Protein AF-0000000077934141 (afdb_homodimer)

Nearest PDB structures (foldseek):
  3q7j-assembly2_B  TM=8.857E-01  e=1.046E-64  Thermoplasma acidophilum DSM 1728
  5mj6-assembly2_B  TM=9.269E-01  e=1.596E-56  Homo sapiens
  8cgp-assembly1_A  TM=9.259E-01  e=3.213E-56  Homo sapiens
  6ydx-assembly2_B  TM=9.289E-01  e=1.484E-55  Homo sapiens
  8cgw-assembly1_A  TM=9.083E-01  e=8.912E-55  Homo sapiens

Radius of gyration: 39.75 Å; Cα contacts (8 Å, |Δi|>4): 3322; chains: 2; bounding box: 91×126×79 Å

Sequence (1570 aa):
MQVKRYDIDLDFDFKNLKYDGYEKISLEGKGNVELDAVDFNLHQVKVNGETTEFEYDGKTIKINATREENIIEIWFSKKVDDKQLTGIYKAKYDQDKYVISTQFEATHARDFIPCIDKPSYKSIFRIQVKVDQGLKVLSNMDAEISKSGEKVLYSFKETPKMSTYLLYLGIGDFEEVEDNSSSPKIIVATTPGKSAKGRFAIEVARKTISFYENYFGIKYQLPKEHLIAVPEFAFGAMENWGAITFRENALLADESSSTQQKIRVSEVVAHELAHQWFGDLVTMKWWDDLWLNESFATFMSHKAVNETFPEWRMWESFLIGETSPAMLKDALNTTHSIEAHVENEAEIEQMFDDISYGKGASVLRMIEAYLAPENFRKGISSYLKKFQFSNASGQDLWNSLSEASGEKLDQIMDSWIKKPGYPLLTVQIIKGTRGYRLAVRQDRFLLNGKDDLTYIVPLTFRLNGRKETSLLEERTYERELESYPNELLVNIDRTGFYRVVYEDLNLAIKSVRTPLEAWELLNDYFYLLISGKIGLETYEKVLKAFASYRSPLVSNEIAEEMKTLFAVNPSKYGDIVREVLQTSLKLWVRPKERLEKMAFSNVASTLAMADEGFALGLSRLMDNYDYLDGDLRQPVAISFAVSEEDNAFEVLLNKFRKANLDEEKLRLLNAMLSFRKGYLVTLTLGLFSTGEIKKQDIVRILPRASSNPFAREAVWSWLKLNIERIREIYSGTGIFGRVLSDTIPLLGIGMEEEISNYFKAKQIKEGERGIKIGLEILSSLSRLSMQVKRYDIDLDFDFKNLKYDGYEKISLEGKGNVELDAVDFNLHQVKVNGETTEFEYDGKTIKINATREENIIEIWFSKKVDDKQLTGIYKAKYDQDKYVISTQFEATHARDFIPCIDKPSYKSIFRIQVKVDQGLKVLSNMDAEISKSGEKVLYSFKETPKMSTYLLYLGIGDFEEVEDNSSSPKIIVATTPGKSAKGRFAIEVARKTISFYENYFGIKYQLPKEHLIAVPEFAFGAMENWGAITFRENALLADESSSTQQKIRVSEVVAHELAHQWFGDLVTMKWWDDLWLNESFATFMSHKAVNETFPEWRMWESFLIGETSPAMLKDALNTTHSIEAHVENEAEIEQMFDDISYGKGASVLRMIEAYLAPENFRKGISSYLKKFQFSNASGQDLWNSLSEASGEKLDQIMDSWIKKPGYPLLTVQIIKGTRGYRLAVRQDRFLLNGKDDLTYIVPLTFRLNGRKETSLLEERTYERELESYPNELLVNIDRTGFYRVVYEDLNLAIKSVRTPLEAWELLNDYFYLLISGKIGLETYEKVLKAFASYRSPLVSNEIAEEMKTLFAVNPSKYGDIVREVLQTSLKLWVRPKERLEKMAFSNVASTLAMADEGFALGLSRLMDNYDYLDGDLRQPVAISFAVSEEDNAFEVLLNKFRKANLDEEKLRLLNAMLSFRKGYLVTLTLGLFSTGEIKKQDIVRILPRASSNPFAREAVWSWLKLNIERIREIYSGTGIFGRVLSDTIPLLGIGMEEEISNYFKAKQIKEGERGIKIGLEILSSLSRLS

Organism: NCBI:txid1294262

Solvent-accessible surface area (backbone atoms only — not comparable to full-atom values): 77928 Å² total; per-residue (Å²): 121,46,48,57,32,39,40,38,40,38,42,48,40,79,91,76,36,32,35,39,38,40,38,39,36,37,32,38,42,63,41,80,42,71,28,29,28,46,67,62,48,76,75,47,49,25,52,69,88,33,80,54,82,67,48,72,80,52,43,41,39,39,36,76,37,90,33,59,70,37,40,39,38,40,34,36,36,39,72,47,34,78,69,38,62,48,17,35,16,55,22,54,75,51,101,90,42,58,31,38,37,53,38,18,75,80,73,20,35,25,49,68,45,77,34,60,67,41,58,58,51,39,23,27,42,32,48,33,43,34,34,54,71,85,56,42,77,50,40,45,42,66,65,49,76,45,82,48,86,82,27,32,32,39,42,33,46,68,48,68,61,32,34,49,42,34,60,45,49,34,38,27,64,67,30,72,39,72,47,76,89,47,89,45,31,38,32,27,34,20,48,78,93,46,32,79,26,28,54,56,41,50,52,48,46,55,53,38,52,52,47,48,24,63,63,46,70,49,72,80,88,56,74,39,36,36,42,31,37,36,71,49,40,73,57,61,60,43,55,18,54,33,33,25,39,22,20,43,56,33,39,49,36,55,91,67,46,28,53,66,45,50,51,43,21,42,39,46,48,31,22,41,55,39,20,53,52,32,45,49,30,32,17,37,52,47,75,34,38,46,34,64,26,41,7,46,15,50,39,47,10,42,51,45,43,30,69,77,40,52,90,65,44,30,66,57,53,40,44,65,70,24,39,48,53,13,52,55,52,30,19,41,89,82,42,62,26,47,51,42,89,57,90,47,72,74,49,51,36,60,51,75,40,45,44,24,27,17,41,40,16,36,48,50,49,29,46,30,68,70,59,34,62,68,27,39,41,51,6,50,26,48,36,52,64,73,32,57,68,35,60,48,54,66,66,55,47,53,51,29,34,22,65,51,53,72,47,82,47,64,67,46,46,48,39,59,35,63,32,57,52,39,39,30,33,42,38,40,79,43,83,51,96,86,34,25,29,42,37,37,35,56,39,37,42,40,45,68,75,86,57,89,60,81,51,52,40,74,41,31,30,32,51,65,86,42,77,48,74,49,76,31,72,54,59,57,42,76,45,84,29,76,55,84,74,85,25,43,41,73,41,59,76,54,40,47,77,58,39,66,47,57,73,56,51,68,50,39,64,70,40,52,83,46,61,53,42,48,37,47,55,52,55,35,38,51,51,33,38,49,34,61,77,43,52,70,68,64,37,47,52,53,49,62,72,45,31,74,47,92,36,47,62,37,41,44,51,51,30,53,54,38,46,50,46,34,30,58,26,45,88,83,33,38,64,63,40,51,52,45,41,55,49,36,41,64,76,32,78,80,52,83,49,61,59,36,35,42,26,33,24,49,28,45,35,44,40,21,76,73,29,60,70,60,6,45,63,47,20,65,51,50,85,49,45,93,76,46,55,43,37,52,40,50,25,23,46,31,6,28,19,48,55,46,38,82,75,26,50,61,58,47,49,52,51,36,73,68,45,86,48,62,60,54,32,51,44,38,49,54,12,45,34,48,27,56,53,29,30,55,29,44,54,54,58,46,32,47,61,69,57,76,42,51,84,50,46,54,62,65,46,43,36,55,36,21,46,27,66,61,20,24,69,37,50,50,56,51,42,71,73,40,46,68,61,54,45,54,39,33,58,95,46,35,55,53,10,50,36,38,29,59,20,39,28,52,34,26,58,95,37,56,67,61,51,53,50,48,54,64,69,66,58,53,75,83,27,43,69,20,42,52,49,4,52,54,50,20,56,36,51,48,75,73,83,120,46,48,59,32,42,41,39,40,37,42,47,40,79,91,76,37,31,34,39,37,40,38,40,37,36,32,38,41,63,42,80,43,70,28,30,28,47,68,63,46,76,76,48,49,26,51,69,87,32,80,52,81,66,48,72,82,51,43,39,37,39,37,75,36,88,32,59,69,36,41,39,36,41,33,36,36,40,70,46,34,78,68,38,62,50,16,36,15,54,21,52,73,50,100,90,42,58,30,38,36,54,38,17,73,80,72,19,35,24,50,67,44,76,33,58,67,40,56,58,50,40,24,27,42,33,47,32,42,34,34,54,70,85,55,42,78,48,40,43,43,64,63,49,78,46,82,49,86,81,27,32,33,39,42,34,47,68,48,68,62,32,34,51,42,35,60,46,48,33,39,29,64,67,30,72,39,72,47,74,89,48,89,45,31,38,32,26,34,20,47,76,92,48,31,80,27,29,54,55,42,51,52,46,45,54,54,39,51,52,48,48,24,64,62,44,69,48,72,81,88,54,74,39,36,36,41,32,38,36,71,48,41,72,58,61,58,44,54,20,55,34,32,26,38,22,19,45,58,35,38,48,35,57,91,70,46,26,56,67,46,48,50,44,21,44,40,46,48,31,22,40,55,38,20,55,51,33,44,48,30,34,17,36,50,47,75,35,37,46,33,62,24,42,6,46,14,50,39,47,10,41,51,45,43,29,70,78,41,53,90,65,45,31,68,55,53,39,43,64,69,23,38,47,53,14,51,56,51,30,19,39,88,82,42,63,28,46,53,41,89,58,89,47,73,74,50,49,32,60,51,76,40,45,44,23,28,16,40,40,16,35,49,51,51,29,46,30,66,71,60,33,61,69,27,40,41,51,5,51,26,50,36,50,65,74,33,58,69,35,61,46,54,68,66,54,45,53,51,29,34,21,65,51,53,70,47,82,48,62,66,45,47,47,39,62,34,63,32,56,53,38,40,31,33,41,37,40,80,42,83,51,94,85,32,25,27,43,38,38,36,56,39,36,41,40,45,69,75,85,56,88,59,83,50,53,39,75,40,31,30,32,51,64,87,41,76,48,76,48,75,32,72,53,58,56,41,77,45,85,30,78,55,84,73,85,23,45,42,74,40,58,74,55,40,48,78,58,40,67,48,57,72,58,50,65,48,39,64,72,39,51,85,48,62,52,44,48,38,48,53,51,54,34,39,50,52,33,37,50,33,63,78,42,52,69,68,63,38,47,52,54,48,62,70,44,32,73,48,90,35,47,63,38,39,43,50,50,30,53,53,38,46,50,46,34,32,57,24,46,88,82,34,37,65,63,40,51,53,44,39,54,49,35,40,65,76,30,78,78,53,84,50,62,61,36,37,41,26,34,23,49,27,46,36,45,40,21,76,72,30,59,68,60,5,47,62,46,21,63,53,50,86,48,44,92,75,47,56,45,38,52,39,49,25,22,46,32,4,27,19,48,56,46,36,82,74,26,49,63,58,47,48,53,51,35,73,67,44,86,48,64,60,56,32,50,44,40,49,53,12,46,34,47,26,54,55,29,32,56,29,43,55,53,59,47,32,46,61,71,57,76,42,52,83,50,45,54,63,64,45,44,36,54,35,21,46,27,66,61,20,24,70,38,49,50,55,52,42,70,74,41,46,66,61,52,45,55,40,34,58,92,55,33,54,52,9,52,36,37,29,60,20,38,27,53,34,26,57,94,37,55,66,59,52,53,51,48,54,66,70,67,58,54,75,81,26,42,68,21,44,51,48,4,53,54,49,21,57,36,50,49,74,72,83

Secondary structure (DSSP, 8-state):
-EEEEEEEEEEEETTTTEEEEEEEEEEES-EEEEEE-TT-EEEEEEETTEE---EE-SSEEEEEE-SSEEEEEEEEEEEPBSS-SSEEEEEEEETTEEEEEEE-TTT-GGGTSSB---TT--BEEEEEEEEETT-EEEESS-EEEEEETTEEEEEEPPPPSB-GGG--EEEE--EEEEE-SSSSEEEEEESTT-GGGGHHHHHHHHHHHHHHHHHHT----SSEEEEEEESS-SSSEE--TTEEEEEHHHH---TTS-HHHHHHHHHHHHHHHHTTTBTTTEEESSGGGTHHHHHHHHHHHHHHHHHH-GGG-HHHHHIIIIIHHHHHHHTSTT---SS----SHHHHHHTSSTIIIIIHHHHHHHHHHHH-HHHHHHHHHHHHHHTTTEEE-HHHHHHHHHHHH----HHHHHHHHSS-S-EEEEEEEEE-SSSEEEEEEEEE--SSS-------EEEEEEETTEEEEEEE-SSEEEEEESS--S-EEESGGG-SSSEEEESSHHHHHHT--SHHHHHHHHHHHHHHHHTTSS-HHHHHHHHHHHTT---HHHHHHHHHHHHHHHHH-HHHHHHHHHHHHHHHHGGGSS--SHHHHHHHHHHHHHHHHH-HHHHHHHHGGGGGGGGS-HHHHHHHHHHHHHHHTHHHHHHHHHHHHH--SHHHHHHHHHHHTT-SSHHHHHHHHTHHHHTSS-HHHHHHHHHHHHT-TTSHHHHHHHHHHHHHHHHHHTTTSTHHHHHHHHHHHHHTTT-HHHHHHHHHHH--GGGHHHHHHHHHHHHHHHTT-/-EEEEEEEEEEEETTTTEEEEEEEEEEES-EEEEEE-TT-EEEEEEETTEE---EE-SSEEEEEE-SSEEEEEEEEEEEPBSS-SSEEEEEEEETTEEEEEEE-TTT-GGGTSSB---TT--BEEEEEEEEETT-EEEESS-EEEEEETTEEEEEEPPPPSB-GGG--EEEE--EEEEE-SSSSEEEEEESTT-GGGGHHHHHHHHHHHHHHHHHHT----SSEEEEEEESS-SSSEE--TTEEEEEHHHH---TTS-HHHHHHHHHHHHHHHHTTTBTTTEEESSGGGTHHHHHHHHHHHHHHHHHH-GGG-HHHHHIIIIIHHHHHHHTSTT---SS----SHHHHHHTSSTIIIIIHHHHHHHHHHHH-HHHHHHHHHHHHHHTTTEEE-HHHHHHHHHHHH----HHHHHHHHSS-S-EEEEEEEEE-SSSEEEEEEEEE--SSS-------EEEEEEETTEEEEEEE-SSEEEEEESS--S-EEESGGG-SSSEEEESSHHHHHHT--SHHHHHHHHHHHHHHHHTTSS-HHHHHHHHHHHTT---HHHHHHHHHHHHHHHHH-HHHHHHHHHHHHHHHHGGGSS--SHHHHHHHHHHHHHHHHH-HHHHHHHHGGGGGGGGS-HHHHHHHHHHHHHHHTHHHHHHHHHHHHH--SHHHHHHHHHHHTT-SSHHHHHHHHTHHHHTSS-HHHHHHHHHHHHT-TTSHHHHHHHHHHHHHHHHHHTTTTSHHHHHHHHHHHHHTTT-HHHHHHHHHHH--GGGHHHHHHHHHHHHHHHTT-

Foldseek 3Di:
DAWAEKEKEKEDPPQQQKIKIKIKIKDAAFFKDKWFAAQKAWDFKDKPRHGADWDDPRTIIIDGHHDRIIIMMTIIMDGADDFAQAAWHWFDQDPNFTKIKHQQPPHRLNHHDTHDRFFQRWYKYWYKYKDAPPKDKDWQFAWDWDDDDRIIMTTGDIDAGGGSRLTIIMMHAWDWDWDPVDFQIEIEIEHPPQHVQQVLLRVLLVQLQVVCCVLLVHHQDGNAAYEYAGCFHQDAWALRNRHIYGHQQLRGHDPQAAPVSSLSVSLSSNLSVQVSQQCTFENARGLLQVLSRALRSLLSSLVSCCVSPVLNVSVLVLCVPQQLQLQLLLQAPLWFFLRDDDDDLLRSQLSPDSRSHRLSNLVLLLVCVVLPVVLLSQLSSVLSVVATSGYDHPVSSQVSSCVSRVDDCPQQCCQRRHDGAAWEWEWEWAADDQEIKIKIFIFGRHLEDGDRRDHFWFKWKDFQNDIDTDTDPDRMDMDDDNYDTQAIDICPLVSTSYAYDYPCVVRQLVNDDDPSSLLRQLSRVLSCCLSVVDDPVVNLVSLVSCLQPQDLSNLLSLLVSLLLLCLLPLVVCLVVSLVSLVNNLVSQPPPDRSSSLLSNLSSLLSNLLSDLVSLVVLLVCVVVLVVDRNSSNLSNLLSVCANVPVNSLVVLVVQLLVDSRPVSNLSSLLSQLSHLDQVSNLVSLCVVVVCSDPLSCNLVCLLSNLSRNNHLVSSVVSCVVCVVSNCSHQPSRLSSQQSLLSRLQSSCQVPLPVLVVVCVVVVDPSNVSSNVNNSRSNVSSNVSD/DAWAEKEKEKEDPPQQQKIKIKIKIKDAAFFKDKWFAAQKAWDFKDKPRHGADWDDPRTIIIDGHHDRIIIMMTIIMDGADDFAQAAWHWFDQDPRFTKIKHQQPPHRLNVHDTGDRFFQRWYKYWYKYKDAPPKDKDWQFAWDWDDDDRIIMTTGDIDAGGGSRLTIIMMHAWDWDWDPVDFQIEIEIEHPPQHVQQVLLRVLLVLLQVVCCVLLVHHQDGNAAYEYAGCFHQDAWALRNRHIYGHQQLRGHDPQAAPVSSLSVSLSSNLSVQQSQQCTFENARGLLAVLSRALRSLQSSLVSCCVSPVLNVSVLVLCVPQQLQLQLLLQAPLWFFLRDDDDDLLRSLQSPDSRSHRLSNLVLLLVCVVLPVVLLSQLSSVLSVVATSGYDHPVSSQVSSCVSRVDDCPQQCCQRRHDGAAWEWEWEWAADDQEIKIKIFIFGRHLEDGDRDDHFWFKWKDFQNDIDTDTDPDRMDMDDDNYDTQAIDICPLVSTSYAYDYPCVVRQLVNDDDPSSLLRQLSRVLSCCLSVVDDPVVNLVSLVSCLQPQDLSNLLSLLVSLLLLCLQPLVVCLVVSLVSLVNNLVSQPPPDRSSSLLSNLSSLLSNLLSDLVSLVVLLVCVVVLVVDRNSSNLSNLLSVCANPPVNSLVVLVVQLLVDSRPVSNLSSLLSQLSHLDQVSNLVSLCVVVVCSDPLSCNLVCLLSNLSRNNHLVSSVVSCVVCVVSNCSHHPSNLSSQQSLLSRLQSSCQVPLPVLVVVCVVVVDPSNVSSNVNNSRSNVSSNVSD

InterPro domains:
  IPR001930 Peptidase M1, alanine aminopeptidase/leukotriene A4 hydrolase [PR00756] (110-125)
  IPR001930 Peptidase M1, alanine aminopeptidase/leukotriene A4 hydrolase [PR00756] (156-171)
  IPR001930 Peptidase M1, alanine aminopeptidase/leukotriene A4 hydrolase [PR00756] (233-243)
  IPR001930 Peptidase M1, alanine aminopeptidase/leukotriene A4 hydrolase [PR00756] (268-283)
  IPR001930 Peptidase M1, alanine aminopeptidase/leukotriene A4 hydrolase [PR00756] (287-299)
  IPR014782 Peptidase M1, membrane alanine aminopeptidase [PF01433] (200-416)
  IPR024571 ERAP1-like C-terminal domain [PF11838] (489-777)
  IPR027268 Peptidase M4/M1, CTD superfamily [G3DSA:1.10.390.10] (176-421)
  IPR034016 Aminopeptidase N-type [cd09601] (5-418)
  IPR042097 Aminopeptidase N-like , N-terminal domain superfamliy [G3DSA:2.60.40.1730] (1-174)
  IPR042097 Aminopeptidase N-like , N-terminal domain superfamliy [SSF63737] (2-173)
  IPR045357 Aminopeptidase N-like , N-terminal domain [PF17900] (4-166)
  IPR050344 Peptidase M1 family aminopeptidases [PTHR11533] (5-738)

pLDDT: mean 94.46, std 4.08, range [72.25, 98.75]

Structure (mmCIF, N/CA/C/O backbone):
data_AF-0000000077934141-model_v1
#
loop_
_entity.id
_entity.type
_entity.pdbx_description
1 polymer Aminopeptidase
#
loop_
_atom_site.group_PDB
_atom_site.id
_atom_site.type_symbol
_atom_site.label_atom_id
_atom_site.label_alt_id
_atom_site.label_comp_id
_atom_site.label_asym_id
_atom_site.label_entity_id
_atom_site.label_seq_id
_atom_site.pdbx_PDB_ins_code
_atom_site.Cartn_x
_atom_site.Cartn_y
_atom_site.Cartn_z
_atom_site.occupancy
_atom_site.B_iso_or_equiv
_atom_site.auth_seq_id
_atom_site.auth_comp_id
_atom_site.auth_asym_id
_atom_site.auth_atom_id
_atom_site.pdbx_PDB_model_num
ATOM 1 N N . MET A 1 1 ? -33 39.344 4.629 1 88.75 1 MET A N 1
ATOM 2 C CA . MET A 1 1 ? -33.438 38 4.961 1 88.75 1 MET A CA 1
ATOM 3 C C . MET A 1 1 ? -32.656 37.438 6.156 1 88.75 1 MET A C 1
ATOM 5 O O . MET A 1 1 ? -31.453 37.656 6.258 1 88.75 1 MET A O 1
ATOM 9 N N . GLN A 1 2 ? -33.406 36.938 7.152 1 92.62 2 GLN A N 1
ATOM 10 C CA . GLN A 1 2 ? -32.812 36.406 8.367 1 92.62 2 GLN A CA 1
ATOM 11 C C . GLN A 1 2 ? -33.375 35 8.672 1 92.62 2 GLN A C 1
ATOM 13 O O . GLN A 1 2 ? -34.594 34.781 8.516 1 92.62 2 GLN A O 1
ATOM 18 N N . VAL A 1 3 ? -32.5 34.156 8.992 1 95.88 3 VAL A N 1
ATOM 19 C CA . VAL A 1 3 ? -32.938 32.844 9.492 1 95.88 3 VAL A CA 1
ATOM 20 C C . VAL A 1 3 ? -33.031 32.875 11.016 1 95.88 3 VAL A C 1
ATOM 22 O O . VAL A 1 3 ? -32.031 33.062 11.703 1 95.88 3 VAL A O 1
ATOM 25 N N . LYS A 1 4 ? -34.156 32.594 11.484 1 96.5 4 LYS A N 1
ATOM 26 C CA . LYS A 1 4 ? -34.375 32.719 12.922 1 96.5 4 LYS A CA 1
ATOM 27 C C . LYS A 1 4 ? -34 31.438 13.641 1 96.5 4 LYS A C 1
ATOM 29 O O . LYS A 1 4 ? -33.531 31.469 14.773 1 96.5 4 LYS A O 1
ATOM 34 N N . ARG A 1 5 ? -34.438 30.391 12.945 1 97 5 ARG A N 1
ATOM 35 C CA . ARG A 1 5 ? -34.312 29.141 13.68 1 97 5 ARG A CA 1
ATOM 36 C C . ARG A 1 5 ? -34.25 27.953 12.734 1 97 5 ARG A C 1
ATOM 38 O O . ARG A 1 5 ? -34.906 27.953 11.688 1 97 5 ARG A O 1
ATOM 45 N N . TYR A 1 6 ? -33.406 26.984 13.109 1 98.31 6 TYR A N 1
ATOM 46 C CA . TYR A 1 6 ? -33.406 25.656 12.508 1 98.31 6 TYR A CA 1
ATOM 47 C C . TYR A 1 6 ? -33.875 24.609 13.516 1 98.31 6 TYR A C 1
ATOM 49 O O . TYR A 1 6 ? -33.281 24.469 14.594 1 98.31 6 TYR A O 1
ATOM 57 N N . ASP A 1 7 ? -34.938 23.797 13.234 1 98.31 7 ASP A N 1
ATOM 58 C CA . ASP A 1 7 ? -35.312 22.594 13.969 1 98.31 7 ASP A CA 1
ATOM 59 C C . ASP A 1 7 ? -34.969 21.328 13.18 1 98.31 7 ASP A C 1
ATOM 61 O O . ASP A 1 7 ? -35.531 21.078 12.125 1 98.31 7 ASP A O 1
ATOM 65 N N . ILE A 1 8 ? -34.062 20.594 13.727 1 98.62 8 ILE A N 1
ATOM 66 C CA . ILE A 1 8 ? -33.469 19.484 12.984 1 98.62 8 ILE A CA 1
ATOM 67 C C . ILE A 1 8 ? -33.75 18.172 13.703 1 98.62 8 ILE A C 1
ATOM 69 O O . ILE A 1 8 ? -33.344 18 14.867 1 98.62 8 ILE A O 1
ATOM 73 N N . ASP A 1 9 ? -34.406 17.203 13.07 1 98.19 9 ASP A N 1
ATOM 74 C CA . ASP A 1 9 ? -34.625 15.859 13.57 1 98.19 9 ASP A CA 1
ATOM 75 C C . ASP A 1 9 ? -33.938 14.82 12.695 1 98.19 9 ASP A C 1
ATOM 77 O O . ASP A 1 9 ? -34.25 14.695 11.516 1 98.19 9 ASP A O 1
ATOM 81 N N . LEU A 1 10 ? -33.094 14.086 13.297 1 98.44 10 LEU A N 1
ATOM 82 C CA . LEU A 1 10 ? -32.281 13.125 12.531 1 98.44 10 LEU A CA 1
ATOM 83 C C . LEU A 1 10 ? -32.5 11.711 13.07 1 98.44 10 LEU A C 1
ATOM 85 O O . LEU A 1 10 ? -32.594 11.508 14.281 1 98.44 10 LEU A O 1
ATOM 89 N N . ASP A 1 11 ? -32.562 10.688 12.18 1 97.94 11 ASP A N 1
ATOM 90 C CA . ASP A 1 11 ? -32.594 9.266 12.484 1 97.94 11 ASP A CA 1
ATOM 91 C C . ASP A 1 11 ? -31.438 8.516 11.836 1 97.94 11 ASP A C 1
ATOM 93 O O . ASP A 1 11 ? -31.422 8.305 10.625 1 97.94 11 ASP A O 1
ATOM 97 N N . PHE A 1 12 ? -30.516 7.941 12.727 1 97.31 12 PHE A N 1
ATOM 98 C CA . PHE A 1 12 ? -29.266 7.422 12.203 1 97.31 12 PHE A CA 1
ATOM 99 C C . PHE A 1 12 ? -29.312 5.902 12.086 1 97.31 12 PHE A C 1
ATOM 101 O O . PHE A 1 12 ? -29.859 5.227 12.961 1 97.31 12 PHE A O 1
ATOM 108 N N . ASP A 1 13 ? -28.844 5.387 10.992 1 95 13 ASP A N 1
ATOM 109 C CA . ASP A 1 13 ? -28.391 4.012 10.828 1 95 13 ASP A CA 1
ATOM 110 C C . ASP A 1 13 ? -26.859 3.932 10.906 1 95 13 ASP A C 1
ATOM 112 O O . ASP A 1 13 ? -26.172 3.982 9.891 1 95 13 ASP A O 1
ATOM 116 N N . PHE A 1 14 ? -26.406 3.705 12.125 1 95 14 PHE A N 1
ATOM 117 C CA . PHE A 1 14 ? -24.984 3.824 12.445 1 95 14 PHE A CA 1
ATOM 118 C C . PHE A 1 14 ? -24.172 2.77 11.711 1 95 14 PHE A C 1
ATOM 120 O O . PHE A 1 14 ? -23.078 3.059 11.203 1 95 14 PHE A O 1
ATOM 127 N N . LYS A 1 15 ? -24.719 1.62 11.578 1 88.06 15 LYS A N 1
ATOM 128 C CA . LYS A 1 15 ? -24 0.494 10.977 1 88.06 15 LYS A CA 1
ATOM 129 C C . LYS A 1 15 ? -23.828 0.693 9.477 1 88.06 15 LYS A C 1
ATOM 131 O O . LYS A 1 15 ? -22.781 0.345 8.914 1 88.06 15 LYS A O 1
ATOM 136 N N . ASN A 1 16 ? -24.859 1.274 8.875 1 89.75 16 ASN A N 1
ATOM 137 C CA . ASN A 1 16 ? -24.828 1.403 7.426 1 89.75 16 ASN A CA 1
ATOM 138 C C . ASN A 1 16 ? -24.422 2.812 6.996 1 89.75 16 ASN A C 1
ATOM 140 O O . ASN A 1 16 ? -24.484 3.145 5.812 1 89.75 16 ASN A O 1
ATOM 144 N N . LEU A 1 17 ? -24.109 3.674 7.879 1 94.19 17 LEU A N 1
ATOM 145 C CA . LEU A 1 17 ? -23.594 5.016 7.633 1 94.19 17 LEU A CA 1
ATOM 146 C C . LEU A 1 17 ? -24.562 5.828 6.785 1 94.19 17 LEU A C 1
ATOM 148 O O . LEU A 1 17 ? -24.172 6.383 5.754 1 94.19 17 LEU A O 1
ATOM 152 N N . LYS A 1 18 ? -25.734 5.906 7.266 1 95.88 18 LYS A N 1
ATOM 153 C CA . LYS A 1 18 ? -26.781 6.723 6.637 1 95.88 18 LYS A CA 1
ATOM 154 C C . LYS A 1 18 ? -27.734 7.297 7.68 1 95.88 18 LYS A C 1
ATOM 156 O O . LYS A 1 18 ? -27.766 6.82 8.82 1 95.88 18 LYS A O 1
ATOM 161 N N . TYR A 1 19 ? -28.391 8.375 7.297 1 97.06 19 TYR A N 1
ATOM 162 C CA . TYR A 1 19 ? -29.406 8.922 8.188 1 97.06 19 TYR A CA 1
ATOM 163 C C . TYR A 1 19 ? -30.547 9.547 7.391 1 97.06 19 TYR A C 1
ATOM 165 O O . TYR A 1 19 ? -30.344 9.992 6.258 1 97.06 19 TYR A O 1
ATOM 173 N N . ASP A 1 20 ? -31.719 9.555 7.992 1 97.25 20 ASP A N 1
ATOM 174 C CA . ASP A 1 20 ? -32.906 10.289 7.527 1 97.25 20 ASP A CA 1
ATOM 175 C C . ASP A 1 20 ? -33.125 11.555 8.352 1 97.25 20 ASP A C 1
ATOM 177 O O . ASP A 1 20 ? -32.812 11.578 9.547 1 97.25 20 ASP A O 1
ATOM 181 N N . GLY A 1 21 ? -33.594 12.609 7.672 1 97.81 21 GLY A N 1
ATOM 182 C CA . GLY A 1 21 ? -33.75 13.859 8.391 1 97.81 21 GLY A CA 1
ATOM 183 C C . GLY A 1 21 ? -35.031 14.594 8.055 1 97.81 21 GLY A C 1
ATOM 184 O O . GLY A 1 21 ? -35.562 14.445 6.949 1 97.81 21 GLY A O 1
ATOM 185 N N . TYR A 1 22 ? -35.562 15.328 9.039 1 97.69 22 TYR A N 1
ATOM 186 C CA . TYR A 1 22 ? -36.594 16.328 8.93 1 97.69 22 TYR A CA 1
ATOM 187 C C . TYR A 1 22 ? -36.156 17.672 9.492 1 97.69 22 TYR A C 1
ATOM 189 O O . TYR A 1 22 ? -35.594 17.734 10.594 1 97.69 22 TYR A O 1
ATOM 197 N N . GLU A 1 23 ? -36.281 18.703 8.711 1 97.94 23 GLU A N 1
ATOM 198 C CA . GLU A 1 23 ? -35.812 20.031 9.109 1 97.94 23 GLU A CA 1
ATOM 199 C C . GLU A 1 23 ? -36.938 21.062 8.906 1 97.94 23 GLU A C 1
ATOM 201 O O . GLU A 1 23 ? -37.625 21.047 7.898 1 97.94 23 GLU A O 1
ATOM 206 N N . LYS A 1 24 ? -37.094 21.875 9.922 1 97.88 24 LYS A N 1
ATOM 207 C CA . LYS A 1 24 ? -37.969 23.047 9.859 1 97.88 24 LYS A CA 1
ATOM 208 C C . LYS A 1 24 ? -37.156 24.344 9.992 1 97.88 24 LYS A C 1
ATOM 210 O O . LYS A 1 24 ? -36.438 24.547 10.984 1 97.88 24 LYS A O 1
ATOM 215 N N . ILE A 1 25 ? -37.25 25.281 9.016 1 97.94 25 ILE A N 1
ATOM 216 C CA . ILE A 1 25 ? -36.5 26.531 8.984 1 97.94 25 ILE A CA 1
ATOM 217 C C . ILE A 1 25 ? -37.469 27.719 9.102 1 97.94 25 ILE A C 1
ATOM 219 O O . ILE A 1 25 ? -38.375 27.875 8.273 1 97.94 25 ILE A O 1
ATOM 223 N N . SER A 1 26 ? -37.25 28.484 10.141 1 97.38 26 SER A N 1
ATOM 224 C CA . SER A 1 26 ? -38 29.719 10.297 1 97.38 26 SER A CA 1
ATOM 225 C C . SER A 1 26 ? -37.25 30.906 9.68 1 97.38 26 SER A C 1
ATOM 227 O O . SER A 1 26 ? -36.188 31.281 10.148 1 97.38 26 SER A O 1
ATOM 229 N N . LEU A 1 27 ? -37.875 31.5 8.695 1 95.62 27 LEU A N 1
ATOM 230 C CA . LEU A 1 27 ? -37.219 32.531 7.895 1 95.62 27 LEU A CA 1
ATOM 231 C C . LEU A 1 27 ? -38 33.812 7.918 1 95.62 27 LEU A C 1
ATOM 233 O O . LEU A 1 27 ? -39.25 33.812 7.809 1 95.62 27 LEU A O 1
ATOM 237 N N . GLU A 1 28 ? -37.281 34.844 8.164 1 94.81 28 GLU A N 1
ATOM 238 C CA . GLU A 1 28 ? -37.844 36.188 8.039 1 94.81 28 GLU A CA 1
ATOM 239 C C . GLU A 1 28 ? -37.375 36.875 6.758 1 94.81 28 GLU A C 1
ATOM 241 O O . GLU A 1 28 ? -36.156 37.031 6.539 1 94.81 28 GLU A O 1
ATOM 246 N N . GLY A 1 29 ? -38.312 37.25 5.961 1 92.19 29 GLY A N 1
ATOM 247 C CA . GLY A 1 29 ? -38 37.875 4.684 1 92.19 29 GLY A CA 1
ATOM 248 C C . GLY A 1 29 ? -38.719 37.25 3.518 1 92.19 29 GLY A C 1
ATOM 249 O O . GLY A 1 29 ? -39 36.031 3.545 1 92.19 29 GLY A O 1
ATOM 250 N N . LYS A 1 30 ? -38.969 37.969 2.529 1 91.25 30 LYS A N 1
ATOM 251 C CA . LYS A 1 30 ? -39.656 37.5 1.347 1 91.25 30 LYS A CA 1
ATOM 252 C C . LYS A 1 30 ? -38.75 37.438 0.134 1 91.25 30 LYS A C 1
ATOM 254 O O . LYS A 1 30 ? -37.781 38.219 0.054 1 91.25 30 LYS A O 1
ATOM 259 N N . GLY A 1 31 ? -39.062 36.406 -0.692 1 90.69 31 GLY A N 1
ATOM 260 C CA . GLY A 1 31 ? -38.312 36.312 -1.938 1 90.69 31 GLY A CA 1
ATOM 261 C C . GLY A 1 31 ? -37.656 34.938 -2.152 1 90.69 31 GLY A C 1
ATOM 262 O O . GLY A 1 31 ? -38.094 33.938 -1.562 1 90.69 31 GLY A O 1
ATOM 263 N N . ASN A 1 32 ? -36.75 34.969 -3.053 1 92.12 32 ASN A N 1
ATOM 264 C CA . ASN A 1 32 ? -36.031 33.719 -3.381 1 92.12 32 ASN A CA 1
ATOM 265 C C . ASN A 1 32 ? -35.031 33.344 -2.297 1 92.12 32 ASN A C 1
ATOM 267 O O . ASN A 1 32 ? -34.219 34.156 -1.891 1 92.12 32 ASN A O 1
ATOM 271 N N . VAL A 1 33 ? -35.219 32.188 -1.78 1 93.81 33 VAL A N 1
ATOM 272 C CA . VAL A 1 33 ? -34.344 31.641 -0.769 1 93.81 33 VAL A CA 1
ATOM 273 C C . VAL A 1 33 ? -33.469 30.531 -1.387 1 93.81 33 VAL A C 1
ATOM 275 O O . VAL A 1 33 ? -33.969 29.672 -2.109 1 93.81 33 VAL A O 1
ATOM 278 N N . GLU A 1 34 ? -32.188 30.672 -1.207 1 95.44 34 GLU A N 1
ATOM 279 C CA . GLU A 1 34 ? -31.266 29.625 -1.632 1 95.44 34 GLU A CA 1
ATOM 280 C C . GLU A 1 34 ? -30.641 28.922 -0.43 1 95.44 34 GLU A C 1
ATOM 282 O O . GLU A 1 34 ? -29.938 29.547 0.365 1 95.44 34 GLU A O 1
ATOM 287 N N . LEU A 1 35 ? -30.922 27.625 -0.257 1 97.06 35 LEU A N 1
ATOM 288 C CA . LEU A 1 35 ? -30.328 26.797 0.789 1 97.06 35 LEU A CA 1
ATOM 289 C C . LEU A 1 35 ? -29.203 25.953 0.23 1 97.06 35 LEU A C 1
ATOM 291 O O . LEU A 1 35 ? -29.344 25.312 -0.813 1 97.06 35 LEU A O 1
ATOM 295 N N . ASP A 1 36 ? -28.047 25.984 0.868 1 96.94 36 ASP A N 1
ATOM 296 C CA . ASP A 1 36 ? -26.953 25.094 0.523 1 96.94 36 ASP A CA 1
ATOM 297 C C . ASP A 1 36 ? -27.25 23.656 0.974 1 96.94 36 ASP A C 1
ATOM 299 O O . ASP A 1 36 ? -27.641 23.438 2.121 1 96.94 36 ASP A O 1
ATOM 303 N N . ALA A 1 37 ? -27.141 22.625 0.072 1 97.56 37 ALA A N 1
ATOM 304 C CA . ALA A 1 37 ? -27.438 21.219 0.346 1 97.56 37 ALA A CA 1
ATOM 305 C C . ALA A 1 37 ? -26.672 20.312 -0.617 1 97.56 37 ALA A C 1
ATOM 307 O O . ALA A 1 37 ? -27.188 19.969 -1.687 1 97.56 37 ALA A O 1
ATOM 308 N N . VAL A 1 38 ? -25.578 19.781 -0.186 1 95.62 38 VAL A N 1
ATOM 309 C CA . VAL A 1 38 ? -24.719 19.047 -1.113 1 95.62 38 VAL A CA 1
ATOM 310 C C . VAL A 1 38 ? -25.016 17.562 -1.027 1 95.62 38 VAL A C 1
ATOM 312 O O . VAL A 1 38 ? -24.859 16.938 0.029 1 95.62 38 VAL A O 1
ATOM 315 N N . ASP A 1 39 ? -25.516 16.906 -2.107 1 94.25 39 ASP A N 1
ATOM 316 C CA . ASP A 1 39 ? -25.672 15.477 -2.328 1 94.25 39 ASP A CA 1
ATOM 317 C C . ASP A 1 39 ? -26.719 14.891 -1.382 1 94.25 39 ASP A C 1
ATOM 319 O O . ASP A 1 39 ? -26.453 13.898 -0.7 1 94.25 39 ASP A O 1
ATOM 323 N N . PHE A 1 40 ? -27.875 15.508 -1.324 1 96.12 40 PHE A N 1
ATOM 324 C CA . PHE A 1 40 ? -28.984 15.016 -0.532 1 96.12 40 PHE A CA 1
ATOM 325 C C . PHE A 1 40 ? -30 14.281 -1.413 1 96.12 40 PHE A C 1
ATOM 327 O O . PHE A 1 40 ? -30.094 14.555 -2.611 1 96.12 40 PHE A O 1
ATOM 334 N N . ASN A 1 41 ? -30.594 13.273 -0.831 1 94.62 41 ASN A N 1
ATOM 335 C CA . ASN A 1 41 ? -31.844 12.758 -1.392 1 94.62 41 ASN A CA 1
ATOM 336 C C . ASN A 1 41 ? -33.062 13.438 -0.771 1 94.62 41 ASN A C 1
ATOM 338 O O . ASN A 1 41 ? -33.469 13.109 0.349 1 94.62 41 ASN A O 1
ATOM 342 N N . LEU A 1 42 ? -33.719 14.336 -1.534 1 95.25 42 LEU A N 1
ATOM 343 C CA . LEU A 1 42 ? -34.875 15.102 -1.036 1 95.25 42 LEU A CA 1
ATOM 344 C C . LEU A 1 42 ? -36.188 14.352 -1.278 1 95.25 42 LEU A C 1
ATOM 346 O O . LEU A 1 42 ? -36.469 13.984 -2.414 1 95.25 42 LEU A O 1
ATOM 350 N N . HIS A 1 43 ? -36.875 14.18 -0.207 1 92.38 43 HIS A N 1
ATOM 351 C CA . HIS A 1 43 ? -38.125 13.438 -0.322 1 92.38 43 HIS A CA 1
ATOM 352 C C . HIS A 1 43 ? -39.312 14.383 -0.495 1 92.38 43 HIS A C 1
ATOM 354 O O . HIS A 1 43 ? -40.25 14.086 -1.251 1 92.38 43 HIS A O 1
ATOM 360 N N . GLN A 1 44 ? -39.281 15.484 0.302 1 93.19 44 GLN A N 1
ATOM 361 C CA . GLN A 1 44 ? -40.406 16.422 0.302 1 93.19 44 GLN A CA 1
ATOM 362 C C . GLN A 1 44 ? -39.938 17.797 0.797 1 93.19 44 GLN A C 1
ATOM 364 O O . GLN A 1 44 ? -39.125 17.906 1.709 1 93.19 44 GLN A O 1
ATOM 369 N N . VAL A 1 45 ? -40.531 18.906 0.192 1 95.19 45 VAL A N 1
ATOM 370 C CA . VAL A 1 45 ? -40.312 20.281 0.622 1 95.19 45 VAL A CA 1
ATOM 371 C C . VAL A 1 45 ? -41.625 21.016 0.71 1 95.19 45 VAL A C 1
ATOM 373 O O . VAL A 1 45 ? -42.438 20.953 -0.219 1 95.19 45 VAL A O 1
ATOM 376 N N . LYS A 1 46 ? -41.875 21.656 1.835 1 95.38 46 LYS A N 1
ATOM 377 C CA . LYS A 1 46 ? -43.094 22.453 2.039 1 95.38 46 LYS A CA 1
ATOM 378 C C . LYS A 1 46 ? -42.75 23.875 2.477 1 95.38 46 LYS A C 1
ATOM 380 O O . LYS A 1 46 ? -41.75 24.078 3.193 1 95.38 46 LYS A O 1
ATOM 385 N N . VAL A 1 47 ? -43.5 24.844 2.043 1 95.19 47 VAL A N 1
ATOM 386 C CA . VAL A 1 47 ? -43.438 26.219 2.516 1 95.19 47 VAL A CA 1
ATOM 387 C C . VAL A 1 47 ? -44.781 26.625 3.102 1 95.19 47 VAL A C 1
ATOM 389 O O . VAL A 1 47 ? -45.812 26.578 2.418 1 95.19 47 VAL A O 1
ATOM 392 N N . ASN A 1 48 ? -44.719 26.891 4.363 1 94.88 48 ASN A N 1
ATOM 393 C CA . ASN A 1 48 ? -45.938 27.266 5.082 1 94.88 48 ASN A CA 1
ATOM 394 C C . ASN A 1 48 ? -47.031 26.188 4.953 1 94.88 48 ASN A C 1
ATOM 396 O O . ASN A 1 48 ? -48.188 26.5 4.668 1 94.88 48 ASN A O 1
ATOM 400 N N . GLY A 1 49 ? -46.562 24.969 5.086 1 92.81 49 GLY A N 1
ATOM 401 C CA . GLY A 1 49 ? -47.5 23.844 5.168 1 92.81 49 GLY A CA 1
ATOM 402 C C . GLY A 1 49 ? -47.906 23.312 3.807 1 92.81 49 GLY A C 1
ATOM 403 O O . GLY A 1 49 ? -48.531 22.25 3.713 1 92.81 49 GLY A O 1
ATOM 404 N N . GLU A 1 50 ? -47.469 23.922 2.74 1 92.31 50 GLU A N 1
ATOM 405 C CA . GLU A 1 50 ? -47.844 23.516 1.397 1 92.31 50 GLU A CA 1
ATOM 406 C C . GLU A 1 50 ? -46.656 23 0.598 1 92.31 50 GLU A C 1
ATOM 408 O O . GLU A 1 50 ? -45.562 23.547 0.685 1 92.31 50 GLU A O 1
ATOM 413 N N . THR A 1 51 ? -47.062 21.953 -0.087 1 91.5 51 THR A N 1
ATOM 414 C CA . THR A 1 51 ? -46.031 21.438 -0.989 1 91.5 51 THR A CA 1
ATOM 415 C C . THR A 1 51 ? -45.656 22.484 -2.033 1 91.5 51 THR A C 1
ATOM 417 O O . THR A 1 51 ? -46.531 23.156 -2.596 1 91.5 51 THR A O 1
ATOM 420 N N . THR A 1 52 ? -44.469 22.656 -2.219 1 88.62 52 THR A N 1
ATOM 421 C CA . THR A 1 52 ? -44.031 23.719 -3.109 1 88.62 52 THR A CA 1
ATOM 422 C C . THR A 1 52 ? -43.062 23.156 -4.16 1 88.62 52 THR A C 1
ATOM 424 O O . THR A 1 52 ? -42.406 22.125 -3.939 1 88.62 52 THR A O 1
ATOM 427 N N . GLU A 1 53 ? -43.094 23.875 -5.293 1 87.69 53 GLU A N 1
ATOM 428 C CA . GLU A 1 53 ? -42.062 23.578 -6.301 1 87.69 53 GLU A CA 1
ATOM 429 C C . GLU A 1 53 ? -40.719 24.141 -5.898 1 87.69 53 GLU A C 1
ATOM 431 O O . GLU A 1 53 ? -40.625 25.234 -5.316 1 87.69 53 GLU A O 1
ATOM 436 N N . PHE A 1 54 ? -39.688 23.297 -6.035 1 91.75 54 PHE A N 1
ATOM 437 C CA . PHE A 1 54 ? -38.344 23.734 -5.738 1 91.75 54 PHE A CA 1
ATOM 438 C C . PHE A 1 54 ? -37.375 23.25 -6.812 1 91.75 54 PHE A C 1
ATOM 440 O O . PHE A 1 54 ? -37.688 22.328 -7.574 1 91.75 54 PHE A O 1
ATOM 447 N N . GLU A 1 55 ? -36.281 23.969 -7 1 94.06 55 GLU A N 1
ATOM 448 C CA . GLU A 1 55 ? -35.156 23.562 -7.852 1 94.06 55 GLU A CA 1
ATOM 449 C C . GLU A 1 55 ? -34 23.047 -7.02 1 94.06 55 GLU A C 1
ATOM 451 O O . GLU A 1 55 ? -33.656 23.609 -5.973 1 94.06 55 GLU A O 1
ATOM 456 N N . TYR A 1 56 ? -33.5 21.875 -7.391 1 94.56 56 TYR A N 1
ATOM 457 C CA . TYR A 1 56 ? -32.344 21.281 -6.719 1 94.56 56 TYR A CA 1
ATOM 458 C C . TYR A 1 56 ? -31.312 20.781 -7.727 1 94.56 56 TYR A C 1
ATOM 460 O O . TYR A 1 56 ? -31.625 19.906 -8.547 1 94.56 56 TYR A O 1
ATOM 468 N N . ASP A 1 57 ? -30.062 21.281 -7.691 1 94.88 57 ASP A N 1
ATOM 469 C CA . ASP A 1 57 ? -29.031 20.922 -8.656 1 94.88 57 ASP A CA 1
ATOM 470 C C . ASP A 1 57 ? -27.984 20.016 -8.016 1 94.88 57 ASP A C 1
ATOM 472 O O . ASP A 1 57 ? -26.891 19.844 -8.562 1 94.88 57 ASP A O 1
ATOM 476 N N . GLY A 1 58 ? -28.281 19.531 -6.832 1 93.19 58 GLY A N 1
ATOM 477 C CA . GLY A 1 58 ? -27.328 18.703 -6.125 1 93.19 58 GLY A CA 1
ATOM 478 C C . GLY A 1 58 ? -26.5 19.469 -5.109 1 93.19 58 GLY A C 1
ATOM 479 O O . GLY A 1 58 ? -25.859 18.875 -4.242 1 93.19 58 GLY A O 1
ATOM 480 N N . LYS A 1 59 ? -26.578 20.859 -5.18 1 94 59 LYS A N 1
ATOM 481 C CA . LYS A 1 59 ? -25.797 21.703 -4.285 1 94 59 LYS A CA 1
ATOM 482 C C . LYS A 1 59 ? -26.672 22.719 -3.566 1 94 59 LYS A C 1
ATOM 484 O O . LYS A 1 59 ? -26.375 23.109 -2.434 1 94 59 LYS A O 1
ATOM 489 N N . THR A 1 60 ? -27.688 23.203 -4.234 1 96.56 60 THR A N 1
ATOM 490 C CA . THR A 1 60 ? -28.516 24.266 -3.703 1 96.56 60 THR A CA 1
ATOM 491 C C . THR A 1 60 ? -30 23.969 -3.955 1 96.56 60 THR A C 1
ATOM 493 O O . THR A 1 60 ? -30.359 23.469 -5.02 1 96.56 60 THR A O 1
ATOM 496 N N . ILE A 1 61 ? -30.766 24.266 -2.938 1 96.75 61 ILE A N 1
ATOM 497 C CA . ILE A 1 61 ? -32.219 24.219 -3.057 1 96.75 61 ILE A CA 1
ATOM 498 C C . ILE A 1 61 ? -32.781 25.641 -3.211 1 96.75 61 ILE A C 1
ATOM 500 O O . ILE A 1 61 ? -32.531 26.5 -2.352 1 96.75 61 ILE A O 1
ATOM 504 N N . LYS A 1 62 ? -33.406 25.906 -4.277 1 96.19 62 LYS A N 1
ATOM 505 C CA . LYS A 1 62 ? -34.031 27.219 -4.508 1 96.19 62 LYS A CA 1
ATOM 506 C C . LYS A 1 62 ? -35.531 27.141 -4.289 1 96.19 62 LYS A C 1
ATOM 508 O O . LYS A 1 62 ? -36.219 26.312 -4.898 1 96.19 62 LYS A O 1
ATOM 513 N N . ILE A 1 63 ? -35.969 27.953 -3.381 1 94.75 63 ILE A N 1
ATOM 514 C CA . ILE A 1 63 ? -37.375 27.984 -3.006 1 94.75 63 ILE A CA 1
ATOM 515 C C . ILE A 1 63 ? -37.875 29.438 -2.967 1 94.75 63 ILE A C 1
ATOM 517 O O . ILE A 1 63 ? -37.094 30.359 -2.73 1 94.75 63 ILE A O 1
ATOM 521 N N . ASN A 1 64 ? -39.125 29.594 -3.268 1 92.06 64 ASN A N 1
ATOM 522 C CA . ASN A 1 64 ? -39.719 30.922 -3.189 1 92.06 64 ASN A CA 1
ATOM 523 C C . ASN A 1 64 ? -40.5 31.125 -1.886 1 92.06 64 ASN A C 1
ATOM 525 O O . ASN A 1 64 ? -41.469 30.406 -1.621 1 92.06 64 ASN A O 1
ATOM 529 N N . ALA A 1 65 ? -40 32.062 -1.018 1 89.75 65 ALA A N 1
ATOM 530 C CA . ALA A 1 65 ? -40.688 32.438 0.201 1 89.75 65 ALA A CA 1
ATOM 531 C C . ALA A 1 65 ? -41.688 33.562 -0.076 1 89.75 65 ALA A C 1
ATOM 533 O O . ALA A 1 65 ? -41.281 34.688 -0.418 1 89.75 65 ALA A O 1
ATOM 534 N N . THR A 1 66 ? -42.906 33.438 0.19 1 85.25 66 THR A N 1
ATOM 535 C CA . THR A 1 66 ? -43.938 34.344 -0.303 1 85.25 66 THR A CA 1
ATOM 536 C C . THR A 1 66 ? -44.406 35.281 0.799 1 85.25 66 THR A C 1
ATOM 538 O O . THR A 1 66 ? -45.094 36.281 0.53 1 85.25 66 THR A O 1
ATOM 541 N N . ARG A 1 67 ? -43.969 35.031 2.031 1 93.5 67 ARG A N 1
ATOM 542 C CA . ARG A 1 67 ? -44.406 35.844 3.166 1 93.5 67 ARG A CA 1
ATOM 543 C C . ARG A 1 67 ? -43.188 36.5 3.852 1 93.5 67 ARG A C 1
ATOM 545 O O . ARG A 1 67 ? -42.062 36.25 3.482 1 93.5 67 ARG A O 1
ATOM 552 N N . GLU A 1 68 ? -43.656 37.344 4.738 1 93.06 68 GLU A N 1
ATOM 553 C CA . GLU A 1 68 ? -42.594 37.969 5.531 1 93.06 68 GLU A CA 1
ATOM 554 C C . GLU A 1 68 ? -42.062 37 6.582 1 93.06 68 GLU A C 1
ATOM 556 O O . GLU A 1 68 ? -40.875 37.094 6.961 1 93.06 68 GLU A O 1
ATOM 561 N N . GLU A 1 69 ? -42.875 36.219 7.062 1 95.12 69 GLU A N 1
ATOM 562 C CA . GLU A 1 69 ? -42.531 35.094 7.93 1 95.12 69 GLU A CA 1
ATOM 563 C C . GLU A 1 69 ? -42.875 33.781 7.285 1 95.12 69 GLU A C 1
ATOM 565 O O . GLU A 1 69 ? -44.031 33.531 6.934 1 95.12 69 GLU A O 1
ATOM 570 N N . ASN A 1 70 ? -41.844 33 7.043 1 95.69 70 ASN A N 1
ATOM 571 C CA . ASN A 1 70 ? -42.031 31.734 6.352 1 95.69 70 ASN A CA 1
ATOM 572 C C . ASN A 1 70 ? -41.531 30.547 7.184 1 95.69 70 ASN A C 1
ATOM 574 O O . ASN A 1 70 ? -40.562 30.688 7.934 1 95.69 70 ASN A O 1
ATOM 578 N N . ILE A 1 71 ? -42.188 29.438 7.027 1 96.94 71 ILE A N 1
ATOM 579 C CA . ILE A 1 71 ? -41.719 28.156 7.555 1 96.94 71 ILE A CA 1
ATOM 580 C C . ILE A 1 71 ? -41.438 27.203 6.402 1 96.94 71 ILE A C 1
ATOM 582 O O . ILE A 1 71 ? -42.344 26.859 5.633 1 96.94 71 ILE A O 1
ATOM 586 N N . ILE A 1 72 ? -40.188 26.828 6.277 1 96.69 72 ILE A N 1
ATOM 587 C CA . ILE A 1 72 ? -39.781 25.844 5.27 1 96.69 72 ILE A CA 1
ATOM 588 C C . ILE A 1 72 ? -39.562 24.484 5.922 1 96.69 72 ILE A C 1
ATOM 590 O O . ILE A 1 72 ? -38.812 24.391 6.898 1 96.69 72 ILE A O 1
ATOM 594 N N . GLU A 1 73 ? -40.188 23.422 5.426 1 97.5 73 GLU A N 1
ATOM 595 C CA . GLU A 1 73 ? -40 22.062 5.906 1 97.5 73 GLU A CA 1
ATOM 596 C C . GLU A 1 73 ? -39.406 21.172 4.832 1 97.5 73 GLU A C 1
ATOM 598 O O . GLU A 1 73 ? -39.844 21.188 3.678 1 97.5 73 GLU A O 1
ATOM 603 N N . ILE A 1 74 ? -38.375 20.375 5.219 1 97.69 74 ILE A N 1
ATOM 604 C CA . ILE A 1 74 ? -37.688 19.531 4.266 1 97.69 74 ILE A CA 1
ATOM 605 C C . ILE A 1 74 ? -37.5 18.141 4.855 1 97.69 74 ILE A C 1
ATOM 607 O O . ILE A 1 74 ? -37.031 17.984 5.988 1 97.69 74 ILE A O 1
ATOM 611 N N . TRP A 1 75 ? -37.875 17.062 4.109 1 96.81 75 TRP A N 1
ATOM 612 C CA . TRP A 1 75 ? -37.594 15.664 4.406 1 96.81 75 TRP A CA 1
ATOM 613 C C . TRP A 1 75 ? -36.469 15.133 3.488 1 96.81 75 TRP A C 1
ATOM 615 O O . TRP A 1 75 ? -36.594 15.242 2.264 1 96.81 75 TRP A O 1
ATOM 625 N N . PHE A 1 76 ? -35.406 14.523 4.09 1 97.5 76 PHE A N 1
ATOM 626 C CA . PHE A 1 76 ? -34.281 14.125 3.258 1 97.5 76 PHE A CA 1
ATOM 627 C C . PHE A 1 76 ? -33.594 12.891 3.832 1 97.5 76 PHE A C 1
ATOM 629 O O . PHE A 1 76 ? -33.906 12.469 4.949 1 97.5 76 PHE A O 1
ATOM 636 N N . SER A 1 77 ? -32.781 12.195 3.059 1 96.81 77 SER A N 1
ATOM 637 C CA . SER A 1 77 ? -31.828 11.18 3.471 1 96.81 77 SER A CA 1
ATOM 638 C C . SER A 1 77 ? -30.422 11.484 2.947 1 96.81 77 SER A C 1
ATOM 640 O O . SER A 1 77 ? -30.281 12.141 1.913 1 96.81 77 SER A O 1
ATOM 642 N N . LYS A 1 78 ? -29.469 10.984 3.729 1 96.44 78 LYS A N 1
ATOM 643 C CA . LYS A 1 78 ? -28.078 11.266 3.354 1 96.44 78 LYS A CA 1
ATOM 644 C C . LYS A 1 78 ? -27.141 10.188 3.881 1 96.44 78 LYS A C 1
ATOM 646 O O . LYS A 1 78 ? -27.438 9.523 4.875 1 96.44 78 LYS A O 1
ATOM 651 N N . LYS A 1 79 ? -26.109 9.977 3.168 1 95.12 79 LYS A N 1
ATOM 652 C CA . LYS A 1 79 ? -25.062 9.062 3.605 1 95.12 79 LYS A CA 1
ATOM 653 C C . LYS A 1 79 ? -24 9.789 4.418 1 95.12 79 LYS A C 1
ATOM 655 O O . LYS A 1 79 ? -23.734 10.977 4.195 1 95.12 79 LYS A O 1
ATOM 660 N N . VAL A 1 80 ? -23.375 9.109 5.398 1 96.25 80 VAL A N 1
ATOM 661 C CA . VAL A 1 80 ? -22.203 9.57 6.113 1 96.25 80 VAL A CA 1
ATOM 662 C C . VAL A 1 80 ? -20.953 9.281 5.285 1 96.25 80 VAL A C 1
ATOM 664 O O . VAL A 1 80 ? -20.781 8.18 4.758 1 96.25 80 VAL A O 1
ATOM 667 N N . ASP A 1 81 ? -20.141 10.289 5.141 1 92.44 81 ASP A N 1
ATOM 668 C CA . ASP A 1 81 ? -18.953 10.141 4.297 1 92.44 81 ASP A CA 1
ATOM 669 C C . ASP A 1 81 ? -17.938 9.195 4.941 1 92.44 81 ASP A C 1
ATOM 671 O O . ASP A 1 81 ? -17.734 9.234 6.152 1 92.44 81 ASP A O 1
ATOM 675 N N . ASP A 1 82 ? -17.359 8.297 4.176 1 89.12 82 ASP A N 1
ATOM 676 C CA . ASP A 1 82 ? -16.359 7.383 4.707 1 89.12 82 ASP A CA 1
ATOM 677 C C . ASP A 1 82 ? -15 7.633 4.062 1 89.12 82 ASP A C 1
ATOM 679 O O . ASP A 1 82 ? -14.055 6.871 4.277 1 89.12 82 ASP A O 1
ATOM 683 N N . LYS A 1 83 ? -14.938 8.641 3.232 1 86.44 83 LYS A N 1
ATOM 684 C CA . LYS A 1 83 ? -13.695 8.938 2.533 1 86.44 83 LYS A CA 1
ATOM 685 C C . LYS A 1 83 ? -13.117 10.281 2.971 1 86.44 83 LYS A C 1
ATOM 687 O O . LYS A 1 83 ? -11.93 10.391 3.266 1 86.44 83 LYS A O 1
ATOM 692 N N . GLN A 1 84 ? -13.922 11.328 3.055 1 88.06 84 GLN A N 1
ATOM 693 C CA . GLN A 1 84 ? -13.477 12.68 3.379 1 88.06 84 GLN A CA 1
ATOM 694 C C . GLN A 1 84 ? -13.547 12.938 4.883 1 88.06 84 GLN A C 1
ATOM 696 O O . GLN A 1 84 ? -14.094 12.125 5.633 1 88.06 84 GLN A O 1
ATOM 701 N N . LEU A 1 85 ? -12.922 14.039 5.305 1 90.06 85 LEU A N 1
ATOM 702 C CA . LEU A 1 85 ? -12.891 14.398 6.715 1 90.06 85 LEU A CA 1
ATOM 703 C C . LEU A 1 85 ? -13.656 15.695 6.961 1 90.06 85 LEU A C 1
ATOM 705 O O . LEU A 1 85 ? -13.336 16.438 7.898 1 90.06 85 LEU A O 1
ATOM 709 N N . THR A 1 86 ? -14.555 16.031 6.055 1 92.69 86 THR A N 1
ATOM 710 C CA . THR A 1 86 ? -15.398 17.203 6.195 1 92.69 86 THR A CA 1
ATOM 711 C C . THR A 1 86 ? -16.875 16.828 6.184 1 92.69 86 THR A C 1
ATOM 713 O O . THR A 1 86 ? -17.219 15.688 5.871 1 92.69 86 THR A O 1
ATOM 716 N N . GLY A 1 87 ? -17.734 17.828 6.578 1 95.94 87 GLY A N 1
ATOM 717 C CA . GLY A 1 87 ? -19.141 17.484 6.715 1 95.94 87 GLY A CA 1
ATOM 718 C C . GLY A 1 87 ? -19.406 16.516 7.844 1 95.94 87 GLY A C 1
ATOM 719 O O . GLY A 1 87 ? -18.984 16.734 8.977 1 95.94 87 GLY A O 1
ATOM 720 N N . ILE A 1 88 ? -20.172 15.523 7.594 1 97.5 88 ILE A N 1
ATOM 721 C CA . ILE A 1 88 ? -20.391 14.422 8.523 1 97.5 88 ILE A CA 1
ATOM 722 C C . ILE A 1 88 ? -19.688 13.164 8.008 1 97.5 88 ILE A C 1
ATOM 724 O O . ILE A 1 88 ? -19.922 12.742 6.871 1 97.5 88 ILE A O 1
ATOM 728 N N . TYR A 1 89 ? -18.812 12.609 8.812 1 95.31 89 TYR A N 1
ATOM 729 C CA . TYR A 1 89 ? -17.938 11.57 8.266 1 95.31 89 TYR A CA 1
ATOM 730 C C . TYR A 1 89 ? -17.625 10.516 9.32 1 95.31 89 TYR A C 1
ATOM 732 O O . TYR A 1 89 ? -17.828 10.734 10.516 1 95.31 89 TYR A O 1
ATOM 740 N N . LYS A 1 90 ? -17.203 9.375 8.836 1 95.62 90 LYS A N 1
ATOM 741 C CA . LYS A 1 90 ? -16.75 8.25 9.648 1 95.62 90 LYS A CA 1
ATOM 742 C C . LYS A 1 90 ? -15.312 8.438 10.109 1 95.62 90 LYS A C 1
ATOM 744 O O . LYS A 1 90 ? -14.414 8.664 9.297 1 95.62 90 LYS A O 1
ATOM 749 N N . ALA A 1 91 ? -15.086 8.445 11.398 1 94.5 91 ALA A N 1
ATOM 750 C CA . ALA A 1 91 ? -13.75 8.562 11.984 1 94.5 91 ALA A CA 1
ATOM 751 C C . ALA A 1 91 ? -13.336 7.258 12.656 1 94.5 91 ALA A C 1
ATOM 753 O O . ALA A 1 91 ? -13.734 6.988 13.797 1 94.5 91 ALA A O 1
ATOM 754 N N . LYS A 1 92 ? -12.461 6.508 12.055 1 89.88 92 LYS A N 1
ATOM 755 C CA . LYS A 1 92 ? -12.055 5.191 12.531 1 89.88 92 LYS A CA 1
ATOM 756 C C . LYS A 1 92 ? -11.008 5.305 13.633 1 89.88 92 LYS A C 1
ATOM 758 O O . LYS A 1 92 ? -10.117 6.152 13.562 1 89.88 92 LYS A O 1
ATOM 763 N N . TYR A 1 93 ? -11.141 4.449 14.695 1 87.81 93 TYR A N 1
ATOM 764 C CA . TYR A 1 93 ? -10.102 4.445 15.711 1 87.81 93 TYR A CA 1
ATOM 765 C C . TYR A 1 93 ? -9.547 3.043 15.93 1 87.81 93 TYR A C 1
ATOM 767 O O . TYR A 1 93 ? -8.539 2.861 16.625 1 87.81 93 TYR A O 1
ATOM 775 N N . ASP A 1 94 ? -10.141 2.008 15.258 1 81 94 ASP A N 1
ATOM 776 C CA . ASP A 1 94 ? -9.656 0.631 15.227 1 81 94 ASP A CA 1
ATOM 777 C C . ASP A 1 94 ? -10.234 -0.132 14.039 1 81 94 ASP A C 1
ATOM 779 O O . ASP A 1 94 ? -11.094 0.39 13.32 1 81 94 ASP A O 1
ATOM 783 N N . GLN A 1 95 ? -9.766 -1.336 13.57 1 72.38 95 GLN A N 1
ATOM 784 C CA . GLN A 1 95 ? -10.141 -2.094 12.383 1 72.38 95 GLN A CA 1
ATOM 785 C C . GLN A 1 95 ? -11.656 -2.164 12.227 1 72.38 95 GLN A C 1
ATOM 787 O O . GLN A 1 95 ? -12.188 -1.964 11.133 1 72.38 95 GLN A O 1
ATOM 792 N N . ASP A 1 96 ? -12.469 -2.336 13.281 1 76.88 96 ASP A N 1
ATOM 793 C CA . ASP A 1 96 ? -13.914 -2.459 13.125 1 76.88 96 ASP A CA 1
ATOM 794 C C . ASP A 1 96 ? -14.648 -1.508 14.07 1 76.88 96 ASP A C 1
ATOM 796 O O . ASP A 1 96 ? -15.812 -1.735 14.398 1 76.88 96 ASP A O 1
ATOM 800 N N . LYS A 1 97 ? -13.992 -0.38 14.484 1 89.94 97 LYS A N 1
ATOM 801 C CA . LYS A 1 97 ? -14.602 0.569 15.414 1 89.94 97 LYS A CA 1
ATOM 802 C C . LYS A 1 97 ? -14.445 2.004 14.914 1 89.94 97 LYS A C 1
ATOM 804 O O . LYS A 1 97 ? -13.367 2.387 14.445 1 89.94 97 LYS A O 1
ATOM 809 N N . TYR A 1 98 ? -15.422 2.764 14.852 1 94.5 98 TYR A N 1
ATOM 810 C CA . TYR A 1 98 ? -15.414 4.148 14.391 1 94.5 98 TYR A CA 1
ATOM 811 C C . TYR A 1 98 ? -16.422 4.988 15.164 1 94.5 98 TYR A C 1
ATOM 813 O O . TYR A 1 98 ? -17.266 4.445 15.898 1 94.5 98 TYR A O 1
ATOM 821 N N . VAL A 1 99 ? -16.297 6.234 15.117 1 96.88 99 VAL A N 1
ATOM 822 C CA . VAL A 1 99 ? -17.312 7.195 15.5 1 96.88 99 VAL A CA 1
ATOM 823 C C . VAL A 1 99 ? -17.719 8.039 14.297 1 96.88 99 VAL A C 1
ATOM 825 O O . VAL A 1 99 ? -17.016 8.047 13.281 1 96.88 99 VAL A O 1
ATOM 828 N N . ILE A 1 100 ? -18.859 8.633 14.359 1 97.62 100 ILE A N 1
ATOM 829 C CA . ILE A 1 100 ? -19.281 9.648 13.398 1 97.62 100 ILE A CA 1
ATOM 830 C C . ILE A 1 100 ? -19.047 11.039 13.984 1 97.62 100 ILE A C 1
ATOM 832 O O . ILE A 1 100 ? -19.328 11.273 15.164 1 97.62 100 ILE A O 1
ATOM 836 N N . SER A 1 101 ? -18.422 11.898 13.266 1 97.62 101 SER A N 1
ATOM 837 C CA . SER A 1 101 ? -18.172 13.266 13.695 1 97.62 101 SER A CA 1
ATOM 838 C C . SER A 1 101 ? -18.406 14.258 12.562 1 97.62 101 SER A C 1
ATOM 840 O O . SER A 1 101 ? -18.625 13.852 11.414 1 97.62 101 SER A O 1
ATOM 842 N N . THR A 1 102 ? -18.438 15.531 12.906 1 97.44 102 THR A N 1
ATOM 843 C CA . THR A 1 102 ? -18.641 16.562 11.891 1 97.44 102 THR A CA 1
ATOM 844 C C . THR A 1 102 ? -17.5 17.562 11.898 1 97.44 102 THR A C 1
ATOM 846 O O . THR A 1 102 ? -16.812 17.719 12.906 1 97.44 102 THR A O 1
ATOM 849 N N . GLN A 1 103 ? -17.172 18.141 10.844 1 96.38 103 GLN A N 1
ATOM 850 C CA . GLN A 1 103 ? -16.297 19.281 10.609 1 96.38 103 GLN A CA 1
ATOM 851 C C . GLN A 1 103 ? -16.875 20.203 9.539 1 96.38 103 GLN A C 1
ATOM 853 O O . GLN A 1 103 ? -16.922 19.844 8.359 1 96.38 103 GLN A O 1
ATOM 858 N N . PHE A 1 104 ? -17.219 21.484 9.977 1 96 104 PHE A N 1
ATOM 859 C CA . PHE A 1 104 ? -18.031 22.297 9.078 1 96 104 PHE A CA 1
ATOM 860 C C . PHE A 1 104 ? -17.25 23.5 8.57 1 96 104 PHE A C 1
ATOM 862 O O . PHE A 1 104 ? -17.5 23.984 7.473 1 96 104 PHE A O 1
ATOM 869 N N . GLU A 1 105 ? -16.422 24.109 9.414 1 92.56 105 GLU A N 1
ATOM 870 C CA . GLU A 1 105 ? -15.68 25.281 8.961 1 92.56 105 GLU A CA 1
ATOM 871 C C . GLU A 1 105 ? -14.758 24.938 7.797 1 92.56 105 GLU A C 1
ATOM 873 O O . GLU A 1 105 ? -13.953 24 7.887 1 92.56 105 GLU A O 1
ATOM 878 N N . ALA A 1 106 ? -14.93 25.656 6.66 1 90.44 106 ALA A N 1
ATOM 879 C CA . ALA A 1 106 ? -15.617 26.938 6.586 1 90.44 106 ALA A CA 1
ATOM 880 C C . ALA A 1 106 ? -17 26.781 5.969 1 90.44 106 ALA A C 1
ATOM 882 O O . ALA A 1 106 ? -17.906 27.562 6.273 1 90.44 106 ALA A O 1
ATOM 883 N N . THR A 1 107 ? -17.141 25.812 5.055 1 93.06 107 THR A N 1
ATOM 884 C CA . THR A 1 107 ? -18.375 25.75 4.293 1 93.06 107 THR A CA 1
ATOM 885 C C . THR A 1 107 ? -18.844 24.312 4.141 1 93.06 107 THR A C 1
ATOM 887 O O . THR A 1 107 ? -19.172 23.859 3.033 1 93.06 107 THR A O 1
ATOM 890 N N . HIS A 1 108 ? -18.922 23.609 5.305 1 95.25 108 HIS A N 1
ATOM 891 C CA . HIS A 1 108 ? -19.266 22.203 5.145 1 95.25 108 HIS A CA 1
ATOM 892 C C . HIS A 1 108 ? -20.5 21.844 5.969 1 95.25 108 HIS A C 1
ATOM 894 O O . HIS A 1 108 ? -20.812 20.656 6.113 1 95.25 108 HIS A O 1
ATOM 900 N N . ALA A 1 109 ? -21.125 22.859 6.508 1 97.44 109 ALA A N 1
ATOM 901 C CA . ALA A 1 109 ? -22.438 22.578 7.09 1 97.44 109 ALA A CA 1
ATOM 902 C C . ALA A 1 109 ? -23.422 22.125 6.02 1 97.44 109 ALA A C 1
ATOM 904 O O . ALA A 1 109 ? -24.328 21.328 6.293 1 97.44 109 ALA A O 1
ATOM 905 N N . ARG A 1 110 ? -23.203 22.578 4.828 1 97.19 110 ARG A N 1
ATOM 906 C CA . ARG A 1 110 ? -24 22.25 3.654 1 97.19 110 ARG A CA 1
ATOM 907 C C . ARG A 1 110 ? -23.953 20.75 3.35 1 97.19 110 ARG A C 1
ATOM 909 O O . ARG A 1 110 ? -24.797 20.234 2.619 1 97.19 110 ARG A O 1
ATOM 916 N N . ASP A 1 111 ? -22.984 20.062 3.908 1 96.5 111 ASP A N 1
ATOM 917 C CA . ASP A 1 111 ? -22.828 18.609 3.736 1 96.5 111 ASP A CA 1
ATOM 918 C C . ASP A 1 111 ? -23.547 17.844 4.84 1 96.5 111 ASP A C 1
ATOM 920 O O . ASP A 1 111 ? -23.453 16.625 4.918 1 96.5 111 ASP A O 1
ATOM 924 N N . PHE A 1 112 ? -24.281 18.5 5.68 1 97.75 112 PHE A N 1
ATOM 925 C CA . PHE A 1 112 ? -24.906 17.875 6.84 1 97.75 112 PHE A CA 1
A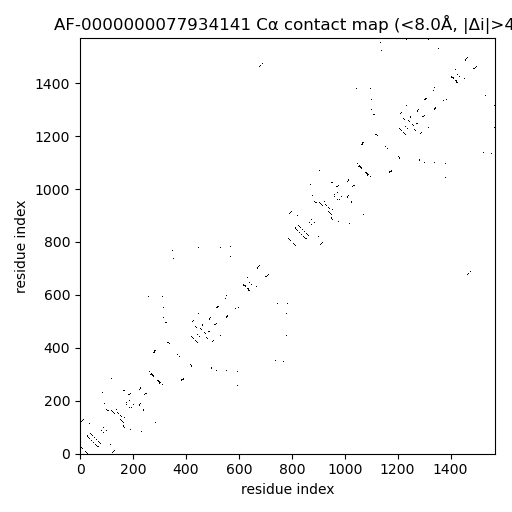TOM 926 C C . PHE A 1 112 ? -26.406 18.109 6.828 1 97.75 112 PHE A C 1
ATOM 928 O O . PHE A 1 112 ? -27.203 17.172 6.938 1 97.75 112 PHE A O 1
A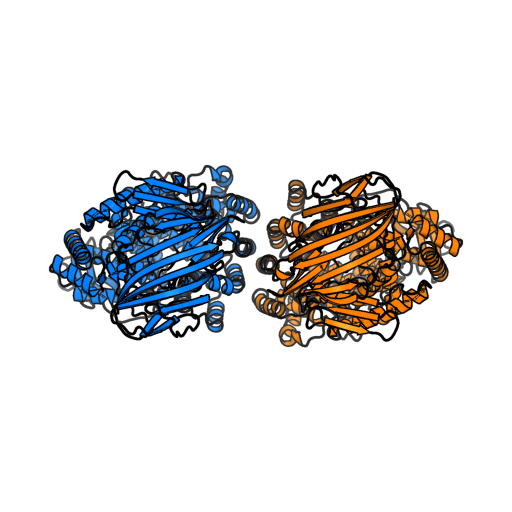TOM 935 N N . ILE A 1 113 ? -26.828 19.328 6.688 1 98.12 113 ILE A N 1
ATOM 936 C CA . ILE A 1 113 ? -28.234 19.719 6.586 1 98.12 113 ILE A CA 1
ATOM 937 C C . ILE A 1 113 ? -28.391 20.797 5.52 1 98.12 113 ILE A C 1
ATOM 939 O O . ILE A 1 113 ? -27.453 21.547 5.242 1 98.12 113 ILE A O 1
ATOM 943 N N . PRO A 1 114 ? -29.641 20.906 4.949 1 97.81 114 PRO A N 1
ATOM 944 C CA . PRO A 1 114 ? -29.906 22.094 4.145 1 97.81 114 PRO A CA 1
ATOM 945 C C . PRO A 1 114 ? -29.875 23.391 4.973 1 97.81 114 PRO A C 1
ATOM 947 O O . PRO A 1 114 ? -30.547 23.469 6 1 97.81 114 PRO A O 1
ATOM 950 N N . CYS A 1 115 ? -29.062 24.391 4.559 1 98.06 115 CYS A N 1
ATOM 951 C CA . CYS A 1 115 ? -28.922 25.609 5.352 1 98.06 115 CYS A CA 1
ATOM 952 C C . CYS A 1 115 ? -28.328 26.734 4.516 1 98.06 115 CYS A C 1
ATOM 954 O O . CYS A 1 115 ? -27.938 26.516 3.367 1 98.06 115 CYS A O 1
ATOM 956 N N . ILE A 1 116 ? -28.359 27.938 5.078 1 96.5 116 ILE A N 1
ATOM 957 C CA . ILE A 1 116 ? -27.578 29.047 4.539 1 96.5 116 ILE A CA 1
ATOM 958 C C . ILE A 1 116 ? -26.203 29.078 5.203 1 96.5 116 ILE A C 1
ATOM 960 O O . ILE A 1 116 ? -26.062 29.594 6.312 1 96.5 116 ILE A O 1
ATOM 964 N N . ASP A 1 117 ? -25.281 28.594 4.488 1 95.69 117 ASP A N 1
ATOM 965 C CA . ASP A 1 117 ? -23.969 28.359 5.051 1 95.69 117 ASP A CA 1
ATOM 966 C C . ASP A 1 117 ? -23.062 29.578 4.898 1 95.69 117 ASP A C 1
ATOM 968 O O . ASP A 1 117 ? -22.062 29.531 4.191 1 95.69 117 ASP A O 1
ATOM 972 N N . LYS A 1 118 ? -23.375 30.594 5.613 1 94.38 118 LYS A N 1
ATOM 973 C CA . LYS A 1 118 ? -22.656 31.875 5.664 1 94.38 118 LYS A CA 1
ATOM 974 C C . LYS A 1 118 ? -22.5 32.344 7.105 1 94.38 118 LYS A C 1
ATOM 976 O O . LYS A 1 118 ? -23.438 32.25 7.902 1 94.38 118 LYS A O 1
ATOM 981 N N . PRO A 1 119 ? -21.359 32.875 7.375 1 94.69 119 PRO A N 1
ATOM 982 C CA . PRO A 1 119 ? -21.094 33.25 8.773 1 94.69 119 PRO A CA 1
ATOM 983 C C . PRO A 1 119 ? -22.031 34.344 9.273 1 94.69 119 PRO A C 1
ATOM 985 O O . PRO A 1 119 ? -22.328 34.406 10.469 1 94.69 119 PRO A O 1
ATOM 988 N N . SER A 1 120 ? -22.531 35.188 8.406 1 94.44 120 SER A N 1
ATOM 989 C CA . SER A 1 120 ? -23.359 36.312 8.82 1 94.44 120 SER A CA 1
ATOM 990 C C . SER A 1 120 ? -24.781 35.844 9.109 1 94.44 120 SER A C 1
ATOM 992 O O . SER A 1 120 ? -25.562 36.594 9.703 1 94.44 120 SER A O 1
ATOM 994 N N . TYR A 1 121 ? -25.156 34.719 8.734 1 95.19 121 TYR A N 1
ATOM 995 C CA . TYR A 1 121 ? -26.5 34.219 8.969 1 95.19 121 TYR A CA 1
ATOM 996 C C . TYR A 1 121 ? -26.562 33.406 10.258 1 95.19 121 TYR A C 1
ATOM 998 O O . TYR A 1 121 ? -26.875 32.219 10.234 1 95.19 121 TYR A O 1
ATOM 1006 N N . LYS A 1 122 ? -26.328 34.094 11.297 1 96.69 122 LYS A N 1
ATOM 1007 C CA . LYS A 1 122 ? -26.438 33.438 12.594 1 96.69 122 LYS A CA 1
ATOM 1008 C C . LYS A 1 122 ? -27.875 33.031 12.906 1 96.69 122 LYS A C 1
ATOM 1010 O O . LYS A 1 122 ? -28.812 33.75 12.531 1 96.69 122 LYS A O 1
ATOM 1015 N N . SER A 1 123 ? -28.047 31.891 13.602 1 97.44 123 SER A N 1
ATOM 1016 C CA . SER A 1 123 ? -29.375 31.391 13.945 1 97.44 123 SER A CA 1
ATOM 1017 C C . SER A 1 123 ? -29.344 30.547 15.211 1 97.44 123 SER A C 1
ATOM 1019 O O . SER A 1 123 ? -28.266 30.25 15.727 1 97.44 123 SER A O 1
ATOM 1021 N N . ILE A 1 124 ? -30.578 30.25 15.688 1 97.69 124 ILE A N 1
ATOM 1022 C CA . ILE A 1 124 ? -30.734 29.328 16.797 1 97.69 124 ILE A CA 1
ATOM 1023 C C . ILE A 1 124 ? -30.953 27.906 16.266 1 97.69 124 ILE A C 1
ATOM 1025 O O . ILE A 1 124 ? -31.688 27.719 15.281 1 97.69 124 ILE A O 1
ATOM 1029 N N . PHE A 1 125 ? -30.328 26.953 16.891 1 98.25 125 PHE A N 1
ATOM 1030 C CA . PHE A 1 125 ? -30.453 25.562 16.453 1 98.25 125 PHE A CA 1
ATOM 1031 C C . PHE A 1 125 ? -31.062 24.703 17.562 1 98.25 125 PHE A C 1
ATOM 1033 O O . PHE A 1 125 ? -30.672 24.812 18.719 1 98.25 125 PHE A O 1
ATOM 1040 N N . ARG A 1 126 ? -32.031 23.891 17.203 1 97.88 126 ARG A N 1
ATOM 1041 C CA . ARG A 1 126 ? -32.531 22.781 18.016 1 97.88 126 ARG A CA 1
ATOM 1042 C C . ARG A 1 126 ? -32.344 21.453 17.297 1 97.88 126 ARG A C 1
ATOM 1044 O O . ARG A 1 126 ? -32.906 21.25 16.219 1 97.88 126 ARG A O 1
ATOM 1051 N N . ILE A 1 127 ? -31.672 20.531 17.906 1 98 127 ILE A N 1
ATOM 1052 C CA . ILE A 1 127 ? -31.344 19.281 17.234 1 98 127 ILE A CA 1
ATOM 1053 C C . ILE A 1 127 ? -31.844 18.109 18.078 1 98 127 ILE A C 1
ATOM 1055 O O . ILE A 1 127 ? -31.703 18.109 19.312 1 98 127 ILE A O 1
ATOM 1059 N N . GLN A 1 128 ? -32.5 17.141 17.406 1 98.12 128 GLN A N 1
ATOM 1060 C CA . GLN A 1 128 ? -32.844 15.852 17.984 1 98.12 128 GLN A CA 1
ATOM 1061 C C . GLN A 1 128 ? -32.281 14.711 17.156 1 98.12 128 GLN A C 1
ATOM 1063 O O . GLN A 1 128 ? -32.312 14.75 15.914 1 98.12 128 GLN A O 1
ATOM 1068 N N . VAL A 1 129 ? -31.75 13.742 17.828 1 98.5 129 VAL A N 1
ATOM 1069 C CA . VAL A 1 129 ? -31.062 12.664 17.125 1 98.5 129 VAL A CA 1
ATOM 1070 C C . VAL A 1 129 ? -31.516 11.312 17.688 1 98.5 129 VAL A C 1
ATOM 1072 O O . VAL A 1 129 ? -31.438 11.086 18.906 1 98.5 129 VAL A O 1
ATOM 1075 N N . LYS A 1 130 ? -31.984 10.406 16.828 1 97.94 130 LYS A N 1
ATOM 1076 C CA . LYS A 1 130 ? -32.281 9.016 17.188 1 97.94 130 LYS A CA 1
ATOM 1077 C C . LYS A 1 130 ? -31.125 8.094 16.766 1 97.94 130 LYS A C 1
ATOM 1079 O O . LYS A 1 130 ? -30.656 8.148 15.633 1 97.94 130 LYS A O 1
ATOM 1084 N N . VAL A 1 131 ? -30.703 7.301 17.703 1 97.44 131 VAL A N 1
ATOM 1085 C CA . VAL A 1 131 ? -29.625 6.359 17.406 1 97.44 131 VAL A CA 1
ATOM 1086 C C . VAL A 1 131 ? -29.922 5.012 18.062 1 97.44 131 VAL A C 1
ATOM 1088 O O . VAL A 1 131 ? -30.828 4.91 18.891 1 97.44 131 VAL A O 1
ATOM 1091 N N . ASP A 1 132 ? -29.188 3.98 17.672 1 93.5 132 ASP A N 1
ATOM 1092 C CA . ASP A 1 132 ? -29.312 2.66 18.266 1 93.5 132 ASP A CA 1
ATOM 1093 C C . ASP A 1 132 ? -28.891 2.684 19.734 1 93.5 132 ASP A C 1
ATOM 1095 O O . ASP A 1 132 ? -28.109 3.539 20.141 1 93.5 132 ASP A O 1
ATOM 1099 N N . GLN A 1 133 ? -29.375 1.709 20.5 1 91.94 133 GLN A N 1
ATOM 1100 C CA . GLN A 1 133 ? -29.031 1.601 21.906 1 91.94 133 GLN A CA 1
ATOM 1101 C C . GLN A 1 133 ? -27.531 1.387 22.078 1 91.94 133 GLN A C 1
ATOM 1103 O O . GLN A 1 133 ? -26.891 0.674 21.297 1 91.94 133 GLN A O 1
ATOM 1108 N N . GLY A 1 134 ? -27.016 2.08 23.125 1 91.62 134 GLY A N 1
ATOM 1109 C CA . GLY A 1 134 ? -25.594 1.909 23.422 1 91.62 134 GLY A CA 1
ATOM 1110 C C . GLY A 1 134 ? -24.734 3.014 22.859 1 91.62 134 GLY A C 1
ATOM 1111 O O . GLY A 1 134 ? -23.594 3.193 23.281 1 91.62 134 GLY A O 1
ATOM 1112 N N . LEU A 1 135 ? -25.281 3.76 21.891 1 95.69 135 LEU A N 1
ATOM 1113 C CA . LEU A 1 135 ? -24.516 4.852 21.281 1 95.69 135 LEU A CA 1
ATOM 1114 C C . LEU A 1 135 ? -24.75 6.156 22.047 1 95.69 135 LEU A C 1
ATOM 1116 O O . LEU A 1 135 ? -25.859 6.414 22.516 1 95.69 135 LEU A O 1
ATOM 1120 N N . LYS A 1 136 ? -23.672 6.906 22.156 1 96.81 136 LYS A N 1
ATOM 1121 C CA . LYS A 1 136 ? -23.75 8.25 22.719 1 96.81 136 LYS A CA 1
ATOM 1122 C C . LYS A 1 136 ? -23.781 9.305 21.609 1 96.81 136 LYS A C 1
ATOM 1124 O O . LYS A 1 136 ? -23.188 9.109 20.547 1 96.81 136 LYS A O 1
ATOM 1129 N N . VAL A 1 137 ? -24.531 10.391 21.922 1 98.25 137 VAL A N 1
ATOM 1130 C CA . VAL A 1 137 ? -24.594 11.508 21 1 98.25 137 VAL A CA 1
ATOM 1131 C C . VAL A 1 137 ? -24.125 12.789 21.688 1 98.25 137 VAL A C 1
ATOM 1133 O O . VAL A 1 137 ? -24.578 13.094 22.797 1 98.25 137 VAL A O 1
ATOM 1136 N N . LEU A 1 138 ? -23.125 13.477 21.109 1 98.38 138 LEU A N 1
ATOM 1137 C CA . LEU A 1 138 ? -22.594 14.75 21.609 1 98.38 138 LEU A CA 1
ATOM 1138 C C . LEU A 1 138 ? -22.969 15.891 20.672 1 98.38 138 LEU A C 1
ATOM 1140 O O . LEU A 1 138 ? -22.938 15.719 19.453 1 98.38 138 LEU A O 1
ATOM 1144 N N . SER A 1 139 ? -23.297 17.031 21.219 1 98.44 139 SER A N 1
ATOM 1145 C CA . SER A 1 139 ? -23.562 18.234 20.438 1 98.44 139 SER A CA 1
ATOM 1146 C C . SER A 1 139 ? -23.25 19.484 21.25 1 98.44 139 SER A C 1
ATOM 1148 O O . SER A 1 139 ? -22.594 19.422 22.281 1 98.44 139 SER A O 1
ATOM 1150 N N . ASN A 1 140 ? -23.719 20.672 20.766 1 98.38 140 ASN A N 1
ATOM 1151 C CA . ASN A 1 140 ? -23.375 21.969 21.328 1 98.38 140 ASN A CA 1
ATOM 1152 C C . ASN A 1 140 ? -23.938 22.156 22.734 1 98.38 140 ASN A C 1
ATOM 1154 O O . ASN A 1 140 ? -23.312 22.797 23.578 1 98.38 140 ASN A O 1
ATOM 1158 N N . MET A 1 141 ? -25.078 21.562 22.938 1 98.19 141 MET A N 1
ATOM 1159 C CA . MET A 1 141 ? -25.797 21.797 24.188 1 98.19 141 MET A CA 1
ATOM 1160 C C . MET A 1 141 ? -26.109 20.469 24.891 1 98.19 141 MET A C 1
ATOM 1162 O O . MET A 1 141 ? -25.922 19.391 24.328 1 98.19 141 MET A O 1
ATOM 1166 N N . ASP A 1 142 ? -26.516 20.562 26.156 1 96.25 142 ASP A N 1
ATOM 1167 C CA . ASP A 1 142 ? -26.922 19.391 26.922 1 96.25 142 ASP A CA 1
ATOM 1168 C C . ASP A 1 142 ? -28.188 18.766 26.328 1 96.25 142 ASP A C 1
ATOM 1170 O O . ASP A 1 142 ? -28.984 19.453 25.688 1 96.25 142 ASP A O 1
ATOM 1174 N N . ALA A 1 143 ? -28.297 17.5 26.562 1 96.5 143 ALA A N 1
ATOM 1175 C CA . ALA A 1 143 ? -29.438 16.781 25.984 1 96.5 143 ALA A CA 1
ATOM 1176 C C . ALA A 1 143 ? -30.281 16.125 27.078 1 96.5 143 ALA A C 1
ATOM 1178 O O . ALA A 1 143 ? -29.75 15.734 28.125 1 96.5 143 ALA A O 1
ATOM 1179 N N . GLU A 1 144 ? -31.547 15.938 26.781 1 96.19 144 GLU A N 1
ATOM 1180 C CA . GLU A 1 144 ? -32.438 14.984 27.469 1 96.19 144 GLU A CA 1
ATOM 1181 C C . GLU A 1 144 ? -32.5 13.672 26.688 1 96.19 144 GLU A C 1
ATOM 1183 O O . GLU A 1 144 ? -32.656 13.672 25.469 1 96.19 144 GLU A O 1
ATOM 1188 N N . ILE A 1 145 ? -32.312 12.625 27.359 1 96.06 145 ILE A N 1
ATOM 1189 C CA . ILE A 1 145 ? -32.281 11.312 26.734 1 96.06 145 ILE A CA 1
ATOM 1190 C C . ILE A 1 145 ? -33.562 10.539 27.047 1 96.06 145 ILE A C 1
ATOM 1192 O O . ILE A 1 145 ? -33.969 10.469 28.219 1 96.06 145 ILE A O 1
ATOM 1196 N N . SER A 1 146 ? -34.156 10 26 1 95.5 146 SER A N 1
ATOM 1197 C CA . SER A 1 146 ? -35.375 9.195 26.188 1 95.5 146 SER A CA 1
ATOM 1198 C C . SER A 1 146 ? -35.406 8.016 25.219 1 95.5 146 SER A C 1
ATOM 1200 O O . SER A 1 146 ? -34.688 7.996 24.219 1 95.5 146 SER A O 1
ATOM 1202 N N . LYS A 1 147 ? -36.219 6.945 25.531 1 88.62 147 LYS A N 1
ATOM 1203 C CA . LYS A 1 147 ? -36.406 5.777 24.688 1 88.62 147 LYS A CA 1
ATOM 1204 C C . LYS A 1 147 ? -37.312 6.09 23.516 1 88.62 147 LYS A C 1
ATOM 1206 O O . LYS A 1 147 ? -38.312 6.793 23.672 1 88.62 147 LYS A O 1
ATOM 1211 N N . SER A 1 148 ? -37 5.613 22.406 1 89.56 148 SER A N 1
ATOM 1212 C CA . SER A 1 148 ? -37.812 5.715 21.203 1 89.56 148 SER A CA 1
ATOM 1213 C C . SER A 1 148 ? -37.844 4.387 20.453 1 89.56 148 SER A C 1
ATOM 1215 O O . SER A 1 148 ? -37.094 4.184 19.5 1 89.56 148 SER A O 1
ATOM 1217 N N . GLY A 1 149 ? -38.719 3.564 20.828 1 87.62 149 GLY A N 1
ATOM 1218 C CA . GLY A 1 149 ? -38.75 2.211 20.297 1 87.62 149 GLY A CA 1
ATOM 1219 C C . GLY A 1 149 ? -37.5 1.412 20.656 1 87.62 149 GLY A C 1
ATOM 1220 O O . GLY A 1 149 ? -37.156 1.283 21.844 1 87.62 149 GLY A O 1
ATOM 1221 N N . GLU A 1 150 ? -36.906 0.954 19.625 1 86.94 150 GLU A N 1
ATOM 1222 C CA . GLU A 1 150 ? -35.688 0.176 19.828 1 86.94 150 GLU A CA 1
ATOM 1223 C C . GLU A 1 150 ? -34.438 1.075 19.828 1 86.94 150 GLU A C 1
ATOM 1225 O O . GLU A 1 150 ? -33.344 0.613 20.094 1 86.94 150 GLU A O 1
ATOM 1230 N N . LYS A 1 151 ? -34.781 2.371 19.656 1 95 151 LYS A N 1
ATOM 1231 C CA . LYS A 1 151 ? -33.688 3.34 19.594 1 95 151 LYS A CA 1
ATOM 1232 C C . LYS A 1 151 ? -33.719 4.289 20.781 1 95 151 LYS A C 1
ATOM 1234 O O . LYS A 1 151 ? -34.594 4.148 21.672 1 95 151 LYS A O 1
ATOM 1239 N N . VAL A 1 152 ? -32.75 5.082 20.891 1 96.12 152 VAL A N 1
ATOM 1240 C CA . VAL A 1 152 ? -32.656 6.121 21.906 1 96.12 152 VAL A CA 1
ATOM 1241 C C . VAL A 1 152 ? -32.719 7.5 21.25 1 96.12 152 VAL A C 1
ATOM 1243 O O . VAL A 1 152 ? -32.094 7.715 20.203 1 96.12 152 VAL A O 1
ATOM 1246 N N . LEU A 1 153 ? -33.531 8.406 21.891 1 97.25 153 LEU A N 1
ATOM 1247 C CA . LEU A 1 153 ? -33.656 9.766 21.375 1 97.25 153 LEU A CA 1
ATOM 1248 C C . LEU A 1 153 ? -32.906 10.758 22.234 1 97.25 153 LEU A C 1
ATOM 1250 O O . LEU A 1 153 ? -33.094 10.812 23.453 1 97.25 153 LEU A O 1
ATOM 1254 N N . TYR A 1 154 ? -32 11.492 21.703 1 98.31 154 TYR A N 1
ATOM 1255 C CA . TYR A 1 154 ? -31.328 12.625 22.312 1 98.31 154 TYR A CA 1
ATOM 1256 C C . TYR A 1 154 ? -31.969 13.938 21.906 1 98.31 154 TYR A C 1
ATOM 1258 O O . TYR A 1 154 ? -31.953 14.297 20.719 1 98.31 154 TYR A O 1
ATOM 1266 N N . SER A 1 155 ? -32.5 14.711 22.828 1 98.19 155 SER A N 1
ATOM 1267 C CA . SER A 1 155 ? -33.094 16.016 22.578 1 98.19 155 SER A CA 1
ATOM 1268 C C . SER A 1 155 ? -32.25 17.141 23.188 1 98.19 155 SER A C 1
ATOM 1270 O O . SER A 1 155 ? -32.344 17.391 24.391 1 98.19 155 SER A O 1
ATOM 1272 N N . PHE A 1 156 ? -31.594 17.844 22.391 1 98.5 156 PHE A N 1
ATOM 1273 C CA . PHE A 1 156 ? -30.672 18.859 22.875 1 98.5 156 PHE A CA 1
ATOM 1274 C C . PHE A 1 156 ? -31.391 20.188 23.094 1 98.5 156 PHE A C 1
ATOM 1276 O O . PHE A 1 156 ? -32.312 20.516 22.375 1 98.5 156 PHE A O 1
ATOM 1283 N N . LYS A 1 157 ? -30.859 20.938 24.047 1 97.81 157 LYS A N 1
ATOM 1284 C CA . LYS A 1 157 ? -31.344 22.297 24.281 1 97.81 157 LYS A CA 1
ATOM 1285 C C . LYS A 1 157 ? -30.969 23.219 23.109 1 97.81 157 LYS A C 1
ATOM 1287 O O . LYS A 1 157 ? -30.078 22.906 22.328 1 97.81 157 LYS A O 1
ATOM 1292 N N . GLU A 1 158 ? -31.688 24.312 23.016 1 97.31 158 GLU A N 1
ATOM 1293 C CA . GLU A 1 158 ? -31.422 25.281 21.953 1 97.31 158 GLU A CA 1
ATOM 1294 C C . GLU A 1 158 ? -30.047 25.922 22.125 1 97.31 158 GLU A C 1
ATOM 1296 O O . GLU A 1 158 ? -29.625 26.203 23.25 1 97.31 158 GLU A O 1
ATOM 1301 N N . THR A 1 159 ? -29.422 26.188 21.047 1 97.44 159 THR A N 1
ATOM 1302 C CA . THR A 1 159 ? -28.141 26.891 21.078 1 97.44 159 THR A CA 1
ATOM 1303 C C . THR A 1 159 ? -28.344 28.406 21.188 1 97.44 159 THR A C 1
ATOM 1305 O O . THR A 1 159 ? -29.453 28.891 20.984 1 97.44 159 THR A O 1
ATOM 1308 N N . PRO A 1 160 ? -27.25 29.125 21.578 1 95.94 160 PRO A N 1
ATOM 1309 C CA . PRO A 1 160 ? -27.312 30.562 21.297 1 95.94 160 PRO A CA 1
ATOM 1310 C C . PRO A 1 160 ? -27.328 30.875 19.797 1 95.94 160 PRO A C 1
ATOM 1312 O O . PRO A 1 160 ? -27.172 29.953 18.984 1 95.94 160 PRO A O 1
ATOM 1315 N N . LYS A 1 161 ? -27.641 32.156 19.547 1 96.56 161 LYS A N 1
ATOM 1316 C CA . LYS A 1 161 ? -27.531 32.562 18.156 1 96.56 161 LYS A CA 1
ATOM 1317 C C . LYS A 1 161 ? -26.094 32.406 17.641 1 96.56 161 LYS A C 1
ATOM 1319 O O . LYS A 1 161 ? -25.172 33 18.188 1 96.56 161 LYS A O 1
ATOM 1324 N N . MET A 1 162 ? -25.875 31.562 16.672 1 96.88 162 MET A N 1
ATOM 1325 C CA . MET A 1 162 ? -24.531 31.266 16.203 1 96.88 162 MET A CA 1
ATOM 1326 C C . MET A 1 162 ? -24.562 30.891 14.719 1 96.88 162 MET A C 1
ATOM 1328 O O . MET A 1 162 ? -25.625 30.703 14.133 1 96.88 162 MET A O 1
ATOM 1332 N N . SER A 1 163 ? -23.391 30.906 14.125 1 96.94 163 SER A N 1
ATOM 1333 C CA . SER A 1 163 ? -23.25 30.578 12.711 1 96.94 163 SER A CA 1
ATOM 1334 C C . SER A 1 163 ? -23.359 29.062 12.492 1 96.94 163 SER A C 1
ATOM 1336 O O . SER A 1 163 ? -23.062 28.281 13.391 1 96.94 163 SER A O 1
ATOM 1338 N N . THR A 1 164 ? -23.688 28.656 11.289 1 96.94 164 THR A N 1
ATOM 1339 C CA . THR A 1 164 ? -23.922 27.25 10.938 1 96.94 164 THR A CA 1
ATOM 1340 C C . THR A 1 164 ? -22.641 26.438 11.102 1 96.94 164 THR A C 1
ATOM 1342 O O . THR A 1 164 ? -22.688 25.266 11.469 1 96.94 164 THR A O 1
ATOM 1345 N N . TYR A 1 165 ? -21.453 27.078 10.82 1 96.31 165 TYR A N 1
ATOM 1346 C CA . TYR A 1 165 ? -20.219 26.312 10.836 1 96.31 165 TYR A CA 1
ATOM 1347 C C . TYR A 1 165 ? -19.844 25.906 12.258 1 96.31 165 TYR A C 1
ATOM 1349 O O . TYR A 1 165 ? -18.969 25.062 12.461 1 96.31 165 TYR A O 1
ATOM 1357 N N . LEU A 1 166 ? -20.547 26.406 13.273 1 97.81 166 LEU A N 1
ATOM 1358 C CA . LEU A 1 166 ? -20.234 26.141 14.68 1 97.81 166 LEU A CA 1
ATOM 1359 C C . LEU A 1 166 ? -21.062 24.969 15.211 1 97.81 166 LEU A C 1
ATOM 1361 O O . LEU A 1 166 ? -20.828 24.516 16.344 1 97.81 166 LEU A O 1
ATOM 1365 N N . LEU A 1 167 ? -21.953 24.453 14.43 1 97.81 167 LEU A N 1
ATOM 1366 C CA . LEU A 1 167 ? -22.734 23.281 14.812 1 97.81 167 LEU A CA 1
ATOM 1367 C C . LEU A 1 167 ? -21.844 22.047 14.914 1 97.81 167 LEU A C 1
ATOM 1369 O O . LEU A 1 167 ? -20.875 21.906 14.156 1 97.81 167 LEU A O 1
ATOM 1373 N N . TYR A 1 168 ? -22.188 21.188 15.898 1 98.25 168 TYR A N 1
ATOM 1374 C CA . TYR A 1 168 ? -21.406 19.953 16.031 1 98.25 168 TYR A CA 1
ATOM 1375 C C . TYR A 1 168 ? -22.328 18.766 16.328 1 98.25 168 TYR A C 1
ATOM 1377 O O . TYR A 1 168 ? -23.312 18.906 17.047 1 98.25 168 TYR A O 1
ATOM 1385 N N . LEU A 1 169 ? -22 17.641 15.75 1 98.56 169 LEU A N 1
ATOM 1386 C CA . LEU A 1 169 ? -22.625 16.375 16.078 1 98.56 169 LEU A CA 1
ATOM 1387 C C . LEU A 1 169 ? -21.609 15.242 16.094 1 98.5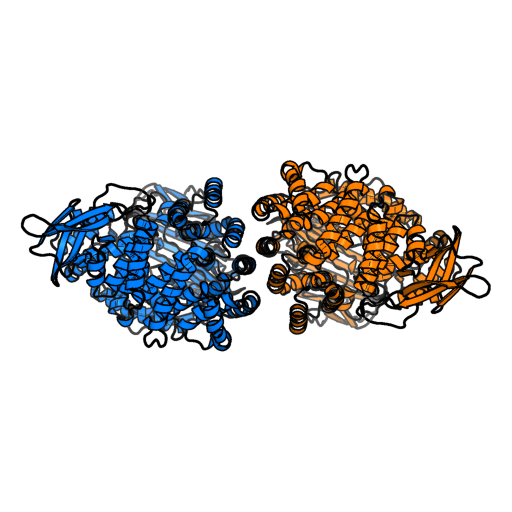6 169 LEU A C 1
ATOM 1389 O O . LEU A 1 169 ? -20.844 15.078 15.156 1 98.56 169 LEU A O 1
ATOM 1393 N N . GLY A 1 170 ? -21.547 14.492 17.156 1 98.31 170 GLY A N 1
ATOM 1394 C CA . GLY A 1 170 ? -20.766 13.281 17.297 1 98.31 170 GLY A CA 1
ATOM 1395 C C . GLY A 1 170 ? -21.562 12.086 17.766 1 98.31 170 GLY A C 1
ATOM 1396 O O . GLY A 1 170 ? -22.438 12.227 18.641 1 98.31 170 GLY A O 1
ATOM 1397 N N . ILE A 1 171 ? -21.391 10.93 17.156 1 98.44 171 ILE A N 1
ATOM 1398 C CA . ILE A 1 171 ? -22.094 9.719 17.531 1 98.44 171 ILE A CA 1
ATOM 1399 C C . ILE A 1 171 ? -21.109 8.562 17.672 1 98.44 171 ILE A C 1
ATOM 1401 O O . ILE A 1 171 ? -20.297 8.328 16.781 1 98.44 171 ILE A O 1
ATOM 1405 N N . GLY A 1 172 ? -21.141 7.883 18.766 1 97.31 172 GLY A N 1
ATOM 1406 C CA . GLY A 1 172 ? -20.312 6.703 18.906 1 97.31 172 GLY A CA 1
ATOM 1407 C C . GLY A 1 172 ? -20.109 6.301 20.359 1 97.31 172 GLY A C 1
ATOM 1408 O O . GLY A 1 172 ? -20.828 6.754 21.25 1 97.31 172 GLY A O 1
ATOM 1409 N N . ASP A 1 173 ? -19.219 5.367 20.578 1 95.44 173 ASP A N 1
ATOM 1410 C CA . ASP A 1 173 ? -18.812 4.945 21.922 1 95.44 173 ASP A CA 1
ATOM 1411 C C . ASP A 1 173 ? -17.812 5.922 22.531 1 95.44 173 ASP A C 1
ATOM 1413 O O . ASP A 1 173 ? -16.609 5.824 22.281 1 95.44 173 ASP A O 1
ATOM 1417 N N . PHE A 1 174 ? -18.312 6.887 23.359 1 96.62 174 PHE A N 1
ATOM 1418 C CA . PHE A 1 174 ? -17.469 7.906 23.969 1 96.62 174 PHE A CA 1
ATOM 1419 C C . PHE A 1 174 ? -17.328 7.664 25.469 1 96.62 174 PHE A C 1
ATOM 1421 O O . PHE A 1 174 ? -18.281 7.254 26.141 1 96.62 174 PHE A O 1
ATOM 1428 N N . GLU A 1 175 ? -16.125 7.836 25.922 1 96.56 175 GLU A N 1
ATOM 1429 C CA . GLU A 1 175 ? -15.82 7.953 27.344 1 96.56 175 GLU A CA 1
ATOM 1430 C C . GLU A 1 175 ? -15.609 9.414 27.75 1 96.56 175 GLU A C 1
ATOM 1432 O O . GLU A 1 175 ? -15.094 10.211 26.953 1 96.56 175 GLU A O 1
ATOM 1437 N N . GLU A 1 176 ? -16.016 9.719 28.969 1 96.69 176 GLU A N 1
ATOM 1438 C CA . GLU A 1 176 ? -15.922 11.125 29.359 1 96.69 176 GLU A CA 1
ATOM 1439 C C . GLU A 1 176 ? -15.281 11.266 30.734 1 96.69 176 GLU A C 1
ATOM 1441 O O . GLU A 1 176 ? -15.422 10.375 31.578 1 96.69 176 GLU A O 1
ATOM 1446 N N . VAL A 1 177 ? -14.484 12.273 30.891 1 97 177 VAL A N 1
ATOM 1447 C CA . VAL A 1 177 ? -14.039 12.789 32.188 1 97 177 VAL A CA 1
ATOM 1448 C C . VAL A 1 177 ? -14.43 14.266 32.312 1 97 177 VAL A C 1
ATOM 1450 O O . VAL A 1 177 ? -14.375 15.008 31.328 1 97 177 VAL A O 1
ATOM 1453 N N . GLU A 1 178 ? -14.914 14.664 33.438 1 96.19 178 GLU A N 1
ATOM 1454 C CA . GLU A 1 178 ? -15.461 16.016 33.5 1 96.19 178 GLU A CA 1
ATOM 1455 C C . GLU A 1 178 ? -14.992 16.734 34.781 1 96.19 178 GLU A C 1
ATOM 1457 O O . GLU A 1 178 ? -14.469 16.094 35.688 1 96.19 178 GLU A O 1
ATOM 1462 N N . ASP A 1 179 ? -14.93 18 34.812 1 96.75 179 ASP A N 1
ATOM 1463 C CA . ASP A 1 179 ? -14.75 18.922 35.906 1 96.75 179 ASP A CA 1
ATOM 1464 C C . ASP A 1 179 ? -15.961 19.844 36.062 1 96.75 179 ASP A C 1
ATOM 1466 O O . ASP A 1 179 ? -16.234 20.672 35.219 1 96.75 179 ASP A O 1
ATOM 1470 N N . ASN A 1 180 ? -16.672 19.656 37.188 1 93.69 180 ASN A N 1
ATOM 1471 C CA . ASN A 1 180 ? -17.859 20.453 37.469 1 93.69 180 ASN A CA 1
ATOM 1472 C C . ASN A 1 180 ? -17.625 21.375 38.656 1 93.69 180 ASN A C 1
ATOM 1474 O O . ASN A 1 180 ? -18.578 21.734 39.375 1 93.69 180 ASN A O 1
ATOM 1478 N N . SER A 1 181 ? -16.406 21.656 38.906 1 92.94 181 SER A N 1
ATOM 1479 C CA . SER A 1 181 ? -16.062 22.453 40.094 1 92.94 181 SER A CA 1
ATOM 1480 C C . SER A 1 181 ? -16.531 23.906 39.938 1 92.94 181 SER A C 1
ATOM 1482 O O . SER A 1 181 ? -16.781 24.578 40.906 1 92.94 181 SER A O 1
ATOM 1484 N N . SER A 1 182 ? -16.625 24.406 38.719 1 92 182 SER A N 1
ATOM 1485 C CA . SER A 1 182 ? -17.109 25.734 38.375 1 92 182 SER A CA 1
ATOM 1486 C C . SER A 1 182 ? -17.781 25.75 37.031 1 92 182 SER A C 1
ATOM 1488 O O . SER A 1 182 ? -17.672 24.812 36.25 1 92 182 SER A O 1
ATOM 1490 N N . SER A 1 183 ? -18.484 26.828 36.906 1 93.31 183 SER A N 1
ATOM 1491 C CA . SER A 1 183 ? -19.109 27 35.594 1 93.31 183 SER A CA 1
ATOM 1492 C C . SER A 1 183 ? -18.125 27.562 34.562 1 93.31 183 SER A C 1
ATOM 1494 O O . SER A 1 183 ? -17.328 28.453 34.906 1 93.31 183 SER A O 1
ATOM 1496 N N . PRO A 1 184 ? -18.203 27.125 33.375 1 96.56 184 PRO A N 1
ATOM 1497 C CA . PRO A 1 184 ? -19 26.031 32.812 1 96.56 184 PRO A CA 1
ATOM 1498 C C . PRO A 1 184 ? -18.453 24.656 33.188 1 96.56 184 PRO A C 1
ATOM 1500 O O . PRO A 1 184 ? -17.281 24.547 33.594 1 96.56 184 PRO A O 1
ATOM 1503 N N . LYS A 1 185 ? -19.344 23.672 33.094 1 96.25 185 LYS A N 1
ATOM 1504 C CA . LYS A 1 185 ? -18.875 22.297 33.156 1 96.25 185 LYS A CA 1
ATOM 1505 C C . LYS A 1 185 ? -17.938 21.969 32 1 96.25 185 LYS A C 1
ATOM 1507 O O . LYS A 1 185 ? -18.25 22.266 30.859 1 96.25 185 LYS A O 1
ATOM 1512 N N . ILE A 1 186 ? -16.781 21.484 32.375 1 98.5 186 ILE A N 1
ATOM 1513 C CA . ILE A 1 186 ? -15.836 21.094 31.328 1 98.5 186 ILE A CA 1
ATOM 1514 C C . ILE A 1 186 ? -15.797 19.578 31.203 1 98.5 186 ILE A C 1
ATOM 1516 O O . ILE A 1 186 ? -15.609 18.875 32.188 1 98.5 186 ILE A O 1
ATOM 1520 N N . ILE A 1 187 ? -15.984 19.031 30.047 1 98.31 187 ILE A N 1
ATOM 1521 C CA . ILE A 1 187 ? -16.031 17.594 29.797 1 98.31 187 ILE A CA 1
ATOM 1522 C C . ILE A 1 187 ? -15.047 17.234 28.688 1 98.31 187 ILE A C 1
ATOM 1524 O O . ILE A 1 187 ? -15.031 17.859 27.625 1 98.31 187 ILE A O 1
ATOM 1528 N N . VAL A 1 188 ? -14.188 16.312 28.938 1 98.44 188 VAL A N 1
ATOM 1529 C CA . VAL A 1 188 ? -13.367 15.75 27.875 1 98.44 188 VAL A CA 1
ATOM 1530 C C . VAL A 1 188 ? -13.961 14.414 27.422 1 98.44 188 VAL A C 1
ATOM 1532 O O . VAL A 1 188 ? -14.219 13.531 28.25 1 98.44 188 VAL A O 1
ATOM 1535 N N . ALA A 1 189 ? -14.211 14.289 26.141 1 98.31 189 ALA A N 1
ATOM 1536 C CA . ALA A 1 189 ? -14.734 13.055 25.562 1 98.31 189 ALA A CA 1
ATOM 1537 C C . ALA A 1 189 ? -13.711 12.406 24.641 1 98.31 189 ALA A C 1
ATOM 1539 O O . ALA A 1 189 ? -13.047 13.094 23.859 1 98.31 189 ALA A O 1
ATOM 1540 N N . THR A 1 190 ? -13.508 11.148 24.797 1 96.69 190 THR A N 1
ATOM 1541 C CA . THR A 1 190 ? -12.586 10.375 23.969 1 96.69 190 THR A CA 1
ATOM 1542 C C . THR A 1 190 ? -13.234 9.055 23.547 1 96.69 190 THR A C 1
ATOM 1544 O O . THR A 1 190 ? -14.289 8.68 24.047 1 96.69 190 THR A O 1
ATOM 1547 N N . THR A 1 191 ? -12.633 8.406 22.578 1 94.5 191 THR A N 1
ATOM 1548 C CA . THR A 1 191 ? -12.953 6.996 22.391 1 94.5 191 THR A CA 1
ATOM 1549 C C . THR A 1 191 ? -12.484 6.172 23.578 1 94.5 191 THR A C 1
ATOM 1551 O O . THR A 1 191 ? -11.75 6.668 24.438 1 94.5 191 THR A O 1
ATOM 1554 N N . PRO A 1 192 ? -12.93 4.898 23.703 1 92.88 192 PRO A N 1
ATOM 1555 C CA . PRO A 1 192 ? -12.703 4.121 24.922 1 92.88 192 PRO A CA 1
ATOM 1556 C C . PRO A 1 192 ? -11.219 3.926 25.234 1 92.88 192 PRO A C 1
ATOM 1558 O O . PRO A 1 192 ? -10.422 3.695 24.328 1 92.88 192 PRO A O 1
ATOM 1561 N N . GLY A 1 193 ? -10.906 4.148 26.484 1 91.44 193 GLY A N 1
ATOM 1562 C CA . GLY A 1 193 ? -9.594 3.787 26.969 1 91.44 193 GLY A CA 1
ATOM 1563 C C . GLY A 1 193 ? -8.641 4.965 27.047 1 91.44 193 GLY A C 1
ATOM 1564 O O . GLY A 1 193 ? -7.469 4.801 27.391 1 91.44 193 GLY A O 1
ATOM 1565 N N . LYS A 1 194 ? -9.07 6.211 26.797 1 93.56 194 LYS A N 1
ATOM 1566 C CA . LYS A 1 194 ? -8.141 7.332 26.688 1 93.56 194 LYS A CA 1
ATOM 1567 C C . LYS A 1 194 ? -8.57 8.492 27.594 1 93.56 194 LYS A C 1
ATOM 1569 O O . LYS A 1 194 ? -7.844 9.477 27.719 1 93.56 194 LYS A O 1
ATOM 1574 N N . SER A 1 195 ? -9.703 8.391 28.281 1 92.31 195 SER A N 1
ATOM 1575 C CA . SER A 1 195 ? -10.32 9.539 28.938 1 92.31 195 SER A CA 1
ATOM 1576 C C . SER A 1 195 ? -9.43 10.078 30.047 1 92.31 195 SER A C 1
ATOM 1578 O O . SER A 1 195 ? -9.398 11.289 30.297 1 92.31 195 SER A O 1
ATOM 1580 N N . ALA A 1 196 ? -8.617 9.242 30.672 1 91.81 196 ALA A N 1
ATOM 1581 C CA . ALA A 1 196 ? -7.738 9.68 31.75 1 91.81 196 ALA A CA 1
ATOM 1582 C C . ALA A 1 196 ? -6.719 10.695 31.25 1 91.81 196 ALA A C 1
ATOM 1584 O O . ALA A 1 196 ? -6.301 11.586 32 1 91.81 196 ALA A O 1
ATOM 1585 N N . LYS A 1 197 ? -6.438 10.695 30.062 1 93.38 197 LYS A N 1
ATOM 1586 C CA . LYS A 1 197 ? -5.445 11.578 29.453 1 93.38 197 LYS A CA 1
ATOM 1587 C C . LYS A 1 197 ? -6.043 12.953 29.156 1 93.38 197 LYS A C 1
ATOM 1589 O O . LYS A 1 197 ? -5.332 13.859 28.719 1 93.38 197 LYS A O 1
ATOM 1594 N N . GLY A 1 198 ? -7.316 13.078 29.422 1 96.06 198 GLY A N 1
ATOM 1595 C CA . GLY A 1 198 ? -8 14.344 29.203 1 96.06 198 GLY A CA 1
ATOM 1596 C C . GLY A 1 198 ? -7.934 15.273 30.391 1 96.06 198 GLY A C 1
ATOM 1597 O O . GLY A 1 198 ? -8.305 16.453 30.297 1 96.06 198 GLY A O 1
ATOM 1598 N N . ARG A 1 199 ? -7.363 14.82 31.5 1 96.19 199 ARG A N 1
ATOM 1599 C CA . ARG A 1 199 ? -7.355 15.602 32.75 1 96.19 199 ARG A CA 1
ATOM 1600 C C . ARG A 1 199 ? -6.484 16.844 32.594 1 96.19 199 ARG A C 1
ATOM 1602 O O . ARG A 1 199 ? -6.812 17.906 33.125 1 96.19 199 ARG A O 1
ATOM 1609 N N . PHE A 1 200 ? -5.355 16.703 31.953 1 96.12 200 PHE A N 1
ATOM 1610 C CA . PHE A 1 200 ? -4.484 17.844 31.703 1 96.12 200 PHE A CA 1
ATOM 1611 C C . PHE A 1 200 ? -5.207 18.922 30.906 1 96.12 200 PHE A C 1
ATOM 1613 O O . PHE A 1 200 ? -5.109 20.109 31.219 1 96.12 200 PHE A O 1
ATOM 1620 N N . ALA A 1 201 ? -5.941 18.516 29.922 1 97.81 201 ALA A N 1
ATOM 1621 C CA . ALA A 1 201 ? -6.699 19.453 29.094 1 97.81 201 ALA A CA 1
ATOM 1622 C C . ALA A 1 201 ? -7.766 20.172 29.922 1 97.81 201 ALA A C 1
ATOM 1624 O O . ALA A 1 201 ? -8.039 21.344 29.688 1 97.81 201 ALA A O 1
ATOM 1625 N N . ILE A 1 202 ? -8.367 19.453 30.859 1 98 202 ILE A N 1
ATOM 1626 C CA . ILE A 1 202 ? -9.375 20.062 31.719 1 98 202 ILE A CA 1
ATOM 1627 C C . ILE A 1 202 ? -8.742 21.156 32.562 1 98 202 ILE A C 1
ATOM 1629 O O . ILE A 1 202 ? -9.312 22.234 32.719 1 98 202 ILE A O 1
ATOM 1633 N N . GLU A 1 203 ? -7.602 20.844 33.031 1 97.06 203 GLU A N 1
ATOM 1634 C CA . GLU A 1 203 ? -6.887 21.844 33.844 1 97.06 203 GLU A CA 1
ATOM 1635 C C . GLU A 1 203 ? -6.574 23.078 33 1 97.06 203 GLU A C 1
ATOM 1637 O O . GLU A 1 203 ? -6.789 24.203 33.469 1 97.06 203 GLU A O 1
ATOM 1642 N N . VAL A 1 204 ? -6.039 22.891 31.844 1 97.81 204 VAL A N 1
ATOM 1643 C CA . VAL A 1 204 ? -5.711 23.984 30.938 1 97.81 204 VAL A CA 1
ATOM 1644 C C . VAL A 1 204 ? -6.969 24.797 30.625 1 97.81 204 VAL A C 1
ATOM 1646 O O . VAL A 1 204 ? -6.945 26.031 30.656 1 97.81 204 VAL A O 1
ATOM 1649 N N . ALA A 1 205 ? -8.055 24.094 30.375 1 98.44 205 ALA A N 1
ATOM 1650 C CA . ALA A 1 205 ? -9.305 24.75 29.984 1 98.44 205 ALA A CA 1
ATOM 1651 C C . ALA A 1 205 ? -9.844 25.594 31.141 1 98.44 205 ALA A C 1
ATOM 1653 O O . ALA A 1 205 ? -10.297 26.719 30.922 1 98.44 205 ALA A O 1
ATOM 1654 N N . ARG A 1 206 ? -9.836 25.062 32.312 1 98.06 206 ARG A N 1
ATOM 1655 C CA . ARG A 1 206 ? -10.352 25.766 33.469 1 98.06 206 ARG A CA 1
ATOM 1656 C C . ARG A 1 206 ? -9.586 27.062 33.719 1 98.06 206 ARG A C 1
ATOM 1658 O O . ARG A 1 206 ? -10.195 28.125 33.844 1 98.06 206 ARG A O 1
ATOM 1665 N N . LYS A 1 207 ? -8.266 26.984 33.688 1 97.88 207 LYS A N 1
ATOM 1666 C CA . LYS A 1 207 ? -7.426 28.172 33.875 1 97.88 207 LYS A CA 1
ATOM 1667 C C . LYS A 1 207 ? -7.594 29.172 32.75 1 97.88 207 LYS A C 1
ATOM 1669 O O . LYS A 1 207 ? -7.625 30.375 33 1 97.88 207 LYS A O 1
ATOM 1674 N N . THR A 1 208 ? -7.719 28.688 31.594 1 98.25 208 THR A N 1
ATOM 1675 C CA . THR A 1 208 ? -7.812 29.531 30.406 1 98.25 208 THR A CA 1
ATOM 1676 C C . THR A 1 208 ? -9.141 30.266 30.375 1 98.25 208 THR A C 1
ATOM 1678 O O . THR A 1 208 ? -9.188 31.469 30.078 1 98.25 208 THR A O 1
ATOM 1681 N N . ILE A 1 209 ? -10.242 29.547 30.672 1 98.12 209 ILE A N 1
ATOM 1682 C CA . ILE A 1 209 ? -11.555 30.188 30.688 1 98.12 209 ILE A CA 1
ATOM 1683 C C . ILE A 1 209 ? -11.562 31.297 31.734 1 98.12 209 ILE A C 1
ATOM 1685 O O . ILE A 1 209 ? -12.047 32.406 31.484 1 98.12 209 ILE A O 1
ATOM 1689 N N . SER A 1 210 ? -10.992 31 32.844 1 97.56 210 SER A N 1
ATOM 1690 C CA . SER A 1 210 ? -10.914 32 33.906 1 97.56 210 SER A CA 1
ATOM 1691 C C . SER A 1 210 ? -10.117 33.219 33.469 1 97.56 210 SER A C 1
ATOM 1693 O O . SER A 1 210 ? -10.5 34.375 33.719 1 97.56 210 SER A O 1
ATOM 1695 N N . PHE A 1 211 ? -9.047 33 32.844 1 98 211 PHE A N 1
ATOM 1696 C CA . PHE A 1 211 ? -8.219 34.094 32.344 1 98 211 PHE A CA 1
ATOM 1697 C C . PHE A 1 211 ? -8.992 34.938 31.328 1 98 211 PHE A C 1
ATOM 1699 O O . PHE A 1 211 ? -8.977 36.156 31.406 1 98 211 PHE A O 1
ATOM 1706 N N . TYR A 1 212 ? -9.641 34.312 30.391 1 98.25 212 TYR A N 1
ATOM 1707 C CA . TYR A 1 212 ? -10.359 35 29.328 1 98.25 212 TYR A CA 1
ATOM 1708 C C . TYR A 1 212 ? -11.531 35.812 29.906 1 98.25 212 TYR A C 1
ATOM 1710 O O . TYR A 1 212 ? -11.781 36.938 29.484 1 98.25 212 TYR A O 1
ATOM 1718 N N . GLU A 1 213 ? -12.25 35.188 30.891 1 97.81 213 GLU A N 1
ATOM 1719 C CA . GLU A 1 213 ? -13.352 35.906 31.531 1 97.81 213 GLU A CA 1
ATOM 1720 C C . GLU A 1 213 ? -12.859 37.188 32.188 1 97.81 213 GLU A C 1
ATOM 1722 O O . GLU A 1 213 ? -13.5 38.219 32.062 1 97.81 213 GLU A O 1
ATOM 1727 N N . ASN A 1 214 ? -11.789 37.062 32.781 1 97.12 214 ASN A N 1
ATOM 1728 C CA . ASN A 1 214 ? -11.227 38.25 33.469 1 97.12 214 ASN A CA 1
ATOM 1729 C C . ASN A 1 214 ? -10.648 39.25 32.5 1 97.12 214 ASN A C 1
ATOM 1731 O O . ASN A 1 214 ? -10.797 40.438 32.656 1 97.12 214 ASN A O 1
ATOM 1735 N N . TYR A 1 215 ? -9.938 38.781 31.547 1 97.31 215 TYR A N 1
ATOM 1736 C CA . TYR A 1 215 ? -9.266 39.656 30.578 1 97.31 215 TYR A CA 1
ATOM 1737 C C . TYR A 1 215 ? -10.273 40.406 29.734 1 97.31 215 TYR A C 1
ATOM 1739 O O . TYR A 1 215 ? -10.117 41.625 29.5 1 97.31 215 TYR A O 1
ATOM 1747 N N . PHE A 1 216 ? -11.352 39.719 29.266 1 97.19 216 PHE A N 1
ATOM 1748 C CA . PHE A 1 216 ? -12.328 40.344 28.375 1 97.19 216 PHE A CA 1
ATOM 1749 C C . PHE A 1 216 ? -13.438 41.031 29.156 1 97.19 216 PHE A C 1
ATOM 1751 O O . PHE A 1 216 ? -14.156 41.875 28.625 1 97.19 216 PHE A O 1
ATOM 1758 N N . GLY A 1 217 ? -13.625 40.562 30.375 1 96.69 217 GLY A N 1
ATOM 1759 C CA . GLY A 1 217 ? -14.734 41.062 31.172 1 96.69 217 GLY A CA 1
ATOM 1760 C C . GLY A 1 217 ? -16.078 40.5 30.734 1 96.69 217 GLY A C 1
ATOM 1761 O O . GLY A 1 217 ? -17.109 41.156 30.859 1 96.69 217 GLY A O 1
ATOM 1762 N N . ILE A 1 218 ? -16.078 39.406 30.094 1 97.25 218 ILE A N 1
ATOM 1763 C CA . ILE A 1 218 ? -17.266 38.719 29.609 1 97.25 218 ILE A CA 1
ATOM 1764 C C . ILE A 1 218 ? -17.219 37.25 30.016 1 97.25 218 ILE A C 1
ATOM 1766 O O . ILE A 1 218 ? -16.281 36.531 29.672 1 97.25 218 ILE A O 1
ATOM 1770 N N . LYS A 1 219 ? -18.219 36.75 30.688 1 96.56 219 LYS A N 1
ATOM 1771 C CA . LYS A 1 219 ? -18.266 35.375 31.125 1 96.56 219 LYS A CA 1
ATOM 1772 C C . LYS A 1 219 ? -18.516 34.438 29.938 1 96.56 219 LYS A C 1
ATOM 1774 O O . LYS A 1 219 ? -19.094 34.812 28.938 1 96.56 219 LYS A O 1
ATOM 1779 N N . TYR A 1 220 ? -18 33.188 30.109 1 96.56 220 TYR A N 1
ATOM 1780 C CA . TYR A 1 220 ? -18.312 32.156 29.125 1 96.56 220 TYR A CA 1
ATOM 1781 C C . TYR A 1 220 ? -19.812 31.984 28.984 1 96.56 220 TYR A C 1
ATOM 1783 O O . TYR A 1 220 ? -20.547 31.953 29.984 1 96.56 220 TYR A O 1
ATOM 1791 N N . GLN A 1 221 ? -20.375 31.797 27.812 1 94.62 221 GLN A N 1
ATOM 1792 C CA . GLN A 1 221 ? -21.797 32 27.547 1 94.62 221 GLN A CA 1
ATOM 1793 C C . GLN A 1 221 ? -22.578 30.703 27.703 1 94.62 221 GLN A C 1
ATOM 1795 O O . GLN A 1 221 ? -23.812 30.719 27.828 1 94.62 221 GLN A O 1
ATOM 1800 N N . LEU A 1 222 ? -22.031 29.562 27.609 1 96.5 222 LEU A N 1
ATOM 1801 C CA . LEU A 1 222 ? -22.75 28.297 27.609 1 96.5 222 LEU A CA 1
ATOM 1802 C C . LEU A 1 222 ? -22.562 27.562 28.922 1 96.5 222 LEU A C 1
ATOM 1804 O O . LEU A 1 222 ? -21.625 27.828 29.672 1 96.5 222 LEU A O 1
ATOM 1808 N N . PRO A 1 223 ? -23.453 26.562 29.234 1 95.81 223 PRO A N 1
ATOM 1809 C CA . PRO A 1 223 ? -23.391 25.875 30.516 1 95.81 223 PRO A CA 1
ATOM 1810 C C . PRO A 1 223 ? -22.297 24.812 30.578 1 95.81 223 PRO A C 1
ATOM 1812 O O . PRO A 1 223 ? -21.906 24.375 31.656 1 95.81 223 PRO A O 1
ATOM 1815 N N . LYS A 1 224 ? -21.859 24.422 29.484 1 96.88 224 LYS A N 1
ATOM 1816 C CA . LYS A 1 224 ? -20.828 23.391 29.422 1 96.88 224 LYS A CA 1
ATOM 1817 C C . LYS A 1 224 ? -19.906 23.609 28.234 1 96.88 224 LYS A C 1
ATOM 1819 O O . LYS A 1 224 ? -20.219 24.359 27.312 1 96.88 224 LYS A O 1
ATOM 1824 N N . GLU A 1 225 ? -18.781 23.047 28.328 1 97.94 225 GLU A N 1
ATOM 1825 C CA . GLU A 1 225 ? -17.828 22.969 27.234 1 97.94 225 GLU A CA 1
ATOM 1826 C C . GLU A 1 225 ? -17.281 21.547 27.078 1 97.94 225 GLU A C 1
ATOM 1828 O O . GLU A 1 225 ? -16.578 21.047 27.953 1 97.94 225 GLU A O 1
ATOM 1833 N N . HIS A 1 226 ? -17.688 20.875 26 1 98.31 226 HIS A N 1
ATOM 1834 C CA . HIS A 1 226 ? -17.078 19.594 25.625 1 98.31 226 HIS A CA 1
ATOM 1835 C C . HIS A 1 226 ? -15.766 19.812 24.875 1 98.31 226 HIS A C 1
ATOM 1837 O O . HIS A 1 226 ? -15.695 20.625 23.953 1 98.31 226 HIS A O 1
ATOM 1843 N N . LEU A 1 227 ? -14.734 19.219 25.312 1 98.69 227 LEU A N 1
ATOM 1844 C CA . LEU A 1 227 ? -13.5 19.016 24.547 1 98.69 227 LEU A CA 1
ATOM 1845 C C . LEU A 1 227 ? -13.406 17.594 24.031 1 98.69 227 LEU A C 1
ATOM 1847 O O . LEU A 1 227 ? -13.133 16.656 24.781 1 98.69 227 LEU A O 1
ATOM 1851 N N . ILE A 1 228 ? -13.547 17.391 22.688 1 98.56 228 ILE A N 1
ATOM 1852 C CA . ILE A 1 228 ? -13.781 16.062 22.141 1 98.56 228 ILE A CA 1
ATOM 1853 C C . ILE A 1 228 ? -12.562 15.625 21.328 1 98.56 228 ILE A C 1
ATOM 1855 O O . ILE A 1 228 ? -12.195 16.266 20.344 1 98.56 228 ILE A O 1
ATOM 1859 N N . ALA A 1 229 ? -11.953 14.547 21.734 1 97.62 229 ALA A N 1
ATOM 1860 C CA . ALA A 1 229 ? -10.883 13.938 20.969 1 97.62 229 ALA A CA 1
ATOM 1861 C C . ALA A 1 229 ? -11.438 13.086 19.828 1 97.62 229 ALA A C 1
ATOM 1863 O O . ALA A 1 229 ? -12 12.016 20.078 1 97.62 229 ALA A O 1
ATOM 1864 N N . VAL A 1 230 ? -11.273 13.547 18.625 1 96.31 230 VAL A N 1
ATOM 1865 C CA . VAL A 1 230 ? -11.734 12.812 17.453 1 96.31 230 VAL A CA 1
ATOM 1866 C C . VAL A 1 230 ? -10.594 11.969 16.891 1 96.31 230 VAL A C 1
ATOM 1868 O O . VAL A 1 230 ? -9.516 12.484 16.594 1 96.31 230 VAL A O 1
ATOM 1871 N N . PRO A 1 231 ? -10.828 10.688 16.703 1 92.94 231 PRO A N 1
ATOM 1872 C CA . PRO A 1 231 ? -9.727 9.789 16.344 1 92.94 231 PRO A CA 1
ATOM 1873 C C . PRO A 1 231 ? -9.172 10.062 14.945 1 92.94 231 PRO A C 1
ATOM 1875 O O . PRO A 1 231 ? -8.008 9.75 14.664 1 92.94 231 PRO A O 1
ATOM 1878 N N . GLU A 1 232 ? -9.914 10.586 14.055 1 91.31 232 GLU A N 1
ATOM 1879 C CA . GLU A 1 232 ? -9.484 11.023 12.734 1 91.31 232 GLU A CA 1
ATOM 1880 C C . GLU A 1 232 ? -10.039 12.406 12.398 1 91.31 232 GLU A C 1
ATOM 1882 O O . GLU A 1 232 ? -11.25 12.57 12.258 1 91.31 232 GLU A O 1
ATOM 1887 N N . PHE A 1 233 ? -9.164 13.312 12.305 1 91.5 233 PHE A N 1
ATOM 1888 C CA . PHE A 1 233 ? -9.547 14.703 12.125 1 91.5 233 PHE A CA 1
ATOM 1889 C C . PHE A 1 233 ? -8.562 15.43 11.219 1 91.5 233 PHE A C 1
ATOM 1891 O O . PHE A 1 233 ? -7.352 15.375 11.445 1 91.5 233 PHE A O 1
ATOM 1898 N N . ALA A 1 234 ? -8.992 16.047 10.141 1 84.94 234 ALA A N 1
ATOM 1899 C CA . ALA A 1 234 ? -8.141 16.656 9.125 1 84.94 234 ALA A CA 1
ATOM 1900 C C . ALA A 1 234 ? -7.391 17.859 9.695 1 84.94 234 ALA A C 1
ATOM 1902 O O . ALA A 1 234 ? -6.289 18.188 9.242 1 84.94 234 ALA A O 1
ATOM 1903 N N . PHE A 1 235 ? -7.941 18.562 10.727 1 88.5 235 PHE A N 1
ATOM 1904 C CA . PHE A 1 235 ? -7.398 19.797 11.273 1 88.5 235 PHE A CA 1
ATOM 1905 C C . PHE A 1 235 ? -6.797 19.562 12.648 1 88.5 235 PHE A C 1
ATOM 1907 O O . PHE A 1 235 ? -6.547 18.422 13.039 1 88.5 235 PHE A O 1
ATOM 1914 N N . GLY A 1 236 ? -6.395 20.625 13.273 1 90.56 236 GLY A N 1
ATOM 1915 C CA . GLY A 1 236 ? -5.941 20.531 14.656 1 90.56 236 GLY A CA 1
ATOM 1916 C C . GLY A 1 236 ? -7.082 20.453 15.648 1 90.56 236 GLY A C 1
ATOM 1917 O O . GLY A 1 236 ? -7.09 19.594 16.531 1 90.56 236 GLY A O 1
ATOM 1918 N N . ALA A 1 237 ? -7.91 21.328 15.414 1 96.06 237 ALA A N 1
ATOM 1919 C CA . ALA A 1 237 ? -9.109 21.453 16.234 1 96.06 237 ALA A CA 1
ATOM 1920 C C . ALA A 1 237 ? -10.148 22.328 15.562 1 96.06 237 ALA A C 1
ATOM 1922 O O . ALA A 1 237 ? -9.914 22.859 14.477 1 96.06 237 ALA A O 1
ATOM 1923 N N . MET A 1 238 ? -11.297 22.297 16.062 1 96.62 238 MET A N 1
ATOM 1924 C CA . MET A 1 238 ? -12.391 23.141 15.586 1 96.62 238 MET A CA 1
ATOM 1925 C C . MET A 1 238 ? -13.195 23.703 16.75 1 96.62 238 MET A C 1
ATOM 1927 O O . MET A 1 238 ? -13.531 22.969 17.688 1 96.62 238 MET A O 1
ATOM 1931 N N . GLU A 1 239 ? -13.562 24.953 16.719 1 97.06 239 GLU A N 1
ATOM 1932 C CA . GLU A 1 239 ? -14.062 25.75 17.844 1 97.06 239 GLU A CA 1
ATOM 1933 C C . GLU A 1 239 ? -15.578 25.625 17.969 1 97.06 239 GLU A C 1
ATOM 1935 O O . GLU A 1 239 ? -16.25 26.531 18.469 1 97.06 239 GLU A O 1
ATOM 1940 N N . ASN A 1 240 ? -16.188 24.547 17.562 1 97.81 240 ASN A N 1
ATOM 1941 C CA . ASN A 1 240 ? -17.625 24.391 17.719 1 97.81 240 ASN A CA 1
ATOM 1942 C C . ASN A 1 240 ? -18.094 24.875 19.094 1 97.81 240 ASN A C 1
ATOM 1944 O O . ASN A 1 240 ? -17.531 24.469 20.109 1 97.81 240 ASN A O 1
ATOM 1948 N N . TRP A 1 241 ? -19.109 25.766 19.031 1 97.38 241 TRP A N 1
ATOM 1949 C CA . TRP A 1 241 ? -19.516 26.422 20.281 1 97.38 241 TRP A CA 1
ATOM 1950 C C . TRP A 1 241 ? -20.047 25.406 21.281 1 97.38 241 TRP A C 1
ATOM 1952 O O . TRP A 1 241 ? -21.062 24.766 21.031 1 97.38 241 TRP A O 1
ATOM 1962 N N . GLY A 1 242 ? -19.375 25.25 22.391 1 97.62 242 GLY A N 1
ATOM 1963 C CA . GLY A 1 242 ? -19.781 24.328 23.453 1 97.62 242 GLY A CA 1
ATOM 1964 C C . GLY A 1 242 ? -19.344 22.906 23.188 1 97.62 242 GLY A C 1
ATOM 1965 O O . GLY A 1 242 ? -19.641 22 23.984 1 97.62 242 GLY A O 1
ATOM 1966 N N . ALA A 1 243 ? -18.703 22.609 22.125 1 98.38 243 ALA A N 1
ATOM 1967 C CA . ALA A 1 243 ? -18.281 21.266 21.734 1 98.38 243 ALA A CA 1
ATOM 1968 C C . ALA A 1 243 ? -17.062 21.328 20.828 1 98.38 243 ALA A C 1
ATOM 1970 O O . ALA A 1 243 ? -17.109 20.922 19.656 1 98.38 243 ALA A O 1
ATOM 1971 N N . ILE A 1 244 ? -15.945 21.656 21.375 1 98.56 244 ILE A N 1
ATOM 1972 C CA . ILE A 1 244 ? -14.719 21.844 20.594 1 98.56 244 ILE A CA 1
ATOM 1973 C C . ILE A 1 244 ? -14.133 20.484 20.25 1 98.56 244 ILE A C 1
ATOM 1975 O O . ILE A 1 244 ? -14.016 19.594 21.109 1 98.56 244 ILE A O 1
ATOM 1979 N N . THR A 1 245 ? -13.844 20.234 18.969 1 98.25 245 THR A N 1
ATOM 1980 C CA . THR A 1 245 ? -13.219 18.984 18.531 1 98.25 245 THR A CA 1
ATOM 1981 C C . THR A 1 245 ? -11.711 19.172 18.359 1 98.25 245 THR A C 1
ATOM 1983 O O . THR A 1 245 ? -11.25 20.234 17.969 1 98.25 245 THR A O 1
ATOM 1986 N N . PHE A 1 246 ? -10.984 18.125 18.719 1 97.62 246 PHE A N 1
ATOM 1987 C CA . PHE A 1 246 ? -9.531 18.094 18.641 1 97.62 246 PHE A CA 1
ATOM 1988 C C . PHE A 1 246 ? -9.039 16.812 18 1 97.62 246 PHE A C 1
ATOM 1990 O O . PHE A 1 246 ? -9.625 15.742 18.203 1 97.62 246 PHE A O 1
ATOM 1997 N N . ARG A 1 247 ? -7.949 16.984 17.25 1 94.94 247 ARG A N 1
ATOM 1998 C CA . ARG A 1 247 ? -7.141 15.773 17.094 1 94.94 247 ARG A CA 1
ATOM 1999 C C . ARG A 1 247 ? -6.699 15.227 18.453 1 94.94 247 ARG A C 1
ATOM 2001 O O . ARG A 1 247 ? -6.41 16 19.375 1 94.94 247 ARG A O 1
ATOM 2008 N N . GLU A 1 248 ? -6.516 13.938 18.5 1 93 248 GLU A N 1
ATOM 2009 C CA . GLU A 1 248 ? -6.18 13.32 19.781 1 93 248 GLU A CA 1
ATOM 2010 C C . GLU A 1 248 ? -4.879 13.891 20.328 1 93 248 GLU A C 1
ATOM 2012 O O . GLU A 1 248 ? -4.785 14.188 21.531 1 93 248 GLU A O 1
ATOM 2017 N N . ASN A 1 249 ? -3.941 14.195 19.5 1 91.94 249 ASN A N 1
ATOM 2018 C CA . ASN A 1 249 ? -2.645 14.656 19.969 1 91.94 249 ASN A CA 1
ATOM 2019 C C . ASN A 1 249 ? -2.656 16.156 20.266 1 91.94 249 ASN A C 1
ATOM 2021 O O . ASN A 1 249 ? -1.668 16.703 20.75 1 91.94 249 ASN A O 1
ATOM 2025 N N . ALA A 1 250 ? -3.754 16.781 20.047 1 95.5 250 ALA A N 1
ATOM 2026 C CA . ALA A 1 250 ? -3.912 18.203 20.375 1 95.5 250 ALA A CA 1
ATOM 2027 C C . ALA A 1 250 ? -4.727 18.375 21.656 1 95.5 250 ALA A C 1
ATOM 2029 O O . ALA A 1 250 ? -4.93 19.5 22.125 1 95.5 250 ALA A O 1
ATOM 2030 N N . LEU A 1 251 ? -5.148 17.297 22.219 1 97.19 251 LEU A N 1
ATOM 2031 C CA . LEU A 1 251 ? -6.02 17.375 23.391 1 97.19 251 LEU A CA 1
ATOM 2032 C C . LEU A 1 251 ? -5.508 16.484 24.516 1 97.19 251 LEU A C 1
ATOM 2034 O O . LEU A 1 251 ? -5.656 16.812 25.703 1 97.19 251 LEU A O 1
ATOM 2038 N N . LEU A 1 252 ? -4.949 15.352 24.156 1 95.44 252 LEU A N 1
ATOM 2039 C CA . LEU A 1 252 ? -4.641 14.328 25.141 1 95.44 252 LEU A CA 1
ATOM 2040 C C . LEU A 1 252 ? -3.158 14.359 25.516 1 95.44 252 LEU A C 1
ATOM 2042 O O . LEU A 1 252 ? -2.299 14.328 24.625 1 95.44 252 LEU A O 1
ATOM 2046 N N . ALA A 1 253 ? -2.895 14.492 26.75 1 93.69 253 ALA A N 1
ATOM 2047 C CA . ALA A 1 253 ? -1.543 14.445 27.312 1 93.69 253 ALA A CA 1
ATOM 2048 C C . ALA A 1 253 ? -1.559 13.984 28.766 1 93.69 253 ALA A C 1
ATOM 2050 O O . ALA A 1 253 ? -2.562 14.148 29.453 1 93.69 253 ALA A O 1
ATOM 2051 N N . ASP A 1 254 ? -0.551 13.359 29.156 1 89.62 254 ASP A N 1
ATOM 2052 C CA . ASP A 1 254 ? -0.373 12.992 30.562 1 89.62 254 ASP A CA 1
ATOM 2053 C C . ASP A 1 254 ? 1.076 13.188 31 1 89.62 254 ASP A C 1
ATOM 2055 O O . ASP A 1 254 ? 1.834 13.914 30.359 1 89.62 254 ASP A O 1
ATOM 2059 N N . GLU A 1 255 ? 1.417 12.664 32.125 1 85.38 255 GLU A N 1
ATOM 2060 C CA . GLU A 1 255 ? 2.729 12.906 32.719 1 85.38 255 GLU A CA 1
ATOM 2061 C C . GLU A 1 255 ? 3.84 12.289 31.859 1 85.38 255 GLU A C 1
ATOM 2063 O O . GLU A 1 255 ? 4.977 12.766 31.875 1 85.38 255 GLU A O 1
ATOM 2068 N N . SER A 1 256 ? 3.516 11.32 31.094 1 85 256 SER A N 1
ATOM 2069 C CA . SER A 1 256 ? 4.516 10.633 30.297 1 85 256 SER A CA 1
ATOM 2070 C C . SER A 1 256 ? 4.699 11.305 28.938 1 85 256 SER A C 1
ATOM 2072 O O . SER A 1 256 ? 5.625 10.977 28.188 1 85 256 SER A O 1
ATOM 2074 N N . SER A 1 257 ? 3.84 12.312 28.656 1 89.06 257 SER A N 1
ATOM 2075 C CA . SER A 1 257 ? 3.924 13.008 27.391 1 89.06 257 SER A CA 1
ATOM 2076 C C . SER A 1 257 ? 5.133 13.938 27.344 1 89.06 257 SER A C 1
ATOM 2078 O O . SER A 1 257 ? 5.617 14.383 28.375 1 89.06 257 SER A O 1
ATOM 2080 N N . SER A 1 258 ? 5.688 14.164 26.172 1 90.12 258 SER A N 1
ATOM 2081 C CA . SER A 1 258 ? 6.797 15.094 25.984 1 90.12 258 SER A CA 1
ATOM 2082 C C . SER A 1 258 ? 6.383 16.531 26.297 1 90.12 258 SER A C 1
ATOM 2084 O O . SER A 1 258 ? 5.188 16.844 26.344 1 90.12 258 SER A O 1
ATOM 2086 N N . THR A 1 259 ? 7.383 17.312 26.562 1 91.62 259 THR A N 1
ATOM 2087 C CA . THR A 1 259 ? 7.152 18.734 26.797 1 91.62 259 THR A CA 1
ATOM 2088 C C . THR A 1 259 ? 6.473 19.391 25.609 1 91.62 259 THR A C 1
ATOM 2090 O O . THR A 1 259 ? 5.527 20.172 25.766 1 91.62 259 THR A O 1
ATOM 2093 N N . GLN A 1 260 ? 6.91 19.031 24.484 1 91.31 260 GLN A N 1
ATOM 2094 C CA . GLN A 1 260 ? 6.324 19.578 23.266 1 91.31 260 GLN A CA 1
ATOM 2095 C C . GLN A 1 260 ? 4.836 19.266 23.172 1 91.31 260 GLN A C 1
ATOM 2097 O O . GLN A 1 260 ? 4.035 20.109 22.766 1 91.31 260 GLN A O 1
ATOM 2102 N N . GLN A 1 261 ? 4.496 18.125 23.594 1 91.56 261 GLN A N 1
ATOM 2103 C CA . GLN A 1 261 ? 3.1 17.688 23.547 1 91.56 261 GLN A CA 1
ATOM 2104 C C . GLN A 1 261 ? 2.252 18.484 24.547 1 91.56 261 GLN A C 1
ATOM 2106 O O . GLN A 1 261 ? 1.137 18.906 24.219 1 91.56 261 GLN A O 1
ATOM 2111 N N . LYS A 1 262 ? 2.723 18.656 25.688 1 93.44 262 LYS A N 1
ATOM 2112 C CA . LYS A 1 262 ? 1.987 19.406 26.703 1 93.44 262 LYS A CA 1
ATOM 2113 C C . LYS A 1 262 ? 1.801 20.859 26.297 1 93.44 262 LYS A C 1
ATOM 2115 O O . LYS A 1 262 ? 0.73 21.438 26.516 1 93.44 262 LYS A O 1
ATOM 2120 N N . ILE A 1 263 ? 2.877 21.375 25.734 1 94.56 263 ILE A N 1
ATOM 2121 C CA . ILE A 1 263 ? 2.789 22.75 25.25 1 94.56 263 ILE A CA 1
ATOM 2122 C C . ILE A 1 263 ? 1.75 22.844 24.141 1 94.56 263 ILE A C 1
ATOM 2124 O O . ILE A 1 263 ? 0.928 23.75 24.125 1 94.56 263 ILE A O 1
ATOM 2128 N N . ARG A 1 264 ? 1.782 21.922 23.297 1 94.25 264 ARG A N 1
ATOM 2129 C CA . ARG A 1 264 ? 0.851 21.906 22.172 1 94.25 264 ARG A CA 1
ATOM 2130 C C . ARG A 1 264 ? -0.591 21.797 22.656 1 94.25 264 ARG A C 1
ATOM 2132 O O . ARG A 1 264 ? -1.462 22.547 22.203 1 94.25 264 ARG A O 1
ATOM 2139 N N . VAL A 1 265 ? -0.833 20.891 23.562 1 96.31 265 VAL A N 1
ATOM 2140 C CA . VAL A 1 265 ? -2.17 20.719 24.125 1 96.31 265 VAL A CA 1
ATOM 2141 C C . VAL A 1 265 ? -2.631 22.031 24.766 1 96.31 265 VAL A C 1
ATOM 2143 O O . VAL A 1 265 ? -3.758 22.469 24.547 1 96.31 265 VAL A O 1
ATOM 2146 N N . SER A 1 266 ? -1.748 22.625 25.516 1 97.62 266 SER A N 1
ATOM 2147 C CA . SER A 1 266 ? -2.09 23.859 26.188 1 97.62 266 SER A CA 1
ATOM 2148 C C . SER A 1 266 ? -2.439 24.953 25.188 1 97.62 266 SER A C 1
ATOM 2150 O O . SER A 1 266 ? -3.445 25.656 25.359 1 97.62 266 SER A O 1
ATOM 2152 N N . GLU A 1 267 ? -1.62 25.031 24.219 1 97.75 267 GLU A N 1
ATOM 2153 C CA . GLU A 1 267 ? -1.799 26.078 23.219 1 97.75 267 GLU A CA 1
ATOM 2154 C C . GLU A 1 267 ? -3.078 25.859 22.422 1 97.75 267 GLU A C 1
ATOM 2156 O O . GLU A 1 267 ? -3.855 26.797 22.219 1 97.75 267 GLU A O 1
ATOM 2161 N N . VAL A 1 268 ? -3.355 24.656 21.984 1 97.94 268 VAL A N 1
ATOM 2162 C CA . VAL A 1 268 ? -4.5 24.391 21.125 1 97.94 268 VAL A CA 1
ATOM 2163 C C . VAL A 1 268 ? -5.793 24.547 21.922 1 97.94 268 VAL A C 1
ATOM 2165 O O . VAL A 1 268 ? -6.77 25.109 21.422 1 97.94 268 VAL A O 1
ATOM 2168 N N . VAL A 1 269 ? -5.801 24.031 23.125 1 98.44 269 VAL A N 1
ATOM 2169 C CA . VAL A 1 269 ? -6.98 24.188 23.969 1 98.44 269 VAL A CA 1
ATOM 2170 C C . VAL A 1 269 ? -7.27 25.656 24.188 1 98.44 269 VAL A C 1
ATOM 2172 O O . VAL A 1 269 ? -8.406 26.109 24.031 1 98.44 269 VAL A O 1
ATOM 2175 N N . ALA A 1 270 ? -6.223 26.391 24.5 1 98.62 270 ALA A N 1
ATOM 2176 C CA . ALA A 1 270 ? -6.391 27.828 24.734 1 98.62 270 ALA A CA 1
ATOM 2177 C C . ALA A 1 270 ? -6.848 28.531 23.469 1 98.62 270 ALA A C 1
ATOM 2179 O O . ALA A 1 270 ? -7.68 29.438 23.516 1 98.62 270 ALA A O 1
ATOM 2180 N N . HIS A 1 271 ? -6.262 28.188 22.359 1 98.19 271 HIS A N 1
ATOM 2181 C CA . HIS A 1 271 ? -6.609 28.766 21.062 1 98.19 271 HIS A CA 1
ATOM 2182 C C . HIS A 1 271 ? -8.086 28.562 20.75 1 98.19 271 HIS A C 1
ATOM 2184 O O . HIS A 1 271 ? -8.789 29.516 20.406 1 98.19 271 HIS A O 1
ATOM 2190 N N . GLU A 1 272 ? -8.523 27.328 20.906 1 98.19 272 GLU A N 1
ATOM 2191 C CA . GLU A 1 272 ? -9.914 27 20.594 1 98.19 272 GLU A CA 1
ATOM 2192 C C . GLU A 1 272 ? -10.875 27.688 21.562 1 98.19 272 GLU A C 1
ATOM 2194 O O . GLU A 1 272 ? -11.984 28.078 21.172 1 98.19 272 GLU A O 1
ATOM 2199 N N . LEU A 1 273 ? -10.484 27.766 22.766 1 98.44 273 LEU A N 1
ATOM 2200 C CA . LEU A 1 273 ? -11.328 28.453 23.734 1 98.44 273 LEU A CA 1
ATOM 2201 C C . LEU A 1 273 ? -11.406 29.938 23.438 1 98.44 273 LEU A C 1
ATOM 2203 O O . LEU A 1 273 ? -12.43 30.578 23.703 1 98.44 273 LEU A O 1
ATOM 2207 N N . ALA A 1 274 ? -10.336 30.547 22.922 1 98.25 274 ALA A N 1
ATOM 2208 C CA . ALA A 1 274 ? -10.367 31.969 22.547 1 98.25 274 ALA A CA 1
ATOM 2209 C C . ALA A 1 274 ? -11.477 32.25 21.531 1 98.25 274 ALA A C 1
ATOM 2211 O O . ALA A 1 274 ? -12.094 33.312 21.562 1 98.25 274 ALA A O 1
ATOM 2212 N N . HIS A 1 275 ? -11.703 31.281 20.703 1 97.88 275 HIS A N 1
ATOM 2213 C CA . HIS A 1 275 ? -12.711 31.438 19.656 1 97.88 275 HIS A CA 1
ATOM 2214 C C . HIS A 1 275 ? -14.102 31.594 20.25 1 97.88 275 HIS A C 1
ATOM 2216 O O . HIS A 1 275 ? -15.008 32.125 19.594 1 97.88 275 HIS A O 1
ATOM 2222 N N . GLN A 1 276 ? -14.328 31.109 21.469 1 97.44 276 GLN A N 1
ATOM 2223 C CA . GLN A 1 276 ? -15.641 31.266 22.078 1 97.44 276 GLN A CA 1
ATOM 2224 C C . GLN A 1 276 ? -16.031 32.75 22.156 1 97.44 276 GLN A C 1
ATOM 2226 O O . GLN A 1 276 ? -17.219 33.094 22.156 1 97.44 276 GLN A O 1
ATOM 2231 N N . TRP A 1 277 ? -15.062 33.625 22.219 1 97.12 277 TRP A N 1
ATOM 2232 C CA . TRP A 1 277 ? -15.289 35.062 22.172 1 97.12 277 TRP A CA 1
ATOM 2233 C C . TRP A 1 277 ? -15.031 35.594 20.766 1 97.12 277 TRP A C 1
ATOM 2235 O O . TRP A 1 277 ? -15.867 36.312 20.219 1 97.12 277 TRP A O 1
ATOM 2245 N N . PHE A 1 278 ? -13.883 35.281 20.25 1 95.25 278 PHE A N 1
ATOM 2246 C CA . PHE A 1 278 ? -13.508 35.688 18.906 1 95.25 278 PHE A CA 1
ATOM 2247 C C . PHE A 1 278 ? -13.945 34.656 17.875 1 95.25 278 PHE A C 1
ATOM 2249 O O . PHE A 1 278 ? -13.344 33.594 17.766 1 95.25 278 PHE A O 1
ATOM 2256 N N . GLY A 1 279 ? -14.906 34.906 17.047 1 93.5 279 GLY A N 1
ATOM 2257 C CA . GLY A 1 279 ? -15.422 33.969 16.062 1 93.5 279 GLY A CA 1
ATOM 2258 C C . GLY A 1 279 ? -16.812 33.469 16.406 1 93.5 279 GLY A C 1
ATOM 2259 O O . GLY A 1 279 ? -17.656 33.312 15.516 1 93.5 279 GLY A O 1
ATOM 2260 N N . ASP A 1 280 ? -16.938 33.094 17.75 1 97 280 ASP A N 1
ATOM 2261 C CA . ASP A 1 280 ? -18.234 32.562 18.141 1 97 280 ASP A CA 1
ATOM 2262 C C . ASP A 1 280 ? -19.172 33.656 18.625 1 97 280 ASP A C 1
ATOM 2264 O O . ASP A 1 280 ? -20.203 33.938 18.016 1 97 280 ASP A O 1
ATOM 2268 N N . LEU A 1 281 ? -18.812 34.281 19.719 1 96.81 281 LEU A N 1
ATOM 2269 C CA . LEU A 1 281 ? -19.594 35.406 20.25 1 96.81 281 LEU A CA 1
ATOM 2270 C C . LEU A 1 281 ? -19.688 36.531 19.25 1 96.81 281 LEU A C 1
ATOM 2272 O O . LEU A 1 281 ? -20.781 37.031 18.953 1 96.81 281 LEU A O 1
ATOM 2276 N N . VAL A 1 282 ? -18.578 37 18.812 1 96.56 282 VAL A N 1
ATOM 2277 C CA . VAL A 1 282 ? -18.484 37.969 17.734 1 96.56 282 VAL A CA 1
ATOM 2278 C C . VAL A 1 282 ? -17.922 37.281 16.469 1 96.56 282 VAL A C 1
ATOM 2280 O O . VAL A 1 282 ? -16.812 36.781 16.484 1 96.56 282 VAL A O 1
ATOM 2283 N N . THR A 1 283 ? -18.703 37.219 15.43 1 95.38 283 THR A N 1
ATOM 2284 C CA . THR A 1 283 ? -18.344 36.531 14.211 1 95.38 283 THR A CA 1
ATOM 2285 C C . THR A 1 283 ? -18.094 37.5 13.07 1 95.38 283 THR A C 1
ATOM 2287 O O . THR A 1 283 ? -18.719 38.562 13.016 1 95.38 283 THR A O 1
ATOM 2290 N N . MET A 1 284 ? -17.156 37.188 12.172 1 93.69 284 MET A N 1
ATOM 2291 C CA . MET A 1 284 ? -16.938 38.062 11 1 93.69 284 MET A CA 1
ATOM 2292 C C . MET A 1 284 ? -18.156 38.031 10.086 1 93.69 284 MET A C 1
ATOM 2294 O O . MET A 1 284 ? -18.922 37.094 10.078 1 93.69 284 MET A O 1
ATOM 2298 N N . LYS A 1 285 ? -18.25 39.031 9.305 1 91.81 285 LYS A N 1
ATOM 2299 C CA . LYS A 1 285 ? -19.359 39.156 8.367 1 91.81 285 LYS A CA 1
ATOM 2300 C C . LYS A 1 285 ? -19.172 38.188 7.195 1 91.81 285 LYS A C 1
ATOM 2302 O O . LYS A 1 285 ? -20.156 37.625 6.688 1 91.81 285 LYS A O 1
ATOM 2307 N N . TRP A 1 286 ? -17.984 38.156 6.785 1 91.25 286 TRP A N 1
ATOM 2308 C CA . TRP A 1 286 ? -17.547 37.25 5.727 1 91.25 286 TRP A CA 1
ATOM 2309 C C . TRP A 1 286 ? -16.125 36.781 5.957 1 91.25 286 TRP A C 1
ATOM 2311 O O . TRP A 1 286 ? -15.445 37.25 6.871 1 91.25 286 TRP A O 1
ATOM 2321 N N . TRP A 1 287 ? -15.75 35.812 5.23 1 90.94 287 TRP A N 1
ATOM 2322 C CA . TRP A 1 287 ? -14.477 35.156 5.457 1 90.94 287 TRP A CA 1
ATOM 2323 C C . TRP A 1 287 ? -13.312 36.062 5.09 1 90.94 287 TRP A C 1
ATOM 2325 O O . TRP A 1 287 ? -12.156 35.781 5.41 1 90.94 287 TRP A O 1
ATOM 2335 N N . ASP A 1 288 ? -13.57 37.281 4.559 1 88.62 288 ASP A N 1
ATOM 2336 C CA . ASP A 1 288 ? -12.547 38.281 4.312 1 88.62 288 ASP A CA 1
ATOM 2337 C C . ASP A 1 288 ? -11.82 38.656 5.605 1 88.62 288 ASP A C 1
ATOM 2339 O O . ASP A 1 288 ? -10.648 39.031 5.582 1 88.62 288 ASP A O 1
ATOM 2343 N N . ASP A 1 289 ? -12.562 38.562 6.66 1 90.31 289 ASP A N 1
ATOM 2344 C CA . ASP A 1 289 ? -12.039 39 7.949 1 90.31 289 ASP A CA 1
ATOM 2345 C C . ASP A 1 289 ? -11.727 37.812 8.852 1 90.31 289 ASP A C 1
ATOM 2347 O O . ASP A 1 289 ? -11.875 37.875 10.07 1 90.31 289 ASP A O 1
ATOM 2351 N N . LEU A 1 290 ? -11.297 36.719 8.188 1 91 290 LEU A N 1
ATOM 2352 C CA . LEU A 1 290 ? -10.969 35.531 8.938 1 91 290 LEU A CA 1
ATOM 2353 C C . LEU A 1 290 ? -9.961 35.812 10.039 1 91 290 LEU A C 1
ATOM 2355 O O . LEU A 1 290 ? -9.984 35.188 11.102 1 91 290 LEU A O 1
ATOM 2359 N N . TRP A 1 291 ? -9.094 36.781 9.852 1 91.31 291 TRP A N 1
ATOM 2360 C CA . TRP A 1 291 ? -8.031 37.094 10.789 1 91.31 291 TRP A CA 1
ATOM 2361 C C . TRP A 1 291 ? -8.609 37.562 12.125 1 91.31 291 TRP A C 1
ATOM 2363 O O . TRP A 1 291 ? -7.961 37.438 13.164 1 91.31 291 TRP A O 1
ATOM 2373 N N . LEU A 1 292 ? -9.852 38.062 12.172 1 92.19 292 LEU A N 1
ATOM 2374 C CA . LEU A 1 292 ? -10.508 38.469 13.406 1 92.19 292 LEU A CA 1
ATOM 2375 C C . LEU A 1 292 ? -10.734 37.281 14.328 1 92.19 292 LEU A C 1
ATOM 2377 O O . LEU A 1 292 ? -10.859 37.438 15.547 1 92.19 292 LEU A O 1
ATOM 2381 N N . ASN A 1 293 ? -10.758 36.156 13.672 1 93.56 293 ASN A N 1
ATOM 2382 C CA . ASN A 1 293 ? -10.875 34.906 14.406 1 93.56 293 ASN A CA 1
ATOM 2383 C C . ASN A 1 293 ? -9.5 34.312 14.719 1 93.56 293 ASN A C 1
ATOM 2385 O O . ASN A 1 293 ? -9.141 34.156 15.891 1 93.56 293 ASN A O 1
ATOM 2389 N N . GLU A 1 294 ? -8.758 34.094 13.711 1 94.12 294 GLU A N 1
ATOM 2390 C CA . GLU A 1 294 ? -7.586 33.25 13.797 1 94.12 294 GLU A CA 1
ATOM 2391 C C . GLU A 1 294 ? -6.395 34 14.391 1 94.12 294 GLU A C 1
ATOM 2393 O O . GLU A 1 294 ? -5.625 33.438 15.172 1 94.12 294 GLU A O 1
ATOM 2398 N N . SER A 1 295 ? -6.219 35.219 13.969 1 95.25 295 SER A N 1
ATOM 2399 C CA . SER A 1 295 ? -5.109 36 14.516 1 95.25 295 SER A CA 1
ATOM 2400 C C . SER A 1 295 ? -5.281 36.25 16.016 1 95.25 295 SER A C 1
ATOM 2402 O O . SER A 1 295 ? -4.328 36.125 16.781 1 95.25 295 SER A O 1
ATOM 2404 N N . PHE A 1 296 ? -6.469 36.531 16.375 1 94.69 296 PHE A N 1
ATOM 2405 C CA . PHE A 1 296 ? -6.73 36.844 17.781 1 94.69 296 PHE A CA 1
ATOM 2406 C C . PHE A 1 296 ? -6.637 35.562 18.625 1 94.69 296 PHE A C 1
ATOM 2408 O O . PHE A 1 296 ? -6.086 35.594 19.719 1 94.69 296 PHE A O 1
ATOM 2415 N N . ALA A 1 297 ? -7.254 34.5 18.094 1 96.94 297 ALA A N 1
ATOM 2416 C CA . ALA A 1 297 ? -7.148 33.25 18.828 1 96.94 297 ALA A CA 1
ATOM 2417 C C . ALA A 1 297 ? -5.691 32.812 19 1 96.94 297 ALA A C 1
ATOM 2419 O O . ALA A 1 297 ? -5.301 32.312 20.062 1 96.94 297 ALA A O 1
ATOM 2420 N N . THR A 1 298 ? -4.883 33.062 17.969 1 97.44 298 THR A N 1
ATOM 2421 C CA . THR A 1 298 ? -3.469 32.719 18.016 1 97.44 298 THR A CA 1
ATOM 2422 C C . THR A 1 298 ? -2.736 33.594 19.031 1 97.44 298 THR A C 1
ATOM 2424 O O . THR A 1 298 ? -1.995 33.094 19.875 1 97.44 298 THR A O 1
ATOM 2427 N N . PHE A 1 299 ? -2.982 34.875 19.047 1 97.12 299 PHE A N 1
ATOM 2428 C CA . PHE A 1 299 ? -2.35 35.812 19.953 1 97.12 299 PHE A CA 1
ATOM 2429 C C . PHE A 1 299 ? -2.791 35.531 21.391 1 97.12 299 PHE A C 1
ATOM 2431 O O . PHE A 1 299 ? -1.955 35.438 22.297 1 97.12 299 PHE A O 1
ATOM 2438 N N . MET A 1 300 ? -4.059 35.344 21.594 1 97.38 300 MET A N 1
ATOM 2439 C CA . MET A 1 300 ? -4.617 35.219 22.922 1 97.38 300 MET A CA 1
ATOM 2440 C C . MET A 1 300 ? -4.227 33.875 23.547 1 97.38 300 MET A C 1
ATOM 2442 O O . MET A 1 300 ? -4.02 33.781 24.766 1 97.38 300 MET A O 1
ATOM 2446 N N . SER A 1 301 ? -4.207 32.875 22.734 1 98.12 301 SER A N 1
ATOM 2447 C CA . SER A 1 301 ? -3.824 31.562 23.281 1 98.12 301 SER A CA 1
ATOM 2448 C C . SER A 1 301 ? -2.416 31.609 23.859 1 98.12 301 SER A C 1
ATOM 2450 O O . SER A 1 301 ? -2.178 31.078 24.953 1 98.12 301 SER A O 1
ATOM 2452 N N . HIS A 1 302 ? -1.468 32.25 23.125 1 97.56 302 HIS A N 1
ATOM 2453 C CA . HIS A 1 302 ? -0.112 32.375 23.641 1 97.56 302 HIS A CA 1
ATOM 2454 C C . HIS A 1 302 ? -0.077 33.25 24.875 1 97.56 302 HIS A C 1
ATOM 2456 O O . HIS A 1 302 ? 0.64 32.969 25.844 1 97.56 302 HIS A O 1
ATOM 2462 N N . LYS A 1 303 ? -0.822 34.281 24.906 1 97.19 303 LYS A N 1
ATOM 2463 C CA . LYS A 1 303 ? -0.901 35.156 26.062 1 97.19 303 LYS A CA 1
ATOM 2464 C C . LYS A 1 303 ? -1.479 34.438 27.266 1 97.19 303 LYS A C 1
ATOM 2466 O O . LYS A 1 303 ? -0.925 34.5 28.375 1 97.19 303 LYS A O 1
ATOM 2471 N N . ALA A 1 304 ? -2.553 33.719 27.031 1 98.12 304 ALA A N 1
ATOM 2472 C CA . ALA A 1 304 ? -3.232 33 28.109 1 98.12 304 ALA A CA 1
ATOM 2473 C C . ALA A 1 304 ? -2.324 31.938 28.734 1 98.12 304 ALA A C 1
ATOM 2475 O O . ALA A 1 304 ? -2.189 31.859 29.953 1 98.12 304 ALA A O 1
ATOM 2476 N N . VAL A 1 305 ? -1.746 31.141 27.891 1 98 305 VAL A N 1
ATOM 2477 C CA . VAL A 1 305 ? -0.911 30.062 28.406 1 98 305 VAL A CA 1
ATOM 2478 C C . VAL A 1 305 ? 0.33 30.656 29.078 1 98 305 VAL A C 1
ATOM 2480 O O . VAL A 1 305 ? 0.815 30.109 30.078 1 98 305 VAL A O 1
ATOM 2483 N N . ASN A 1 306 ? 0.888 31.75 28.484 1 97.06 306 ASN A N 1
ATOM 2484 C CA . ASN A 1 306 ? 2.029 32.406 29.125 1 97.06 306 ASN A CA 1
ATOM 2485 C C . ASN A 1 306 ? 1.69 32.875 30.531 1 97.06 306 ASN A C 1
ATOM 2487 O O . ASN A 1 306 ? 2.539 32.844 31.422 1 97.06 306 ASN A O 1
ATOM 2491 N N . GLU A 1 307 ? 0.518 33.281 30.766 1 96.88 307 GLU A N 1
ATOM 2492 C CA . GLU A 1 307 ? 0.085 33.812 32.062 1 96.88 307 GLU A CA 1
ATOM 2493 C C . GLU A 1 307 ? -0.272 32.688 33 1 96.88 307 GLU A C 1
ATOM 2495 O O . GLU A 1 307 ? 0.027 32.75 34.219 1 96.88 307 GLU A O 1
ATOM 2500 N N . THR A 1 308 ? -0.915 31.641 32.5 1 96.44 308 THR A N 1
ATOM 2501 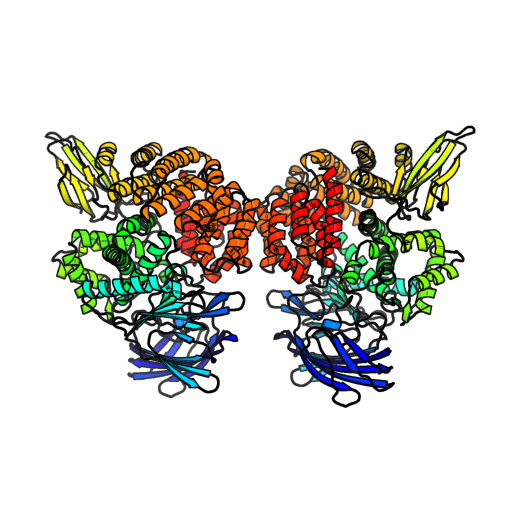C CA . THR A 1 308 ? -1.444 30.594 33.375 1 96.44 308 THR A CA 1
ATOM 2502 C C . THR A 1 308 ? -0.391 29.516 33.594 1 96.44 308 THR A C 1
ATOM 2504 O O . THR A 1 308 ? -0.446 28.797 34.625 1 96.44 308 THR A O 1
ATOM 2507 N N . PHE A 1 309 ? 0.517 29.391 32.688 1 95.38 309 PHE A N 1
ATOM 2508 C CA . PHE A 1 309 ? 1.646 28.469 32.781 1 95.38 309 PHE A CA 1
ATOM 2509 C C . PHE A 1 309 ? 2.943 29.172 32.406 1 95.38 309 PHE A C 1
ATOM 2511 O O . PHE A 1 309 ? 3.568 28.812 31.406 1 95.38 309 PHE A O 1
ATOM 2518 N N . PRO A 1 310 ? 3.426 30 33.25 1 94.75 310 PRO A N 1
ATOM 2519 C CA . PRO A 1 310 ? 4.57 30.844 32.875 1 94.75 310 PRO A CA 1
ATOM 2520 C C . PRO A 1 310 ? 5.84 30.047 32.625 1 94.75 310 PRO A C 1
ATOM 2522 O O . PRO A 1 310 ? 6.73 30.516 31.906 1 94.75 310 PRO A O 1
ATOM 2525 N N . GLU A 1 311 ? 5.906 28.844 33.188 1 92.12 311 GLU A N 1
ATOM 2526 C CA . GLU A 1 311 ? 7.082 28 33 1 92.12 311 GLU A CA 1
ATOM 2527 C C . GLU A 1 311 ? 7.258 27.609 31.531 1 92.12 311 GLU A C 1
ATOM 2529 O O . GLU A 1 311 ? 8.352 27.234 31.109 1 92.12 311 GLU A O 1
ATOM 2534 N N . TRP A 1 312 ? 6.25 27.766 30.703 1 93.94 312 TRP A N 1
ATOM 2535 C CA . TRP A 1 312 ? 6.309 27.359 29.312 1 93.94 312 TRP A CA 1
ATOM 2536 C C . TRP A 1 312 ? 6.906 28.453 28.438 1 93.94 312 TRP A C 1
ATOM 2538 O O . TRP A 1 312 ? 7.312 28.203 27.297 1 93.94 312 TRP A O 1
ATOM 2548 N N . ARG A 1 313 ? 7.039 29.625 28.891 1 94.75 313 ARG A N 1
ATOM 2549 C CA . ARG A 1 313 ? 7.629 30.75 28.156 1 94.75 313 ARG A CA 1
ATOM 2550 C C . ARG A 1 313 ? 7.07 30.828 26.75 1 94.75 313 ARG A C 1
ATOM 2552 O O . ARG A 1 313 ? 7.832 30.844 25.766 1 94.75 313 ARG A O 1
ATOM 2559 N N . MET A 1 314 ? 5.766 31.016 26.609 1 95.81 314 MET A N 1
ATOM 2560 C CA . MET A 1 314 ? 5.016 30.797 25.375 1 95.81 314 MET A CA 1
ATOM 2561 C C . MET A 1 314 ? 5.422 31.812 24.312 1 95.81 314 MET A C 1
ATOM 2563 O O . MET A 1 314 ? 5.254 31.562 23.125 1 95.81 314 MET A O 1
ATOM 2567 N N . TRP A 1 315 ? 5.969 32.906 24.625 1 94.62 315 TRP A N 1
ATOM 2568 C CA . TRP A 1 315 ? 6.367 33.875 23.641 1 94.62 315 TRP A CA 1
ATOM 2569 C C . TRP A 1 315 ? 7.598 33.438 22.875 1 94.62 315 TRP A C 1
ATOM 2571 O O . TRP A 1 315 ? 7.812 33.812 21.719 1 94.62 315 TRP A O 1
ATOM 2581 N N . GLU A 1 316 ? 8.445 32.562 23.531 1 94.94 316 GLU A N 1
ATOM 2582 C CA . GLU A 1 316 ? 9.547 31.938 22.797 1 94.94 316 GLU A CA 1
ATOM 2583 C C . GLU A 1 316 ? 9.031 30.984 21.719 1 94.94 316 GLU A C 1
ATOM 2585 O O . GLU A 1 316 ? 9.484 31.047 20.578 1 94.94 316 GLU A O 1
ATOM 2590 N N . SER A 1 317 ? 8.039 30.203 22.109 1 93.75 317 SER A N 1
ATOM 2591 C CA . SER A 1 317 ? 7.41 29.297 21.156 1 93.75 317 SER A CA 1
ATOM 2592 C C . SER A 1 317 ? 6.672 30.078 20.062 1 93.75 317 SER A C 1
ATOM 2594 O O . SER A 1 317 ? 6.609 29.625 18.922 1 93.75 317 SER A O 1
ATOM 2596 N N . PHE A 1 318 ? 6.113 31.188 20.406 1 95.94 318 PHE A N 1
ATOM 2597 C CA . PHE A 1 318 ? 5.398 32.062 19.469 1 95.94 318 PHE A CA 1
ATOM 2598 C C . PHE A 1 318 ? 6.312 32.5 18.328 1 95.94 318 PHE A C 1
ATOM 2600 O O . PHE A 1 318 ? 5.902 32.5 17.172 1 95.94 318 PHE A O 1
ATOM 2607 N N . LEU A 1 319 ? 7.547 32.812 18.656 1 96.19 319 LEU A N 1
ATOM 2608 C CA . LEU A 1 319 ? 8.492 33.281 17.656 1 96.19 319 LEU A CA 1
ATOM 2609 C C . LEU A 1 319 ? 8.82 32.188 16.656 1 96.19 319 LEU A C 1
ATOM 2611 O O . LEU A 1 319 ? 8.836 32.406 15.453 1 96.19 319 LEU A O 1
ATOM 2615 N N . ILE A 1 320 ? 9 30.984 17.141 1 94.81 320 ILE A N 1
ATOM 2616 C CA . ILE A 1 320 ? 9.406 29.859 16.312 1 94.81 320 ILE A CA 1
ATOM 2617 C C . ILE A 1 320 ? 8.203 29.344 15.523 1 94.81 320 ILE A C 1
ATOM 2619 O O . ILE A 1 320 ? 8.32 29.016 14.344 1 94.81 320 ILE A O 1
ATOM 2623 N N . GLY A 1 321 ? 7.137 29.312 16.219 1 94.25 321 GLY A N 1
ATOM 2624 C CA . GLY A 1 321 ? 5.992 28.609 15.656 1 94.25 321 GLY A CA 1
ATOM 2625 C C . GLY A 1 321 ? 5.082 29.5 14.836 1 94.25 321 GLY A C 1
ATOM 2626 O O . GLY A 1 321 ? 4.348 29.016 13.969 1 94.25 321 GLY A O 1
ATOM 2627 N N . GLU A 1 322 ? 5.023 30.75 15.117 1 96.06 322 GLU A N 1
ATOM 2628 C CA . GLU A 1 322 ? 4.074 31.656 14.469 1 96.06 322 GLU A CA 1
ATOM 2629 C C . GLU A 1 322 ? 4.801 32.719 13.672 1 96.06 322 GLU A C 1
ATOM 2631 O O . GLU A 1 322 ? 4.621 32.844 12.453 1 96.06 322 GLU A O 1
ATOM 2636 N N . THR A 1 323 ? 5.715 33.375 14.289 1 96.81 323 THR A N 1
ATOM 2637 C CA . THR A 1 323 ? 6.34 34.562 13.672 1 96.81 323 THR A CA 1
ATOM 2638 C C . THR A 1 323 ? 7.234 34.125 12.508 1 96.81 323 THR A C 1
ATOM 2640 O O . THR A 1 323 ? 7.105 34.656 11.398 1 96.81 323 THR A O 1
ATOM 2643 N N . SER A 1 324 ? 8.102 33.219 12.766 1 96.81 324 SER A N 1
ATOM 2644 C CA . SER A 1 324 ? 9.086 32.844 11.758 1 96.81 324 SER A CA 1
ATOM 2645 C C . SER A 1 324 ? 8.422 32.281 10.516 1 96.81 324 SER A C 1
ATOM 2647 O O . SER A 1 324 ? 8.695 32.719 9.391 1 96.81 324 SER A O 1
ATOM 2649 N N . PRO A 1 325 ? 7.527 31.359 10.672 1 95.5 325 PRO A N 1
ATOM 2650 C CA . PRO A 1 325 ? 6.867 30.828 9.477 1 95.5 325 PRO A CA 1
ATOM 2651 C C . PRO A 1 325 ? 6.07 31.891 8.727 1 95.5 325 PRO A C 1
ATOM 2653 O O . PRO A 1 325 ? 6.039 31.891 7.488 1 95.5 325 PRO A O 1
ATOM 2656 N N . ALA A 1 326 ? 5.418 32.719 9.453 1 96.56 326 ALA A N 1
ATOM 2657 C CA . ALA A 1 326 ? 4.672 33.812 8.82 1 96.56 326 ALA A CA 1
ATOM 2658 C C . ALA A 1 326 ? 5.605 34.719 8.023 1 96.56 326 ALA A C 1
ATOM 2660 O O . ALA A 1 326 ? 5.262 35.156 6.926 1 96.56 326 ALA A O 1
ATOM 2661 N N . MET A 1 327 ? 6.738 35 8.609 1 97.38 327 MET A N 1
ATOM 2662 C CA . MET A 1 327 ? 7.699 35.844 7.93 1 97.38 327 MET A CA 1
ATOM 2663 C C . MET A 1 327 ? 8.219 35.188 6.656 1 97.38 327 MET A C 1
ATOM 2665 O O . MET A 1 327 ? 8.422 35.875 5.645 1 97.38 327 MET A O 1
ATOM 2669 N N . LEU A 1 328 ? 8.422 33.938 6.695 1 96.44 328 LEU A N 1
ATOM 2670 C CA . LEU A 1 328 ? 8.844 33.219 5.492 1 96.44 328 LEU A CA 1
ATOM 2671 C C . LEU A 1 328 ? 7.777 33.344 4.402 1 96.44 328 LEU A C 1
ATOM 2673 O O . LEU A 1 328 ? 8.078 33.719 3.27 1 96.44 328 LEU A O 1
ATOM 2677 N N . LYS A 1 329 ? 6.594 33.031 4.734 1 95.62 329 LYS A N 1
ATOM 2678 C CA . LYS A 1 329 ? 5.516 33.031 3.748 1 95.62 329 LYS A CA 1
ATOM 2679 C C . LYS A 1 329 ? 5.242 34.438 3.227 1 95.62 329 LYS A C 1
ATOM 2681 O O . LYS A 1 329 ? 4.918 34.594 2.051 1 95.62 329 LYS A O 1
ATOM 2686 N N . ASP A 1 330 ? 5.418 35.406 4.102 1 96.44 330 ASP A N 1
ATOM 2687 C CA . ASP A 1 330 ? 5.117 36.781 3.734 1 96.44 330 ASP A CA 1
ATOM 2688 C C . ASP A 1 330 ? 6.258 37.375 2.926 1 96.44 330 ASP A C 1
ATOM 2690 O O . ASP A 1 330 ? 6.129 38.5 2.406 1 96.44 330 ASP A O 1
ATOM 2694 N N . ALA A 1 331 ? 7.332 36.688 2.857 1 97.12 331 ALA A N 1
ATOM 2695 C CA . ALA A 1 331 ? 8.469 37.156 2.072 1 97.12 331 ALA A CA 1
ATOM 2696 C C . ALA A 1 331 ? 8.352 36.719 0.617 1 97.12 331 ALA A C 1
ATOM 2698 O O . ALA A 1 331 ? 9.203 37.062 -0.212 1 97.12 331 ALA A O 1
ATOM 2699 N N . LEU A 1 332 ? 7.324 36.031 0.299 1 96.56 332 LEU A N 1
ATOM 2700 C CA . LEU A 1 332 ? 7.152 35.469 -1.038 1 96.56 332 LEU A CA 1
ATOM 2701 C C . LEU A 1 332 ? 6.367 36.438 -1.928 1 96.56 332 LEU A C 1
ATOM 2703 O O . LEU A 1 332 ? 5.586 37.25 -1.433 1 96.56 332 LEU A O 1
ATOM 2707 N N . ASN A 1 333 ? 6.547 36.25 -3.248 1 94.25 333 ASN A N 1
ATOM 2708 C CA . ASN A 1 333 ? 5.766 37 -4.219 1 94.25 333 ASN A CA 1
ATOM 2709 C C . ASN A 1 333 ? 4.305 36.562 -4.227 1 94.25 333 ASN A C 1
ATOM 2711 O O . ASN A 1 333 ? 3.41 37.375 -4.508 1 94.25 333 ASN A O 1
ATOM 2715 N N . THR A 1 334 ? 4.105 35.375 -3.807 1 90.44 334 THR A N 1
ATOM 2716 C CA . THR A 1 334 ? 2.779 34.781 -3.848 1 90.44 334 THR A CA 1
ATOM 2717 C C . THR A 1 334 ? 1.995 35.094 -2.58 1 90.44 334 THR A C 1
ATOM 2719 O O . THR A 1 334 ? 0.864 34.625 -2.408 1 90.44 334 THR A O 1
ATOM 2722 N N . THR A 1 335 ? 2.59 35.875 -1.674 1 93.12 335 THR A N 1
ATOM 2723 C CA . THR A 1 335 ? 1.921 36.188 -0.418 1 93.12 335 THR A CA 1
ATOM 2724 C C . THR A 1 335 ? 0.721 37.094 -0.661 1 93.12 335 THR A C 1
ATOM 2726 O O . THR A 1 335 ? 0.392 37.406 -1.809 1 93.12 335 THR A O 1
ATOM 2729 N N . HIS A 1 336 ? -0.043 37.375 0.329 1 89.88 336 HIS A N 1
ATOM 2730 C CA . HIS A 1 336 ? -1.2 38.281 0.315 1 89.88 336 HIS A CA 1
ATOM 2731 C C . HIS A 1 336 ? -1.319 39.031 1.625 1 89.88 336 HIS A C 1
ATOM 2733 O O . HIS A 1 336 ? -0.653 38.719 2.607 1 89.88 336 HIS A O 1
ATOM 2739 N N . SER A 1 337 ? -2.119 40.031 1.616 1 92.31 337 SER A N 1
ATOM 2740 C CA . SER A 1 337 ? -2.385 40.812 2.83 1 92.31 337 SER A CA 1
ATOM 2741 C C . SER A 1 337 ? -3.234 40 3.812 1 92.31 337 SER A C 1
ATOM 2743 O O . SER A 1 337 ? -3.838 39 3.441 1 92.31 337 SER A O 1
ATOM 2745 N N . ILE A 1 338 ? -3.215 40.375 5.051 1 90.88 338 ILE A N 1
ATOM 2746 C CA . ILE A 1 338 ? -4.023 39.75 6.074 1 90.88 338 ILE A CA 1
ATOM 2747 C C . ILE A 1 338 ? -5.5 39.812 5.691 1 90.88 338 ILE A C 1
ATOM 2749 O O . ILE A 1 338 ? -6.211 38.812 5.738 1 90.88 338 ILE A O 1
ATOM 2753 N N . GLU A 1 339 ? -5.938 41.031 5.387 1 86.12 339 GLU A N 1
ATOM 2754 C CA . GLU A 1 339 ? -7.281 41.188 4.84 1 86.12 339 GLU A CA 1
ATOM 2755 C C . GLU A 1 339 ? -7.301 40.938 3.336 1 86.12 339 GLU A C 1
ATOM 2757 O O . GLU A 1 339 ? -6.602 41.594 2.574 1 86.12 339 GLU A O 1
ATOM 2762 N N . ALA A 1 340 ? -7.93 39.844 2.947 1 83.94 340 ALA A N 1
ATOM 2763 C CA . ALA A 1 340 ? -8 39.5 1.529 1 83.94 340 ALA A CA 1
ATOM 2764 C C . ALA A 1 340 ? -9.43 39.156 1.118 1 83.94 340 ALA A C 1
ATOM 2766 O O . ALA A 1 340 ? -10.148 38.469 1.855 1 83.94 340 ALA A O 1
ATOM 2767 N N . HIS A 1 341 ? -9.742 39.656 0.037 1 84.5 341 HIS A N 1
ATOM 2768 C CA . HIS A 1 341 ? -11.086 39.406 -0.456 1 84.5 341 HIS A CA 1
ATOM 2769 C C . HIS A 1 341 ? -11.211 37.969 -0.977 1 84.5 341 HIS A C 1
ATOM 2771 O O . HIS A 1 341 ? -10.344 37.5 -1.718 1 84.5 341 HIS A O 1
ATOM 2777 N N . VAL A 1 342 ? -12.219 37.312 -0.491 1 85.44 342 VAL A N 1
ATOM 2778 C CA . VAL A 1 342 ? -12.453 35.938 -0.924 1 85.44 342 VAL A CA 1
ATOM 2779 C C . VAL A 1 342 ? -13.812 35.844 -1.617 1 85.44 342 VAL A C 1
ATOM 2781 O O . VAL A 1 342 ? -14.812 36.375 -1.125 1 85.44 342 VAL A O 1
ATOM 2784 N N . GLU A 1 343 ? -13.781 35.188 -2.789 1 81.75 343 GLU A N 1
ATOM 2785 C CA . GLU A 1 343 ? -14.992 35.125 -3.602 1 81.75 343 GLU A CA 1
ATOM 2786 C C . GLU A 1 343 ? -15.656 33.75 -3.514 1 81.75 343 GLU A C 1
ATOM 2788 O O . GLU A 1 343 ? -16.891 33.656 -3.559 1 81.75 343 GLU A O 1
ATOM 2793 N N . ASN A 1 344 ? -14.891 32.75 -3.465 1 81.88 344 ASN A N 1
ATOM 2794 C CA . ASN A 1 344 ? -15.445 31.406 -3.525 1 81.88 344 ASN A CA 1
ATOM 2795 C C . ASN A 1 344 ? -14.883 30.516 -2.426 1 81.88 344 ASN A C 1
ATOM 2797 O O . ASN A 1 344 ? -13.961 30.906 -1.714 1 81.88 344 ASN A O 1
ATOM 2801 N N . GLU A 1 345 ? -15.508 29.375 -2.324 1 80.75 345 GLU A N 1
ATOM 2802 C CA . GLU A 1 345 ? -15.203 28.438 -1.246 1 80.75 345 GLU A CA 1
ATOM 2803 C C . GLU A 1 345 ? -13.742 28.016 -1.277 1 80.75 345 GLU A C 1
ATOM 2805 O O . GLU A 1 345 ? -13.102 27.906 -0.231 1 80.75 345 GLU A O 1
ATOM 2810 N N . ALA A 1 346 ? -13.258 27.75 -2.43 1 75.81 346 ALA A N 1
ATOM 2811 C CA . ALA A 1 346 ? -11.867 27.312 -2.576 1 75.81 346 ALA A CA 1
ATOM 2812 C C . ALA A 1 346 ? -10.898 28.375 -2.076 1 75.81 346 ALA A C 1
ATOM 2814 O O . ALA A 1 346 ? -9.875 28.062 -1.465 1 75.81 346 ALA A O 1
ATOM 2815 N N . GLU A 1 347 ? -11.234 29.609 -2.266 1 81.62 347 GLU A N 1
ATOM 2816 C CA . GLU A 1 347 ? -10.414 30.719 -1.817 1 81.62 347 GLU A CA 1
ATOM 2817 C C . GLU A 1 347 ? -10.477 30.875 -0.301 1 81.62 347 GLU A C 1
ATOM 2819 O O . GLU A 1 347 ? -9.484 31.234 0.332 1 81.62 347 GLU A O 1
ATOM 2824 N N . ILE A 1 348 ? -11.594 30.594 0.182 1 85.12 348 ILE A N 1
ATOM 2825 C CA . ILE A 1 348 ? -11.75 30.656 1.631 1 85.12 348 ILE A CA 1
ATOM 2826 C C . ILE A 1 348 ? -10.758 29.719 2.305 1 85.12 348 ILE A C 1
ATOM 2828 O O . ILE A 1 348 ? -10.055 30.094 3.238 1 85.12 348 ILE A O 1
ATOM 2832 N N . GLU A 1 349 ? -10.672 28.547 1.804 1 83.75 349 GLU A N 1
ATOM 2833 C CA . GLU A 1 349 ? -9.828 27.516 2.408 1 83.75 349 GLU A CA 1
ATOM 2834 C C . GLU A 1 349 ? -8.352 27.891 2.301 1 83.75 349 GLU A C 1
ATOM 2836 O O . GLU A 1 349 ? -7.555 27.547 3.182 1 83.75 349 GLU A O 1
ATOM 2841 N N . GLN A 1 350 ? -8.047 28.641 1.318 1 79.25 350 GLN A N 1
ATOM 2842 C CA . GLN A 1 350 ? -6.66 29.016 1.079 1 79.25 350 GLN A CA 1
ATOM 2843 C C . GLN A 1 350 ? -6.219 30.141 2.031 1 79.25 350 GLN A C 1
ATOM 2845 O O . GLN A 1 350 ? -5.023 30.359 2.215 1 79.25 350 GLN A O 1
ATOM 2850 N N . MET A 1 351 ? -7.188 30.688 2.684 1 80.19 351 MET A N 1
ATOM 2851 C CA . MET A 1 351 ? -6.887 31.797 3.578 1 80.19 351 MET A CA 1
ATOM 2852 C C . MET A 1 351 ? -6.434 31.281 4.945 1 80.19 351 MET A C 1
ATOM 2854 O O . MET A 1 351 ? -5.875 32.031 5.738 1 80.19 351 MET A O 1
ATOM 2858 N N . PHE A 1 352 ? -6.641 30.031 5.156 1 79.5 352 PHE A N 1
ATOM 2859 C CA . PHE A 1 352 ? -6.188 29.453 6.414 1 79.5 352 PHE A CA 1
ATOM 2860 C C . PHE A 1 352 ? -4.699 29.125 6.355 1 79.5 352 PHE A C 1
ATOM 2862 O O . PHE A 1 352 ? -4.316 27.969 6.141 1 79.5 352 PHE A O 1
ATOM 2869 N N . ASP A 1 353 ? -3.877 30.188 6.484 1 83.31 353 ASP A N 1
ATOM 2870 C CA . ASP A 1 353 ? -2.441 30.016 6.289 1 83.31 353 ASP A CA 1
ATOM 2871 C C . ASP A 1 353 ? -1.646 30.812 7.324 1 83.31 353 ASP A C 1
ATOM 2873 O O . ASP A 1 353 ? -2.205 31.281 8.32 1 83.31 353 ASP A O 1
ATOM 2877 N N . ASP A 1 354 ? -0.454 30.891 7.148 1 83.12 354 ASP A N 1
ATOM 2878 C CA . ASP A 1 354 ? 0.464 31.5 8.102 1 83.12 354 ASP A CA 1
ATOM 2879 C C . ASP A 1 354 ? 0.231 33 8.203 1 83.12 354 ASP A C 1
ATOM 2881 O O . ASP A 1 354 ? 0.596 33.625 9.195 1 83.12 354 ASP A O 1
ATOM 2885 N N . ILE A 1 355 ? -0.366 33.594 7.223 1 89.06 355 ILE A N 1
ATOM 2886 C CA . ILE A 1 355 ? -0.632 35.031 7.227 1 89.06 355 ILE A CA 1
ATOM 2887 C C . ILE A 1 355 ? -1.814 35.312 8.141 1 89.06 355 ILE A C 1
ATOM 2889 O O . ILE A 1 355 ? -1.732 36.219 9 1 89.06 355 ILE A O 1
ATOM 2893 N N . SER A 1 356 ? -2.811 34.531 7.988 1 88.56 356 SER A N 1
ATOM 2894 C CA . SER A 1 356 ? -4.016 34.75 8.789 1 88.56 356 SER A CA 1
ATOM 2895 C C . SER A 1 356 ? -3.799 34.344 10.242 1 88.56 356 SER A C 1
ATOM 2897 O O . SER A 1 356 ? -4.547 34.75 11.125 1 88.56 356 SER A O 1
ATOM 2899 N N . TYR A 1 357 ? -2.799 33.531 10.492 1 91.75 357 TYR A N 1
ATOM 2900 C CA . TYR A 1 357 ? -2.482 33.094 11.852 1 91.75 357 TYR A CA 1
ATOM 2901 C C . TYR A 1 357 ? -1.289 33.875 12.406 1 91.75 357 TYR A C 1
ATOM 2903 O O . TYR A 1 357 ? -1.458 34.875 13.117 1 91.75 357 TYR A O 1
ATOM 2911 N N . GLY A 1 358 ? -0.142 33.5 11.898 1 94.62 358 GLY A N 1
ATOM 2912 C CA . GLY A 1 358 ? 1.11 34 12.461 1 94.62 358 GLY A CA 1
ATOM 2913 C C . GLY A 1 358 ? 1.336 35.469 12.242 1 94.62 358 GLY A C 1
ATOM 2914 O O . GLY A 1 358 ? 1.705 36.188 13.172 1 94.62 358 GLY A O 1
ATOM 2915 N N . LYS A 1 359 ? 1.199 35.969 11.047 1 96.06 359 LYS A N 1
ATOM 2916 C CA . LYS A 1 359 ? 1.415 37.375 10.789 1 96.06 359 LYS A CA 1
ATOM 2917 C C . LYS A 1 359 ? 0.415 38.219 11.562 1 96.06 359 LYS A C 1
ATOM 2919 O O . LYS A 1 359 ? 0.794 39.219 12.211 1 96.06 359 LYS A O 1
ATOM 2924 N N . GLY A 1 360 ? -0.866 37.812 11.406 1 95.38 360 GLY A N 1
ATOM 2925 C CA . GLY A 1 360 ? -1.88 38.562 12.141 1 95.38 360 GLY A CA 1
ATOM 2926 C C . GLY A 1 360 ? -1.61 38.625 13.633 1 95.38 360 GLY A C 1
ATOM 2927 O O . GLY A 1 360 ? -1.719 39.688 14.25 1 95.38 360 GLY A O 1
ATOM 2928 N N . ALA A 1 361 ? -1.292 37.5 14.195 1 96.69 361 ALA A N 1
ATOM 2929 C CA . ALA A 1 361 ? -0.999 37.469 15.625 1 96.69 361 ALA A CA 1
ATOM 2930 C C . ALA A 1 361 ? 0.23 38.281 15.969 1 96.69 361 ALA A C 1
ATOM 2932 O O . ALA A 1 361 ? 0.276 38.938 17.016 1 96.69 361 ALA A O 1
ATOM 2933 N N . SER A 1 362 ? 1.213 38.25 15.148 1 96.62 362 SER A N 1
ATOM 2934 C CA . SER A 1 362 ? 2.43 39.031 15.359 1 96.62 362 SER A CA 1
ATOM 2935 C C . SER A 1 362 ? 2.148 40.531 15.297 1 96.62 362 SER A C 1
ATOM 2937 O O . SER A 1 362 ? 2.729 41.312 16.047 1 96.62 362 SER A O 1
ATOM 2939 N N . VAL A 1 363 ? 1.3 40.906 14.406 1 94.56 363 VAL A N 1
ATOM 2940 C CA . VAL A 1 363 ? 0.917 42.312 14.281 1 94.56 363 VAL A CA 1
ATOM 2941 C C . VAL A 1 363 ? 0.148 42.75 15.523 1 94.56 363 VAL A C 1
ATOM 2943 O O . VAL A 1 363 ? 0.351 43.844 16.031 1 94.56 363 VAL A O 1
ATOM 2946 N N . LEU A 1 364 ? -0.75 41.906 16 1 94.31 364 LEU A N 1
ATOM 2947 C CA . LEU A 1 364 ? -1.47 42.188 17.234 1 94.31 364 LEU A CA 1
ATOM 2948 C C . LEU A 1 364 ? -0.502 42.375 18.391 1 94.31 364 LEU A C 1
ATOM 2950 O O . LEU A 1 364 ? -0.678 43.281 19.219 1 94.31 364 LEU A O 1
ATOM 2954 N N . ARG A 1 365 ? 0.484 41.531 18.484 1 94.25 365 ARG A N 1
ATOM 2955 C CA . ARG A 1 365 ? 1.506 41.656 19.516 1 94.25 365 ARG A CA 1
ATOM 2956 C C . ARG A 1 365 ? 2.25 42.969 19.391 1 94.25 365 ARG A C 1
ATOM 2958 O O . ARG A 1 365 ? 2.516 43.625 20.406 1 94.25 365 ARG A O 1
ATOM 2965 N N . MET A 1 366 ? 2.619 43.344 18.172 1 92.88 366 MET A N 1
ATOM 2966 C CA . MET A 1 366 ? 3.309 44.625 17.906 1 92.88 366 MET A CA 1
ATOM 2967 C C . MET A 1 366 ? 2.451 45.812 18.328 1 92.88 366 MET A C 1
ATOM 2969 O O . MET A 1 366 ? 2.943 46.75 18.953 1 92.88 366 MET A O 1
ATOM 2973 N N . ILE A 1 367 ? 1.183 45.719 18.062 1 90.88 367 ILE A N 1
ATOM 2974 C CA . ILE A 1 367 ? 0.272 46.812 18.344 1 90.88 367 ILE A CA 1
ATOM 2975 C C . ILE A 1 367 ? 0.039 46.906 19.859 1 90.88 367 ILE A C 1
ATOM 2977 O O . ILE A 1 367 ? -0.051 48 20.406 1 90.88 367 ILE A O 1
ATOM 2981 N N . GLU A 1 368 ? -0.19 45.781 20.484 1 91.94 368 GLU A N 1
ATOM 2982 C CA . GLU A 1 368 ? -0.328 45.781 21.938 1 91.94 368 GLU A CA 1
ATOM 2983 C C . GLU A 1 368 ? 0.868 46.469 22.594 1 91.94 368 GLU A C 1
ATOM 2985 O O . GLU A 1 368 ? 0.704 47.25 23.531 1 91.94 368 GLU A O 1
ATOM 2990 N N . ALA A 1 369 ? 2.074 46.094 22.125 1 87.25 369 ALA A N 1
ATOM 2991 C CA . ALA A 1 369 ? 3.285 46.688 22.672 1 87.25 369 ALA A CA 1
ATOM 2992 C C . ALA A 1 369 ? 3.307 48.219 22.422 1 87.25 369 ALA A C 1
ATOM 2994 O O . ALA A 1 369 ? 3.775 48.969 23.281 1 87.25 369 ALA A O 1
ATOM 2995 N N . TYR A 1 370 ? 2.838 48.562 21.297 1 84.5 370 TYR A N 1
ATOM 2996 C CA . TYR A 1 370 ? 2.82 49.969 20.922 1 84.5 370 TYR A CA 1
ATOM 2997 C C . TYR A 1 370 ? 1.797 50.719 21.734 1 84.5 370 TYR A C 1
ATOM 2999 O O . TYR A 1 370 ? 2.066 51.844 22.188 1 84.5 370 TYR A O 1
ATOM 3007 N N . LEU A 1 371 ? 0.562 50.219 21.984 1 87.06 371 LEU A N 1
ATOM 3008 C CA . LEU A 1 371 ? -0.544 50.875 22.656 1 87.06 371 LEU A CA 1
ATOM 3009 C C . LEU A 1 371 ? -0.418 50.75 24.172 1 87.06 371 LEU A C 1
ATOM 3011 O O . LEU A 1 371 ? -1.076 51.5 24.922 1 87.06 371 LEU A O 1
ATOM 3015 N N . ALA A 1 372 ? 0.299 49.906 24.625 1 86.81 372 ALA A N 1
ATOM 3016 C CA . ALA A 1 372 ? 0.353 49.469 26.016 1 86.81 372 ALA A CA 1
ATOM 3017 C C . ALA A 1 372 ? -0.72 48.406 26.312 1 86.81 372 ALA A C 1
ATOM 3019 O O . ALA A 1 372 ? -1.856 48.531 25.844 1 86.81 372 ALA A O 1
ATOM 3020 N N . PRO A 1 373 ? -0.452 47.469 27.062 1 91.44 373 PRO A N 1
ATOM 3021 C CA . PRO A 1 373 ? -1.33 46.312 27.297 1 91.44 373 PRO A CA 1
ATOM 3022 C C . PRO A 1 373 ? -2.688 46.719 27.859 1 91.44 373 PRO A C 1
ATOM 3024 O O . PRO A 1 373 ? -3.715 46.156 27.484 1 91.44 373 PRO A O 1
ATOM 3027 N N . GLU A 1 374 ? -2.699 47.688 28.734 1 93.44 374 GLU A N 1
ATOM 3028 C CA . GLU A 1 374 ? -3.951 48.062 29.375 1 93.44 374 GLU A CA 1
ATOM 3029 C C . GLU A 1 374 ? -4.914 48.719 28.375 1 93.44 374 GLU A C 1
ATOM 3031 O O . GLU A 1 374 ? -6.117 48.469 28.422 1 93.44 374 GLU A O 1
ATOM 3036 N N . ASN A 1 375 ? -4.414 49.562 27.531 1 92.5 375 ASN A N 1
ATOM 3037 C CA . ASN A 1 375 ? -5.242 50.188 26.5 1 92.5 375 ASN A CA 1
ATOM 3038 C C . ASN A 1 375 ? -5.75 49.156 25.5 1 92.5 375 ASN A C 1
ATOM 3040 O O . ASN A 1 375 ? -6.898 49.219 25.062 1 92.5 375 ASN A O 1
ATOM 3044 N N . PHE A 1 376 ? -4.879 48.344 25.172 1 94.31 376 PHE A N 1
ATOM 3045 C CA . PHE A 1 376 ? -5.242 47.281 24.234 1 94.31 376 PHE A CA 1
ATOM 3046 C C . PHE A 1 376 ? -6.367 46.438 24.812 1 94.31 376 PHE A C 1
ATOM 3048 O O . PHE A 1 376 ? -7.367 46.188 24.141 1 94.31 376 PHE A O 1
ATOM 3055 N N . ARG A 1 377 ? -6.254 46 26.047 1 96.31 377 ARG A N 1
ATOM 3056 C CA . ARG A 1 377 ? -7.254 45.156 26.719 1 96.31 377 ARG A CA 1
ATOM 3057 C C . ARG A 1 377 ? -8.602 45.875 26.766 1 96.31 377 ARG A C 1
ATOM 3059 O O . ARG A 1 377 ? -9.641 45.25 26.5 1 96.31 377 ARG A O 1
ATOM 3066 N N . LYS A 1 378 ? -8.586 47.125 27.078 1 95.75 378 LYS A N 1
ATOM 3067 C CA . LYS A 1 378 ? -9.812 47.906 27.156 1 95.75 378 LYS A CA 1
ATOM 3068 C C . LYS A 1 378 ? -10.508 47.969 25.797 1 95.75 378 LYS A C 1
ATOM 3070 O O . LYS A 1 378 ? -11.734 47.875 25.719 1 95.75 378 LYS A O 1
ATOM 3075 N N . GLY A 1 379 ? -9.727 48.219 24.828 1 95.12 379 GLY A N 1
ATOM 3076 C CA . GLY A 1 379 ? -10.273 48.25 23.484 1 95.12 379 GLY A CA 1
ATOM 3077 C C . GLY A 1 379 ? -10.906 46.969 23.047 1 95.12 379 GLY A C 1
ATOM 3078 O O . GLY A 1 379 ? -11.984 46.938 22.453 1 95.12 379 GLY A O 1
ATOM 3079 N N . ILE A 1 380 ? -10.266 45.875 23.359 1 95.69 380 ILE A N 1
ATOM 3080 C CA . ILE A 1 380 ? -10.766 44.531 23 1 95.69 380 ILE A CA 1
ATOM 3081 C C . ILE A 1 380 ? -12.062 44.25 23.75 1 95.69 380 ILE A C 1
ATOM 3083 O O . ILE A 1 380 ? -13.023 43.75 23.156 1 95.69 380 ILE A O 1
ATOM 3087 N N . SER A 1 381 ? -12.039 44.531 25.016 1 96.38 381 SER A N 1
ATOM 3088 C CA . SER A 1 381 ? -13.242 44.344 25.828 1 96.38 381 SER A CA 1
ATOM 3089 C C . SER A 1 381 ? -14.414 45.125 25.266 1 96.38 381 SER A C 1
ATOM 3091 O O . SER A 1 381 ? -15.539 44.625 25.188 1 96.38 381 SER A O 1
ATOM 3093 N N . SER A 1 382 ? -14.141 46.281 24.891 1 96.31 382 SER A N 1
ATOM 3094 C CA . SER A 1 382 ? -15.18 47.156 24.328 1 96.31 382 SER A CA 1
ATOM 3095 C C . SER A 1 382 ? -15.711 46.594 23.016 1 96.31 382 SER A C 1
ATOM 3097 O O . SER A 1 382 ? -16.906 46.625 22.75 1 96.31 382 SER A O 1
ATOM 3099 N N . TYR A 1 383 ? -14.836 46.188 22.188 1 95.75 383 TYR A N 1
ATOM 3100 C CA . TYR A 1 383 ? -15.18 45.594 20.906 1 95.75 383 TYR A CA 1
ATOM 3101 C C . TYR A 1 383 ? -16.078 44.375 21.078 1 95.75 383 TYR A C 1
ATOM 3103 O O . TYR A 1 383 ? -17.125 44.281 20.438 1 95.75 383 TYR A O 1
ATOM 3111 N N . LEU A 1 384 ? -15.766 43.469 21.969 1 97.12 384 LEU A N 1
ATOM 3112 C CA . LEU A 1 384 ? -16.516 42.25 22.188 1 97.12 384 LEU A CA 1
ATOM 3113 C C . LEU A 1 384 ? -17.891 42.562 22.781 1 97.12 384 LEU A C 1
ATOM 3115 O O . LEU A 1 384 ? -18.891 41.938 22.406 1 97.12 384 LEU A O 1
ATOM 3119 N N . LYS A 1 385 ? -17.938 43.5 23.672 1 96.5 385 LYS A N 1
ATOM 3120 C CA . LYS A 1 385 ? -19.203 43.844 24.297 1 96.5 385 LYS A CA 1
ATOM 3121 C C . LYS A 1 385 ? -20.141 44.531 23.297 1 96.5 385 LYS A C 1
ATOM 3123 O O . LYS A 1 385 ? -21.328 44.219 23.266 1 96.5 385 LYS A O 1
ATOM 3128 N N . LYS A 1 386 ? -19.594 45.312 22.484 1 96.44 386 LYS A N 1
ATOM 3129 C CA . LYS A 1 386 ? -20.375 46.062 21.516 1 9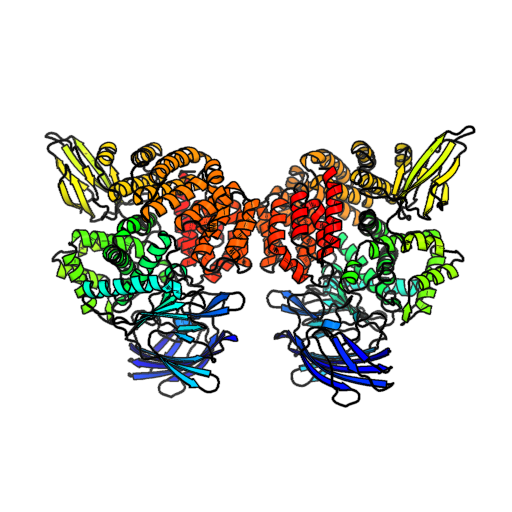6.44 386 LYS A CA 1
ATOM 3130 C C . LYS A 1 386 ? -20.984 45.156 20.469 1 96.44 386 LYS A C 1
ATOM 3132 O O . LYS A 1 386 ? -22.109 45.375 20 1 96.44 386 LYS A O 1
ATOM 3137 N N . PHE A 1 387 ? -20.359 44.125 20.109 1 96.62 387 PHE A N 1
ATOM 3138 C CA . PHE A 1 387 ? -20.797 43.312 18.984 1 96.62 387 PHE A CA 1
ATOM 3139 C C . PHE A 1 387 ? -21.188 41.906 19.438 1 96.62 387 PHE A C 1
ATOM 3141 O O . PHE A 1 387 ? -21.188 40.969 18.625 1 96.62 387 PHE A O 1
ATOM 3148 N N . GLN A 1 388 ? -21.5 41.719 20.641 1 96 388 GLN A N 1
ATOM 3149 C CA . GLN A 1 388 ? -21.906 40.406 21.172 1 96 388 GLN A CA 1
ATOM 3150 C C . GLN A 1 388 ? -23.078 39.844 20.391 1 96 388 GLN A C 1
ATOM 3152 O O . GLN A 1 388 ? -24.078 40.531 20.172 1 96 388 GLN A O 1
ATOM 3157 N N . PHE A 1 389 ? -22.922 38.531 19.922 1 95 389 PHE A N 1
ATOM 3158 C CA . PHE A 1 389 ? -23.906 37.719 19.203 1 95 389 PHE A CA 1
ATOM 3159 C C . PHE A 1 389 ? -24.203 38.344 17.828 1 95 389 PHE A C 1
ATOM 3161 O O . PHE A 1 389 ? -25.25 38.062 17.25 1 95 389 PHE A O 1
ATOM 3168 N N . SER A 1 390 ? -23.281 39.156 17.422 1 95.06 390 SER A N 1
ATOM 3169 C CA . SER A 1 390 ? -23.438 39.781 16.109 1 95.06 390 SER A CA 1
ATOM 3170 C C . SER A 1 390 ? -22.188 39.594 15.242 1 95.06 390 SER A C 1
ATOM 3172 O O . SER A 1 390 ? -21.359 38.719 15.531 1 95.06 390 SER A O 1
ATOM 3174 N N . ASN A 1 391 ? -22.219 40.281 14.086 1 95.75 391 ASN A N 1
ATOM 3175 C CA . ASN A 1 391 ? -21.094 40.219 13.156 1 95.75 391 ASN A CA 1
ATOM 3176 C C . ASN A 1 391 ? -20.328 41.531 13.125 1 95.75 391 ASN A C 1
ATOM 3178 O O . ASN A 1 391 ? -20.906 42.594 13.336 1 95.75 391 ASN A O 1
ATOM 3182 N N . ALA A 1 392 ? -19.062 41.406 12.977 1 94.62 392 ALA A N 1
ATOM 3183 C CA . ALA A 1 392 ? -18.203 42.594 12.953 1 94.62 392 ALA A CA 1
ATOM 3184 C C . ALA A 1 392 ? -17.172 42.5 11.836 1 94.62 392 ALA A C 1
ATOM 3186 O O . ALA A 1 392 ? -17 41.438 11.227 1 94.62 392 ALA A O 1
ATOM 3187 N N . SER A 1 393 ? -16.562 43.656 11.508 1 91.19 393 SER A N 1
ATOM 3188 C CA . SER A 1 393 ? -15.484 43.75 10.531 1 91.19 393 SER A CA 1
ATOM 3189 C C . SER A 1 393 ? -14.18 44.188 11.188 1 91.19 393 SER A C 1
ATOM 3191 O O . SER A 1 393 ? -14.164 44.531 12.367 1 91.19 393 SER A O 1
ATOM 3193 N N . GLY A 1 394 ? -13.133 44.188 10.445 1 88.12 394 GLY A N 1
ATOM 3194 C CA . GLY A 1 394 ? -11.852 44.656 10.938 1 88.12 394 GLY A CA 1
ATOM 3195 C C . GLY A 1 394 ? -11.875 46.094 11.383 1 88.12 394 GLY A C 1
ATOM 3196 O O . GLY A 1 394 ? -11.281 46.469 12.406 1 88.12 394 GLY A O 1
ATOM 3197 N N . GLN A 1 395 ? -12.562 46.844 10.688 1 88.44 395 GLN A N 1
ATOM 3198 C CA . GLN A 1 395 ? -12.664 48.281 11 1 88.44 395 GLN A CA 1
ATOM 3199 C C . GLN A 1 395 ? -13.312 48.5 12.359 1 88.44 395 GLN A C 1
ATOM 3201 O O . GLN A 1 395 ? -12.938 49.438 13.086 1 88.44 395 GLN A O 1
ATOM 3206 N N . ASP A 1 396 ? -14.227 47.656 12.641 1 92.25 396 ASP A N 1
ATOM 3207 C CA . ASP A 1 396 ? -14.891 47.75 13.938 1 92.25 396 ASP A CA 1
ATOM 3208 C C . ASP A 1 396 ? -13.898 47.562 15.078 1 92.25 396 ASP A C 1
ATOM 3210 O O . ASP A 1 396 ? -13.977 48.25 16.109 1 92.25 396 ASP A O 1
ATOM 3214 N N . LEU A 1 397 ? -13.055 46.719 14.914 1 91 397 LEU A N 1
ATOM 3215 C CA . LEU A 1 397 ? -12.047 46.438 15.93 1 91 397 LEU A CA 1
ATOM 3216 C C . LEU A 1 397 ? -11.094 47.625 16.078 1 91 397 LEU A C 1
ATOM 3218 O O . LEU A 1 397 ? -10.805 48.062 17.203 1 91 397 LEU A O 1
ATOM 3222 N N . TRP A 1 398 ? -10.578 48.188 14.977 1 89.38 398 TRP A N 1
ATOM 3223 C CA . TRP A 1 398 ? -9.625 49.281 15.039 1 89.38 398 TRP A CA 1
ATOM 3224 C C . TRP A 1 398 ? -10.258 50.531 15.664 1 89.38 398 TRP A C 1
ATOM 3226 O O . TRP A 1 398 ? -9.586 51.281 16.375 1 89.38 398 TRP A O 1
ATOM 3236 N N . ASN A 1 399 ? -11.469 50.656 15.375 1 91.56 399 ASN A N 1
ATOM 3237 C CA . ASN A 1 399 ? -12.188 51.75 15.984 1 91.56 399 ASN A CA 1
ATOM 3238 C C . ASN A 1 399 ? -12.25 51.625 17.5 1 91.56 399 ASN A C 1
ATOM 3240 O O . ASN A 1 399 ? -12.031 52.594 18.219 1 91.56 399 ASN A O 1
ATOM 3244 N N . SER A 1 400 ? -12.523 50.438 17.875 1 93.06 400 SER A N 1
ATOM 3245 C CA . SER A 1 400 ? -12.617 50.188 19.312 1 93.06 400 SER A CA 1
ATOM 3246 C C . SER A 1 400 ? -11.266 50.406 19.984 1 93.06 400 SER A C 1
ATOM 3248 O O . SER A 1 400 ? -11.188 50.938 21.094 1 93.06 400 SER A O 1
ATOM 3250 N N . LEU A 1 401 ? -10.211 50 19.438 1 92.56 401 LEU A N 1
ATOM 3251 C CA . LEU A 1 401 ? -8.867 50.156 19.969 1 92.56 401 LEU A CA 1
ATOM 3252 C C . LEU A 1 401 ? -8.445 51.594 19.984 1 92.56 401 LEU A C 1
ATOM 3254 O O . LEU A 1 401 ? -7.816 52.062 20.953 1 92.56 401 LEU A O 1
ATOM 3258 N N . SER A 1 402 ? -8.836 52.25 18.938 1 91.62 402 SER A N 1
ATOM 3259 C CA . SER A 1 402 ? -8.523 53.688 18.859 1 91.62 402 SER A CA 1
ATOM 3260 C C . SER A 1 402 ? -9.234 54.469 19.953 1 91.62 402 SER A C 1
ATOM 3262 O O . SER A 1 402 ? -8.641 55.344 20.578 1 91.62 402 SER A O 1
ATOM 3264 N N . GLU A 1 403 ? -10.344 54.156 20.109 1 91.94 403 GLU A N 1
ATOM 3265 C CA . GLU A 1 403 ? -11.141 54.812 21.125 1 91.94 403 GLU A CA 1
ATOM 3266 C C . GLU A 1 403 ? -10.57 54.594 22.516 1 91.94 403 GLU A C 1
ATOM 3268 O O . GLU A 1 403 ? -10.492 55.531 23.328 1 91.94 403 GLU A O 1
ATOM 3273 N N . ALA A 1 404 ? -10.195 53.438 22.75 1 90.81 404 ALA A N 1
ATOM 3274 C CA . ALA A 1 404 ? -9.703 53.094 24.078 1 90.81 404 ALA A CA 1
ATOM 3275 C C . ALA A 1 404 ? -8.32 53.688 24.328 1 90.81 404 ALA A C 1
ATOM 3277 O O . ALA A 1 404 ? -7.984 54.031 25.469 1 90.81 404 ALA A O 1
ATOM 3278 N N . SER A 1 405 ? -7.523 53.812 23.344 1 88.31 405 SER A N 1
ATOM 3279 C CA . SER A 1 405 ? -6.133 54.219 23.5 1 88.31 405 SER A CA 1
ATOM 3280 C C . SER A 1 405 ? -5.965 55.719 23.234 1 88.31 405 SER A C 1
ATOM 3282 O O . SER A 1 405 ? -4.98 56.312 23.672 1 88.31 405 SER A O 1
ATOM 3284 N N . GLY A 1 406 ? -6.777 56.281 22.531 1 88.06 406 GLY A N 1
ATOM 3285 C CA . GLY A 1 406 ? -6.637 57.656 22.109 1 88.06 406 GLY A CA 1
ATOM 3286 C C . GLY A 1 406 ? -5.691 57.844 20.938 1 88.06 406 GLY A C 1
ATOM 3287 O O . GLY A 1 406 ? -5.473 58.969 20.453 1 88.06 406 GLY A O 1
ATOM 3288 N N . GLU A 1 407 ? -5.109 56.781 20.469 1 85.69 407 GLU A N 1
ATOM 3289 C CA . GLU A 1 407 ? -4.188 56.781 19.344 1 85.69 407 GLU A CA 1
ATOM 3290 C C . GLU A 1 407 ? -4.926 56.594 18.016 1 85.69 407 GLU A C 1
ATOM 3292 O O . GLU A 1 407 ? -5.949 55.906 17.984 1 85.69 407 GLU A O 1
ATOM 3297 N N . LYS A 1 408 ? -4.398 57.281 17.047 1 84.19 408 LYS A N 1
ATOM 3298 C CA . LYS A 1 408 ? -4.941 57.031 15.719 1 84.19 408 LYS A CA 1
ATOM 3299 C C . LYS A 1 408 ? -4.242 55.844 15.055 1 84.19 408 LYS A C 1
ATOM 3301 O O . LYS A 1 408 ? -3.221 56.031 14.383 1 84.19 408 LYS A O 1
ATOM 3306 N N . LEU A 1 409 ? -4.906 54.75 15.102 1 88.19 409 LEU A N 1
ATOM 3307 C CA . LEU A 1 409 ? -4.273 53.531 14.68 1 88.19 409 LEU A CA 1
ATOM 3308 C C . LEU A 1 409 ? -4.559 53.25 13.211 1 88.19 409 LEU A C 1
ATOM 3310 O O . LEU A 1 409 ? -3.945 52.344 12.609 1 88.19 409 LEU A O 1
ATOM 3314 N N . ASP A 1 410 ? -5.363 54 12.641 1 85.5 410 ASP A N 1
ATOM 3315 C CA . ASP A 1 410 ? -5.875 53.719 11.305 1 85.5 410 ASP A CA 1
ATOM 3316 C C . ASP A 1 410 ? -4.734 53.594 10.297 1 85.5 410 ASP A C 1
ATOM 3318 O O . ASP A 1 410 ? -4.66 52.625 9.539 1 85.5 410 ASP A O 1
ATOM 3322 N N . GLN A 1 411 ? -3.861 54.5 10.344 1 85 411 GLN A N 1
ATOM 3323 C CA . GLN A 1 411 ? -2.795 54.5 9.352 1 85 411 GLN A CA 1
ATOM 3324 C C . GLN A 1 411 ? -1.799 53.375 9.602 1 85 411 GLN A C 1
ATOM 3326 O O . GLN A 1 411 ? -1.271 52.781 8.656 1 85 411 GLN A O 1
ATOM 3331 N N . ILE A 1 412 ? -1.495 53.125 10.766 1 88.38 412 ILE A N 1
ATOM 3332 C CA . ILE A 1 412 ? -0.579 52.031 11.109 1 88.38 412 ILE A CA 1
ATOM 3333 C C . ILE A 1 412 ? -1.18 50.688 10.688 1 88.38 412 ILE A C 1
ATOM 3335 O O . ILE A 1 412 ? -0.515 49.875 10.031 1 88.38 412 ILE A O 1
ATOM 3339 N N . MET A 1 413 ? -2.439 50.562 11.039 1 89 413 MET A N 1
ATOM 3340 C CA . MET A 1 413 ? -3.084 49.281 10.773 1 89 413 MET A CA 1
ATOM 3341 C C . MET A 1 413 ? -3.299 49.062 9.273 1 89 413 MET A C 1
ATOM 3343 O O . MET A 1 413 ? -3.219 47.969 8.773 1 89 413 MET A O 1
ATOM 3347 N N . ASP A 1 414 ? -3.551 50.125 8.594 1 87.94 414 ASP A N 1
ATOM 3348 C CA . ASP A 1 414 ? -3.686 50.031 7.141 1 87.94 414 ASP A CA 1
ATOM 3349 C C . ASP A 1 414 ? -2.406 49.5 6.504 1 87.94 414 ASP A C 1
ATOM 3351 O O . ASP A 1 414 ? -2.461 48.719 5.559 1 87.94 414 ASP A O 1
ATOM 3355 N N . SER A 1 415 ? -1.293 49.844 7.012 1 90.25 415 SER A N 1
ATOM 3356 C CA . SER A 1 415 ? 0.002 49.438 6.492 1 90.25 415 SER A CA 1
ATOM 3357 C C . SER A 1 415 ? 0.222 47.938 6.723 1 90.25 415 SER A C 1
ATOM 3359 O O . SER A 1 415 ? 0.897 47.281 5.93 1 90.25 415 SER A O 1
ATOM 3361 N N . TRP A 1 416 ? -0.36 47.438 7.73 1 92.69 416 TRP A N 1
ATOM 3362 C CA . TRP A 1 416 ? -0.008 46.062 8.133 1 92.69 416 TRP A CA 1
ATOM 3363 C C . TRP A 1 416 ? -1.12 45.094 7.766 1 92.69 416 TRP A C 1
ATOM 3365 O O . TRP A 1 416 ? -0.876 43.906 7.625 1 92.69 416 TRP A O 1
ATOM 3375 N N . ILE A 1 417 ? -2.346 45.562 7.652 1 90.75 417 ILE A N 1
ATOM 3376 C CA . ILE A 1 417 ? -3.479 44.656 7.41 1 90.75 417 ILE A CA 1
ATOM 3377 C C . ILE A 1 417 ? -3.789 44.625 5.914 1 90.75 417 ILE A C 1
ATOM 3379 O O . ILE A 1 417 ? -4.207 43.594 5.391 1 90.75 417 ILE A O 1
ATOM 3383 N N . LYS A 1 418 ? -3.572 45.688 5.203 1 91.19 418 LYS A N 1
ATOM 3384 C CA . LYS A 1 418 ? -4.02 45.781 3.816 1 91.19 418 LYS A CA 1
ATOM 3385 C C . LYS A 1 418 ? -2.861 45.594 2.846 1 91.19 418 LYS A C 1
ATOM 3387 O O . LYS A 1 418 ? -3.074 45.344 1.656 1 91.19 418 LYS A O 1
ATOM 3392 N N . LYS A 1 419 ? -1.637 45.625 3.328 1 93.12 419 LYS A N 1
ATOM 3393 C CA . LYS A 1 419 ? -0.479 45.406 2.463 1 93.12 419 LYS A CA 1
ATOM 3394 C C . LYS A 1 419 ? 0.152 44.062 2.705 1 93.12 419 LYS A C 1
ATOM 3396 O O . LYS A 1 419 ? 0.195 43.562 3.842 1 93.12 419 LYS A O 1
ATOM 3401 N N . PRO A 1 420 ? 0.635 43.469 1.585 1 94.31 420 PRO A N 1
ATOM 3402 C CA . PRO A 1 420 ? 1.405 42.219 1.764 1 94.31 420 PRO A CA 1
ATOM 3403 C C . PRO A 1 420 ? 2.848 42.5 2.188 1 94.31 420 PRO A C 1
ATOM 3405 O O . PRO A 1 420 ? 3.377 43.594 1.951 1 94.31 420 PRO A O 1
ATOM 3408 N N . GLY A 1 421 ? 3.445 41.531 2.801 1 95.81 421 GLY A N 1
ATOM 3409 C CA . GLY A 1 421 ? 4.875 41.562 3.07 1 95.81 421 GLY A CA 1
ATOM 3410 C C . GLY A 1 421 ? 5.223 42.344 4.34 1 95.81 421 GLY A C 1
ATOM 3411 O O . GLY A 1 421 ? 4.344 42.625 5.156 1 95.81 421 GLY A O 1
ATOM 3412 N N . TYR A 1 422 ? 6.535 42.594 4.555 1 96.75 422 TYR A N 1
ATOM 3413 C CA . TYR A 1 422 ? 7.117 43.312 5.684 1 96.75 422 TYR A CA 1
ATOM 3414 C C . TYR A 1 422 ? 8.492 43.875 5.328 1 96.75 422 TYR A C 1
ATOM 3416 O O . TYR A 1 422 ? 9.109 43.438 4.352 1 96.75 422 TYR A O 1
ATOM 3424 N N . PRO A 1 423 ? 8.93 44.812 6.039 1 96.81 423 PRO A N 1
ATOM 3425 C CA . PRO A 1 423 ? 10.172 45.469 5.637 1 96.81 423 PRO A CA 1
ATOM 3426 C C . PRO A 1 423 ? 11.414 44.781 6.199 1 96.81 423 PRO A C 1
ATOM 3428 O O . PRO A 1 423 ? 11.336 44.094 7.223 1 96.81 423 PRO A O 1
ATOM 3431 N N . LEU A 1 424 ? 12.523 44.906 5.508 1 97.62 424 LEU A N 1
ATOM 3432 C CA . LEU A 1 424 ? 13.891 44.75 6 1 97.62 424 LEU A CA 1
ATOM 3433 C C . LEU A 1 424 ? 14.477 46.125 6.355 1 97.62 424 LEU A C 1
ATOM 3435 O O . LEU A 1 424 ? 14.5 47.031 5.527 1 97.62 424 LEU A O 1
ATOM 3439 N N . LEU A 1 425 ? 14.883 46.281 7.586 1 97.69 425 LEU A N 1
ATOM 3440 C CA . LEU A 1 425 ? 15.508 47.531 8.031 1 97.69 425 LEU A CA 1
ATOM 3441 C C . LEU A 1 425 ? 17.031 47.406 7.969 1 97.69 425 LEU A C 1
ATOM 3443 O O . LEU A 1 425 ? 17.625 46.562 8.641 1 97.69 425 LEU A O 1
ATOM 3447 N N . THR A 1 426 ? 17.609 48.219 7.195 1 97.81 426 THR A N 1
ATOM 3448 C CA . THR A 1 426 ? 19.062 48.312 7.164 1 97.81 426 THR A CA 1
ATOM 3449 C C . THR A 1 426 ? 19.547 49.406 8.141 1 97.81 426 THR A C 1
ATOM 3451 O O . THR A 1 426 ? 19.188 50.562 8.008 1 97.81 426 THR A O 1
ATOM 3454 N N . VAL A 1 427 ? 20.375 49 9.102 1 97.88 427 VAL A N 1
ATOM 3455 C CA . VAL A 1 427 ? 20.812 49.906 10.164 1 97.88 427 VAL A CA 1
ATOM 3456 C C . VAL A 1 427 ? 22.281 50.25 9.961 1 97.88 427 VAL A C 1
ATOM 3458 O O . VAL A 1 427 ? 23.141 49.375 9.891 1 97.88 427 VAL A O 1
ATOM 3461 N N . GLN A 1 428 ? 22.531 51.594 9.961 1 96.88 428 GLN A N 1
ATOM 3462 C CA . GLN A 1 428 ? 23.891 52.062 9.742 1 96.88 428 GLN A CA 1
ATOM 3463 C C . GLN A 1 428 ? 24.234 53.188 10.719 1 96.88 428 GLN A C 1
ATOM 3465 O O . GLN A 1 428 ? 23.344 53.938 11.133 1 96.88 428 GLN A O 1
ATOM 3470 N N . ILE A 1 429 ? 25.484 53.156 11.117 1 96.19 429 ILE A N 1
ATOM 3471 C CA . ILE A 1 429 ? 26.062 54.281 11.82 1 96.19 429 ILE A CA 1
ATOM 3472 C C . ILE A 1 429 ? 27.016 55.031 10.891 1 96.19 429 ILE A C 1
ATOM 3474 O O . ILE A 1 429 ? 28.062 54.531 10.516 1 96.19 429 ILE A O 1
ATOM 3478 N N . ILE A 1 430 ? 26.562 56.188 10.57 1 94.38 430 ILE A N 1
ATOM 3479 C CA . ILE A 1 430 ? 27.297 57 9.594 1 94.38 430 ILE A CA 1
ATOM 3480 C C . ILE A 1 430 ? 28.062 58.094 10.297 1 94.38 430 ILE A C 1
ATOM 3482 O O . ILE A 1 430 ? 27.5 58.812 11.133 1 94.38 430 ILE A O 1
ATOM 3486 N N . LYS A 1 431 ? 29.422 58.281 9.945 1 92.62 431 LYS A N 1
ATOM 3487 C CA . LYS A 1 431 ? 30.203 59.375 10.492 1 92.62 431 LYS A CA 1
ATOM 3488 C C . LYS A 1 431 ? 29.828 60.688 9.836 1 92.62 431 LYS A C 1
ATOM 3490 O O . LYS A 1 431 ? 29.781 60.812 8.609 1 92.62 431 LYS A O 1
ATOM 3495 N N . GLY A 1 432 ? 29.297 61.594 10.695 1 83 432 GLY A N 1
ATOM 3496 C CA . GLY A 1 432 ? 29 62.906 10.195 1 83 432 GLY A CA 1
ATOM 3497 C C . GLY A 1 432 ? 30.031 63.969 10.602 1 83 432 GLY A C 1
ATOM 3498 O O . GLY A 1 432 ? 31.078 63.594 11.156 1 83 432 GLY A O 1
ATOM 3499 N N . THR A 1 433 ? 29.844 65.312 10.273 1 80.44 433 THR A N 1
ATOM 3500 C CA . THR A 1 433 ? 30.75 66.438 10.547 1 80.44 433 THR A CA 1
ATOM 3501 C C . THR A 1 433 ? 30.875 66.625 12.047 1 80.44 433 THR A C 1
ATOM 3503 O O . THR A 1 433 ? 31.938 67 12.539 1 80.44 433 THR A O 1
ATOM 3506 N N . ARG A 1 434 ? 29.922 66.625 12.766 1 81 434 ARG A N 1
ATOM 3507 C CA . ARG A 1 434 ? 29.906 67 14.18 1 81 434 ARG A CA 1
ATOM 3508 C C . ARG A 1 434 ? 29.672 65.75 15.047 1 81 434 ARG A C 1
ATOM 3510 O O . ARG A 1 434 ? 29.406 65.875 16.25 1 81 434 ARG A O 1
ATOM 3517 N N . GLY A 1 435 ? 29.812 64.562 14.469 1 91.75 435 GLY A N 1
ATOM 3518 C CA . GLY A 1 435 ? 29.578 63.344 15.219 1 91.75 435 GLY A CA 1
ATOM 3519 C C . GLY A 1 435 ? 29.172 62.156 14.344 1 91.75 435 GLY A C 1
ATOM 3520 O O . GLY A 1 435 ? 29.828 61.875 13.344 1 91.75 435 GLY A O 1
ATOM 3521 N N . TYR A 1 436 ? 28.234 61.344 14.906 1 94.94 436 TYR A N 1
ATOM 3522 C CA . TYR A 1 436 ? 27.734 60.219 14.156 1 94.94 436 TYR A CA 1
ATOM 3523 C C . TYR A 1 436 ? 26.234 60.312 13.93 1 94.94 436 TYR A C 1
ATOM 3525 O O . TYR A 1 436 ? 25.578 61.219 14.477 1 94.94 436 TYR A O 1
ATOM 3533 N N . ARG A 1 437 ? 25.703 59.562 13.047 1 94 437 ARG A N 1
ATOM 3534 C CA . ARG A 1 437 ? 24.266 59.5 12.789 1 94 437 ARG A CA 1
ATOM 3535 C C . ARG A 1 437 ? 23.797 58.031 12.633 1 94 437 ARG A C 1
ATOM 3537 O O . ARG A 1 437 ? 24.438 57.25 11.938 1 94 437 ARG A O 1
ATOM 3544 N N . LEU A 1 438 ? 22.719 57.719 13.383 1 94.31 438 LEU A N 1
ATOM 3545 C CA . LEU A 1 438 ? 22.031 56.469 13.156 1 94.31 438 LEU A CA 1
ATOM 3546 C C . LEU A 1 438 ? 21.078 56.562 11.969 1 94.31 438 LEU A C 1
ATOM 3548 O O . LEU A 1 438 ? 20.203 57.438 11.953 1 94.31 438 LEU A O 1
ATOM 3552 N N . ALA A 1 439 ? 21.281 55.812 10.992 1 95.81 439 ALA A N 1
ATOM 3553 C CA . ALA A 1 439 ? 20.406 55.781 9.812 1 95.81 439 ALA A CA 1
ATOM 3554 C C . ALA A 1 439 ? 19.734 54.406 9.672 1 95.81 439 ALA A C 1
ATOM 3556 O O . ALA A 1 439 ? 20.406 53.375 9.711 1 95.81 439 ALA A O 1
ATOM 3557 N N . VAL A 1 440 ? 18.375 54.375 9.609 1 96.75 440 VAL A N 1
ATOM 3558 C CA . VAL A 1 440 ? 17.594 53.188 9.367 1 96.75 440 VAL A CA 1
ATOM 3559 C C . VAL A 1 440 ? 16.812 53.344 8.07 1 96.75 440 VAL A C 1
ATOM 3561 O O . VAL A 1 440 ? 16.078 54.312 7.879 1 96.75 440 VAL A O 1
ATOM 3564 N N . ARG A 1 441 ? 17.016 52.438 7.172 1 96.75 441 ARG A N 1
ATOM 3565 C CA . ARG A 1 441 ? 16.297 52.406 5.895 1 96.75 441 ARG A CA 1
ATOM 3566 C C . ARG A 1 441 ? 15.461 51.156 5.746 1 96.75 441 ARG A C 1
ATOM 3568 O O . ARG A 1 441 ? 15.914 50.062 6.09 1 96.75 441 ARG A O 1
ATOM 3575 N N . GLN A 1 442 ? 14.195 51.312 5.23 1 96.81 442 GLN A N 1
ATOM 3576 C CA . GLN A 1 442 ? 13.352 50.156 5.031 1 96.81 442 GLN A CA 1
ATOM 3577 C C . GLN A 1 442 ? 13.203 49.812 3.547 1 96.81 442 GLN A C 1
ATOM 3579 O O . GLN A 1 442 ? 13.117 50.719 2.711 1 96.81 442 GLN A O 1
ATOM 3584 N N . ASP A 1 443 ? 13.312 48.562 3.211 1 95.75 443 ASP A N 1
ATOM 3585 C CA . ASP A 1 443 ? 12.891 47.938 1.949 1 95.75 443 ASP A CA 1
ATOM 3586 C C . ASP A 1 443 ? 12.016 46.719 2.189 1 95.75 443 ASP A C 1
ATOM 3588 O O . ASP A 1 443 ? 12.188 46 3.182 1 95.75 443 ASP A O 1
ATOM 3592 N N . ARG A 1 444 ? 11.055 46.5 1.299 1 96.62 444 ARG A N 1
ATOM 3593 C CA . ARG A 1 444 ? 10.297 45.25 1.46 1 96.62 444 ARG A CA 1
ATOM 3594 C C . ARG A 1 444 ? 11.211 44.031 1.376 1 96.62 444 ARG A C 1
ATOM 3596 O O . ARG A 1 444 ? 12.023 43.906 0.451 1 96.62 444 ARG A O 1
ATOM 3603 N N . PHE A 1 445 ? 11.164 43.156 2.297 1 97.44 445 PHE A N 1
ATOM 3604 C CA . PHE A 1 445 ? 11.953 41.938 2.258 1 97.44 445 PHE A CA 1
ATOM 3605 C C . PHE A 1 445 ? 11.289 40.875 1.367 1 97.44 445 PHE A C 1
ATOM 3607 O O . PHE A 1 445 ? 10.125 40.531 1.572 1 97.44 445 PHE A O 1
ATOM 3614 N N . LEU A 1 446 ? 11.977 40.375 0.375 1 96.69 446 LEU A N 1
ATOM 3615 C CA . LEU A 1 446 ? 11.562 39.281 -0.504 1 96.69 446 LEU A CA 1
ATOM 3616 C C . LEU A 1 446 ? 12.633 38.219 -0.579 1 96.69 446 LEU A C 1
ATOM 3618 O O . LEU A 1 446 ? 13.828 38.531 -0.594 1 96.69 446 LEU A O 1
ATOM 3622 N N . LEU A 1 447 ? 12.203 37 -0.567 1 95.12 447 LEU A N 1
ATOM 3623 C CA . LEU A 1 447 ? 13.172 35.938 -0.785 1 95.12 447 LEU A CA 1
ATOM 3624 C C . LEU A 1 447 ? 13.82 36.062 -2.16 1 95.12 447 LEU A C 1
ATOM 3626 O O . LEU A 1 447 ? 15 35.75 -2.324 1 95.12 447 LEU A O 1
ATOM 3630 N N . ASN A 1 448 ? 12.922 36.375 -3.121 1 91.69 448 ASN A N 1
ATOM 3631 C CA . ASN A 1 448 ? 13.383 36.594 -4.484 1 91.69 448 ASN A CA 1
ATOM 3632 C C . ASN A 1 448 ? 12.75 37.875 -5.082 1 91.69 448 ASN A C 1
ATOM 3634 O O . ASN A 1 448 ? 11.531 38.062 -5 1 91.69 448 ASN A O 1
ATOM 3638 N N . GLY A 1 449 ? 13.625 38.625 -5.582 1 89.44 449 GLY A N 1
ATOM 3639 C CA . GLY A 1 449 ? 13.117 39.812 -6.277 1 89.44 449 GLY A CA 1
ATOM 3640 C C . GLY A 1 449 ? 13.211 41.062 -5.453 1 89.44 449 GLY A C 1
ATOM 3641 O O . GLY A 1 449 ? 13.93 41.125 -4.449 1 89.44 449 GLY A O 1
ATOM 3642 N N . LYS A 1 450 ? 12.625 42.188 -5.98 1 89.44 450 LYS A N 1
ATOM 3643 C CA . LYS A 1 450 ? 12.609 43.5 -5.34 1 89.44 450 LYS A CA 1
ATOM 3644 C C . LYS A 1 450 ? 11.242 44.156 -5.484 1 89.44 450 LYS A C 1
ATOM 3646 O O . LYS A 1 450 ? 10.539 43.938 -6.473 1 89.44 450 LYS A O 1
ATOM 3651 N N . ASP A 1 451 ? 10.875 44.812 -4.398 1 88.5 451 ASP A N 1
ATOM 3652 C CA . ASP A 1 451 ? 9.609 45.531 -4.371 1 88.5 451 ASP A CA 1
ATOM 3653 C C . ASP A 1 451 ? 9.758 46.875 -3.629 1 88.5 451 ASP A C 1
ATOM 3655 O O . ASP A 1 451 ? 10.562 46.969 -2.705 1 88.5 451 ASP A O 1
ATOM 3659 N N . ASP A 1 452 ? 8.984 47.938 -3.947 1 88.81 452 ASP A N 1
ATOM 3660 C CA . ASP A 1 452 ? 9.172 49.281 -3.439 1 88.81 452 ASP A CA 1
ATOM 3661 C C . ASP A 1 452 ? 8.117 49.625 -2.389 1 88.81 452 ASP A C 1
ATOM 3663 O O . ASP A 1 452 ? 7.926 50.812 -2.049 1 88.81 452 ASP A O 1
ATOM 3667 N N . LEU A 1 453 ? 7.5 48.719 -1.826 1 92.69 453 LEU A N 1
ATOM 3668 C CA . LEU A 1 453 ? 6.492 48.969 -0.807 1 92.69 453 LEU A CA 1
ATOM 3669 C C . LEU A 1 453 ? 7.137 49.438 0.496 1 92.69 453 LEU A C 1
ATOM 3671 O O . LEU A 1 453 ? 8.195 48.938 0.879 1 92.69 453 LEU A O 1
ATOM 3675 N N . THR A 1 454 ? 6.512 50.438 1.169 1 94.31 454 THR A N 1
ATOM 3676 C CA . THR A 1 454 ? 6.941 50.938 2.473 1 94.31 454 THR A CA 1
ATOM 3677 C C . THR A 1 454 ? 5.848 50.75 3.516 1 94.31 454 THR A C 1
ATOM 3679 O O . THR A 1 454 ? 4.672 50.625 3.17 1 94.31 454 THR A O 1
ATOM 3682 N N . TYR A 1 455 ? 6.242 50.688 4.742 1 95.44 455 TYR A N 1
ATOM 3683 C CA . TYR A 1 455 ? 5.34 50.438 5.863 1 95.44 455 TYR A CA 1
ATOM 3684 C C . TYR A 1 455 ? 5.539 51.5 6.953 1 95.44 455 TYR A C 1
ATOM 3686 O O . TYR A 1 455 ? 6.598 52.125 7.023 1 95.44 455 TYR A O 1
ATOM 3694 N N . ILE A 1 456 ? 4.496 51.75 7.676 1 95.06 456 ILE A N 1
ATOM 3695 C CA . ILE A 1 456 ? 4.656 52.5 8.922 1 95.06 456 ILE A CA 1
ATOM 3696 C C . ILE A 1 456 ? 5.07 51.562 10.039 1 95.06 456 ILE A C 1
ATOM 3698 O O . ILE A 1 456 ? 4.285 50.688 10.453 1 95.06 456 ILE A O 1
ATOM 3702 N N . VAL A 1 457 ? 6.328 51.719 10.508 1 94.25 457 VAL A N 1
ATOM 3703 C CA . VAL A 1 457 ? 6.91 50.719 11.375 1 94.25 457 VAL A CA 1
ATOM 3704 C C . VAL A 1 457 ? 7.109 51.281 12.773 1 94.25 457 VAL A C 1
ATOM 3706 O O . VAL A 1 457 ? 7.859 52.25 12.961 1 94.25 457 VAL A O 1
ATOM 3709 N N . PRO A 1 458 ? 6.375 50.719 13.781 1 90.88 458 PRO A N 1
ATOM 3710 C CA . PRO A 1 458 ? 6.777 51 15.156 1 90.88 458 PRO A CA 1
ATOM 3711 C C . PRO A 1 458 ? 8.18 50.5 15.484 1 90.88 458 PRO A C 1
ATOM 3713 O O . PRO A 1 458 ? 8.367 49.312 15.719 1 90.88 458 PRO A O 1
ATOM 3716 N N . LEU A 1 459 ? 9.117 51.406 15.547 1 91.12 459 LEU A N 1
ATOM 3717 C CA . LEU A 1 459 ? 10.516 51.062 15.781 1 91.12 459 LEU A CA 1
ATOM 3718 C C . LEU A 1 459 ? 10.828 51.062 17.281 1 91.12 459 LEU A C 1
ATOM 3720 O O . LEU A 1 459 ? 10.422 51.969 18.016 1 91.12 459 LEU A O 1
ATOM 3724 N N . THR A 1 460 ? 11.391 50 17.703 1 89.31 460 THR A N 1
ATOM 3725 C CA . THR A 1 460 ? 11.953 49.938 19.047 1 89.31 460 THR A CA 1
ATOM 3726 C C . THR A 1 460 ? 13.461 49.688 18.984 1 89.31 460 THR A C 1
ATOM 3728 O O . THR A 1 460 ? 13.945 48.938 18.125 1 89.31 460 THR A O 1
ATOM 3731 N N . PHE A 1 461 ? 14.242 50.375 19.672 1 91.31 461 PHE A N 1
ATOM 3732 C CA . PHE A 1 461 ? 15.68 50.156 19.672 1 91.31 461 PHE A CA 1
ATOM 3733 C C . PHE A 1 461 ? 16.281 50.5 21.016 1 91.31 461 PHE A C 1
ATOM 3735 O O . PHE A 1 461 ? 15.664 51.188 21.828 1 91.31 461 PHE A O 1
ATOM 3742 N N . ARG A 1 462 ? 17.344 49.906 21.312 1 94.12 462 ARG A N 1
ATOM 3743 C CA . ARG A 1 462 ? 18.203 50.188 22.469 1 94.12 462 ARG A CA 1
ATOM 3744 C C . ARG A 1 462 ? 19.531 50.812 22.031 1 94.12 462 ARG A C 1
ATOM 3746 O O . ARG A 1 462 ? 20.234 50.219 21.203 1 94.12 462 ARG A O 1
ATOM 3753 N N . LEU A 1 463 ? 19.703 52.031 22.484 1 93.88 463 LEU A N 1
ATOM 3754 C CA . LEU A 1 463 ? 20.922 52.75 22.219 1 93.88 463 LEU A CA 1
ATOM 3755 C C . LEU A 1 463 ? 21.656 53.125 23.5 1 93.88 463 LEU A C 1
ATOM 3757 O O . LEU A 1 463 ? 21.156 53.906 24.297 1 93.88 463 LEU A O 1
ATOM 3761 N N . ASN A 1 464 ? 22.719 52.531 23.719 1 94.31 464 ASN A N 1
ATOM 3762 C CA . ASN A 1 464 ? 23.547 52.781 24.891 1 94.31 464 ASN A CA 1
ATOM 3763 C C . ASN A 1 464 ? 22.75 52.625 26.188 1 94.31 464 ASN A C 1
ATOM 3765 O O . ASN A 1 464 ? 22.781 53.5 27.062 1 94.31 464 ASN A O 1
ATOM 3769 N N . GLY A 1 465 ? 22.031 51.562 26.188 1 91.5 465 GLY A N 1
ATOM 3770 C CA . GLY A 1 465 ? 21.344 51.156 27.406 1 91.5 465 GLY A CA 1
ATOM 3771 C C . GLY A 1 465 ? 19.953 51.75 27.516 1 91.5 465 GLY A C 1
ATOM 3772 O O . GLY A 1 465 ? 19.172 51.344 28.375 1 91.5 465 GLY A O 1
ATOM 3773 N N . ARG A 1 466 ? 19.703 52.656 26.641 1 91.62 466 ARG A N 1
ATOM 3774 C CA . ARG A 1 466 ? 18.391 53.312 26.703 1 91.62 466 ARG A CA 1
ATOM 3775 C C . ARG A 1 466 ? 17.453 52.781 25.625 1 91.62 466 ARG A C 1
ATOM 3777 O O . ARG A 1 466 ? 17.797 52.75 24.453 1 91.62 466 ARG A O 1
ATOM 3784 N N . LYS A 1 467 ? 16.266 52.312 26.109 1 90.12 467 LYS A N 1
ATOM 3785 C CA . LYS A 1 467 ? 15.234 51.844 25.188 1 90.12 467 LYS A CA 1
ATOM 3786 C C . LYS A 1 467 ? 14.398 53 24.672 1 90.12 467 LYS A C 1
ATOM 3788 O O . LYS A 1 467 ? 13.984 53.875 25.438 1 90.12 467 LYS A O 1
ATOM 3793 N N . GLU A 1 468 ? 14.203 53.094 23.469 1 87.31 468 GLU A N 1
ATOM 3794 C CA . GLU A 1 468 ? 13.422 54.156 22.828 1 87.31 468 GLU A CA 1
ATOM 3795 C C . GLU A 1 468 ? 12.492 53.562 21.766 1 87.31 468 GLU A C 1
ATOM 3797 O O . GLU A 1 468 ? 12.734 52.469 21.234 1 87.31 468 GLU A O 1
ATOM 3802 N N . THR A 1 469 ? 11.352 54.219 21.594 1 87.81 469 THR A N 1
ATOM 3803 C CA . THR A 1 469 ? 10.414 53.875 20.531 1 87.81 469 THR A CA 1
ATOM 3804 C C . THR A 1 469 ? 10.227 55.062 19.578 1 87.81 469 THR A C 1
ATOM 3806 O O . THR A 1 469 ? 10.219 56.219 20 1 87.81 469 THR A O 1
ATOM 3809 N N . SER A 1 470 ? 10.219 54.812 18.344 1 87.94 470 SER A N 1
ATOM 3810 C CA . SER A 1 470 ? 9.93 55.812 17.312 1 87.94 470 SER A CA 1
ATOM 3811 C C . SER A 1 470 ? 9.055 55.219 16.203 1 87.94 470 SER A C 1
ATOM 3813 O O . SER A 1 470 ? 8.836 54 16.172 1 87.94 470 SER A O 1
ATOM 3815 N N . LEU A 1 471 ? 8.438 56.062 15.445 1 90.56 471 LEU A N 1
ATOM 3816 C CA . LEU A 1 471 ? 7.668 55.625 14.289 1 90.56 471 LEU A CA 1
ATOM 3817 C C . LEU A 1 471 ? 8.414 55.906 12.992 1 90.56 471 LEU A C 1
ATOM 3819 O O . LEU A 1 471 ? 8.781 57.062 12.719 1 90.56 471 LEU A O 1
ATOM 3823 N N . LEU A 1 472 ? 8.797 54.844 12.312 1 93.62 472 LEU A N 1
ATOM 3824 C CA . LEU A 1 472 ? 9.312 55 10.961 1 93.62 472 LEU A CA 1
ATOM 3825 C C . LEU A 1 472 ? 8.18 55.188 9.961 1 93.62 472 LEU A C 1
ATOM 3827 O O . LEU A 1 472 ? 7.508 54.219 9.594 1 93.62 472 LEU A O 1
ATOM 3831 N N . GLU A 1 473 ? 7.883 56.344 9.477 1 91 473 GLU A N 1
ATOM 3832 C CA . GLU A 1 473 ? 6.746 56.625 8.617 1 91 473 GLU A CA 1
ATOM 3833 C C . GLU A 1 473 ? 7.164 56.688 7.148 1 91 473 GLU A C 1
ATOM 3835 O O . GLU A 1 473 ? 6.34 56.5 6.254 1 91 473 GLU A O 1
ATOM 3840 N N . GLU A 1 474 ? 8.492 57.031 6.996 1 91.81 474 GLU A N 1
ATOM 3841 C CA . GLU A 1 474 ? 9.031 57.125 5.645 1 91.81 474 GLU A CA 1
ATOM 3842 C C . GLU A 1 474 ? 10.047 56.031 5.359 1 91.81 474 GLU A C 1
ATOM 3844 O O . GLU A 1 474 ? 10.172 55.062 6.129 1 91.81 474 GLU A O 1
ATOM 3849 N N . ARG A 1 475 ? 10.695 56.219 4.227 1 95.06 475 ARG A N 1
ATOM 3850 C CA . ARG A 1 475 ? 11.664 55.188 3.816 1 95.06 475 ARG A CA 1
ATOM 3851 C C . ARG A 1 475 ? 12.891 55.219 4.73 1 95.06 475 ARG A C 1
ATOM 3853 O O . ARG A 1 475 ? 13.625 54.219 4.809 1 95.06 475 ARG A O 1
ATOM 3860 N N . THR A 1 476 ? 13.078 56.312 5.297 1 94.94 476 THR A N 1
ATOM 3861 C CA . THR A 1 476 ? 14.273 56.438 6.121 1 94.94 476 THR A CA 1
ATOM 3862 C C . THR A 1 476 ? 13.938 57.094 7.465 1 94.94 476 THR A C 1
ATOM 3864 O O . THR A 1 476 ? 12.961 57.812 7.574 1 94.94 476 THR A O 1
ATOM 3867 N N . TYR A 1 477 ? 14.633 56.719 8.484 1 94.12 477 TYR A N 1
ATOM 3868 C CA . TYR A 1 477 ? 14.672 57.281 9.812 1 94.12 477 TYR A CA 1
ATOM 3869 C C . TYR A 1 477 ? 16.094 57.656 10.227 1 94.12 477 TYR A C 1
ATOM 3871 O O . TYR A 1 477 ? 17.016 56.844 10.016 1 94.12 477 TYR A O 1
ATOM 3879 N N . GLU A 1 478 ? 16.312 58.875 10.688 1 92.75 478 GLU A N 1
ATOM 3880 C CA . GLU A 1 478 ? 17.656 59.312 11.086 1 92.75 478 GLU A CA 1
ATOM 3881 C C . GLU A 1 478 ? 17.625 59.938 12.477 1 92.75 478 GLU A C 1
ATOM 3883 O O . GLU A 1 478 ? 16.656 60.594 12.852 1 92.75 478 GLU A O 1
ATOM 3888 N N . ARG A 1 479 ? 18.672 59.656 13.156 1 91 479 ARG A N 1
ATOM 3889 C CA . ARG A 1 479 ? 18.875 60.219 14.484 1 91 479 ARG A CA 1
ATOM 3890 C C . ARG A 1 479 ? 20.328 60.625 14.711 1 91 479 ARG A C 1
ATOM 3892 O O . ARG A 1 479 ? 21.234 59.812 14.484 1 91 479 ARG A O 1
ATOM 3899 N N . GLU A 1 480 ? 20.594 61.844 15.242 1 91.56 480 GLU A N 1
ATOM 3900 C CA . GLU A 1 480 ? 21.953 62.312 15.516 1 91.56 480 GLU A CA 1
ATOM 3901 C C . GLU A 1 480 ? 22.484 61.688 16.797 1 91.56 480 GLU A C 1
ATOM 3903 O O . GLU A 1 480 ? 21.766 61.531 17.781 1 91.56 480 GLU A O 1
ATOM 3908 N N . LEU A 1 481 ? 23.781 61.25 16.672 1 93.62 481 LEU A N 1
ATOM 3909 C CA . LEU A 1 481 ? 24.5 60.719 17.812 1 93.62 481 LEU A CA 1
ATOM 3910 C C . LEU A 1 481 ? 25.766 61.5 18.094 1 93.62 481 LEU A C 1
ATOM 3912 O O . LEU A 1 481 ? 26.469 61.906 17.172 1 93.62 481 LEU A O 1
ATOM 3916 N N . GLU A 1 482 ? 25.953 61.781 19.344 1 90.56 482 GLU A N 1
ATOM 3917 C CA . GLU A 1 482 ? 27.156 62.5 19.719 1 90.56 482 GLU A CA 1
ATOM 3918 C C . GLU A 1 482 ? 28.422 61.688 19.516 1 90.56 482 GLU A C 1
ATOM 3920 O O . GLU A 1 482 ? 29.453 62.188 19.125 1 90.56 482 GLU A O 1
ATOM 3925 N N . SER A 1 483 ? 28.375 60.438 19.844 1 92.75 483 SER A N 1
ATOM 3926 C CA . SER A 1 483 ? 29.484 59.5 19.703 1 92.75 483 SER A CA 1
ATOM 3927 C C . SER A 1 483 ? 29.031 58.156 19.109 1 92.75 483 SER A C 1
ATOM 3929 O O . SER A 1 483 ? 27.828 57.906 19.016 1 92.75 483 SER A O 1
ATOM 3931 N N . TYR A 1 484 ? 30.094 57.438 18.672 1 94.56 484 TYR A N 1
ATOM 3932 C CA . TYR A 1 484 ? 29.766 56.094 18.219 1 94.56 484 TYR A CA 1
ATOM 3933 C C . TYR A 1 484 ? 29.172 55.25 19.344 1 94.56 484 TYR A C 1
ATOM 3935 O O . TYR A 1 484 ? 29.703 55.25 20.469 1 94.56 484 TYR A O 1
ATOM 3943 N N . PRO A 1 485 ? 28.062 54.594 19.078 1 95.56 485 PRO A N 1
ATOM 3944 C CA . PRO A 1 485 ? 27.391 53.906 20.172 1 95.56 485 PRO A CA 1
ATOM 3945 C C . PRO A 1 485 ? 28.141 52.625 20.625 1 95.56 485 PRO A C 1
ATOM 3947 O O . PRO A 1 485 ? 28.75 51.938 19.812 1 95.56 485 PRO A O 1
ATOM 3950 N N . ASN A 1 486 ? 28.078 52.312 21.906 1 94.94 486 ASN A N 1
ATOM 3951 C CA . ASN A 1 486 ? 28.641 51.094 22.453 1 94.94 486 ASN A CA 1
ATOM 3952 C C . ASN A 1 486 ? 27.625 49.938 22.406 1 94.94 486 ASN A C 1
ATOM 3954 O O . ASN A 1 486 ? 28 48.781 22.5 1 94.94 486 ASN A O 1
ATOM 3958 N N . GLU A 1 487 ? 26.359 50.344 22.312 1 96.38 487 GLU A N 1
ATOM 3959 C CA . GLU A 1 487 ? 25.266 49.375 22.25 1 96.38 487 GLU A CA 1
ATOM 3960 C C . GLU A 1 487 ? 24.188 49.844 21.281 1 96.38 487 GLU A C 1
ATOM 3962 O O . GLU A 1 487 ? 23.719 51 21.359 1 96.38 487 GLU A O 1
ATOM 3967 N N . LEU A 1 488 ? 23.859 48.969 20.359 1 95.94 488 LEU A N 1
ATOM 3968 C CA . LEU A 1 488 ? 22.781 49.281 19.406 1 95.94 488 LEU A CA 1
ATOM 3969 C C . LEU A 1 488 ? 22.031 48.031 19.016 1 95.94 488 LEU A C 1
ATOM 3971 O O . LEU A 1 488 ? 22.625 47.094 18.484 1 95.94 488 LEU A O 1
ATOM 3975 N N . LEU A 1 489 ? 20.812 47.969 19.359 1 96.06 489 LEU A N 1
ATOM 3976 C CA . LEU A 1 489 ? 19.922 46.875 18.922 1 96.06 489 LEU A CA 1
ATOM 3977 C C . LEU A 1 489 ? 18.562 47.438 18.5 1 96.06 489 LEU A C 1
ATOM 3979 O O . LEU A 1 489 ? 17.984 48.25 19.219 1 96.06 489 LEU A O 1
ATOM 3983 N N . VAL A 1 490 ? 18.125 47.062 17.344 1 95.25 490 VAL A N 1
ATOM 3984 C CA . VAL A 1 490 ? 16.812 47.438 16.828 1 95.25 490 VAL A CA 1
ATOM 3985 C C . VAL A 1 490 ? 15.852 46.281 16.969 1 95.25 490 VAL A C 1
ATOM 3987 O O . VAL A 1 490 ? 16.25 45.125 16.859 1 95.25 490 VAL A O 1
ATOM 3990 N N . ASN A 1 491 ? 14.531 46.594 17.266 1 94.62 491 ASN A N 1
ATOM 3991 C CA . ASN A 1 491 ? 13.453 45.625 17.438 1 94.62 491 ASN A CA 1
ATOM 3992 C C . ASN A 1 491 ? 13.578 44.875 18.766 1 94.62 491 ASN A C 1
ATOM 3994 O O . ASN A 1 491 ? 13.594 43.625 18.781 1 94.62 491 ASN A O 1
ATOM 3998 N N . ILE A 1 492 ? 13.625 45.625 19.781 1 89.69 492 ILE A N 1
ATOM 3999 C CA . ILE A 1 492 ? 13.828 45.125 21.141 1 89.69 492 ILE A CA 1
ATOM 4000 C C . ILE A 1 492 ? 12.727 44.094 21.469 1 89.69 492 ILE A C 1
ATOM 4002 O O . ILE A 1 492 ? 11.562 44.312 21.141 1 89.69 492 ILE A O 1
ATOM 4006 N N . ASP A 1 493 ? 13.086 42.969 22.016 1 84.19 493 ASP A N 1
ATOM 4007 C CA . ASP A 1 493 ? 12.219 41.875 22.453 1 84.19 493 ASP A CA 1
ATOM 4008 C C . ASP A 1 493 ? 11.477 41.25 21.266 1 84.19 493 ASP A C 1
ATOM 4010 O O . ASP A 1 493 ? 10.562 40.438 21.453 1 84.19 493 ASP A O 1
ATOM 4014 N N . ARG A 1 494 ? 11.812 41.688 20.062 1 91.38 494 ARG A N 1
ATOM 4015 C CA . ARG A 1 494 ? 11.273 41.125 18.812 1 91.38 494 ARG A CA 1
ATOM 4016 C C . ARG A 1 494 ? 9.758 41.281 18.766 1 91.38 494 ARG A C 1
ATOM 4018 O O . ARG A 1 494 ? 9.055 40.312 18.422 1 91.38 494 ARG A O 1
ATOM 4025 N N . THR A 1 495 ? 9.227 42.375 19.156 1 89.69 495 THR A N 1
ATOM 4026 C CA . THR A 1 495 ? 7.789 42.625 19.094 1 89.69 495 THR A CA 1
ATOM 4027 C C . THR A 1 495 ? 7.391 43.094 17.688 1 89.69 495 THR A C 1
ATOM 4029 O O . THR A 1 495 ? 6.223 43 17.312 1 89.69 495 THR A O 1
ATOM 4032 N N . GLY A 1 496 ? 8.344 43.594 16.969 1 94.12 496 GLY A N 1
ATOM 4033 C CA . GLY A 1 496 ? 8.078 44.094 15.625 1 94.12 496 GLY A CA 1
ATOM 4034 C C . GLY A 1 496 ? 8.07 42.969 14.586 1 94.12 496 GLY A C 1
ATOM 4035 O O . GLY A 1 496 ? 8.797 42 14.719 1 94.12 496 GLY A O 1
ATOM 4036 N N . PHE A 1 497 ? 7.254 43.125 13.562 1 96.31 497 PHE A N 1
ATOM 4037 C CA . PHE A 1 497 ? 7.172 42.156 12.453 1 96.31 497 PHE A CA 1
ATOM 4038 C C . PHE A 1 497 ? 7.988 42.656 11.266 1 96.31 497 PHE A C 1
ATOM 4040 O O . PHE A 1 497 ? 7.434 42.969 10.211 1 96.31 497 PHE A O 1
ATOM 4047 N N . TYR A 1 498 ? 9.273 42.781 11.375 1 96.75 498 TYR A N 1
ATOM 4048 C CA . TYR A 1 498 ? 10.234 43.188 10.352 1 96.75 498 TYR A CA 1
ATOM 4049 C C . TYR A 1 498 ? 11.602 42.562 10.617 1 96.75 498 TYR A C 1
ATOM 4051 O O . TYR A 1 498 ? 11.852 42.031 11.703 1 96.75 498 TYR A O 1
ATOM 4059 N N . ARG A 1 499 ? 12.453 42.5 9.641 1 97.69 499 ARG A N 1
ATOM 4060 C CA . ARG A 1 499 ? 13.812 42 9.781 1 97.69 499 ARG A CA 1
ATOM 4061 C C . ARG A 1 499 ? 14.82 43.125 9.836 1 97.69 499 ARG A C 1
ATOM 4063 O O . ARG A 1 499 ? 14.547 44.219 9.328 1 97.69 499 ARG A O 1
ATOM 4070 N N . VAL A 1 500 ? 15.938 42.844 10.438 1 98 500 VAL A N 1
ATOM 4071 C CA . VAL A 1 500 ? 16.969 43.875 10.586 1 98 500 VAL A CA 1
ATOM 4072 C C . VAL A 1 500 ? 18.312 43.344 10.086 1 98 500 VAL A C 1
ATOM 4074 O O . VAL A 1 500 ? 18.656 42.188 10.344 1 98 500 VAL A O 1
ATOM 4077 N N . VAL A 1 501 ? 18.984 44.062 9.328 1 98.19 501 VAL A N 1
ATOM 4078 C CA . VAL A 1 501 ? 20.359 43.812 8.93 1 98.19 501 VAL A CA 1
ATOM 4079 C C . VAL A 1 501 ? 21.25 44.969 9.32 1 98.19 501 VAL A C 1
ATOM 4081 O O . VAL A 1 501 ? 20.844 46.125 9.211 1 98.19 501 VAL A O 1
ATOM 4084 N N . TYR A 1 502 ? 22.438 44.656 9.883 1 98 502 TYR A N 1
ATOM 4085 C CA . TYR A 1 502 ? 23.328 45.688 10.414 1 98 502 TYR A CA 1
ATOM 4086 C C . TYR A 1 502 ? 24.578 45.812 9.555 1 98 502 TYR A C 1
ATOM 4088 O O . TYR A 1 502 ? 25.172 44.781 9.148 1 98 502 TYR A O 1
ATOM 4096 N N . GLU A 1 503 ? 24.922 47.062 9.328 1 96.75 503 GLU A N 1
ATOM 4097 C CA . GLU A 1 503 ? 26.25 47.281 8.734 1 96.75 503 GLU A CA 1
ATOM 4098 C C . GLU A 1 503 ? 27.344 46.875 9.711 1 96.75 503 GLU A C 1
ATOM 4100 O O . GLU A 1 503 ? 28.328 46.25 9.312 1 96.75 503 GLU A O 1
ATOM 4105 N N . ASP A 1 504 ? 27.25 47.25 10.938 1 96.75 504 ASP A N 1
ATOM 4106 C CA . ASP A 1 504 ? 28.172 46.781 11.977 1 96.75 504 ASP A CA 1
ATOM 4107 C C . ASP A 1 504 ? 27.594 45.594 12.734 1 96.75 504 ASP A C 1
ATOM 4109 O O . ASP A 1 504 ? 27.078 45.75 13.844 1 96.75 504 ASP A O 1
ATOM 4113 N N . LEU A 1 505 ? 27.812 44.406 12.219 1 97.25 505 LEU A N 1
ATOM 4114 C CA . LEU A 1 505 ? 27.266 43.188 12.766 1 97.25 505 LEU A CA 1
ATOM 4115 C C . LEU A 1 505 ? 27.891 42.875 14.125 1 97.25 505 LEU A C 1
ATOM 4117 O O . LEU A 1 505 ? 27.219 42.344 15.008 1 97.25 505 LEU A O 1
ATOM 4121 N N . ASN A 1 506 ? 29.141 43.188 14.305 1 97.06 506 ASN A N 1
ATOM 4122 C CA . ASN A 1 506 ? 29.812 42.938 15.57 1 97.06 506 ASN A CA 1
ATOM 4123 C C . ASN A 1 506 ? 29.172 43.719 16.719 1 97.06 506 ASN A C 1
ATOM 4125 O O . ASN A 1 506 ? 29.016 43.219 17.812 1 97.06 506 ASN A O 1
ATOM 4129 N N . LEU A 1 507 ? 28.828 44.969 16.406 1 97 507 LEU A N 1
ATOM 4130 C CA . LEU A 1 507 ? 28.156 45.812 17.406 1 97 507 LEU A CA 1
ATOM 4131 C C . LEU A 1 507 ? 26.812 45.188 17.797 1 97 507 LEU A C 1
ATOM 4133 O O . LEU A 1 507 ? 26.453 45.156 18.969 1 97 507 LEU A O 1
ATOM 4137 N N . ALA A 1 508 ? 26.078 44.75 16.828 1 96.88 508 ALA A N 1
ATOM 4138 C CA . ALA A 1 508 ? 24.781 44.156 17.078 1 96.88 508 ALA A CA 1
ATOM 4139 C C . ALA A 1 508 ? 24.922 42.875 17.922 1 96.88 508 ALA A C 1
ATOM 4141 O O . ALA A 1 508 ? 24.188 42.688 18.906 1 96.88 508 ALA A O 1
ATOM 4142 N N . ILE A 1 509 ? 25.875 41.969 17.562 1 97.69 509 ILE A N 1
ATOM 4143 C CA . ILE A 1 509 ? 26.094 40.719 18.281 1 97.69 509 ILE A CA 1
ATOM 4144 C C . ILE A 1 509 ? 26.453 41 19.734 1 97.69 509 ILE A C 1
ATOM 4146 O O . ILE A 1 509 ? 25.922 40.375 20.641 1 97.69 509 ILE A O 1
ATOM 4150 N N . LYS A 1 510 ? 27.266 41.969 19.938 1 96.62 510 LYS A N 1
ATOM 4151 C CA . LYS A 1 510 ? 27.719 42.344 21.281 1 96.62 510 LYS A CA 1
ATOM 4152 C C . LYS A 1 510 ? 26.594 42.969 22.094 1 96.62 510 LYS A C 1
ATOM 4154 O O . LYS A 1 510 ? 26.641 42.969 23.312 1 96.62 510 LYS A O 1
ATOM 4159 N N . SER A 1 511 ? 25.625 43.469 21.422 1 96.69 511 SER A N 1
ATOM 4160 C CA . SER A 1 511 ? 24.562 44.25 22.078 1 96.69 511 SER A CA 1
ATOM 4161 C C . SER A 1 511 ? 23.422 43.344 22.516 1 96.69 511 SER A C 1
ATOM 4163 O O . SER A 1 511 ? 22.484 43.781 23.188 1 96.69 511 SER A O 1
ATOM 4165 N N . VAL A 1 512 ? 23.484 42.031 22.125 1 95.56 512 VAL A N 1
ATOM 4166 C CA . VAL A 1 512 ? 22.422 41.094 22.469 1 95.56 512 VAL A CA 1
ATOM 4167 C C . VAL A 1 512 ? 22.438 40.844 23.984 1 95.56 512 VAL A C 1
ATOM 4169 O O . VAL A 1 512 ? 23.484 40.594 24.578 1 95.56 512 VAL A O 1
ATOM 4172 N N . ARG A 1 513 ? 21.156 40.938 24.609 1 93.81 513 ARG A N 1
ATOM 4173 C CA . ARG A 1 513 ? 21.078 40.781 26.062 1 93.81 513 ARG A CA 1
ATOM 4174 C C . ARG A 1 513 ? 20.094 39.688 26.438 1 93.81 513 ARG A C 1
ATOM 4176 O O . ARG A 1 513 ? 20.141 39.156 27.547 1 93.81 513 ARG A O 1
ATOM 4183 N N . THR A 1 514 ? 19.203 39.344 25.578 1 94.56 514 THR A N 1
ATOM 4184 C CA . THR A 1 514 ? 18.156 38.375 25.891 1 94.56 514 THR A CA 1
ATOM 4185 C C . THR A 1 514 ? 18.094 37.281 24.828 1 94.56 514 THR A C 1
ATOM 4187 O O . THR A 1 514 ? 18.547 37.469 23.703 1 94.56 514 THR A O 1
ATOM 4190 N N . PRO A 1 515 ? 17.484 36.094 25.172 1 95.81 515 PRO A N 1
ATOM 4191 C CA . PRO A 1 515 ? 17.297 35.031 24.172 1 95.81 515 PRO A CA 1
ATOM 4192 C C . PRO A 1 515 ? 16.469 35.469 22.969 1 95.81 515 PRO A C 1
ATOM 4194 O O . PRO A 1 515 ? 16.719 35.031 21.844 1 95.81 515 PRO A O 1
ATOM 4197 N N . LEU A 1 516 ? 15.461 36.344 23.156 1 96.38 516 LEU A N 1
ATOM 4198 C CA . LEU A 1 516 ? 14.617 36.844 22.062 1 96.38 516 LEU A CA 1
ATOM 4199 C C . LEU A 1 516 ? 15.438 37.625 21.047 1 96.38 516 LEU A C 1
ATOM 4201 O O . LEU A 1 516 ? 15.234 37.469 19.844 1 96.38 516 LEU A O 1
ATOM 4205 N N . GLU A 1 517 ? 16.375 38.344 21.562 1 95.81 517 GLU A N 1
ATOM 4206 C CA . GLU A 1 517 ? 17.234 39.156 20.703 1 95.81 517 GLU A CA 1
ATOM 4207 C C . GLU A 1 517 ? 18.234 38.281 19.953 1 95.81 517 GLU A C 1
ATOM 4209 O O . GLU A 1 517 ? 18.531 38.531 18.781 1 95.81 517 GLU A O 1
ATOM 4214 N N . ALA A 1 518 ? 18.766 37.25 20.641 1 97.12 518 ALA A N 1
ATOM 4215 C CA . ALA A 1 518 ? 19.656 36.312 19.984 1 97.12 518 ALA A CA 1
ATOM 4216 C C . ALA A 1 518 ? 18.922 35.594 18.844 1 97.12 518 ALA A C 1
ATOM 4218 O O . ALA A 1 518 ? 19.453 35.406 17.75 1 97.12 518 ALA A O 1
ATOM 4219 N N . TRP A 1 519 ? 17.688 35.125 19.156 1 97.69 519 TRP A N 1
ATOM 4220 C CA . TRP A 1 519 ? 16.859 34.469 18.156 1 97.69 519 TRP A CA 1
ATOM 4221 C C . TRP A 1 519 ? 16.641 35.375 16.953 1 97.69 519 TRP A C 1
ATOM 4223 O O . TRP A 1 519 ? 16.688 34.906 15.805 1 97.69 519 TRP A O 1
ATOM 4233 N N . GLU A 1 520 ? 16.375 36.625 17.156 1 96.62 520 GLU A N 1
ATOM 4234 C CA . GLU A 1 520 ? 16.125 37.562 16.078 1 96.62 520 GLU A CA 1
ATOM 4235 C C . GLU A 1 520 ? 17.297 37.625 15.109 1 96.62 520 GLU A C 1
ATOM 4237 O O . GLU A 1 520 ? 17.109 37.531 13.898 1 96.62 520 GLU A O 1
ATOM 4242 N N . LEU A 1 521 ? 18.5 37.781 15.672 1 97.38 521 LEU A N 1
ATOM 4243 C CA . LEU A 1 521 ? 19.688 37.844 14.812 1 97.38 521 LEU A CA 1
ATOM 4244 C C . LEU A 1 521 ? 19.859 36.562 14.023 1 97.38 521 LEU A C 1
ATOM 4246 O O . LEU A 1 521 ? 20.109 36.594 12.82 1 97.38 521 LEU A O 1
ATOM 4250 N N . LEU A 1 522 ? 19.75 35.406 14.695 1 98.12 522 LEU A N 1
ATOM 4251 C CA . LEU A 1 522 ? 19.891 34.125 14.039 1 98.12 522 LEU A CA 1
ATOM 4252 C C . LEU A 1 522 ? 18.875 33.969 12.906 1 98.12 522 LEU A C 1
ATOM 4254 O O . LEU A 1 522 ? 19.25 33.625 11.781 1 98.12 522 LEU A O 1
ATOM 4258 N N . ASN A 1 523 ? 17.609 34.219 13.211 1 98.31 523 ASN A N 1
ATOM 4259 C CA . ASN A 1 523 ? 16.531 34.031 12.242 1 98.31 523 ASN A CA 1
ATOM 4260 C C . ASN A 1 523 ? 16.656 35 11.07 1 98.31 523 ASN A C 1
ATOM 4262 O O . ASN A 1 523 ? 16.484 34.625 9.914 1 98.31 523 ASN A O 1
ATOM 4266 N N . ASP A 1 524 ? 16.922 36.281 11.375 1 98.38 524 ASP A N 1
ATOM 4267 C CA . ASP A 1 524 ? 17.047 37.281 10.32 1 98.38 524 ASP A CA 1
ATOM 4268 C C . ASP A 1 524 ? 18.188 36.938 9.367 1 98.38 524 ASP A C 1
ATOM 4270 O O . ASP A 1 524 ? 18.016 36.969 8.148 1 98.38 524 ASP A O 1
ATOM 4274 N N . TYR A 1 525 ? 19.328 36.562 9.883 1 98.5 525 TYR A N 1
ATOM 4275 C CA . TYR A 1 525 ? 20.484 36.312 9.031 1 98.5 525 TYR A CA 1
ATOM 4276 C C . TYR A 1 525 ? 20.359 35 8.281 1 98.5 525 TYR A C 1
ATOM 4278 O O . TYR A 1 525 ? 20.906 34.844 7.188 1 98.5 525 TYR A O 1
ATOM 4286 N N . PHE A 1 526 ? 19.703 34 8.828 1 98.19 526 PHE A N 1
ATOM 4287 C CA . PHE A 1 526 ? 19.406 32.781 8.078 1 98.19 526 PHE A CA 1
ATOM 4288 C C . PHE A 1 526 ? 18.594 33.094 6.832 1 98.19 526 PHE A C 1
ATOM 4290 O O . PHE A 1 526 ? 18.906 32.594 5.742 1 98.19 526 PHE A O 1
ATOM 4297 N N . TYR A 1 527 ? 17.531 33.938 6.965 1 98.25 527 TYR A N 1
ATOM 4298 C CA . TYR A 1 527 ? 16.672 34.219 5.82 1 98.25 527 TYR A CA 1
ATOM 4299 C C . TYR A 1 527 ? 17.328 35.219 4.883 1 98.25 527 TYR A C 1
ATOM 4301 O O . TYR A 1 527 ? 17.016 35.25 3.688 1 98.25 527 TYR A O 1
ATOM 4309 N N . LEU A 1 528 ? 18.25 36.031 5.418 1 98 528 LEU A N 1
ATOM 4310 C CA . LEU A 1 528 ? 19.078 36.844 4.531 1 98 528 LEU A CA 1
ATOM 4311 C C . LEU A 1 528 ? 19.969 35.969 3.668 1 98 528 LEU A C 1
ATOM 4313 O O . LEU A 1 528 ? 20.188 36.25 2.492 1 98 528 LEU A O 1
ATOM 4317 N N . LEU A 1 529 ? 20.469 34.875 4.25 1 98 529 LEU A N 1
ATOM 4318 C CA . LEU A 1 529 ? 21.25 33.875 3.492 1 98 529 LEU A CA 1
ATOM 4319 C C . LEU A 1 529 ? 20.391 33.25 2.412 1 98 529 LEU A C 1
ATOM 4321 O O . LEU A 1 529 ? 20.797 33.156 1.249 1 98 529 LEU A O 1
ATOM 4325 N N . ILE A 1 530 ? 19.188 32.781 2.748 1 97.12 530 ILE A N 1
ATOM 4326 C CA . ILE A 1 530 ? 18.297 32.094 1.834 1 97.12 530 ILE A CA 1
ATOM 4327 C C . ILE A 1 530 ? 17.906 33.031 0.686 1 97.12 530 ILE A C 1
ATOM 4329 O O . ILE A 1 530 ? 17.75 32.562 -0.454 1 97.12 530 ILE A O 1
ATOM 4333 N N . SER A 1 531 ? 17.766 34.312 1.01 1 96.69 531 SER A N 1
ATOM 4334 C CA . SER A 1 531 ? 17.359 35.281 -0.001 1 96.69 531 SER A CA 1
ATOM 4335 C C . SER A 1 531 ? 18.531 35.719 -0.871 1 96.69 531 SER A C 1
ATOM 4337 O O . SER A 1 531 ? 18.359 36.438 -1.867 1 96.69 531 SER A O 1
ATOM 4339 N N . GLY A 1 532 ? 19.75 35.344 -0.482 1 95.44 532 GLY A N 1
ATOM 4340 C CA . GLY A 1 532 ? 20.938 35.656 -1.265 1 95.44 532 GLY A CA 1
ATOM 4341 C C . GLY A 1 532 ? 21.484 37.031 -0.983 1 95.44 532 GLY A C 1
ATOM 4342 O O . GLY A 1 532 ? 22.375 37.531 -1.697 1 95.44 532 GLY A O 1
ATOM 4343 N N . LYS A 1 533 ? 21 37.656 0.066 1 95.81 533 LYS A N 1
ATOM 4344 C CA . LYS A 1 533 ? 21.406 39.031 0.379 1 95.81 533 LYS A CA 1
ATOM 4345 C C . LYS A 1 533 ? 22.719 39.031 1.14 1 95.81 533 LYS A C 1
ATOM 4347 O O . LYS A 1 533 ? 23.406 40.062 1.172 1 95.81 533 LYS A O 1
ATOM 4352 N N . ILE A 1 534 ? 23.031 37.906 1.807 1 97.06 534 ILE A N 1
ATOM 4353 C CA . ILE A 1 534 ? 24.328 37.75 2.441 1 97.06 534 ILE A CA 1
ATOM 4354 C C . ILE A 1 534 ? 24.953 36.406 2.037 1 97.06 534 ILE A C 1
ATOM 4356 O O . ILE A 1 534 ? 24.266 35.531 1.493 1 97.06 534 ILE A O 1
ATOM 4360 N N . GLY A 1 535 ? 26.25 36.312 2.25 1 95.81 535 GLY A N 1
ATOM 4361 C CA . GLY A 1 535 ? 26.938 35.062 1.99 1 95.81 535 GLY A CA 1
ATOM 4362 C C . GLY A 1 535 ? 27 34.125 3.201 1 95.81 535 GLY A C 1
ATOM 4363 O O . GLY A 1 535 ? 26.625 34.531 4.305 1 95.81 535 GLY A O 1
ATOM 4364 N N . LEU A 1 536 ? 27.422 32.938 2.949 1 96.56 536 LEU A N 1
ATOM 4365 C CA . LEU A 1 536 ? 27.484 31.906 3.98 1 96.56 536 LEU A CA 1
ATOM 4366 C C . LEU A 1 536 ? 28.422 32.312 5.109 1 96.56 536 LEU A C 1
ATOM 4368 O O . LEU A 1 536 ? 28.156 32.031 6.281 1 96.56 536 LEU A O 1
ATOM 4372 N N . GLU A 1 537 ? 29.484 33.031 4.824 1 96.69 537 GLU A N 1
ATOM 4373 C CA . GLU A 1 537 ? 30.469 33.406 5.82 1 96.69 537 GLU A CA 1
ATOM 4374 C C . GLU A 1 537 ? 29.859 34.344 6.859 1 96.69 537 GLU A C 1
ATOM 4376 O O . GLU A 1 537 ? 30.125 34.219 8.055 1 96.69 537 GLU A O 1
ATOM 4381 N N . THR A 1 538 ? 29.094 35.312 6.387 1 97.94 538 THR A N 1
ATOM 4382 C CA . THR A 1 538 ? 28.422 36.25 7.277 1 97.94 538 THR A CA 1
ATOM 4383 C C . THR A 1 538 ? 27.438 35.531 8.195 1 97.94 538 THR A C 1
ATOM 4385 O O . THR A 1 538 ? 27.391 35.812 9.398 1 97.94 538 THR A O 1
ATOM 4388 N N . TYR A 1 539 ? 26.688 34.656 7.629 1 98.06 539 TYR A N 1
ATOM 4389 C CA . TYR A 1 539 ? 25.734 33.875 8.414 1 98.06 539 TYR A CA 1
ATOM 4390 C C . TYR A 1 539 ? 26.453 33 9.438 1 98.06 539 TYR A C 1
ATOM 4392 O O . TYR A 1 539 ? 26.016 32.906 10.586 1 98.06 539 TYR A O 1
ATOM 4400 N N . GLU A 1 540 ? 27.562 32.375 9.031 1 97.56 540 GLU A N 1
ATOM 4401 C CA . GLU A 1 540 ? 28.328 31.516 9.922 1 97.56 540 GLU A CA 1
ATOM 4402 C C . GLU A 1 540 ? 28.844 32.281 11.133 1 97.56 540 GLU A C 1
ATOM 4404 O O . GLU A 1 540 ? 28.922 31.75 12.234 1 97.56 540 GLU A O 1
ATOM 4409 N N . LYS A 1 541 ? 29.156 33.531 10.906 1 97.12 541 LYS A N 1
ATOM 4410 C CA . LYS A 1 541 ? 29.609 34.375 12 1 97.12 541 LYS A CA 1
ATOM 4411 C C . LYS A 1 541 ? 28.547 34.5 13.078 1 97.12 541 LYS A C 1
ATOM 4413 O O . LYS A 1 541 ? 28.828 34.406 14.273 1 97.12 541 LYS A O 1
ATOM 4418 N N . VAL A 1 542 ? 27.328 34.75 12.648 1 98.12 542 VAL A N 1
ATOM 4419 C CA . VAL A 1 542 ? 26.219 34.875 13.578 1 98.12 542 VAL A CA 1
ATOM 4420 C C . VAL A 1 542 ? 25.953 33.531 14.258 1 98.12 542 VAL A C 1
ATOM 4422 O O . VAL A 1 542 ? 25.781 33.469 15.477 1 98.12 542 VAL A O 1
ATOM 4425 N N . LEU A 1 543 ? 25.969 32.531 13.422 1 97.88 543 LEU A N 1
ATOM 4426 C CA . LEU A 1 543 ? 25.703 31.172 13.891 1 97.88 543 LEU A CA 1
ATOM 4427 C C . LEU A 1 543 ? 26.688 30.781 14.984 1 97.88 543 LEU A C 1
ATOM 4429 O O . LEU A 1 543 ? 26.297 30.281 16.031 1 97.88 543 LEU A O 1
ATOM 4433 N N . LYS A 1 544 ? 27.938 30.969 14.789 1 96.31 544 LYS A N 1
ATOM 4434 C CA . LYS A 1 544 ? 28.984 30.594 15.734 1 96.31 544 LYS A CA 1
ATOM 4435 C C . LYS A 1 544 ? 28.953 31.469 16.984 1 96.31 544 LYS A C 1
ATOM 4437 O O . LYS A 1 544 ? 29.266 31 18.078 1 96.31 544 LYS A O 1
ATOM 4442 N N . ALA A 1 545 ? 28.516 32.719 16.797 1 97.12 545 ALA A N 1
ATOM 4443 C CA . ALA A 1 545 ? 28.422 33.625 17.938 1 97.12 545 ALA A CA 1
ATOM 4444 C C . ALA A 1 545 ? 27.422 33.125 18.969 1 97.12 545 ALA A C 1
ATOM 4446 O O . ALA A 1 545 ? 27.547 33.406 20.156 1 97.12 545 ALA A O 1
ATOM 4447 N N . PHE A 1 546 ? 26.453 32.375 18.5 1 97.75 546 PHE A N 1
ATOM 4448 C CA . PHE A 1 546 ? 25.359 32.031 19.406 1 97.75 546 PHE A CA 1
ATOM 4449 C C . PHE A 1 546 ? 25.25 30.531 19.594 1 97.75 546 PHE A C 1
ATOM 4451 O O . PHE A 1 546 ? 24.359 30.062 20.297 1 97.75 546 PHE A O 1
ATOM 4458 N N . ALA A 1 547 ? 26.141 29.75 19.031 1 96.5 547 ALA A N 1
ATOM 4459 C CA . ALA A 1 547 ? 26.109 28.297 19.125 1 96.5 547 ALA A CA 1
ATOM 4460 C C . ALA A 1 547 ? 26.172 27.844 20.578 1 96.5 547 ALA A C 1
ATOM 4462 O O . ALA A 1 547 ? 25.578 26.812 20.953 1 96.5 547 ALA A O 1
ATOM 4463 N N . SER A 1 548 ? 26.797 28.578 21.422 1 96.06 548 SER A N 1
ATOM 4464 C CA . SER A 1 548 ? 26.953 28.234 22.828 1 96.06 548 SER A CA 1
ATOM 4465 C C . SER A 1 548 ? 26.078 29.094 23.719 1 96.06 548 SER A C 1
ATOM 4467 O O . SER A 1 548 ? 26.297 29.172 24.922 1 96.06 548 SER A O 1
ATOM 4469 N N . TYR A 1 549 ? 25.125 29.812 23.109 1 96.69 549 TYR A N 1
ATOM 4470 C CA . TYR A 1 549 ? 24.203 30.641 23.875 1 96.69 549 TYR A CA 1
ATOM 4471 C C . TYR A 1 549 ? 23.188 29.766 24.625 1 96.69 549 TYR A C 1
ATOM 4473 O O . TYR A 1 549 ? 22.406 29.047 24.016 1 96.69 549 TYR A O 1
ATOM 4481 N N . ARG A 1 550 ? 23.25 29.781 25.938 1 95.5 550 ARG A N 1
ATOM 4482 C CA . ARG A 1 550 ? 22.438 28.859 26.719 1 95.5 550 ARG A CA 1
ATOM 4483 C C . ARG A 1 550 ? 21 29.328 26.797 1 95.5 550 ARG A C 1
ATOM 4485 O O . ARG A 1 550 ? 20.578 29.938 27.797 1 95.5 550 ARG A O 1
ATOM 4492 N N . SER A 1 551 ? 20.234 29 25.859 1 96.69 551 SER A N 1
ATOM 4493 C CA . SER A 1 551 ? 18.812 29.25 25.75 1 96.69 551 SER A CA 1
ATOM 4494 C C . SER A 1 551 ? 18.125 28.188 24.906 1 96.69 551 SER A C 1
ATOM 4496 O O . SER A 1 551 ? 18.531 27.922 23.781 1 96.69 551 SER A O 1
ATOM 4498 N N . PRO A 1 552 ? 17.031 27.547 25.516 1 96.56 552 PRO A N 1
ATOM 4499 C CA . PRO A 1 552 ? 16.281 26.594 24.688 1 96.56 552 PRO A CA 1
ATOM 4500 C C . PRO A 1 552 ? 15.781 27.188 23.391 1 96.56 552 PRO A C 1
ATOM 4502 O O . PRO A 1 552 ? 15.812 26.531 22.344 1 96.56 552 PRO A O 1
ATOM 4505 N N . LEU A 1 553 ? 15.352 28.422 23.406 1 96.94 553 LEU A N 1
ATOM 4506 C CA . LEU A 1 553 ? 14.867 29.109 22.219 1 96.94 553 LEU A CA 1
ATOM 4507 C C . LEU A 1 553 ? 15.945 29.156 21.141 1 96.94 553 LEU A C 1
ATOM 4509 O O . LEU A 1 553 ? 15.688 28.828 19.984 1 96.94 553 LEU A O 1
ATOM 4513 N N . VAL A 1 554 ? 17.125 29.547 21.531 1 98 554 VAL A N 1
ATOM 4514 C CA . VAL A 1 554 ? 18.25 29.719 20.609 1 98 554 VAL A CA 1
ATOM 4515 C C . VAL A 1 554 ? 18.672 28.359 20.062 1 98 554 VAL A C 1
ATOM 4517 O O . VAL A 1 554 ? 18.875 28.219 18.859 1 98 554 VAL A O 1
ATOM 4520 N N . SER A 1 555 ? 18.75 27.375 20.938 1 98 555 SER A N 1
ATOM 4521 C CA . SER A 1 555 ? 19.141 26.031 20.516 1 98 555 SER A CA 1
ATOM 4522 C C . SER A 1 555 ? 18.125 25.438 19.531 1 98 555 SER A C 1
ATOM 4524 O O . SER A 1 555 ? 18.5 24.766 18.578 1 98 555 SER A O 1
ATOM 4526 N N . ASN A 1 556 ? 16.859 25.625 19.781 1 97.5 556 ASN A N 1
ATOM 4527 C CA . ASN A 1 556 ? 15.82 25.141 18.891 1 97.5 556 ASN A CA 1
ATOM 4528 C C . ASN A 1 556 ? 15.898 25.797 17.516 1 97.5 556 ASN A C 1
ATOM 4530 O O . ASN A 1 556 ? 15.695 25.156 16.484 1 97.5 556 ASN A O 1
ATOM 4534 N N . GLU A 1 557 ? 16.125 27.078 17.5 1 97.75 557 GLU A N 1
ATOM 4535 C CA . GLU A 1 557 ? 16.297 27.812 16.25 1 97.75 557 GLU A CA 1
ATOM 4536 C C . GLU A 1 557 ? 17.484 27.266 15.461 1 97.75 557 GLU A C 1
ATOM 4538 O O . GLU A 1 557 ? 17.375 27.047 14.25 1 97.75 557 GLU A O 1
ATOM 4543 N N . ILE A 1 558 ? 18.594 27.078 16.141 1 98.19 558 ILE A N 1
ATOM 4544 C CA . ILE A 1 558 ? 19.797 26.547 15.508 1 98.19 558 ILE A CA 1
ATOM 4545 C C . ILE A 1 558 ? 19.516 25.172 14.93 1 98.19 558 ILE A C 1
ATOM 4547 O O . ILE A 1 558 ? 19.891 24.875 13.789 1 98.19 558 ILE A O 1
ATOM 4551 N N . ALA A 1 559 ? 18.875 24.344 15.703 1 98 559 ALA A N 1
ATOM 4552 C CA . ALA A 1 559 ? 18.531 23 15.227 1 98 559 ALA A CA 1
ATOM 4553 C C . ALA A 1 559 ? 17.703 23.062 13.953 1 98 559 ALA A C 1
ATOM 4555 O O . ALA A 1 559 ? 17.922 22.297 13.016 1 98 559 ALA A O 1
ATOM 4556 N N . GLU A 1 560 ? 16.719 23.938 13.898 1 97.25 560 GLU A N 1
ATOM 4557 C CA . GLU A 1 560 ? 15.844 24.062 12.734 1 97.25 560 GLU A CA 1
ATOM 4558 C C . GLU A 1 560 ? 16.625 24.547 11.516 1 97.25 560 GLU A C 1
ATOM 4560 O O . GLU A 1 560 ? 16.438 24.016 10.414 1 97.25 560 GLU A O 1
ATOM 4565 N N . GLU A 1 561 ? 17.469 25.516 11.688 1 98.12 561 GLU A N 1
ATOM 4566 C CA . GLU A 1 561 ? 18.266 26.047 10.586 1 98.12 561 GLU A CA 1
ATOM 4567 C C . GLU A 1 561 ? 19.25 25 10.062 1 98.12 561 GLU A C 1
ATOM 4569 O O . GLU A 1 561 ? 19.438 24.859 8.852 1 98.12 561 GLU A O 1
ATOM 4574 N N . MET A 1 562 ? 19.875 24.25 10.977 1 98.44 562 MET A N 1
ATOM 4575 C CA . MET A 1 562 ? 20.812 23.203 10.594 1 98.44 562 MET A CA 1
ATOM 4576 C C . MET A 1 562 ? 20.109 22.062 9.867 1 98.44 562 MET A C 1
ATOM 4578 O O . MET A 1 562 ? 20.641 21.5 8.906 1 98.44 562 MET A O 1
ATOM 4582 N N . LYS A 1 563 ? 18.922 21.781 10.359 1 97.69 563 LYS A N 1
ATOM 4583 C CA . LYS A 1 563 ? 18.125 20.766 9.68 1 97.69 563 LYS A CA 1
ATOM 4584 C C . LYS A 1 563 ? 17.875 21.141 8.219 1 97.69 563 LYS A C 1
ATOM 4586 O O . LYS A 1 563 ? 18.031 20.312 7.324 1 97.69 563 LYS A O 1
ATOM 4591 N N . THR A 1 564 ? 17.562 22.359 7.973 1 97.88 564 THR A N 1
ATOM 4592 C CA . THR A 1 564 ? 17.281 22.844 6.629 1 97.88 564 THR A CA 1
ATOM 4593 C C . THR A 1 564 ? 18.547 22.797 5.762 1 97.88 564 THR A C 1
ATOM 4595 O O . THR A 1 564 ? 18.5 22.281 4.637 1 97.88 564 THR A O 1
ATOM 4598 N N . LEU A 1 565 ? 19.656 23.281 6.262 1 98.25 565 LEU A N 1
ATOM 4599 C CA . LEU A 1 565 ? 20.906 23.297 5.492 1 98.25 565 LEU A CA 1
ATOM 4600 C C . LEU A 1 565 ? 21.359 21.875 5.164 1 98.25 565 LEU A C 1
ATOM 4602 O O . LEU A 1 565 ? 21.812 21.609 4.051 1 98.25 565 LEU A O 1
ATOM 4606 N N . PHE A 1 566 ? 21.219 21.016 6.141 1 98.12 566 PHE A N 1
ATOM 4607 C CA . PHE A 1 566 ? 21.594 19.625 5.902 1 98.12 566 PHE A CA 1
ATOM 4608 C C . PHE A 1 566 ? 20.703 19 4.836 1 98.12 566 PHE A C 1
ATOM 4610 O O . PHE A 1 566 ? 21.172 18.281 3.965 1 98.12 566 PHE A O 1
ATOM 4617 N N . ALA A 1 567 ? 19.438 19.234 4.953 1 97.88 567 ALA A N 1
ATOM 4618 C CA . ALA A 1 567 ? 18.484 18.703 3.969 1 97.88 567 ALA A CA 1
ATOM 4619 C C . ALA A 1 567 ? 18.797 19.234 2.572 1 97.88 567 ALA A C 1
ATOM 4621 O O . ALA A 1 567 ? 18.641 18.516 1.58 1 97.88 567 ALA A O 1
ATOM 4622 N N . VAL A 1 568 ? 19.25 20.453 2.492 1 98.12 568 VAL A N 1
ATOM 4623 C CA . VAL A 1 568 ? 19.531 21.078 1.2 1 98.12 568 VAL A CA 1
ATOM 4624 C C . VAL A 1 568 ? 20.75 20.391 0.561 1 98.12 568 VAL A C 1
ATOM 4626 O O . VAL A 1 568 ? 20.703 20.016 -0.611 1 98.12 568 VAL A O 1
ATOM 4629 N N . ASN A 1 569 ? 21.844 20.234 1.291 1 98 569 ASN A N 1
ATOM 4630 C CA . ASN A 1 569 ? 23.062 19.656 0.742 1 98 569 ASN A CA 1
ATOM 4631 C C . ASN A 1 569 ? 23.969 19.109 1.843 1 98 569 ASN A C 1
ATOM 4633 O O . ASN A 1 569 ? 24.859 19.797 2.334 1 98 569 ASN A O 1
ATOM 4637 N N . PRO A 1 570 ? 23.781 17.859 2.145 1 97.44 570 PRO A N 1
ATOM 4638 C CA . PRO A 1 570 ? 24.578 17.266 3.225 1 97.44 570 PRO A CA 1
ATOM 4639 C C . PRO A 1 570 ? 26.078 17.328 2.965 1 97.44 570 PRO A C 1
ATOM 4641 O O . PRO A 1 570 ? 26.859 17.469 3.904 1 97.44 570 PRO A O 1
ATOM 4644 N N . SER A 1 571 ? 26.516 17.172 1.728 1 97.12 571 SER A N 1
ATOM 4645 C CA . SER A 1 571 ? 27.938 17.172 1.4 1 97.12 571 SER A CA 1
ATOM 4646 C C . SER A 1 571 ? 28.547 18.547 1.647 1 97.12 571 SER A C 1
ATOM 4648 O O . SER A 1 571 ? 29.672 18.656 2.137 1 97.12 571 SER A O 1
ATOM 4650 N N . LYS A 1 572 ? 27.812 19.609 1.368 1 96.94 572 LYS A N 1
ATOM 4651 C CA . LYS A 1 572 ? 28.297 20.969 1.48 1 96.94 572 LYS A CA 1
ATOM 4652 C C . LYS A 1 572 ? 28.25 21.453 2.928 1 96.94 572 LYS A C 1
ATOM 4654 O O . LYS A 1 572 ? 29.156 22.156 3.383 1 96.94 572 LYS A O 1
ATOM 4659 N N . TYR A 1 573 ? 27.203 21.109 3.678 1 98 573 TYR A N 1
ATOM 4660 C CA . TYR A 1 573 ? 26.938 21.75 4.965 1 98 573 TYR A CA 1
ATOM 4661 C C . TYR A 1 573 ? 27.172 20.766 6.113 1 98 573 TYR A C 1
ATOM 4663 O O . TYR A 1 573 ? 27.094 21.156 7.285 1 98 573 TYR A O 1
ATOM 4671 N N . GLY A 1 574 ? 27.469 19.5 5.871 1 97.62 574 GLY A N 1
ATOM 4672 C CA . GLY A 1 574 ? 27.578 18.469 6.895 1 97.62 574 GLY A CA 1
ATOM 4673 C C . GLY A 1 574 ? 28.531 18.828 8.008 1 97.62 574 GLY A C 1
ATOM 4674 O O . GLY A 1 574 ? 28.219 18.656 9.188 1 97.62 574 GLY A O 1
ATOM 4675 N N . ASP A 1 575 ? 29.656 19.391 7.695 1 97.31 575 ASP A N 1
ATOM 4676 C CA . ASP A 1 575 ? 30.688 19.703 8.688 1 97.31 575 ASP A CA 1
ATOM 4677 C C . ASP A 1 575 ? 30.219 20.797 9.641 1 97.31 575 ASP A C 1
ATOM 4679 O O . ASP A 1 575 ? 30.312 20.641 10.859 1 97.31 575 ASP A O 1
ATOM 4683 N N . ILE A 1 576 ? 29.734 21.906 9.109 1 97.44 576 ILE A N 1
ATOM 4684 C CA . ILE A 1 576 ? 29.312 23.016 9.953 1 97.44 576 ILE A CA 1
ATOM 4685 C C . ILE A 1 576 ? 28.094 22.625 10.781 1 97.44 576 ILE A C 1
ATOM 4687 O O . ILE A 1 576 ? 27.938 23.047 11.922 1 97.44 576 ILE A O 1
ATOM 4691 N N . VAL A 1 577 ? 27.172 21.797 10.203 1 98.25 577 VAL A N 1
ATOM 4692 C CA . VAL A 1 577 ? 25.984 21.328 10.906 1 98.25 577 VAL A CA 1
ATOM 4693 C C . VAL A 1 577 ? 26.406 20.5 12.117 1 98.25 577 VAL A C 1
ATOM 4695 O O . VAL A 1 577 ? 25.938 20.734 13.234 1 98.25 577 VAL A O 1
ATOM 4698 N N . ARG A 1 578 ? 27.328 19.562 11.938 1 98.31 578 ARG A N 1
ATOM 4699 C CA . ARG A 1 578 ? 27.797 18.703 13.023 1 98.31 578 ARG A CA 1
ATOM 4700 C C . ARG A 1 578 ? 28.5 19.531 14.094 1 98.31 578 ARG A C 1
ATOM 4702 O O . ARG A 1 578 ? 28.25 19.359 15.289 1 98.31 578 ARG A O 1
ATOM 4709 N N . GLU A 1 579 ? 29.312 20.453 13.688 1 97.94 579 GLU A N 1
ATOM 4710 C CA . GLU A 1 579 ? 30.078 21.281 14.617 1 97.94 579 GLU A CA 1
ATOM 4711 C C . GLU A 1 579 ? 29.156 22.125 15.5 1 97.94 579 GLU A C 1
ATOM 4713 O O . GLU A 1 579 ? 29.297 22.109 16.734 1 97.94 579 GLU A O 1
ATOM 4718 N N . VAL A 1 580 ? 28.25 22.828 14.906 1 98.25 580 VAL A N 1
ATOM 4719 C CA . VAL A 1 580 ? 27.375 23.766 15.609 1 98.25 580 VAL A CA 1
ATOM 4720 C C . VAL A 1 580 ? 26.422 23 16.516 1 98.25 580 VAL A C 1
ATOM 4722 O O . VAL A 1 580 ? 26.203 23.391 17.672 1 98.25 580 VAL A O 1
ATOM 4725 N N . LEU A 1 581 ? 25.875 21.875 16.047 1 98.38 581 LEU A N 1
ATOM 4726 C CA . LEU A 1 581 ? 24.922 21.109 16.828 1 98.38 581 LEU A CA 1
ATOM 4727 C C . LEU A 1 581 ? 25.609 20.422 18 1 98.38 581 LEU A C 1
ATOM 4729 O O . LEU A 1 581 ? 25.047 20.312 19.094 1 98.38 581 LEU A O 1
ATOM 4733 N N . GLN A 1 582 ? 26.844 19.953 17.766 1 98.06 582 GLN A N 1
ATOM 4734 C CA . GLN A 1 582 ? 27.594 19.359 18.875 1 98.06 582 GLN A CA 1
ATOM 4735 C C . GLN A 1 582 ? 27.859 20.406 19.953 1 98.06 582 GLN A C 1
ATOM 4737 O O . GLN A 1 582 ? 27.75 20.094 21.141 1 98.06 582 GLN A O 1
ATOM 4742 N N . THR A 1 583 ? 28.188 21.594 19.562 1 97.88 583 THR A N 1
ATOM 4743 C CA . THR A 1 583 ? 28.422 22.672 20.5 1 97.88 583 THR A CA 1
ATOM 4744 C C . THR A 1 583 ? 27.156 23 21.297 1 97.88 583 THR A C 1
ATOM 4746 O O . THR A 1 583 ? 27.219 23.156 22.516 1 97.88 583 THR A O 1
ATOM 4749 N N . SER A 1 584 ? 26.062 23.109 20.594 1 97.44 584 SER A N 1
ATOM 4750 C CA . SER A 1 584 ? 24.797 23.422 21.234 1 97.44 584 SER A CA 1
ATOM 4751 C C . SER A 1 584 ? 24.344 22.297 22.172 1 97.44 584 SER A C 1
ATOM 4753 O O . SER A 1 584 ? 23.812 22.562 23.25 1 97.44 584 SER A O 1
ATOM 4755 N N . LEU A 1 585 ? 24.547 21.047 21.719 1 97.12 585 LEU A N 1
ATOM 4756 C CA . LEU A 1 585 ? 24.078 19.891 22.484 1 97.12 585 LEU A CA 1
ATOM 4757 C C . LEU A 1 585 ? 24.781 19.828 23.844 1 97.12 585 LEU A C 1
ATOM 4759 O O . LEU A 1 585 ? 24.188 19.391 24.828 1 97.12 585 LEU A O 1
ATOM 4763 N N . LYS A 1 586 ? 26 20.266 23.969 1 96.5 586 LYS A N 1
ATOM 4764 C CA . LYS A 1 586 ? 26.781 20.25 25.203 1 96.5 586 LYS A CA 1
ATOM 4765 C C . LYS A 1 586 ? 26.125 21.078 26.297 1 96.5 586 LYS A C 1
ATOM 4767 O O . LYS A 1 586 ? 26.312 20.812 27.484 1 96.5 586 LYS A O 1
ATOM 4772 N N . LEU A 1 587 ? 25.281 22.016 25.906 1 96.25 587 LEU A N 1
ATOM 4773 C CA . LEU A 1 587 ? 24.594 22.891 26.844 1 96.25 587 LEU A CA 1
ATOM 4774 C C . LEU A 1 587 ? 23.531 22.141 27.625 1 96.25 587 LEU A C 1
ATOM 4776 O O . LEU A 1 587 ? 23.109 22.578 28.688 1 96.25 587 LEU A O 1
ATOM 4780 N N . TRP A 1 588 ? 23.141 20.906 27.031 1 95.56 588 TRP A N 1
ATOM 4781 C CA . TRP A 1 588 ? 21.953 20.266 27.562 1 95.56 588 TRP A CA 1
ATOM 4782 C C . TRP A 1 588 ? 22.234 18.812 27.953 1 95.56 588 TRP A C 1
ATOM 4784 O O . TRP A 1 588 ? 21.328 17.984 27.953 1 95.56 588 TRP A O 1
ATOM 4794 N N . VAL A 1 589 ? 23.328 18.406 28.281 1 86.31 589 VAL A N 1
ATOM 4795 C CA . VAL A 1 589 ? 23.734 17.047 28.609 1 86.31 589 VAL A CA 1
ATOM 4796 C C . VAL A 1 589 ? 23.016 16.594 29.891 1 86.31 589 VAL A C 1
ATOM 4798 O O . VAL A 1 589 ? 22.75 15.406 30.078 1 86.31 589 VAL A O 1
ATOM 4801 N N . ARG A 1 590 ? 22.734 17.453 30.859 1 83.88 590 ARG A N 1
ATOM 4802 C CA . ARG A 1 590 ? 22.016 17.141 32.094 1 83.88 590 ARG A CA 1
ATOM 4803 C C . ARG A 1 590 ? 20.891 18.156 32.312 1 83.88 590 ARG A C 1
ATOM 4805 O O . ARG A 1 590 ? 20.891 18.859 33.344 1 83.88 590 ARG A O 1
ATOM 4812 N N . PRO A 1 591 ? 19.781 17.969 31.438 1 86.88 591 PRO A N 1
ATOM 4813 C CA . PRO A 1 591 ? 18.719 18.969 31.516 1 86.88 591 PRO A CA 1
ATOM 4814 C C . PRO A 1 591 ? 17.859 18.812 32.781 1 86.88 591 PRO A C 1
ATOM 4816 O O . PRO A 1 591 ? 17.578 17.703 33.188 1 86.88 591 PRO A O 1
ATOM 4819 N N . LYS A 1 592 ? 17.516 19.828 33.438 1 86 592 LYS A N 1
ATOM 4820 C CA . LYS A 1 592 ? 16.734 19.828 34.656 1 86 592 LYS A CA 1
ATOM 4821 C C . LYS A 1 592 ? 15.297 20.25 34.406 1 86 592 LYS A C 1
ATOM 4823 O O . LYS A 1 592 ? 14.359 19.672 34.938 1 86 592 LYS A O 1
ATOM 4828 N N . GLU A 1 593 ? 15.156 21.25 33.562 1 90.94 593 GLU A N 1
ATOM 4829 C CA . GLU A 1 593 ? 13.836 21.812 33.281 1 90.94 593 GLU A CA 1
ATOM 4830 C C . GLU A 1 593 ? 13.266 21.25 31.984 1 90.94 593 GLU A C 1
ATOM 4832 O O . GLU A 1 593 ? 14.008 20.734 31.141 1 90.94 593 GLU A O 1
ATOM 4837 N N . ARG A 1 594 ? 11.938 21.25 31.875 1 91.12 594 ARG A N 1
ATOM 4838 C CA . ARG A 1 594 ? 11.227 20.672 30.734 1 91.12 594 ARG A CA 1
ATOM 4839 C C . ARG A 1 594 ? 11.664 21.312 29.422 1 91.12 594 ARG A C 1
ATOM 4841 O O . ARG A 1 594 ? 11.883 20.625 28.438 1 91.12 594 ARG A O 1
ATOM 4848 N N . LEU A 1 595 ? 11.836 22.547 29.438 1 94.81 595 LEU A N 1
ATOM 4849 C CA . LEU A 1 595 ? 12.219 23.234 28.203 1 94.81 595 LEU A CA 1
ATOM 4850 C C . LEU A 1 595 ? 13.633 22.859 27.781 1 94.81 595 LEU A C 1
ATOM 4852 O O . LEU A 1 595 ? 13.945 22.812 26.594 1 94.81 595 LEU A O 1
ATOM 4856 N N . GLU A 1 596 ? 14.5 22.609 28.766 1 95.38 596 GLU A N 1
ATOM 4857 C CA . GLU A 1 596 ? 15.852 22.141 28.484 1 95.38 596 GLU A CA 1
ATOM 4858 C C . GLU A 1 596 ? 15.844 20.75 27.875 1 95.38 596 GLU A C 1
ATOM 4860 O O . GLU A 1 596 ? 16.609 20.469 26.953 1 95.38 596 GLU A O 1
ATOM 4865 N N . LYS A 1 597 ? 14.969 19.906 28.375 1 94.56 597 LYS A N 1
ATOM 4866 C CA . LYS A 1 597 ? 14.812 18.562 27.828 1 94.56 597 LYS A CA 1
ATOM 4867 C C . LYS A 1 597 ? 14.344 18.625 26.375 1 94.56 597 LYS A C 1
ATOM 4869 O O . LYS A 1 597 ? 14.805 17.859 25.531 1 94.56 597 LYS A O 1
ATOM 4874 N N . MET A 1 598 ? 13.414 19.469 26.141 1 95.25 598 MET A N 1
ATOM 4875 C CA . MET A 1 598 ? 12.922 19.672 24.781 1 95.25 598 MET A CA 1
ATOM 4876 C C . MET A 1 598 ? 14.039 20.141 23.844 1 95.25 598 MET A C 1
ATOM 4878 O O . MET A 1 598 ? 14.133 19.688 22.703 1 95.25 598 MET A O 1
ATOM 4882 N N . ALA A 1 599 ? 14.859 21.094 24.312 1 96.31 599 ALA A N 1
ATOM 4883 C CA . ALA A 1 599 ? 15.992 21.578 23.516 1 96.31 599 ALA A CA 1
ATOM 4884 C C . ALA A 1 599 ? 16.953 20.438 23.203 1 96.31 599 ALA A C 1
ATOM 4886 O O . ALA A 1 599 ? 17.422 20.312 22.062 1 96.31 599 ALA A O 1
ATOM 4887 N N . PHE A 1 600 ? 17.266 19.656 24.219 1 96.75 600 PHE A N 1
ATOM 4888 C CA . PHE A 1 600 ? 18.109 18.484 23.984 1 96.75 600 PHE A CA 1
ATOM 4889 C C . PHE A 1 600 ? 17.5 17.594 22.906 1 96.75 600 PHE A C 1
ATOM 4891 O O . PHE A 1 600 ? 18.203 17.156 21.984 1 96.75 600 PHE A O 1
ATOM 4898 N N . SER A 1 601 ? 16.266 17.25 23.047 1 96.5 601 SER A N 1
ATOM 4899 C CA . SER A 1 601 ? 15.562 16.375 22.125 1 96.5 601 SER A CA 1
ATOM 4900 C C . SER A 1 601 ? 15.695 16.875 20.688 1 96.5 601 SER A C 1
ATOM 4902 O O . SER A 1 601 ? 16.031 16.109 19.781 1 96.5 601 SER A O 1
ATOM 4904 N N . ASN A 1 602 ? 15.422 18.141 20.484 1 96.88 602 ASN A N 1
ATOM 4905 C CA . ASN A 1 602 ? 15.438 18.719 19.141 1 96.88 602 ASN A CA 1
ATOM 4906 C C . ASN A 1 602 ? 16.844 18.734 18.547 1 96.88 602 ASN A C 1
ATOM 4908 O O . ASN A 1 602 ? 17.031 18.344 17.391 1 96.88 602 ASN A O 1
ATOM 4912 N N . VAL A 1 603 ? 17.844 19.172 19.328 1 98.12 603 VAL A N 1
ATOM 4913 C CA . VAL A 1 603 ? 19.219 19.234 18.859 1 98.12 603 VAL A CA 1
ATOM 4914 C C . VAL A 1 603 ? 19.75 17.828 18.578 1 98.12 603 VAL A C 1
ATOM 4916 O O . VAL A 1 603 ? 20.359 17.578 17.547 1 98.12 603 VAL A O 1
ATOM 4919 N N . ALA A 1 604 ? 19.453 16.891 19.484 1 98.12 604 ALA A N 1
ATOM 4920 C CA . ALA A 1 604 ? 19.922 15.516 19.344 1 98.12 604 ALA A CA 1
ATOM 4921 C C . ALA A 1 604 ? 19.281 14.836 18.141 1 98.12 604 ALA A C 1
ATOM 4923 O O . ALA A 1 604 ? 19.953 14.078 17.422 1 98.12 604 ALA A O 1
ATOM 4924 N N . SER A 1 605 ? 18.016 15.023 17.922 1 97.94 605 SER A N 1
ATOM 4925 C CA . SER A 1 605 ? 17.328 14.438 16.766 1 97.94 605 SER A CA 1
ATOM 4926 C C . SER A 1 605 ? 17.953 14.906 15.461 1 97.94 605 SER A C 1
ATOM 4928 O O . SER A 1 605 ? 18.188 14.102 14.555 1 97.94 605 SER A O 1
ATOM 4930 N N . THR A 1 606 ? 18.219 16.234 15.375 1 98.06 606 THR A N 1
ATOM 4931 C CA . THR A 1 606 ? 18.812 16.797 14.172 1 98.06 606 THR A CA 1
ATOM 4932 C C . THR A 1 606 ? 20.25 16.297 13.984 1 98.06 606 THR A C 1
ATOM 4934 O O . THR A 1 606 ? 20.656 15.969 12.867 1 98.06 606 THR A O 1
ATOM 4937 N N . LEU A 1 607 ? 20.969 16.281 15.078 1 98.44 607 LEU A N 1
ATOM 4938 C CA . LEU A 1 607 ? 22.344 15.805 15.016 1 98.44 607 LEU A CA 1
ATOM 4939 C C . LEU A 1 607 ? 22.391 14.344 14.586 1 98.44 607 LEU A C 1
ATOM 4941 O O . LEU A 1 607 ? 23.281 13.938 13.828 1 98.44 607 LEU A O 1
ATOM 4945 N N . ALA A 1 608 ? 21.453 13.531 15.039 1 98.38 608 ALA A N 1
ATOM 4946 C CA . ALA A 1 608 ? 21.406 12.109 14.695 1 98.38 608 ALA A CA 1
ATOM 4947 C C . ALA A 1 608 ? 21.25 11.922 13.188 1 98.38 608 ALA A C 1
ATOM 4949 O O . ALA A 1 608 ? 21.781 10.969 12.617 1 98.38 608 ALA A O 1
ATOM 4950 N N . MET A 1 609 ? 20.562 12.781 12.547 1 97.12 609 MET A N 1
ATOM 4951 C CA . MET A 1 609 ? 20.344 12.695 11.109 1 97.12 609 MET A CA 1
ATOM 4952 C C . MET A 1 609 ? 21.625 13.023 10.344 1 97.12 609 MET A C 1
ATOM 4954 O O . MET A 1 609 ? 21.859 12.508 9.25 1 97.12 609 MET A O 1
ATOM 4958 N N . ALA A 1 610 ? 22.484 13.852 10.961 1 97.56 610 ALA A N 1
ATOM 4959 C CA . ALA A 1 610 ? 23.656 14.359 10.25 1 97.56 610 ALA A CA 1
ATOM 4960 C C . ALA A 1 610 ? 24.922 13.594 10.633 1 97.56 610 ALA A C 1
ATOM 4962 O O . ALA A 1 610 ? 25.938 13.664 9.938 1 97.56 610 ALA A O 1
ATOM 4963 N N . ASP A 1 611 ? 24.859 12.914 11.773 1 97.31 611 ASP A N 1
ATOM 4964 C CA . ASP A 1 611 ? 26.062 12.273 12.32 1 97.31 611 ASP A CA 1
ATOM 4965 C C . ASP A 1 611 ? 25.797 10.82 12.68 1 97.31 611 ASP A C 1
ATOM 4967 O O . ASP A 1 611 ? 25.328 10.523 13.781 1 97.31 611 ASP A O 1
ATOM 4971 N N . GLU A 1 612 ? 26.297 9.914 11.891 1 95.25 612 GLU A N 1
ATOM 4972 C CA . GLU A 1 612 ? 26.031 8.484 12.055 1 95.25 612 GLU A CA 1
ATOM 4973 C C . GLU A 1 612 ? 26.688 7.949 13.336 1 95.25 612 GLU A C 1
ATOM 4975 O O . GLU A 1 612 ? 26.141 7.043 13.977 1 95.25 612 GLU A O 1
ATOM 4980 N N . GLY A 1 613 ? 27.875 8.414 13.641 1 96.75 613 GLY A N 1
ATOM 4981 C CA . GLY A 1 613 ? 28.531 8.008 14.875 1 96.75 613 GLY A CA 1
ATOM 4982 C C . GLY A 1 613 ? 27.719 8.375 16.109 1 96.75 613 GLY A C 1
ATOM 4983 O O . GLY A 1 613 ? 27.578 7.555 17.016 1 96.75 613 GLY A O 1
ATOM 4984 N N . PHE A 1 614 ? 27.234 9.633 16.125 1 97.88 614 PHE A N 1
ATOM 4985 C CA . PHE A 1 614 ? 26.375 10.07 17.219 1 97.88 614 PHE A CA 1
ATOM 4986 C C . PHE A 1 614 ? 25.125 9.211 17.297 1 97.88 614 PHE A C 1
ATOM 4988 O O . PHE A 1 614 ? 24.719 8.766 18.375 1 97.88 614 PHE A O 1
ATOM 4995 N N . ALA A 1 615 ? 24.5 8.953 16.156 1 98.25 615 ALA A N 1
ATOM 4996 C CA . ALA A 1 615 ? 23.281 8.148 16.078 1 98.25 615 ALA A CA 1
ATOM 4997 C C . ALA A 1 615 ? 23.516 6.742 16.625 1 98.25 615 ALA A C 1
ATOM 4999 O O . ALA A 1 615 ? 22.688 6.211 17.375 1 98.25 615 ALA A O 1
ATOM 5000 N N . LEU A 1 616 ? 24.609 6.16 16.219 1 97.81 616 LEU A N 1
ATOM 5001 C CA . LEU A 1 616 ? 24.938 4.816 16.672 1 97.81 616 LEU A CA 1
ATOM 5002 C C . LEU A 1 616 ? 25.031 4.777 18.203 1 97.81 616 LEU A C 1
ATOM 5004 O O . LEU A 1 616 ? 24.531 3.846 18.828 1 97.81 616 LEU A O 1
ATOM 5008 N N . GLY A 1 617 ? 25.703 5.773 18.766 1 97.69 617 GLY A N 1
ATOM 5009 C CA . GLY A 1 617 ? 25.812 5.848 20.203 1 97.69 617 GLY A CA 1
ATOM 5010 C C . GLY A 1 617 ? 24.484 5.953 20.922 1 97.69 617 GLY A C 1
ATOM 5011 O O . GLY A 1 617 ? 24.219 5.219 21.859 1 97.69 617 GLY A O 1
ATOM 5012 N N . LEU A 1 618 ? 23.625 6.84 20.469 1 97.5 618 LEU A N 1
ATOM 5013 C CA . LEU A 1 618 ? 22.344 7.105 21.109 1 97.5 618 LEU A CA 1
ATOM 5014 C C . LEU A 1 618 ? 21.359 5.961 20.859 1 97.5 618 LEU A C 1
ATOM 5016 O O . LEU A 1 618 ? 20.469 5.719 21.672 1 97.5 618 LEU A O 1
ATOM 5020 N N . SER A 1 619 ? 21.516 5.234 19.734 1 97.94 619 SER A N 1
ATOM 5021 C CA . SER A 1 619 ? 20.625 4.152 19.344 1 97.94 619 SER A CA 1
ATOM 5022 C C . SER A 1 619 ? 20.641 3.021 20.359 1 97.94 619 SER A C 1
ATOM 5024 O O . SER A 1 619 ? 19.688 2.236 20.453 1 97.94 619 SER A O 1
ATOM 5026 N N . ARG A 1 620 ? 21.641 2.871 21.172 1 97.19 620 ARG A N 1
ATOM 5027 C CA . ARG A 1 620 ? 21.781 1.813 22.172 1 97.19 620 ARG A CA 1
ATOM 5028 C C . ARG A 1 620 ? 20.672 1.9 23.219 1 97.19 620 ARG A C 1
ATOM 5030 O O . ARG A 1 620 ? 20.297 0.891 23.812 1 97.19 620 ARG A O 1
ATOM 5037 N N . LEU A 1 621 ? 20.141 3.061 23.344 1 97.44 621 LEU A N 1
ATOM 5038 C CA . LEU A 1 621 ? 19.094 3.279 24.344 1 97.44 621 LEU A CA 1
ATOM 5039 C C . LEU A 1 621 ? 17.766 2.691 23.875 1 97.44 621 LEU A C 1
ATOM 5041 O O . LEU A 1 621 ? 16.812 2.59 24.656 1 97.44 621 LEU A O 1
ATOM 5045 N N . MET A 1 622 ? 17.688 2.232 22.641 1 97.69 622 MET A N 1
ATOM 5046 C CA . MET A 1 622 ? 16.453 1.679 22.094 1 97.69 622 MET A CA 1
ATOM 5047 C C . MET A 1 622 ? 16 0.458 22.875 1 97.69 622 MET A C 1
ATOM 5049 O O . MET A 1 622 ? 14.805 0.207 23.016 1 97.69 622 MET A O 1
ATOM 5053 N N . ASP A 1 623 ? 16.891 -0.234 23.453 1 95.75 623 ASP A N 1
ATOM 5054 C CA . ASP A 1 623 ? 16.578 -1.422 24.234 1 95.75 623 ASP A CA 1
ATOM 5055 C C . ASP A 1 623 ? 15.664 -1.076 25.406 1 95.75 623 ASP A C 1
ATOM 5057 O O . ASP A 1 623 ? 14.867 -1.91 25.859 1 95.75 623 ASP A O 1
ATOM 5061 N N . ASN A 1 624 ? 15.742 0.186 25.906 1 95.88 624 ASN A N 1
ATOM 5062 C CA . ASN A 1 624 ? 14.945 0.652 27.031 1 95.88 624 ASN A CA 1
ATOM 5063 C C . ASN A 1 624 ? 13.961 1.74 26.609 1 95.88 624 ASN A C 1
ATOM 5065 O O . ASN A 1 624 ? 13.594 2.598 27.422 1 95.88 624 ASN A O 1
ATOM 5069 N N . TYR A 1 625 ? 13.625 1.733 25.406 1 96.31 625 TYR A N 1
ATOM 5070 C CA . TYR A 1 625 ? 12.852 2.793 24.766 1 96.31 625 TYR A CA 1
ATOM 5071 C C . TYR A 1 625 ? 11.594 3.107 25.562 1 96.31 625 TYR A C 1
ATOM 5073 O O . TYR A 1 625 ? 11.273 4.277 25.797 1 96.31 625 TYR A O 1
ATOM 5081 N N . ASP A 1 626 ? 10.867 2.104 26.078 1 92.19 626 ASP A N 1
ATOM 5082 C CA . ASP A 1 626 ? 9.555 2.268 26.688 1 92.19 626 ASP A CA 1
ATOM 5083 C C . ASP A 1 626 ? 9.656 2.932 28.047 1 92.19 626 ASP A C 1
ATOM 5085 O O . ASP A 1 626 ? 8.664 3.439 28.578 1 92.19 626 ASP A O 1
ATOM 5089 N N . TYR A 1 627 ? 10.883 2.977 28.594 1 93.5 627 TYR A N 1
ATOM 5090 C CA . TYR A 1 627 ? 11.094 3.531 29.922 1 93.5 627 TYR A CA 1
ATOM 5091 C C . TYR A 1 627 ? 11.773 4.891 29.844 1 93.5 627 TYR A C 1
ATOM 5093 O O . TYR A 1 627 ? 11.969 5.555 30.875 1 93.5 627 TYR A O 1
ATOM 5101 N N . LEU A 1 628 ? 12.031 5.332 28.672 1 94.5 628 LEU A N 1
ATOM 5102 C CA . LEU A 1 628 ? 12.711 6.609 28.516 1 94.5 628 LEU A CA 1
ATOM 5103 C C . LEU A 1 628 ? 11.758 7.773 28.75 1 94.5 628 LEU A C 1
ATOM 5105 O O . LEU A 1 628 ? 10.539 7.633 28.578 1 94.5 628 LEU A O 1
ATOM 5109 N N . ASP A 1 629 ? 12.375 8.859 29.172 1 91.56 629 ASP A N 1
ATOM 5110 C CA . ASP A 1 629 ? 11.641 10.125 29.219 1 91.56 629 ASP A CA 1
ATOM 5111 C C . ASP A 1 629 ? 11.055 10.469 27.859 1 91.56 629 ASP A C 1
ATOM 5113 O O . ASP A 1 629 ? 11.664 10.203 26.812 1 91.56 629 ASP A O 1
ATOM 5117 N N . GLY A 1 630 ? 9.859 11.023 27.859 1 89.75 630 GLY A N 1
ATOM 5118 C CA . GLY A 1 630 ? 9.156 11.352 26.641 1 89.75 630 GLY A CA 1
ATOM 5119 C C . GLY A 1 630 ? 9.984 12.188 25.688 1 89.75 630 GLY A C 1
ATOM 5120 O O . GLY A 1 630 ? 9.859 12.055 24.469 1 89.75 630 GLY A O 1
ATOM 5121 N N . ASP A 1 631 ? 10.859 13.039 26.188 1 93.75 631 ASP A N 1
ATOM 5122 C CA . ASP A 1 631 ? 11.656 13.93 25.344 1 93.75 631 ASP A CA 1
ATOM 5123 C C . ASP A 1 631 ? 12.844 13.188 24.734 1 93.75 631 ASP A C 1
ATOM 5125 O O . ASP A 1 631 ? 13.398 13.617 23.719 1 93.75 631 ASP A O 1
ATOM 5129 N N . LEU A 1 632 ? 13.234 12.102 25.312 1 95.06 632 LEU A N 1
ATOM 5130 C CA . LEU A 1 632 ? 14.391 11.352 24.828 1 95.06 632 LEU A CA 1
ATOM 5131 C C . LEU A 1 632 ? 13.977 10.32 23.781 1 95.06 632 LEU A C 1
ATOM 5133 O O . LEU A 1 632 ? 14.812 9.859 23 1 95.06 632 LEU A O 1
ATOM 5137 N N . ARG A 1 633 ? 12.75 9.969 23.719 1 96.44 633 ARG A N 1
ATOM 5138 C CA . ARG A 1 633 ? 12.281 8.891 22.859 1 96.44 633 ARG A CA 1
ATOM 5139 C C . ARG A 1 633 ? 12.469 9.234 21.391 1 96.44 633 ARG A C 1
ATOM 5141 O O . ARG A 1 633 ? 12.891 8.398 20.594 1 96.44 633 ARG A O 1
ATOM 5148 N N . GLN A 1 634 ? 12.211 10.461 21.062 1 96.5 634 GLN A N 1
ATOM 5149 C CA . GLN A 1 634 ? 12.273 10.844 19.641 1 96.5 634 GLN A CA 1
ATOM 5150 C C . GLN A 1 634 ? 13.703 10.742 19.109 1 96.5 634 GLN A C 1
ATOM 5152 O O . GLN A 1 634 ? 13.945 10.078 18.109 1 96.5 634 GLN A O 1
ATOM 5157 N N . PRO A 1 635 ? 14.75 11.383 19.75 1 97.94 635 PRO A N 1
ATOM 5158 C CA . PRO A 1 635 ? 16.109 11.266 19.203 1 97.94 635 PRO A CA 1
ATOM 5159 C C . PRO A 1 635 ? 16.625 9.828 19.234 1 97.94 635 PRO A C 1
ATOM 5161 O O . PRO A 1 635 ? 17.391 9.422 18.359 1 97.94 635 PRO A O 1
ATOM 5164 N N . VAL A 1 636 ? 16.188 9.039 20.188 1 98.56 636 VAL A N 1
ATOM 5165 C CA . VAL A 1 636 ? 16.609 7.648 20.25 1 98.56 636 VAL A CA 1
ATOM 5166 C C . VAL A 1 636 ? 16.031 6.867 19.078 1 98.56 636 VAL A C 1
ATOM 5168 O O . VAL A 1 636 ? 16.734 6.113 18.406 1 98.56 636 VAL A O 1
ATOM 5171 N N . ALA A 1 637 ? 14.727 7.031 18.828 1 98.62 637 ALA A N 1
ATOM 5172 C CA . ALA A 1 637 ? 14.078 6.332 17.734 1 98.62 637 ALA A CA 1
ATOM 5173 C C . ALA A 1 637 ? 14.695 6.727 16.391 1 98.62 637 ALA A C 1
ATOM 5175 O O . ALA A 1 637 ? 14.961 5.867 15.547 1 98.62 637 ALA A O 1
ATOM 5176 N N . ILE A 1 638 ? 14.93 8.008 16.188 1 98.5 638 ILE A N 1
ATOM 5177 C CA . ILE A 1 638 ? 15.531 8.5 14.961 1 98.5 638 ILE A CA 1
ATOM 5178 C C . ILE A 1 638 ? 16.953 7.945 14.82 1 98.5 638 ILE A C 1
ATOM 5180 O O . ILE A 1 638 ? 17.344 7.48 13.75 1 98.5 638 ILE A O 1
ATOM 5184 N N . SER A 1 639 ? 17.719 7.957 15.898 1 98.75 639 SER A N 1
ATOM 5185 C CA . SER A 1 639 ? 19.078 7.422 15.898 1 98.75 639 SER A CA 1
ATOM 5186 C C . SER A 1 639 ? 19.094 5.941 15.531 1 98.75 639 SER A C 1
ATOM 5188 O O . SER A 1 639 ? 19.938 5.496 14.766 1 98.75 639 SER A O 1
ATOM 5190 N N . PHE A 1 640 ? 18.125 5.23 16.062 1 98.69 640 PHE A N 1
ATOM 5191 C CA . PHE A 1 640 ? 18.016 3.803 15.789 1 98.69 640 PHE A CA 1
ATOM 5192 C C . PHE A 1 640 ? 17.703 3.549 14.32 1 98.69 640 PHE A C 1
ATOM 5194 O O . PHE A 1 640 ? 18.297 2.676 13.695 1 98.69 640 PHE A O 1
ATOM 5201 N N . ALA A 1 641 ? 16.812 4.281 13.727 1 98.5 641 ALA A N 1
ATOM 5202 C CA . ALA A 1 641 ? 16.469 4.164 12.312 1 98.5 641 ALA A CA 1
ATOM 5203 C C . ALA A 1 641 ? 17.672 4.453 11.43 1 98.5 641 ALA A C 1
ATOM 5205 O O . ALA A 1 641 ? 17.984 3.676 10.523 1 98.5 641 ALA A O 1
ATOM 5206 N N . VAL A 1 642 ? 18.391 5.555 11.766 1 97.94 642 VAL A N 1
ATOM 5207 C CA . VAL A 1 642 ? 19.484 6.047 10.945 1 97.94 642 VAL A CA 1
ATOM 5208 C C . VAL A 1 642 ? 20.656 5.078 11.023 1 97.94 642 VAL A C 1
ATOM 5210 O O . VAL A 1 642 ? 21.297 4.773 10 1 97.94 642 VAL A O 1
ATOM 5213 N N . SER A 1 643 ? 20.953 4.531 12.18 1 97.5 643 SER A N 1
ATOM 5214 C CA . SER A 1 643 ? 22.172 3.732 12.375 1 97.5 643 SER A CA 1
ATOM 5215 C C . SER A 1 643 ? 21.938 2.285 11.953 1 97.5 643 SER A C 1
ATOM 5217 O O . SER A 1 643 ? 22.844 1.644 11.406 1 97.5 643 SER A O 1
ATOM 5219 N N . GLU A 1 644 ? 20.672 1.723 12.141 1 96.31 644 GLU A N 1
ATOM 5220 C CA . GLU A 1 644 ? 20.469 0.287 11.977 1 96.31 644 GLU A CA 1
ATOM 5221 C C . GLU A 1 644 ? 19.75 -0.024 10.664 1 96.31 644 GLU A C 1
ATOM 5223 O O . GLU A 1 644 ? 19.781 -1.159 10.188 1 96.31 644 GLU A O 1
ATOM 5228 N N . GLU A 1 645 ? 19.078 0.88 10.125 1 95.75 645 GLU A N 1
ATOM 5229 C CA . GLU A 1 645 ? 18.406 0.763 8.836 1 95.75 645 GLU A CA 1
ATOM 5230 C C . GLU A 1 645 ? 17.547 -0.494 8.773 1 95.75 645 GLU A C 1
ATOM 5232 O O . GLU A 1 645 ? 16.625 -0.665 9.578 1 95.75 645 GLU A O 1
ATOM 5237 N N . ASP A 1 646 ? 17.875 -1.522 7.965 1 94.19 646 ASP A N 1
ATOM 5238 C CA . ASP A 1 646 ? 17.078 -2.723 7.754 1 94.19 646 ASP A CA 1
ATOM 5239 C C . ASP A 1 646 ? 16.781 -3.42 9.078 1 94.19 646 ASP A C 1
ATOM 5241 O O . ASP A 1 646 ? 15.672 -3.93 9.281 1 94.19 646 ASP A O 1
ATOM 5245 N N . ASN A 1 647 ? 17.703 -3.369 10 1 93.94 647 ASN A N 1
ATOM 5246 C CA . ASN A 1 647 ? 17.547 -4.039 11.281 1 93.94 647 ASN A CA 1
ATOM 5247 C C . ASN A 1 647 ? 16.578 -3.283 12.188 1 93.94 647 ASN A C 1
ATOM 5249 O O . ASN A 1 647 ? 16.031 -3.854 13.133 1 93.94 647 ASN A O 1
ATOM 5253 N N . ALA A 1 648 ? 16.359 -2.039 11.883 1 97.38 648 ALA A N 1
ATOM 5254 C CA . ALA A 1 648 ? 15.523 -1.197 12.727 1 97.38 648 ALA A CA 1
ATOM 5255 C C . ALA A 1 648 ? 14.07 -1.246 12.273 1 97.38 648 ALA A C 1
ATOM 5257 O O . ALA A 1 648 ? 13.156 -1.001 13.062 1 97.38 648 ALA A O 1
ATOM 5258 N N . PHE A 1 649 ? 13.812 -1.537 11.039 1 96.88 649 PHE A N 1
ATOM 5259 C CA . PHE A 1 649 ? 12.508 -1.354 10.43 1 96.88 649 PHE A CA 1
ATOM 5260 C C . PHE A 1 649 ? 11.445 -2.168 11.164 1 96.88 649 PHE A C 1
ATOM 5262 O O . PHE A 1 649 ? 10.438 -1.622 11.609 1 96.88 649 PHE A O 1
ATOM 5269 N N . GLU A 1 650 ? 11.664 -3.404 11.359 1 94.62 650 GLU A N 1
ATOM 5270 C CA . GLU A 1 650 ? 10.68 -4.273 11.984 1 94.62 650 GLU A CA 1
ATOM 5271 C C . GLU A 1 650 ? 10.438 -3.885 13.438 1 94.62 650 GLU A C 1
ATOM 5273 O O . GLU A 1 650 ? 9.305 -3.938 13.93 1 94.62 650 GLU A O 1
ATOM 5278 N N . VAL A 1 651 ? 11.523 -3.521 14.078 1 96.5 651 VAL A N 1
ATOM 5279 C CA . VAL A 1 651 ? 11.422 -3.146 15.484 1 96.5 651 VAL A CA 1
ATOM 5280 C C . VAL A 1 651 ? 10.555 -1.901 15.625 1 96.5 651 VAL A C 1
ATOM 5282 O O . VAL A 1 651 ? 9.617 -1.883 16.422 1 96.5 651 VAL A O 1
ATOM 5285 N N . LEU A 1 652 ? 10.797 -0.905 14.844 1 98.25 652 LEU A N 1
ATOM 5286 C CA . LEU A 1 652 ? 10.055 0.349 14.906 1 98.25 652 LEU A CA 1
ATOM 5287 C C . LEU A 1 652 ? 8.609 0.147 14.453 1 98.25 652 LEU A C 1
ATOM 5289 O O . LEU A 1 652 ? 7.684 0.711 15.039 1 98.25 652 LEU A O 1
ATOM 5293 N N . LEU A 1 653 ? 8.445 -0.658 13.422 1 97.12 653 LEU A N 1
ATOM 5294 C CA . LEU A 1 653 ? 7.109 -0.954 12.93 1 97.12 653 LEU A CA 1
ATOM 5295 C C . LEU A 1 653 ? 6.27 -1.65 13.992 1 97.12 653 LEU A C 1
ATOM 5297 O O . LEU A 1 653 ? 5.094 -1.328 14.18 1 97.12 653 LEU A O 1
ATOM 5301 N N . ASN A 1 654 ? 6.855 -2.641 14.641 1 96.12 654 ASN A N 1
ATOM 5302 C CA . ASN A 1 654 ? 6.148 -3.344 15.711 1 96.12 654 ASN A CA 1
ATOM 5303 C C . ASN A 1 654 ? 5.754 -2.396 16.844 1 96.12 654 ASN A C 1
ATOM 5305 O O . ASN A 1 654 ? 4.648 -2.49 17.375 1 96.12 654 ASN A O 1
ATOM 5309 N N . LYS A 1 655 ? 6.621 -1.502 17.203 1 96.81 655 LYS A N 1
ATOM 5310 C CA . LYS A 1 655 ? 6.305 -0.505 18.219 1 96.81 655 LYS A CA 1
ATOM 5311 C C . LYS A 1 655 ? 5.191 0.427 17.75 1 96.81 655 LYS A C 1
ATOM 5313 O O . LYS A 1 655 ? 4.336 0.827 18.547 1 96.81 655 LYS A O 1
ATOM 5318 N N . PHE A 1 656 ? 5.234 0.788 16.562 1 96.19 656 PHE A N 1
ATOM 5319 C CA . PHE A 1 656 ? 4.203 1.626 15.961 1 96.19 656 PHE A CA 1
ATOM 5320 C C . PHE A 1 656 ? 2.84 0.949 16.047 1 96.19 656 PHE A C 1
ATOM 5322 O O . PHE A 1 656 ? 1.857 1.567 16.453 1 96.19 656 PHE A O 1
ATOM 5329 N N . ARG A 1 657 ? 2.801 -0.296 15.656 1 94.06 657 ARG A N 1
ATOM 5330 C CA . ARG A 1 657 ? 1.551 -1.051 15.625 1 94.06 657 ARG A CA 1
ATOM 5331 C C . ARG A 1 657 ? 0.999 -1.246 17.031 1 94.06 657 ARG A C 1
ATOM 5333 O O . ARG A 1 657 ? -0.217 -1.303 17.234 1 94.06 657 ARG A O 1
ATOM 5340 N N . LYS A 1 658 ? 1.845 -1.247 18.031 1 93.25 658 LYS A N 1
ATOM 5341 C CA . LYS A 1 658 ? 1.44 -1.493 19.406 1 93.25 658 LYS A CA 1
ATOM 5342 C C . LYS A 1 658 ? 1.091 -0.189 20.109 1 93.25 658 LYS A C 1
ATOM 5344 O O . LYS A 1 658 ? 0.454 -0.203 21.172 1 93.25 658 LYS A O 1
ATOM 5349 N N . ALA A 1 659 ? 1.512 0.938 19.531 1 90.31 659 ALA A N 1
ATOM 5350 C CA . ALA A 1 659 ? 1.29 2.23 20.172 1 90.31 659 ALA A CA 1
ATOM 5351 C C . ALA A 1 659 ? -0.197 2.566 20.234 1 90.31 659 ALA A C 1
ATOM 5353 O O . ALA A 1 659 ? -0.929 2.344 19.266 1 90.31 659 ALA A O 1
ATOM 5354 N N . ASN A 1 660 ? -0.629 3.092 21.422 1 83.06 660 ASN A N 1
ATOM 5355 C CA . ASN A 1 660 ? -2.033 3.434 21.625 1 83.06 660 ASN A CA 1
ATOM 5356 C C . ASN A 1 660 ? -2.264 4.938 21.531 1 83.06 660 ASN A C 1
ATOM 5358 O O . ASN A 1 660 ? -3.393 5.387 21.312 1 83.06 660 ASN A O 1
ATOM 5362 N N . LEU A 1 661 ? -1.195 5.688 21.75 1 85.25 661 LEU A N 1
ATOM 5363 C CA . LEU A 1 661 ? -1.312 7.141 21.688 1 85.25 661 LEU A CA 1
ATOM 5364 C C . LEU A 1 661 ? -0.812 7.68 20.359 1 85.25 661 LEU A C 1
ATOM 5366 O O . LEU A 1 661 ? 0.219 7.23 19.844 1 85.25 661 LEU A O 1
ATOM 5370 N N . ASP A 1 662 ? -1.521 8.648 19.828 1 88.12 662 ASP A N 1
ATOM 5371 C CA . ASP A 1 662 ? -1.177 9.234 18.531 1 88.12 662 ASP A CA 1
ATOM 5372 C C . ASP A 1 662 ? 0.209 9.875 18.578 1 88.12 662 ASP A C 1
ATOM 5374 O O . ASP A 1 662 ? 0.935 9.852 17.578 1 88.12 662 ASP A O 1
ATOM 5378 N N . GLU A 1 663 ? 0.551 10.477 19.688 1 89.38 663 GLU A N 1
ATOM 5379 C CA . GLU A 1 663 ? 1.874 11.078 19.812 1 89.38 663 GLU A CA 1
ATOM 5380 C C . GLU A 1 663 ? 2.977 10.055 19.547 1 89.38 663 GLU A C 1
ATOM 5382 O O . GLU A 1 663 ? 3.939 10.344 18.844 1 89.38 663 GLU A O 1
ATOM 5387 N N . GLU A 1 664 ? 2.834 8.922 20.156 1 92.25 664 GLU A N 1
ATOM 5388 C CA . GLU A 1 664 ? 3.824 7.855 20 1 92.25 664 GLU A CA 1
ATOM 5389 C C . GLU A 1 664 ? 3.854 7.32 18.578 1 92.25 664 GLU A C 1
ATOM 5391 O O . GLU A 1 664 ? 4.926 7.051 18.031 1 92.25 664 GLU A O 1
ATOM 5396 N N . LYS A 1 665 ? 2.709 7.184 18.016 1 93.25 665 LYS A N 1
ATOM 5397 C CA . LYS A 1 665 ? 2.633 6.734 16.625 1 93.25 665 LYS A CA 1
ATOM 5398 C C . LYS A 1 665 ? 3.375 7.691 15.695 1 93.25 665 LYS A C 1
ATOM 5400 O O . LYS A 1 665 ? 4.148 7.258 14.836 1 93.25 665 LYS A O 1
ATOM 5405 N N . LEU A 1 666 ? 3.176 8.93 15.906 1 93.38 666 LEU A N 1
ATOM 5406 C CA . LEU A 1 666 ? 3.812 9.922 15.055 1 93.38 666 LEU A CA 1
ATOM 5407 C C . LEU A 1 666 ? 5.32 9.938 15.273 1 93.38 666 LEU A C 1
ATOM 5409 O O . LEU A 1 666 ? 6.09 10.125 14.32 1 93.38 666 LEU A O 1
ATOM 5413 N N . ARG A 1 667 ? 5.738 9.789 16.531 1 94.94 667 ARG A N 1
ATOM 5414 C CA . ARG A 1 667 ? 7.16 9.727 16.859 1 94.94 667 ARG A CA 1
ATOM 5415 C C . ARG A 1 667 ? 7.848 8.594 16.094 1 94.94 667 ARG A C 1
ATOM 5417 O O . ARG A 1 667 ? 8.906 8.789 15.5 1 94.94 667 ARG A O 1
ATOM 5424 N N . LEU A 1 668 ? 7.238 7.465 16.125 1 97.62 668 LEU A N 1
ATOM 5425 C CA . LEU A 1 668 ? 7.805 6.277 15.484 1 97.62 668 LEU A CA 1
ATOM 5426 C C . LEU A 1 668 ? 7.754 6.398 13.961 1 97.62 668 LEU A C 1
ATOM 5428 O O . LEU A 1 668 ? 8.68 5.973 13.273 1 97.62 668 LEU A O 1
ATOM 5432 N N . LEU A 1 669 ? 6.727 6.984 13.414 1 97.06 669 LEU A N 1
ATOM 5433 C CA . LEU A 1 669 ? 6.652 7.25 11.977 1 97.06 669 LEU A CA 1
ATOM 5434 C C . LEU A 1 669 ? 7.77 8.195 11.547 1 97.06 669 LEU A C 1
ATOM 5436 O O . LEU A 1 669 ? 8.406 7.977 10.508 1 97.06 669 LEU A O 1
ATOM 5440 N N . ASN A 1 670 ? 7.961 9.227 12.328 1 96.56 670 ASN A N 1
ATOM 5441 C CA . ASN A 1 670 ? 9.031 10.172 12.016 1 96.56 670 ASN A CA 1
ATOM 5442 C C . ASN A 1 670 ? 10.391 9.484 11.977 1 96.56 670 ASN A C 1
ATOM 5444 O O . ASN A 1 670 ? 11.227 9.797 11.125 1 96.56 670 ASN A O 1
ATOM 5448 N N . ALA A 1 671 ? 10.578 8.594 12.93 1 98.31 671 ALA A N 1
ATOM 5449 C CA . ALA A 1 671 ? 11.812 7.824 12.938 1 98.31 671 ALA A CA 1
ATOM 5450 C C . ALA A 1 671 ? 11.945 6.977 11.68 1 98.31 671 ALA A C 1
ATOM 5452 O O . ALA A 1 671 ? 12.992 6.988 11.023 1 98.31 671 ALA A O 1
ATOM 5453 N N . MET A 1 672 ? 10.906 6.309 11.258 1 98.31 672 MET A N 1
ATOM 5454 C CA . MET A 1 672 ? 10.938 5.41 10.109 1 98.31 672 MET A CA 1
ATOM 5455 C C . MET A 1 672 ? 11.078 6.195 8.812 1 98.31 672 MET A C 1
ATOM 5457 O O . MET A 1 672 ? 11.539 5.652 7.805 1 98.31 672 MET A O 1
ATOM 5461 N N . LEU A 1 673 ? 10.734 7.434 8.812 1 98.25 673 LEU A N 1
ATOM 5462 C CA . LEU A 1 673 ? 10.875 8.273 7.633 1 98.25 673 LEU A CA 1
ATOM 5463 C C . LEU A 1 673 ? 12.266 8.898 7.57 1 98.25 673 LEU A C 1
ATOM 5465 O O . LEU A 1 673 ? 12.594 9.617 6.625 1 98.25 673 LEU A O 1
ATOM 5469 N N . SER A 1 674 ? 13.094 8.57 8.594 1 97.94 674 SER A N 1
ATOM 5470 C CA . SER A 1 674 ? 14.445 9.109 8.656 1 97.94 674 SER A CA 1
ATOM 5471 C C . SER A 1 674 ? 15.469 8.094 8.164 1 97.94 674 SER A C 1
ATOM 5473 O O . SER A 1 674 ? 16.672 8.352 8.203 1 97.94 674 SER A O 1
ATOM 5475 N N . PHE A 1 675 ? 15.055 6.891 7.664 1 98.19 675 PHE A N 1
ATOM 5476 C CA . PHE A 1 675 ? 15.969 5.93 7.051 1 98.19 675 PHE A CA 1
ATOM 5477 C C . PHE A 1 675 ? 16.719 6.562 5.883 1 98.19 675 PHE A C 1
ATOM 5479 O O . PHE A 1 675 ? 16.188 7.449 5.211 1 98.19 675 PHE A O 1
ATOM 5486 N N . ARG A 1 676 ? 17.906 6.074 5.66 1 97.19 676 ARG A N 1
ATOM 5487 C CA . ARG A 1 676 ? 18.688 6.566 4.531 1 97.19 676 ARG A CA 1
ATOM 5488 C C . ARG A 1 676 ? 18.391 5.762 3.27 1 97.19 676 ARG A C 1
ATOM 5490 O O . ARG A 1 676 ? 18.469 6.289 2.158 1 97.19 676 ARG A O 1
ATOM 5497 N N . LYS A 1 677 ? 18.016 4.457 3.404 1 96.94 677 LYS A N 1
ATOM 5498 C CA . LYS A 1 677 ? 17.625 3.631 2.268 1 96.94 677 LYS A CA 1
ATOM 5499 C C . LYS A 1 677 ? 16.203 3.973 1.801 1 96.94 677 LYS A C 1
ATOM 5501 O O . LYS A 1 677 ? 15.242 3.752 2.529 1 96.94 677 LYS A O 1
ATOM 5506 N N . GLY A 1 678 ? 16.062 4.422 0.536 1 97.31 678 GLY A N 1
ATOM 5507 C CA . GLY A 1 678 ? 14.812 4.926 -0.01 1 97.31 678 GLY A CA 1
ATOM 5508 C C . GLY A 1 678 ? 13.68 3.92 0.06 1 97.31 678 GLY A C 1
ATOM 5509 O O . GLY A 1 678 ? 12.531 4.293 0.283 1 97.31 678 GLY A O 1
ATOM 5510 N N . TYR A 1 679 ? 13.961 2.609 -0.101 1 97.56 679 TYR A N 1
ATOM 5511 C CA . TYR A 1 679 ? 12.891 1.622 -0.117 1 97.56 679 TYR A CA 1
ATOM 5512 C C . TYR A 1 679 ? 12.273 1.468 1.267 1 97.56 679 TYR A C 1
ATOM 5514 O O . TYR A 1 679 ? 11.078 1.173 1.391 1 97.56 679 TYR A O 1
ATOM 5522 N N . LEU A 1 680 ? 13.086 1.704 2.402 1 98.31 680 LEU A N 1
ATOM 5523 C CA . LEU A 1 680 ? 12.516 1.646 3.742 1 98.31 680 LEU A CA 1
ATOM 5524 C C . LEU A 1 680 ? 11.555 2.809 3.975 1 98.31 680 LEU A C 1
ATOM 5526 O O . LEU A 1 680 ? 10.516 2.643 4.617 1 98.31 680 LEU A O 1
ATOM 5530 N N . VAL A 1 681 ? 11.898 3.988 3.412 1 98.31 681 VAL A N 1
ATOM 5531 C CA . VAL A 1 681 ? 11.047 5.164 3.516 1 98.31 681 VAL A CA 1
ATOM 5532 C C . VAL A 1 681 ? 9.742 4.926 2.756 1 98.31 681 VAL A C 1
ATOM 5534 O O . VAL A 1 681 ? 8.656 5.184 3.275 1 98.31 681 VAL A O 1
ATOM 5537 N N . THR A 1 682 ? 9.844 4.355 1.518 1 97.31 682 THR A N 1
ATOM 5538 C CA . THR A 1 682 ? 8.641 4.152 0.725 1 97.31 682 THR A CA 1
ATOM 5539 C C . THR A 1 682 ? 7.801 3.01 1.296 1 97.31 682 THR A C 1
ATOM 5541 O O . THR A 1 682 ? 6.57 3.037 1.221 1 97.31 682 THR A O 1
ATOM 5544 N N . LEU A 1 683 ? 8.438 1.972 1.909 1 97.19 683 LEU A N 1
ATOM 5545 C CA . LEU A 1 683 ? 7.684 0.941 2.611 1 97.19 683 LEU A CA 1
ATOM 5546 C C . LEU A 1 683 ? 6.906 1.539 3.779 1 97.19 683 LEU A C 1
ATOM 5548 O O . LEU A 1 683 ? 5.758 1.161 4.023 1 97.19 683 LEU A O 1
ATOM 5552 N N . THR A 1 684 ? 7.543 2.48 4.48 1 97.69 684 THR A N 1
ATOM 5553 C CA . THR A 1 684 ? 6.863 3.18 5.562 1 97.69 684 THR A CA 1
ATOM 5554 C C . THR A 1 684 ? 5.664 3.961 5.035 1 97.69 684 THR A C 1
ATOM 5556 O O . THR A 1 684 ? 4.551 3.82 5.547 1 97.69 684 THR A O 1
ATOM 5559 N N . LEU A 1 685 ? 5.906 4.723 3.975 1 96.94 685 LEU A N 1
ATOM 5560 C CA . LEU A 1 685 ? 4.824 5.5 3.381 1 96.94 685 LEU A CA 1
ATOM 5561 C C . LEU A 1 685 ? 3.73 4.582 2.842 1 96.94 685 LEU A C 1
ATOM 5563 O O . LEU A 1 685 ? 2.557 4.957 2.816 1 96.94 685 LEU A O 1
ATOM 5567 N N . GLY A 1 686 ? 4.141 3.404 2.48 1 95 686 GLY A N 1
ATOM 5568 C CA . GLY A 1 686 ? 3.213 2.428 1.936 1 95 686 GLY A CA 1
ATOM 5569 C C . GLY A 1 686 ? 2.172 1.97 2.939 1 95 686 GLY A C 1
ATOM 5570 O O . GLY A 1 686 ? 1.122 1.446 2.557 1 95 686 GLY A O 1
ATOM 5571 N N . LEU A 1 687 ? 2.408 2.16 4.219 1 94.19 687 LEU A N 1
ATOM 5572 C CA . LEU A 1 687 ? 1.446 1.817 5.258 1 94.19 687 LEU A CA 1
ATOM 5573 C C . LEU A 1 687 ? 0.179 2.654 5.125 1 94.19 687 LEU A C 1
ATOM 5575 O O . LEU A 1 687 ? -0.86 2.311 5.695 1 94.19 687 LEU A O 1
ATOM 5579 N N . PHE A 1 688 ? 0.231 3.682 4.281 1 92.19 688 PHE A N 1
ATOM 5580 C CA . PHE A 1 688 ? -0.92 4.504 3.934 1 92.19 688 PHE A CA 1
ATOM 5581 C C . PHE A 1 688 ? -1.971 3.686 3.195 1 92.19 688 PHE A C 1
ATOM 5583 O O . PHE A 1 688 ? -3.16 3.766 3.506 1 92.19 688 PHE A O 1
ATOM 5590 N N . SER A 1 689 ? -1.512 2.859 2.291 1 89 689 SER A N 1
ATOM 5591 C CA . SER A 1 689 ? -2.414 2.1 1.433 1 89 689 SER A CA 1
ATOM 5592 C C . SER A 1 689 ? -3.09 0.97 2.203 1 89 689 SER A C 1
ATOM 5594 O O . SER A 1 689 ? -4.16 0.499 1.814 1 89 689 SER A O 1
ATOM 5596 N N . THR A 1 690 ? -2.482 0.585 3.357 1 86.06 690 THR A N 1
ATOM 5597 C CA . THR A 1 690 ? -3.064 -0.49 4.152 1 86.06 690 THR A CA 1
ATOM 5598 C C . THR A 1 690 ? -3.977 0.072 5.238 1 86.06 690 THR A C 1
ATOM 5600 O O . THR A 1 690 ? -4.652 -0.682 5.941 1 86.06 690 THR A O 1
ATOM 5603 N N . GLY A 1 691 ? -3.99 1.352 5.418 1 86.31 691 GLY A N 1
ATOM 5604 C CA . GLY A 1 691 ? -4.816 1.988 6.43 1 86.31 691 GLY A CA 1
ATOM 5605 C C . GLY A 1 691 ? -4.156 2.045 7.793 1 86.31 691 GLY A C 1
ATOM 5606 O O . GLY A 1 691 ? -4.746 2.531 8.758 1 86.31 691 GLY A O 1
ATOM 5607 N N . GLU A 1 692 ? -2.881 1.557 7.848 1 90.06 692 GLU A N 1
ATOM 5608 C CA . GLU A 1 692 ? -2.172 1.598 9.125 1 90.06 692 GLU A CA 1
ATOM 5609 C C . GLU A 1 692 ? -1.786 3.025 9.492 1 90.06 692 GLU A C 1
ATOM 5611 O O . GLU A 1 692 ? -1.731 3.373 10.68 1 90.06 692 GLU A O 1
ATOM 5616 N N . ILE A 1 693 ? -1.476 3.836 8.461 1 92.19 693 ILE A N 1
ATOM 5617 C CA . ILE A 1 693 ? -1.347 5.273 8.672 1 92.19 693 ILE A CA 1
ATOM 5618 C C . ILE A 1 693 ? -2.701 5.949 8.469 1 92.19 693 ILE A C 1
ATOM 5620 O O . ILE A 1 693 ? -3.33 5.793 7.422 1 92.19 693 ILE A O 1
ATOM 5624 N N . LYS A 1 694 ? -3.158 6.684 9.5 1 89.31 694 LYS A N 1
ATOM 5625 C CA . LYS A 1 694 ? -4.438 7.379 9.414 1 89.31 694 LYS A CA 1
ATOM 5626 C C . LYS A 1 694 ? -4.426 8.43 8.312 1 89.31 694 LYS A C 1
ATOM 5628 O O . LYS A 1 694 ? -3.395 9.055 8.047 1 89.31 694 LYS A O 1
ATOM 5633 N N . LYS A 1 695 ? -5.617 8.648 7.695 1 88.19 695 LYS A N 1
ATOM 5634 C CA . LYS A 1 695 ? -5.758 9.664 6.656 1 88.19 695 LYS A CA 1
ATOM 5635 C C . LYS A 1 695 ? -5.25 11.016 7.141 1 88.19 695 LYS A C 1
ATOM 5637 O O . LYS A 1 695 ? -4.625 11.758 6.383 1 88.19 695 LYS A O 1
ATOM 5642 N N . GLN A 1 696 ? -5.363 11.273 8.406 1 90.56 696 GLN A N 1
ATOM 5643 C CA . GLN A 1 696 ? -5.016 12.578 8.961 1 90.56 696 GLN A CA 1
ATOM 5644 C C . GLN A 1 696 ? -3.5 12.758 9.031 1 90.56 696 GLN A C 1
ATOM 5646 O O . GLN A 1 696 ? -3.01 13.883 9.109 1 90.56 696 GLN A O 1
ATOM 5651 N N . ASP A 1 697 ? -2.779 11.695 8.977 1 92.19 697 ASP A N 1
ATOM 5652 C CA . ASP A 1 697 ? -1.356 11.773 9.289 1 92.19 697 ASP A CA 1
ATOM 5653 C C . ASP A 1 697 ? -0.519 11.883 8.016 1 92.19 697 ASP A C 1
ATOM 5655 O O . ASP A 1 697 ? 0.647 12.281 8.062 1 92.19 697 ASP A O 1
ATOM 5659 N N . ILE A 1 698 ? -1.007 11.539 6.883 1 89.94 698 ILE A N 1
ATOM 5660 C CA . ILE A 1 698 ? -0.228 11.461 5.652 1 89.94 698 ILE A CA 1
ATOM 5661 C C . ILE A 1 698 ? 0.325 12.844 5.309 1 89.94 698 ILE A C 1
ATOM 5663 O O . ILE A 1 698 ? 1.5 12.984 4.961 1 89.94 698 ILE A O 1
ATOM 5667 N N . VAL A 1 699 ? -0.454 13.898 5.461 1 88.94 699 VAL A N 1
ATOM 5668 C CA . VAL A 1 699 ? -0.026 15.234 5.066 1 88.94 699 VAL A CA 1
ATOM 5669 C C . VAL A 1 699 ? 0.928 15.805 6.113 1 88.94 699 VAL A C 1
ATOM 5671 O O . VAL A 1 699 ? 1.692 16.734 5.832 1 88.94 699 VAL A O 1
ATOM 5674 N N . ARG A 1 700 ? 0.931 15.211 7.301 1 89.38 700 ARG A N 1
ATOM 5675 C CA . ARG A 1 700 ? 1.846 15.672 8.336 1 89.38 700 ARG A CA 1
ATOM 5676 C C . ARG A 1 700 ? 3.225 15.047 8.172 1 89.38 700 ARG A C 1
ATOM 5678 O O . ARG A 1 700 ? 4.238 15.672 8.492 1 89.38 700 ARG A O 1
ATOM 5685 N N . ILE A 1 701 ? 3.213 13.859 7.645 1 94.12 701 ILE A N 1
ATOM 5686 C CA . ILE A 1 701 ? 4.484 13.148 7.605 1 94.12 701 ILE A CA 1
ATOM 5687 C C . ILE A 1 701 ? 5.184 13.414 6.273 1 94.12 701 ILE A C 1
ATOM 5689 O O . ILE A 1 701 ? 6.391 13.195 6.145 1 94.12 701 ILE A O 1
ATOM 5693 N N . LEU A 1 702 ? 4.48 13.883 5.227 1 95.5 702 LEU A N 1
ATOM 5694 C CA . LEU A 1 702 ? 5.066 14.102 3.908 1 95.5 702 LEU A CA 1
ATOM 5695 C C . LEU A 1 702 ? 6.188 15.133 3.973 1 95.5 702 LEU A C 1
ATOM 5697 O O . LEU A 1 702 ? 7.273 14.914 3.426 1 95.5 702 LEU A O 1
ATOM 5701 N N . PRO A 1 703 ? 5.969 16.266 4.676 1 95.69 703 PRO A N 1
ATOM 5702 C CA . PRO A 1 703 ? 7.082 17.203 4.781 1 95.69 703 PRO A CA 1
ATOM 5703 C C . PRO A 1 703 ? 8.297 16.609 5.484 1 95.69 703 PRO A C 1
ATOM 5705 O O . PRO A 1 703 ? 9.438 16.938 5.141 1 95.69 703 PRO A O 1
ATOM 5708 N N . ARG A 1 704 ? 8.016 15.758 6.461 1 94.75 704 ARG A N 1
ATOM 5709 C CA . ARG A 1 704 ? 9.109 15.086 7.156 1 94.75 704 ARG A CA 1
ATOM 5710 C C . ARG A 1 704 ? 9.883 14.18 6.203 1 94.75 704 ARG A C 1
ATOM 5712 O O . ARG A 1 704 ? 11.117 14.203 6.191 1 94.75 704 ARG A O 1
ATOM 5719 N N . ALA A 1 705 ? 9.203 13.398 5.434 1 96.88 705 ALA A N 1
ATOM 5720 C CA . ALA A 1 705 ? 9.836 12.516 4.461 1 96.88 705 ALA A CA 1
ATOM 5721 C C . ALA A 1 705 ? 10.617 13.312 3.42 1 96.88 705 ALA A C 1
ATOM 5723 O O . ALA A 1 705 ? 11.711 12.906 3.006 1 96.88 705 ALA A O 1
ATOM 5724 N N . SER A 1 706 ? 10.07 14.422 3.027 1 96.19 706 SER A N 1
ATOM 5725 C CA . SER A 1 706 ? 10.656 15.242 1.975 1 96.19 706 SER A CA 1
ATOM 5726 C C . SER A 1 706 ? 11.961 15.891 2.439 1 96.19 706 SER A C 1
ATOM 5728 O O . SER A 1 706 ? 12.805 16.266 1.621 1 96.19 706 SER A O 1
ATOM 5730 N N . SER A 1 707 ? 12.109 16.047 3.775 1 96.12 707 SER A N 1
ATOM 5731 C CA . SER A 1 707 ? 13.289 16.719 4.32 1 96.12 707 SER A CA 1
ATOM 5732 C C . SER A 1 707 ? 14.461 15.742 4.434 1 96.12 707 SER A C 1
ATOM 5734 O O . SER A 1 707 ? 15.57 16.141 4.789 1 96.12 707 SER A O 1
ATOM 5736 N N . ASN A 1 708 ? 14.227 14.445 4.203 1 97.31 708 ASN A N 1
ATOM 5737 C CA . ASN A 1 708 ? 15.281 13.438 4.18 1 97.31 708 ASN A CA 1
ATOM 5738 C C . ASN A 1 708 ? 16.078 13.484 2.879 1 97.31 708 ASN A C 1
ATOM 5740 O O . ASN A 1 708 ? 15.602 13.039 1.834 1 97.31 708 ASN A O 1
ATOM 5744 N N . PRO A 1 709 ? 17.312 14.008 2.896 1 97.56 709 PRO A N 1
ATOM 5745 C CA . PRO A 1 709 ? 18.047 14.219 1.646 1 97.56 709 PRO A CA 1
ATOM 5746 C C . PRO A 1 709 ? 18.469 12.914 0.977 1 97.56 709 PRO A C 1
ATOM 5748 O O . PRO A 1 709 ? 18.812 12.898 -0.207 1 97.56 709 PRO A O 1
ATOM 5751 N N . PHE A 1 710 ? 18.328 11.75 1.649 1 97.06 710 PHE A N 1
ATOM 5752 C CA . PHE A 1 710 ? 18.781 10.469 1.119 1 97.06 710 PHE A CA 1
ATOM 5753 C C . PHE A 1 710 ? 17.656 9.719 0.437 1 97.06 710 PHE A C 1
ATOM 5755 O O . PHE A 1 710 ? 17.875 8.711 -0.234 1 97.06 710 PHE A O 1
ATOM 5762 N N . ALA A 1 711 ? 16.438 10.234 0.545 1 97.12 711 ALA A N 1
ATOM 5763 C CA . ALA A 1 711 ? 15.297 9.477 0.06 1 97.12 711 ALA A CA 1
ATOM 5764 C C . ALA A 1 711 ? 14.398 10.336 -0.828 1 97.12 711 ALA A C 1
ATOM 5766 O O . ALA A 1 711 ? 13.25 9.977 -1.087 1 97.12 711 ALA A O 1
ATOM 5767 N N . ARG A 1 712 ? 14.812 11.461 -1.344 1 97.06 712 ARG A N 1
ATOM 5768 C CA . ARG A 1 712 ? 13.977 12.43 -2.045 1 97.06 712 ARG A CA 1
ATOM 5769 C C . ARG A 1 712 ? 13.375 11.82 -3.307 1 97.06 712 ARG A C 1
ATOM 5771 O O . ARG A 1 712 ? 12.18 11.977 -3.568 1 97.06 712 ARG A O 1
ATOM 5778 N N . GLU A 1 713 ? 14.188 11.078 -4.086 1 96.19 713 GLU A N 1
ATOM 5779 C CA . GLU A 1 713 ? 13.695 10.477 -5.32 1 96.19 713 GLU A CA 1
ATOM 5780 C C . GLU A 1 713 ? 12.617 9.43 -5.035 1 96.19 713 GLU A C 1
ATOM 5782 O O . GLU A 1 713 ? 11.609 9.359 -5.746 1 96.19 713 GLU A O 1
ATOM 5787 N N . ALA A 1 714 ? 12.875 8.633 -4.004 1 97.62 714 ALA A N 1
ATOM 5788 C CA . ALA A 1 714 ? 11.914 7.605 -3.609 1 97.62 714 ALA A CA 1
ATOM 5789 C C . ALA A 1 714 ? 10.594 8.234 -3.174 1 97.62 714 ALA A C 1
ATOM 5791 O O . ALA A 1 714 ? 9.523 7.781 -3.578 1 97.62 714 ALA A O 1
ATOM 5792 N N . VAL A 1 715 ? 10.672 9.312 -2.377 1 97.94 715 VAL A N 1
ATOM 5793 C CA . VAL A 1 715 ? 9.484 9.992 -1.873 1 97.94 715 VAL A CA 1
ATOM 5794 C C . VAL A 1 715 ? 8.727 10.641 -3.033 1 97.94 715 VAL A C 1
ATOM 5796 O O . VAL A 1 715 ? 7.492 10.609 -3.072 1 97.94 715 VAL A O 1
ATOM 5799 N N . TRP A 1 716 ? 9.438 11.234 -3.959 1 97.62 716 TRP A N 1
ATOM 5800 C CA . TRP A 1 716 ? 8.82 11.859 -5.125 1 97.62 716 TRP A CA 1
ATOM 5801 C C . TRP A 1 716 ? 8.039 10.844 -5.941 1 97.62 716 TRP A C 1
ATOM 5803 O O . TRP A 1 716 ? 6.895 11.094 -6.328 1 97.62 716 TRP A O 1
ATOM 5813 N N . SER A 1 717 ? 8.633 9.656 -6.223 1 96.69 717 SER A N 1
ATOM 5814 C CA . SER A 1 717 ? 7.961 8.602 -6.961 1 96.69 717 SER A CA 1
ATOM 5815 C C . SER A 1 717 ? 6.707 8.125 -6.23 1 96.69 717 SER A C 1
ATOM 5817 O O . SER A 1 717 ? 5.668 7.902 -6.852 1 96.69 717 SER A O 1
ATOM 5819 N N . TRP A 1 718 ? 6.855 7.953 -4.941 1 96.94 718 TRP A N 1
ATOM 5820 C CA . TRP A 1 718 ? 5.703 7.551 -4.141 1 96.94 718 TRP A CA 1
ATOM 5821 C C . TRP A 1 718 ? 4.594 8.594 -4.223 1 96.94 718 TRP A C 1
ATOM 5823 O O . TRP A 1 718 ? 3.416 8.242 -4.332 1 96.94 718 TRP A O 1
ATOM 5833 N N . LEU A 1 719 ? 4.969 9.891 -4.082 1 96.75 719 LEU A N 1
ATOM 5834 C CA . LEU A 1 719 ? 3.982 10.969 -4.125 1 96.75 719 LEU A CA 1
ATOM 5835 C C . LEU A 1 719 ? 3.242 10.977 -5.457 1 96.75 719 LEU A C 1
ATOM 5837 O O . LEU A 1 719 ? 2.018 11.117 -5.492 1 96.75 719 LEU A O 1
ATOM 5841 N N . LYS A 1 720 ? 3.936 10.828 -6.578 1 95 720 LYS A N 1
ATOM 5842 C CA . LYS A 1 720 ? 3.299 10.789 -7.891 1 95 720 LYS A CA 1
ATOM 5843 C C . LYS A 1 720 ? 2.273 9.664 -7.973 1 95 720 LYS A C 1
ATOM 5845 O O . LYS A 1 720 ? 1.195 9.836 -8.547 1 95 720 LYS A O 1
ATOM 5850 N N . LEU A 1 721 ? 2.615 8.602 -7.293 1 93.5 721 LEU A N 1
ATOM 5851 C CA . LEU A 1 721 ? 1.75 7.426 -7.32 1 93.5 721 LEU A CA 1
ATOM 5852 C C . LEU A 1 721 ? 0.476 7.672 -6.52 1 93.5 721 LEU A C 1
ATOM 5854 O O . LEU A 1 721 ? -0.586 7.145 -6.855 1 93.5 721 LEU A O 1
ATOM 5858 N N . ASN A 1 722 ? 0.562 8.5 -5.473 1 93.88 722 ASN A N 1
ATOM 5859 C CA . ASN A 1 722 ? -0.524 8.562 -4.5 1 93.88 722 ASN A CA 1
ATOM 5860 C C . ASN A 1 722 ? -1.169 9.945 -4.465 1 93.88 722 ASN A C 1
ATOM 5862 O O . ASN A 1 722 ? -2.109 10.18 -3.703 1 93.88 722 ASN A O 1
ATOM 5866 N N . ILE A 1 723 ? -0.768 10.852 -5.27 1 94.38 723 ILE A N 1
ATOM 5867 C CA . ILE A 1 723 ? -1.124 12.266 -5.141 1 94.38 723 ILE A CA 1
ATOM 5868 C C . ILE A 1 723 ? -2.627 12.438 -5.34 1 94.38 723 ILE A C 1
ATOM 5870 O O . ILE A 1 723 ? -3.26 13.25 -4.664 1 94.38 723 ILE A O 1
ATOM 5874 N N . GLU A 1 724 ? -3.279 11.68 -6.199 1 93 724 GLU A N 1
ATOM 5875 C CA . GLU A 1 724 ? -4.711 11.812 -6.441 1 93 724 GLU A CA 1
ATOM 5876 C C . GLU A 1 724 ? -5.52 11.32 -5.246 1 93 724 GLU A C 1
ATOM 5878 O O . GLU A 1 724 ? -6.547 11.906 -4.898 1 93 724 GLU A O 1
ATOM 5883 N N . ARG A 1 725 ? -5.098 10.273 -4.676 1 91.06 725 ARG A N 1
ATOM 5884 C CA . ARG A 1 725 ? -5.77 9.75 -3.488 1 91.06 725 ARG A CA 1
ATOM 5885 C C . ARG A 1 725 ? -5.691 10.742 -2.332 1 91.06 725 ARG A C 1
ATOM 5887 O O . ARG A 1 725 ? -6.676 10.945 -1.619 1 91.06 725 ARG A O 1
ATOM 5894 N N . ILE A 1 726 ? -4.48 11.344 -2.137 1 93.31 726 ILE A N 1
ATOM 5895 C CA . ILE A 1 726 ? -4.301 12.336 -1.081 1 93.31 726 ILE A CA 1
ATOM 5896 C C . ILE A 1 726 ? -5.199 13.539 -1.35 1 93.31 726 ILE A C 1
ATOM 5898 O O . ILE A 1 726 ? -5.863 14.039 -0.441 1 93.31 726 ILE A O 1
ATOM 5902 N N . ARG A 1 727 ? -5.219 13.961 -2.602 1 92.56 727 ARG A N 1
ATOM 5903 C CA . ARG A 1 727 ? -6.062 15.078 -3.016 1 92.56 727 ARG A CA 1
ATOM 5904 C C . ARG A 1 727 ? -7.527 14.812 -2.682 1 92.56 727 ARG A C 1
ATOM 5906 O O . ARG A 1 727 ? -8.219 15.688 -2.168 1 92.56 727 ARG A O 1
ATOM 5913 N N . GLU A 1 728 ? -7.961 13.641 -2.867 1 90.12 728 GLU A N 1
ATOM 5914 C CA . GLU A 1 728 ? -9.344 13.258 -2.611 1 90.12 728 GLU A CA 1
ATOM 5915 C C . GLU A 1 728 ? -9.664 13.305 -1.119 1 90.12 728 GLU A C 1
ATOM 5917 O O . GLU A 1 728 ? -10.727 13.789 -0.719 1 90.12 728 GLU A O 1
ATOM 5922 N N . ILE A 1 729 ? -8.766 12.875 -0.317 1 88.12 729 ILE A N 1
ATOM 5923 C CA . ILE A 1 729 ? -8.953 12.805 1.128 1 88.12 729 ILE A CA 1
ATOM 5924 C C . ILE A 1 729 ? -9.164 14.211 1.692 1 88.12 729 ILE A C 1
ATOM 5926 O O . ILE A 1 729 ? -9.992 14.406 2.582 1 88.12 729 ILE A O 1
ATOM 5930 N N . TYR A 1 730 ? -8.492 15.125 1.132 1 88.81 730 TYR A N 1
ATOM 5931 C CA . TYR A 1 730 ? -8.5 16.453 1.73 1 88.81 730 TYR A CA 1
ATOM 5932 C C . TYR A 1 730 ? -9.266 17.438 0.855 1 88.81 730 TYR A C 1
ATOM 5934 O O . TYR A 1 730 ? -9.086 18.656 0.977 1 88.81 730 TYR A O 1
ATOM 5942 N N . SER A 1 731 ? -10.008 16.844 -0.036 1 84.12 731 SER A N 1
ATOM 5943 C CA . SER A 1 731 ? -10.836 17.688 -0.895 1 84.12 731 SER A CA 1
ATOM 5944 C C . SER A 1 731 ? -11.703 18.625 -0.072 1 84.12 731 SER A C 1
ATOM 5946 O O . SER A 1 731 ? -12.266 18.234 0.953 1 84.12 731 SER A O 1
ATOM 5948 N N . GLY A 1 732 ? -11.727 19.828 -0.421 1 78.25 732 GLY A N 1
ATOM 5949 C CA . GLY A 1 732 ? -12.555 20.812 0.264 1 78.25 732 GLY A CA 1
ATOM 5950 C C . GLY A 1 732 ? -11.883 21.406 1.484 1 78.25 732 GLY A C 1
ATOM 5951 O O . GLY A 1 732 ? -12.5 22.188 2.223 1 78.25 732 GLY A O 1
ATOM 5952 N N . THR A 1 733 ? -10.609 20.875 1.764 1 80.81 733 THR A N 1
ATOM 5953 C CA . THR A 1 733 ? -9.859 21.375 2.91 1 80.81 733 THR A CA 1
ATOM 5954 C C . THR A 1 733 ? -8.609 22.125 2.453 1 80.81 733 THR A C 1
ATOM 5956 O O . THR A 1 733 ? -8.172 21.969 1.311 1 80.81 733 THR A O 1
ATOM 5959 N N . GLY A 1 734 ? -8.305 23.234 2.277 1 85.44 734 GLY A N 1
ATOM 5960 C CA . GLY A 1 734 ? -7.086 23.938 1.924 1 85.44 734 GLY A CA 1
ATOM 5961 C C . GLY A 1 734 ? -5.824 23.219 2.361 1 85.44 734 GLY A C 1
ATOM 5962 O O . GLY A 1 734 ? -4.715 23.672 2.064 1 85.44 734 GLY A O 1
ATOM 5963 N N . ILE A 1 735 ? -5.957 21.984 2.934 1 89.69 735 ILE A N 1
ATOM 5964 C CA . ILE A 1 735 ? -4.836 21.281 3.555 1 89.69 735 ILE A CA 1
ATOM 5965 C C . ILE A 1 735 ? -3.914 20.719 2.473 1 89.69 735 ILE A C 1
ATOM 5967 O O . ILE A 1 735 ? -2.689 20.734 2.621 1 89.69 735 ILE A O 1
ATOM 5971 N N . PHE A 1 736 ? -4.457 20.172 1.357 1 91 736 PHE A N 1
ATOM 5972 C CA . PHE A 1 736 ? -3.674 19.578 0.281 1 91 736 PHE A CA 1
ATOM 5973 C C . PHE A 1 736 ? -2.678 20.578 -0.282 1 91 736 PHE A C 1
ATOM 5975 O O . PHE A 1 736 ? -1.493 20.266 -0.43 1 91 736 PHE A O 1
ATOM 5982 N N . GLY A 1 737 ? -3.111 21.797 -0.522 1 91.38 737 GLY A N 1
ATOM 5983 C CA . GLY A 1 737 ? -2.223 22.828 -1.008 1 91.38 737 GLY A CA 1
ATOM 5984 C C . GLY A 1 737 ? -1.149 23.219 -0.006 1 91.38 737 GLY A C 1
ATOM 5985 O O . GLY A 1 737 ? 0.013 23.391 -0.372 1 91.38 737 GLY A O 1
ATOM 5986 N N . ARG A 1 738 ? -1.492 23.328 1.214 1 92.19 738 ARG A N 1
ATOM 5987 C CA . ARG A 1 738 ? -0.557 23.719 2.26 1 92.19 738 ARG A CA 1
ATOM 5988 C C . ARG A 1 738 ? 0.551 22.688 2.426 1 92.19 738 ARG A C 1
ATOM 5990 O O . ARG A 1 738 ? 1.717 23.031 2.613 1 92.19 738 ARG A O 1
ATOM 5997 N N . VAL A 1 739 ? 0.124 21.469 2.361 1 93.88 739 VAL A N 1
ATOM 5998 C CA . VAL A 1 739 ? 1.125 20.422 2.555 1 93.88 739 VAL A CA 1
ATOM 5999 C C . VAL A 1 739 ? 2.113 20.422 1.391 1 93.88 739 VAL A C 1
ATOM 6001 O O . VAL A 1 739 ? 3.307 20.188 1.58 1 93.88 739 VAL A O 1
ATOM 6004 N N . LEU A 1 740 ? 1.618 20.656 0.19 1 95.25 740 LEU A N 1
ATOM 6005 C CA . LEU A 1 740 ? 2.516 20.719 -0.958 1 95.25 740 LEU A CA 1
ATOM 6006 C C . LEU A 1 740 ? 3.488 21.875 -0.827 1 95.25 740 LEU A C 1
ATOM 6008 O O . LEU A 1 740 ? 4.656 21.766 -1.209 1 95.25 740 LEU A O 1
ATOM 6012 N N . SER A 1 741 ? 3.012 22.984 -0.252 1 95.75 741 SER A N 1
ATOM 6013 C CA . SER A 1 741 ? 3.881 24.141 -0.033 1 95.75 741 SER A CA 1
ATOM 6014 C C . SER A 1 741 ? 5.043 23.781 0.891 1 95.75 741 SER A C 1
ATOM 6016 O O . SER A 1 741 ? 6.137 24.344 0.758 1 95.75 741 SER A O 1
ATOM 6018 N N . ASP A 1 742 ? 4.777 22.891 1.797 1 95.81 742 ASP A N 1
ATOM 6019 C CA . ASP A 1 742 ? 5.785 22.531 2.787 1 95.81 742 ASP A CA 1
ATOM 6020 C C . ASP A 1 742 ? 6.641 21.359 2.293 1 95.81 742 ASP A C 1
ATOM 6022 O O . ASP A 1 742 ? 7.75 21.156 2.783 1 95.81 742 ASP A O 1
ATOM 6026 N N . THR A 1 743 ? 6.172 20.594 1.333 1 97.75 743 THR A N 1
ATOM 6027 C CA . THR A 1 743 ? 6.824 19.375 0.854 1 97.75 743 THR A CA 1
ATOM 6028 C C . THR A 1 743 ? 7.742 19.688 -0.325 1 97.75 743 THR A C 1
ATOM 6030 O O . THR A 1 743 ? 8.875 19.203 -0.372 1 97.75 743 THR A O 1
ATOM 6033 N N . ILE A 1 744 ? 7.344 20.5 -1.228 1 97.88 744 ILE A N 1
ATOM 6034 C CA . ILE A 1 744 ? 7.961 20.719 -2.531 1 97.88 744 ILE A CA 1
ATOM 6035 C C . ILE A 1 744 ? 9.352 21.328 -2.352 1 97.88 744 ILE A C 1
ATOM 6037 O O . ILE A 1 744 ? 10.305 20.906 -3.014 1 97.88 744 ILE A O 1
ATOM 6041 N N . PRO A 1 745 ? 9.547 22.219 -1.383 1 98 745 PRO A N 1
ATOM 6042 C CA . PRO A 1 745 ? 10.812 22.953 -1.326 1 98 745 PRO A CA 1
ATOM 6043 C C . PRO A 1 745 ? 12.016 22.031 -1.149 1 98 745 PRO A C 1
ATOM 6045 O O . PRO A 1 745 ? 12.984 22.125 -1.912 1 98 745 PRO A O 1
ATOM 6048 N N . LEU A 1 746 ? 11.883 21.156 -0.178 1 97.88 746 LEU A N 1
ATOM 6049 C CA . LEU A 1 746 ? 13.031 20.297 0.064 1 97.88 746 LEU A CA 1
ATOM 6050 C C . LEU A 1 746 ? 12.969 19.047 -0.815 1 97.88 746 LEU A C 1
ATOM 6052 O O . LEU A 1 746 ? 14.008 18.547 -1.249 1 97.88 746 LEU A O 1
ATOM 6056 N N . LEU A 1 747 ? 11.828 18.578 -1.16 1 97.62 747 LEU A N 1
ATOM 6057 C CA . LEU A 1 747 ? 11.656 17.422 -2.033 1 97.62 747 LEU A CA 1
ATOM 6058 C C . LEU A 1 747 ? 12.258 17.688 -3.408 1 97.62 747 LEU A C 1
ATOM 6060 O O . LEU A 1 747 ? 12.805 16.781 -4.035 1 97.62 747 LEU A O 1
ATOM 6064 N N . GLY A 1 748 ? 12.141 18.906 -3.844 1 97.5 748 GLY A N 1
ATOM 6065 C CA . GLY A 1 748 ? 12.453 19.234 -5.223 1 97.5 748 GLY A CA 1
ATOM 6066 C C . GLY A 1 748 ? 13.93 19.5 -5.445 1 97.5 748 GLY A C 1
ATOM 6067 O O . GLY A 1 748 ? 14.375 19.656 -6.586 1 97.5 748 GLY A O 1
ATOM 6068 N N . ILE A 1 749 ? 14.711 19.656 -4.332 1 97.62 749 ILE A N 1
ATOM 6069 C CA . ILE A 1 749 ? 16.125 19.969 -4.473 1 97.62 749 ILE A CA 1
ATOM 6070 C C . ILE A 1 749 ? 16.797 18.938 -5.383 1 97.62 749 ILE A C 1
ATOM 6072 O O . ILE A 1 749 ? 16.703 17.734 -5.141 1 97.62 749 ILE A O 1
ATOM 6076 N N . GLY A 1 750 ? 17.406 19.328 -6.457 1 95.62 750 GLY A N 1
ATOM 6077 C CA . GLY A 1 750 ? 18.047 18.453 -7.426 1 95.62 750 GLY A CA 1
ATOM 6078 C C . GLY A 1 750 ? 17.125 18 -8.539 1 95.62 750 GLY A C 1
ATOM 6079 O O . GLY A 1 750 ? 17.578 17.438 -9.539 1 95.62 750 GLY A O 1
ATOM 6080 N N . MET A 1 751 ? 15.852 18.219 -8.367 1 96.44 751 MET A N 1
ATOM 6081 C CA . MET A 1 751 ? 14.852 17.828 -9.359 1 96.44 751 MET A CA 1
ATOM 6082 C C . MET A 1 751 ? 13.945 19.016 -9.711 1 96.44 751 MET A C 1
ATOM 6084 O O . MET A 1 751 ? 12.742 18.844 -9.906 1 96.44 751 MET A O 1
ATOM 6088 N N . GLU A 1 752 ? 14.43 20.219 -9.648 1 96.88 752 GLU A N 1
ATOM 6089 C CA . GLU A 1 752 ? 13.664 21.453 -9.789 1 96.88 752 GLU A CA 1
ATOM 6090 C C . GLU A 1 752 ? 12.852 21.453 -11.086 1 96.88 752 GLU A C 1
ATOM 6092 O O . GLU A 1 752 ? 11.656 21.734 -11.07 1 96.88 752 GLU A O 1
ATOM 6097 N N . GLU A 1 753 ? 13.438 21.094 -12.164 1 95.94 753 GLU A N 1
ATOM 6098 C CA . GLU A 1 753 ? 12.773 21.125 -13.469 1 95.94 753 GLU A CA 1
ATOM 6099 C C . GLU A 1 753 ? 11.688 20.062 -13.562 1 95.94 753 GLU A C 1
ATOM 6101 O O . GLU A 1 753 ? 10.594 20.312 -14.055 1 95.94 753 GLU A O 1
ATOM 6106 N N . GLU A 1 754 ? 12.062 18.938 -13.094 1 95.12 754 GLU A N 1
ATOM 6107 C CA . GLU A 1 754 ? 11.117 17.828 -13.148 1 95.12 754 GLU A CA 1
ATOM 6108 C C . GLU A 1 754 ? 9.852 18.125 -12.352 1 95.12 754 GLU A C 1
ATOM 6110 O O . GLU A 1 754 ? 8.742 17.938 -12.852 1 95.12 754 GLU A O 1
ATOM 6115 N N . ILE A 1 755 ? 10.016 18.625 -11.164 1 96.5 755 ILE A N 1
ATOM 6116 C CA . ILE A 1 755 ? 8.883 18.891 -10.281 1 96.5 755 ILE A CA 1
ATOM 6117 C C . ILE A 1 755 ? 8.047 20.047 -10.836 1 96.5 755 ILE A C 1
ATOM 6119 O O . ILE A 1 755 ? 6.816 19.984 -10.852 1 96.5 755 ILE A O 1
ATOM 6123 N N . SER A 1 756 ? 8.711 21.062 -11.297 1 96.38 756 SER A N 1
ATOM 6124 C CA . SER A 1 756 ? 8.008 22.188 -11.906 1 96.38 756 SER A CA 1
ATOM 6125 C C . SER A 1 756 ? 7.184 21.734 -13.109 1 96.38 756 SER A C 1
ATOM 6127 O O . SER A 1 756 ? 6.008 22.094 -13.234 1 96.38 756 SER A O 1
ATOM 6129 N N . ASN A 1 757 ? 7.742 20.891 -13.953 1 96.19 757 ASN A N 1
ATOM 6130 C CA . ASN A 1 757 ? 7.059 20.406 -15.148 1 96.19 757 ASN A CA 1
ATOM 6131 C C . ASN A 1 757 ? 5.887 19.5 -14.797 1 96.19 757 ASN A C 1
ATOM 6133 O O . ASN A 1 757 ? 4.844 19.547 -15.453 1 96.19 757 ASN A O 1
ATOM 6137 N N . TYR A 1 758 ? 6.145 18.766 -13.844 1 95.81 758 TYR A N 1
ATOM 6138 C CA . TYR A 1 758 ? 5.086 17.859 -13.414 1 95.81 758 TYR A CA 1
ATOM 6139 C C . TYR A 1 758 ? 3.844 18.625 -12.984 1 95.81 758 TYR A C 1
ATOM 6141 O O . TYR A 1 758 ? 2.734 18.328 -13.438 1 95.81 758 TYR A O 1
ATOM 6149 N N . PHE A 1 759 ? 4.008 19.594 -12.078 1 95.94 759 PHE A N 1
ATOM 6150 C CA . PHE A 1 759 ? 2.861 20.312 -11.531 1 95.94 759 PHE A CA 1
ATOM 6151 C C . PHE A 1 759 ? 2.262 21.25 -12.57 1 95.94 759 PHE A C 1
ATOM 6153 O O . PHE A 1 759 ? 1.06 21.531 -12.547 1 95.94 759 PHE A O 1
ATOM 6160 N N . LYS A 1 760 ? 3.059 21.719 -13.492 1 94.12 760 LYS A N 1
ATOM 6161 C CA . LYS A 1 760 ? 2.533 22.5 -14.602 1 94.12 760 LYS A CA 1
ATOM 6162 C C . LYS A 1 760 ? 1.618 21.656 -15.484 1 94.12 760 LYS A C 1
ATOM 6164 O O . LYS A 1 760 ? 0.581 22.125 -15.953 1 94.12 760 LYS A O 1
ATOM 6169 N N . ALA A 1 761 ? 1.978 20.438 -15.664 1 93.38 761 ALA A N 1
ATOM 6170 C CA . ALA A 1 761 ? 1.222 19.516 -16.516 1 93.38 761 ALA A CA 1
ATOM 6171 C C . ALA A 1 761 ? -0.04 19.031 -15.812 1 93.38 761 ALA A C 1
ATOM 6173 O O . ALA A 1 761 ? -1.09 18.875 -16.438 1 93.38 761 ALA A O 1
ATOM 6174 N N . LYS A 1 762 ? 0.079 18.719 -14.602 1 89.5 762 LYS A N 1
ATOM 6175 C CA . LYS A 1 762 ? -1.02 18.109 -13.844 1 89.5 762 LYS A CA 1
ATOM 6176 C C . LYS A 1 762 ? -2.117 19.125 -13.562 1 89.5 762 LYS A C 1
ATOM 6178 O O . LYS A 1 762 ? -3.295 18.781 -13.484 1 89.5 762 LYS A O 1
ATOM 6183 N N . GLN A 1 763 ? -1.837 20.406 -13.352 1 87.88 763 GLN A N 1
ATOM 6184 C CA . GLN A 1 763 ? -2.756 21.516 -13.133 1 87.88 763 GLN A CA 1
ATOM 6185 C C . GLN A 1 763 ? -3.738 21.219 -12.008 1 87.88 763 GLN A C 1
ATOM 6187 O O . GLN A 1 763 ? -4.953 21.219 -12.219 1 87.88 763 GLN A O 1
ATOM 6192 N N . ILE A 1 764 ? -3.279 21.047 -10.852 1 88.31 764 ILE A N 1
ATOM 6193 C CA . ILE A 1 764 ? -4.113 20.812 -9.672 1 88.31 764 ILE A CA 1
ATOM 6194 C C . ILE A 1 764 ? -4.68 22.141 -9.172 1 88.31 764 ILE A C 1
ATOM 6196 O O . ILE A 1 764 ? -4.039 22.844 -8.383 1 88.31 764 ILE A O 1
ATOM 6200 N N . LYS A 1 765 ? -5.918 22.5 -9.477 1 82.31 765 LYS A N 1
ATOM 6201 C CA . LYS A 1 765 ? -6.539 23.797 -9.203 1 82.31 765 LYS A CA 1
ATOM 6202 C C . LYS A 1 765 ? -6.629 24.062 -7.703 1 82.31 765 LYS A C 1
ATOM 6204 O O . LYS A 1 765 ? -6.328 25.156 -7.242 1 82.31 765 LYS A O 1
ATOM 6209 N N . GLU A 1 766 ? -6.98 23 -6.918 1 82.5 766 GLU A N 1
ATOM 6210 C CA . GLU A 1 766 ? -7.211 23.156 -5.484 1 82.5 766 GLU A CA 1
ATOM 6211 C C . GLU A 1 766 ? -5.898 23.344 -4.73 1 82.5 766 GLU A C 1
ATOM 6213 O O . GLU A 1 766 ? -5.895 23.828 -3.594 1 82.5 766 GLU A O 1
ATOM 6218 N N . GLY A 1 767 ? -4.789 23.016 -5.355 1 89.12 767 GLY A N 1
ATOM 6219 C CA . GLY A 1 767 ? -3.496 23.141 -4.703 1 89.12 767 GLY A CA 1
ATOM 6220 C C . GLY A 1 767 ? -2.59 24.156 -5.367 1 89.12 767 GLY A C 1
ATOM 6221 O O . GLY A 1 767 ? -1.395 24.219 -5.07 1 89.12 767 GLY A O 1
ATOM 6222 N N . GLU A 1 768 ? -3.115 24.922 -6.27 1 89.75 768 GLU A N 1
ATOM 6223 C CA . GLU A 1 768 ? -2.318 25.797 -7.125 1 89.75 768 GLU A CA 1
ATOM 6224 C C . GLU A 1 768 ? -1.485 26.766 -6.297 1 89.75 768 GLU A C 1
ATOM 6226 O O . GLU A 1 768 ? -0.281 26.906 -6.52 1 89.75 768 GLU A O 1
ATOM 6231 N N . ARG A 1 769 ? -2.066 27.484 -5.352 1 89.94 769 ARG A N 1
ATOM 6232 C CA . ARG A 1 769 ? -1.351 28.453 -4.523 1 89.94 769 ARG A CA 1
ATOM 6233 C C . ARG A 1 769 ? -0.243 27.766 -3.727 1 89.94 769 ARG A C 1
ATOM 6235 O O . ARG A 1 769 ? 0.88 28.266 -3.662 1 89.94 769 ARG A O 1
ATOM 6242 N N . GLY A 1 770 ? -0.63 26.641 -3.111 1 93.38 770 GLY A N 1
ATOM 6243 C CA . GLY A 1 770 ? 0.362 25.906 -2.344 1 93.38 770 GLY A CA 1
ATOM 6244 C C . GLY A 1 770 ? 1.545 25.453 -3.18 1 93.38 770 GLY A C 1
ATOM 6245 O O . GLY A 1 770 ? 2.691 25.516 -2.732 1 93.38 770 GLY A O 1
ATOM 6246 N N . ILE A 1 771 ? 1.28 24.984 -4.398 1 95.69 771 ILE A N 1
ATOM 6247 C CA . ILE A 1 771 ? 2.322 24.531 -5.316 1 95.69 771 ILE A CA 1
ATOM 6248 C C . ILE A 1 771 ? 3.223 25.703 -5.688 1 95.69 771 ILE A C 1
ATOM 6250 O O . ILE A 1 771 ? 4.449 25.594 -5.668 1 95.69 771 ILE A O 1
ATOM 6254 N N . LYS A 1 772 ? 2.605 26.859 -5.973 1 95.12 772 LYS A N 1
ATOM 6255 C CA . LYS A 1 772 ? 3.375 28.047 -6.328 1 95.12 772 LYS A CA 1
ATOM 6256 C C . LYS A 1 772 ? 4.281 28.469 -5.18 1 95.12 772 LYS A C 1
ATOM 6258 O O . LYS A 1 772 ? 5.445 28.828 -5.395 1 95.12 772 LYS A O 1
ATOM 6263 N N . ILE A 1 773 ? 3.744 28.453 -3.994 1 95.81 773 ILE A N 1
ATOM 6264 C CA . ILE A 1 773 ? 4.512 28.797 -2.799 1 95.81 773 ILE A CA 1
ATOM 6265 C C . ILE A 1 773 ? 5.703 27.844 -2.666 1 95.81 773 ILE A C 1
ATOM 6267 O O . ILE A 1 773 ? 6.836 28.281 -2.48 1 95.81 773 ILE A O 1
ATOM 6271 N N . GLY A 1 774 ? 5.398 26.562 -2.785 1 97.12 774 GLY A N 1
ATOM 6272 C CA . GLY A 1 774 ? 6.445 25.562 -2.678 1 97.12 774 GLY A CA 1
ATOM 6273 C C . GLY A 1 774 ? 7.547 25.734 -3.705 1 97.12 774 GLY A C 1
ATOM 6274 O O . GLY A 1 774 ? 8.734 25.625 -3.379 1 97.12 774 GLY A O 1
ATOM 6275 N N . LEU A 1 775 ? 7.16 25.969 -4.945 1 97.38 775 LEU A N 1
ATOM 6276 C CA . LEU A 1 775 ? 8.125 26.125 -6.031 1 97.38 775 LEU A CA 1
ATOM 6277 C C . LEU A 1 775 ? 8.969 27.375 -5.832 1 97.38 775 LEU A C 1
ATOM 6279 O O . LEU A 1 775 ? 10.156 27.391 -6.164 1 97.38 775 LEU A O 1
ATOM 6283 N N . GLU A 1 776 ? 8.344 28.453 -5.293 1 96.62 776 GLU A N 1
ATOM 6284 C CA . GLU A 1 776 ? 9.094 29.672 -5.023 1 96.62 776 GLU A CA 1
ATOM 6285 C C . GLU A 1 776 ? 10.141 29.453 -3.936 1 96.62 776 GLU A C 1
ATOM 6287 O O . GLU A 1 776 ? 11.281 29.906 -4.062 1 96.62 776 GLU A O 1
ATOM 6292 N N . ILE A 1 777 ? 9.773 28.828 -2.896 1 97.5 777 ILE A N 1
ATOM 6293 C CA . ILE A 1 777 ? 10.727 28.547 -1.825 1 97.5 777 ILE A CA 1
ATOM 6294 C C . ILE A 1 777 ? 11.82 27.609 -2.344 1 97.5 777 ILE A C 1
ATOM 6296 O O . ILE A 1 777 ? 13 27.797 -2.021 1 97.5 777 ILE A O 1
ATOM 6300 N N . LEU A 1 778 ? 11.398 26.578 -3.139 1 97.44 778 LEU A N 1
ATOM 6301 C CA . LEU A 1 778 ? 12.352 25.672 -3.748 1 97.44 778 LEU A CA 1
ATOM 6302 C C . LEU A 1 778 ? 13.414 26.422 -4.535 1 97.44 778 LEU A C 1
ATOM 6304 O O . LEU A 1 778 ? 14.602 26.125 -4.441 1 97.44 778 LEU A O 1
ATOM 6308 N N . SER A 1 779 ? 13 27.375 -5.277 1 96.38 779 SER A N 1
ATOM 6309 C CA . SER A 1 779 ? 13.922 28.172 -6.078 1 96.38 779 SER A CA 1
ATOM 6310 C C . SER A 1 779 ? 14.969 28.859 -5.203 1 96.38 779 SER A C 1
ATOM 6312 O O . SER A 1 779 ? 16.156 28.859 -5.531 1 96.38 779 SER A O 1
ATOM 6314 N N . SER A 1 780 ? 14.562 29.391 -4.09 1 96.06 780 SER A N 1
ATOM 6315 C CA . SER A 1 780 ? 15.469 30.078 -3.176 1 96.06 780 SER A CA 1
ATOM 6316 C C . SER A 1 780 ? 16.422 29.094 -2.49 1 96.06 780 SER A C 1
ATOM 6318 O O . SER A 1 780 ? 17.609 29.359 -2.373 1 96.06 780 SER A O 1
ATOM 6320 N N . LEU A 1 781 ? 15.867 28 -2.068 1 97.06 781 LEU A N 1
ATOM 6321 C CA . LEU A 1 781 ? 16.688 27 -1.381 1 97.06 781 LEU A CA 1
ATOM 6322 C C . LEU A 1 781 ? 17.688 26.375 -2.336 1 97.06 781 LEU A C 1
ATOM 6324 O O . LEU A 1 781 ? 18.797 26.016 -1.929 1 97.06 781 LEU A O 1
ATOM 6328 N N . SER A 1 782 ? 17.281 26.219 -3.584 1 96.19 782 SER A N 1
ATOM 6329 C CA . SER A 1 782 ? 18.125 25.578 -4.586 1 96.19 782 SER A CA 1
ATOM 6330 C C . SER A 1 782 ? 19.422 26.375 -4.801 1 96.19 782 SER A C 1
ATOM 6332 O O . SER A 1 782 ? 20.438 25.797 -5.207 1 96.19 782 SER A O 1
ATOM 6334 N N . ARG A 1 783 ? 19.391 27.656 -4.508 1 94.25 783 ARG A N 1
ATOM 6335 C CA . ARG A 1 783 ? 20.594 28.484 -4.633 1 94.25 783 ARG A CA 1
ATOM 6336 C C . ARG A 1 783 ? 21.672 28.031 -3.646 1 94.25 783 ARG A C 1
ATOM 6338 O O . ARG A 1 783 ? 22.859 28.266 -3.865 1 94.25 783 ARG A O 1
ATOM 6345 N N . LEU A 1 784 ? 21.234 27.438 -2.623 1 95.56 784 LEU A N 1
ATOM 6346 C CA . LEU A 1 784 ? 22.156 26.984 -1.58 1 95.56 784 LEU A CA 1
ATOM 6347 C C . LEU A 1 784 ? 22.656 25.578 -1.871 1 95.56 784 LEU A C 1
ATOM 6349 O O . LEU A 1 784 ? 23.562 25.094 -1.187 1 95.56 784 LEU A O 1
ATOM 6353 N N . SER A 1 785 ? 22.109 24.906 -2.854 1 92.88 785 SER A N 1
ATOM 6354 C CA . SER A 1 785 ? 22.453 23.516 -3.137 1 92.88 785 SER A CA 1
ATOM 6355 C C . SER A 1 785 ? 23.828 23.406 -3.773 1 92.88 785 SER A C 1
ATOM 6357 O O . SER A 1 785 ? 24.578 22.469 -3.482 1 92.88 785 SER A O 1
ATOM 6359 N N . MET B 1 1 ? -21.25 -47.219 2.605 1 88.94 1 MET B N 1
ATOM 6360 C CA . MET B 1 1 ? -22.109 -46.031 2.453 1 88.94 1 MET B CA 1
ATOM 6361 C C . MET B 1 1 ? -21.859 -45.344 1.113 1 88.94 1 MET B C 1
ATOM 6363 O O . MET B 1 1 ? -20.703 -45.219 0.68 1 88.94 1 MET B O 1
ATOM 6367 N N . GLN B 1 2 ? -22.938 -45.094 0.373 1 92.69 2 GLN B N 1
ATOM 6368 C CA . GLN B 1 2 ? -22.859 -44.469 -0.935 1 92.69 2 GLN B CA 1
ATOM 6369 C C . GLN B 1 2 ? -23.844 -43.281 -1.029 1 92.69 2 GLN B C 1
ATOM 6371 O O . GLN B 1 2 ? -24.984 -43.375 -0.55 1 92.69 2 GLN B O 1
ATOM 6376 N N . VAL B 1 3 ? -23.359 -42.25 -1.554 1 95.88 3 VAL B N 1
ATOM 6377 C CA . VAL B 1 3 ? -24.25 -41.156 -1.873 1 95.88 3 VAL B CA 1
ATOM 6378 C C . VAL B 1 3 ? -24.734 -41.281 -3.316 1 95.88 3 VAL B C 1
ATOM 6380 O O . VAL B 1 3 ? -23.938 -41.188 -4.254 1 95.88 3 VAL B O 1
ATOM 6383 N N . LYS B 1 4 ? -25.984 -41.312 -3.461 1 96.56 4 LYS B N 1
ATOM 6384 C CA . LYS B 1 4 ? -26.531 -41.562 -4.793 1 96.56 4 LYS B CA 1
ATOM 6385 C C . LYS B 1 4 ? -26.734 -40.25 -5.543 1 96.56 4 LYS B C 1
ATOM 6387 O O . LYS B 1 4 ? -26.578 -40.188 -6.766 1 96.56 4 LYS B O 1
ATOM 6392 N N . ARG B 1 5 ? -27.203 -39.312 -4.727 1 97 5 ARG B N 1
ATOM 6393 C CA . ARG B 1 5 ? -27.625 -38.125 -5.43 1 97 5 ARG B CA 1
ATOM 6394 C C . ARG B 1 5 ? -27.641 -36.906 -4.496 1 97 5 ARG B C 1
ATOM 6396 O O . ARG B 1 5 ? -27.969 -37.031 -3.314 1 97 5 ARG B O 1
ATOM 6403 N N . TYR B 1 6 ? -27.234 -35.781 -5.047 1 98.31 6 TYR B N 1
ATOM 6404 C CA . TYR B 1 6 ? -27.422 -34.469 -4.43 1 98.31 6 TYR B CA 1
ATOM 6405 C C . TYR B 1 6 ? -28.406 -33.625 -5.242 1 98.31 6 TYR B C 1
ATOM 6407 O O . TYR B 1 6 ? -28.188 -33.406 -6.434 1 98.31 6 TYR B O 1
ATOM 6415 N N . ASP B 1 7 ? -29.516 -33.125 -4.664 1 98.31 7 ASP B N 1
ATOM 6416 C CA . ASP B 1 7 ? -30.391 -32.094 -5.223 1 98.31 7 ASP B CA 1
ATOM 6417 C C . ASP B 1 7 ? -30.188 -30.75 -4.527 1 98.31 7 ASP B C 1
ATOM 6419 O O . ASP B 1 7 ? -30.531 -30.609 -3.348 1 98.31 7 ASP B O 1
ATOM 6423 N N . ILE B 1 8 ? -29.703 -29.828 -5.273 1 98.62 8 ILE B N 1
ATOM 6424 C CA . ILE B 1 8 ? -29.25 -28.562 -4.684 1 98.62 8 ILE B CA 1
ATOM 6425 C C . ILE B 1 8 ? -30.047 -27.406 -5.262 1 98.62 8 ILE B C 1
ATOM 6427 O O . ILE B 1 8 ? -30.047 -27.188 -6.477 1 98.62 8 ILE B O 1
ATOM 6431 N N . ASP B 1 9 ? -30.766 -26.625 -4.438 1 98.19 9 ASP B N 1
ATOM 6432 C CA . ASP B 1 9 ? -31.469 -25.406 -4.816 1 98.19 9 ASP B CA 1
ATOM 6433 C C . ASP B 1 9 ? -30.875 -24.188 -4.129 1 98.19 9 ASP B C 1
ATOM 6435 O O . ASP B 1 9 ? -30.875 -24.094 -2.898 1 98.19 9 ASP B O 1
ATOM 6439 N N . LEU B 1 10 ? -30.438 -23.266 -4.914 1 98.44 10 LEU B N 1
ATOM 6440 C CA . LEU B 1 10 ? -29.75 -22.109 -4.355 1 98.44 10 LEU B CA 1
ATOM 6441 C C . LEU B 1 10 ? -30.453 -20.812 -4.773 1 98.44 10 LEU B C 1
ATOM 6443 O O . LEU B 1 10 ? -30.922 -20.703 -5.906 1 98.44 10 LEU B O 1
ATOM 6447 N N . ASP B 1 11 ? -30.547 -19.812 -3.867 1 97.94 11 ASP B N 1
ATOM 6448 C CA . ASP B 1 11 ? -31.062 -18.469 -4.098 1 97.94 11 ASP B CA 1
ATOM 6449 C C . ASP B 1 11 ? -30.016 -17.406 -3.766 1 97.94 11 ASP B C 1
ATOM 6451 O O . ASP B 1 11 ? -29.719 -17.156 -2.594 1 97.94 11 ASP B O 1
ATOM 6455 N N . PHE B 1 12 ? -29.547 -16.656 -4.852 1 97.25 12 PHE B N 1
ATOM 6456 C CA . PHE B 1 12 ? -28.391 -15.797 -4.672 1 97.25 12 PHE B CA 1
ATOM 6457 C C . PHE B 1 12 ? -28.812 -14.344 -4.5 1 97.25 12 PHE B C 1
ATOM 6459 O O . PHE B 1 12 ? -29.719 -13.875 -5.176 1 97.25 12 PHE B O 1
ATOM 6466 N N . ASP B 1 13 ? -28.219 -13.672 -3.545 1 95.06 13 ASP B N 1
ATOM 6467 C CA . ASP B 1 13 ? -28.125 -12.219 -3.467 1 95.06 13 ASP B CA 1
ATOM 6468 C C . ASP B 1 13 ? -26.766 -11.742 -3.955 1 95.06 13 ASP B C 1
ATOM 6470 O O . ASP B 1 13 ? -25.828 -11.562 -3.158 1 95.06 13 ASP B O 1
ATOM 6474 N N . PHE B 1 14 ? -26.719 -11.438 -5.242 1 95.12 14 PHE B N 1
ATOM 6475 C CA . PHE B 1 14 ? -25.469 -11.188 -5.941 1 95.12 14 PHE B CA 1
ATOM 6476 C C . PHE B 1 14 ? -24.797 -9.93 -5.414 1 95.12 14 PHE B C 1
ATOM 6478 O O . PHE B 1 14 ? -23.578 -9.898 -5.227 1 95.12 14 PHE B O 1
ATOM 6485 N N . LYS B 1 15 ? -25.562 -8.961 -5.094 1 88.12 15 LYS B N 1
ATOM 6486 C CA . LYS B 1 15 ? -25.031 -7.664 -4.672 1 88.12 15 LYS B CA 1
ATOM 6487 C C . LYS B 1 15 ? -24.422 -7.75 -3.281 1 88.12 15 LYS B C 1
ATOM 6489 O O . LYS B 1 15 ? -23.391 -7.121 -3.014 1 88.12 15 LYS B O 1
ATOM 6494 N N . ASN B 1 16 ? -25.062 -8.562 -2.441 1 89.94 16 ASN B N 1
ATOM 6495 C CA . ASN B 1 16 ? -24.609 -8.617 -1.059 1 89.94 16 ASN B CA 1
ATOM 6496 C C . ASN B 1 16 ? -23.75 -9.852 -0.801 1 89.94 16 ASN B C 1
ATOM 6498 O O . ASN B 1 16 ? -23.391 -10.141 0.343 1 89.94 16 ASN B O 1
ATOM 6502 N N . LEU B 1 17 ? -23.469 -10.648 -1.764 1 94.25 17 LEU B N 1
ATOM 6503 C CA . LEU B 1 17 ? -22.562 -11.789 -1.714 1 94.25 17 LEU B CA 1
ATOM 6504 C C . LEU B 1 17 ? -23.016 -12.797 -0.662 1 94.25 17 LEU B C 1
ATOM 6506 O O . LEU B 1 17 ? -22.219 -13.18 0.208 1 94.25 17 LEU B O 1
ATOM 6510 N N . LYS B 1 18 ? -24.203 -13.195 -0.81 1 95.94 18 LYS B N 1
ATOM 6511 C CA . LYS B 1 18 ? -24.781 -14.234 0.046 1 95.94 18 LYS B CA 1
ATOM 6512 C C . LYS B 1 18 ? -25.781 -15.086 -0.721 1 95.94 18 LYS B C 1
ATOM 6514 O O . LYS B 1 18 ? -26.266 -14.68 -1.784 1 95.94 18 LYS B O 1
ATOM 6519 N N . TYR B 1 19 ? -26 -16.281 -0.206 1 97.12 19 TYR B N 1
ATOM 6520 C CA . TYR B 1 19 ? -27.031 -17.109 -0.806 1 97.12 19 TYR B CA 1
ATOM 6521 C C . TYR B 1 19 ? -27.703 -17.984 0.246 1 97.12 19 TYR B C 1
ATOM 6523 O O . TYR B 1 19 ? -27.109 -18.312 1.268 1 97.12 19 TYR B O 1
ATOM 6531 N N . ASP B 1 20 ? -28.953 -18.344 -0.017 1 97.31 20 ASP B N 1
ATOM 6532 C CA . ASP B 1 20 ? -29.719 -19.344 0.722 1 97.31 20 ASP B CA 1
ATOM 6533 C C . ASP B 1 20 ? -29.812 -20.656 -0.059 1 97.31 20 ASP B C 1
ATOM 6535 O O . ASP B 1 20 ? -29.844 -20.656 -1.291 1 97.31 20 ASP B O 1
ATOM 6539 N N . GLY B 1 21 ? -29.781 -21.766 0.69 1 97.81 21 GLY B N 1
ATOM 6540 C CA . GLY B 1 21 ? -29.781 -23.047 -0.007 1 97.81 21 GLY B CA 1
ATOM 6541 C C . GLY B 1 21 ? -30.688 -24.078 0.646 1 97.81 21 GLY B C 1
ATOM 6542 O O . GLY B 1 21 ? -30.922 -24.031 1.855 1 97.81 21 GLY B O 1
ATOM 6543 N N . TYR B 1 22 ? -31.234 -24.953 -0.18 1 97.69 22 TYR B N 1
ATOM 6544 C CA . TYR B 1 22 ? -31.906 -26.203 0.177 1 97.69 22 TYR B CA 1
ATOM 6545 C C . TYR B 1 22 ? -31.281 -27.391 -0.529 1 97.69 22 TYR B C 1
ATOM 6547 O O . TYR B 1 22 ? -31.062 -27.359 -1.742 1 97.69 22 TYR B O 1
ATOM 6555 N N . GLU B 1 23 ? -30.922 -28.391 0.225 1 97.94 23 GLU B N 1
ATOM 6556 C CA . GLU B 1 23 ? -30.25 -29.562 -0.33 1 97.94 23 GLU B CA 1
ATOM 6557 C C . GLU B 1 23 ? -30.938 -30.859 0.121 1 97.94 23 GLU B C 1
ATOM 6559 O O . GLU B 1 23 ? -31.312 -30.984 1.285 1 97.94 23 GLU B O 1
ATOM 6564 N N . LYS B 1 24 ? -31.141 -31.703 -0.831 1 97.88 24 LYS B N 1
ATOM 6565 C CA . LYS B 1 24 ? -31.625 -33.062 -0.579 1 97.88 24 LYS B CA 1
ATOM 6566 C C . LYS B 1 24 ? -30.562 -34.094 -0.961 1 97.88 24 LYS B C 1
ATOM 6568 O O . LYS B 1 24 ? -30.125 -34.156 -2.111 1 97.88 24 LYS B O 1
ATOM 6573 N N . ILE B 1 25 ? -30.141 -35 -0.022 1 97.94 25 ILE B N 1
ATOM 6574 C CA . ILE B 1 25 ? -29.094 -36 -0.233 1 97.94 25 ILE B CA 1
ATOM 6575 C C . ILE B 1 25 ? -29.703 -37.406 -0.123 1 97.94 25 ILE B C 1
ATOM 6577 O O . ILE B 1 25 ? -30.266 -37.75 0.913 1 97.94 25 ILE B O 1
ATOM 6581 N N . SER B 1 26 ? -29.578 -38.125 -1.201 1 97.44 26 SER B N 1
ATOM 6582 C CA . SER B 1 26 ? -29.984 -39.531 -1.188 1 97.44 26 SER B CA 1
ATOM 6583 C C . SER B 1 26 ? -28.812 -40.438 -0.827 1 97.44 26 SER B C 1
ATOM 6585 O O . SER B 1 26 ? -27.844 -40.531 -1.586 1 97.44 26 SER B O 1
ATOM 6587 N N . LEU B 1 27 ? -28.969 -41.125 0.27 1 95.62 27 LEU B N 1
ATOM 6588 C CA . LEU B 1 27 ? -27.859 -41.906 0.829 1 95.62 27 LEU B CA 1
ATOM 6589 C C . LEU B 1 27 ? -28.234 -43.375 0.98 1 95.62 27 LEU B C 1
ATOM 6591 O O . LEU B 1 27 ? -29.344 -43.688 1.419 1 95.62 27 LEU B O 1
ATOM 6595 N N . GLU B 1 28 ? -27.359 -44.156 0.507 1 94.88 28 GLU B N 1
ATOM 6596 C CA . GLU B 1 28 ? -27.484 -45.594 0.736 1 94.88 28 GLU B CA 1
ATOM 6597 C C . GLU B 1 28 ? -26.516 -46.062 1.822 1 94.88 28 GLU B C 1
ATOM 6599 O O . GLU B 1 28 ? -25.297 -45.875 1.706 1 94.88 28 GLU B O 1
ATOM 6604 N N . GLY B 1 29 ? -27.062 -46.656 2.836 1 92.12 29 GLY B N 1
ATOM 6605 C CA . GLY B 1 29 ? -26.266 -47.125 3.965 1 92.12 29 GLY B CA 1
ATOM 6606 C C . GLY B 1 29 ? -26.812 -46.656 5.301 1 92.12 29 GLY B C 1
ATOM 6607 O O . GLY B 1 29 ? -27.406 -45.562 5.387 1 92.12 29 GLY B O 1
ATOM 6608 N N . LYS B 1 30 ? -26.562 -47.375 6.293 1 91.19 30 LYS B N 1
ATOM 6609 C CA . LYS B 1 30 ? -27.031 -47.062 7.637 1 91.19 30 LYS B CA 1
ATOM 6610 C C . LYS B 1 30 ? -25.875 -46.719 8.562 1 91.19 30 LYS B C 1
ATOM 6612 O O . LYS B 1 30 ? -24.75 -47.188 8.352 1 91.19 30 LYS B O 1
ATOM 6617 N N . GLY B 1 31 ? -26.219 -45.75 9.469 1 90.75 31 GLY B N 1
ATOM 6618 C CA . GLY B 1 31 ? -25.219 -45.406 10.477 1 90.75 31 GLY B CA 1
ATOM 6619 C C . GLY B 1 31 ? -24.938 -43.938 10.555 1 90.75 31 GLY B C 1
ATOM 6620 O O . GLY B 1 31 ? -25.766 -43.094 10.141 1 90.75 31 GLY B O 1
ATOM 6621 N N . ASN B 1 32 ? -23.828 -43.656 11.156 1 92.25 32 ASN B N 1
ATOM 6622 C CA . ASN B 1 32 ? -23.422 -42.25 11.328 1 92.25 32 ASN B CA 1
ATOM 6623 C C . ASN B 1 32 ? -22.891 -41.656 10.023 1 92.25 32 ASN B C 1
ATOM 6625 O O . ASN B 1 32 ? -22.016 -42.25 9.383 1 92.25 32 ASN B O 1
ATOM 6629 N N . VAL B 1 33 ? -23.516 -40.625 9.602 1 93.94 33 VAL B N 1
ATOM 6630 C CA . VAL B 1 33 ? -23.109 -39.906 8.406 1 93.94 33 VAL B CA 1
ATOM 6631 C C . VAL B 1 33 ? -22.438 -38.594 8.797 1 93.94 33 VAL B C 1
ATOM 6633 O O . VAL B 1 33 ? -22.938 -37.875 9.656 1 93.94 33 VAL B O 1
ATOM 6636 N N . GLU B 1 34 ? -21.281 -38.406 8.281 1 95.44 34 GLU B N 1
ATOM 6637 C CA . GLU B 1 34 ? -20.578 -37.125 8.469 1 95.44 34 GLU B CA 1
ATOM 6638 C C . GLU B 1 34 ? -20.516 -36.344 7.168 1 95.44 34 GLU B C 1
ATOM 6640 O O . GLU B 1 34 ? -19.906 -36.781 6.195 1 95.44 34 GLU B O 1
ATOM 6645 N N . LEU B 1 35 ? -21.156 -35.188 7.121 1 97.06 35 LEU B N 1
ATOM 6646 C CA . LEU B 1 35 ? -21.109 -34.25 5.984 1 97.06 35 LEU B CA 1
ATOM 6647 C C . LEU B 1 35 ? -20.141 -33.125 6.242 1 97.06 35 LEU B C 1
ATOM 6649 O O . LEU B 1 35 ? -20.172 -32.5 7.309 1 97.06 35 LEU B O 1
ATOM 6653 N N . ASP B 1 36 ? -19.25 -32.875 5.316 1 96.94 36 ASP B N 1
ATOM 6654 C CA . ASP B 1 36 ? -18.375 -31.703 5.379 1 96.94 36 ASP B CA 1
ATOM 6655 C C . ASP B 1 36 ? -19.156 -30.422 5.07 1 96.94 36 ASP B C 1
ATOM 6657 O O . ASP B 1 36 ? -19.891 -30.359 4.082 1 96.94 36 ASP B O 1
ATOM 6661 N N . ALA B 1 37 ? -19.094 -29.359 5.941 1 97.56 37 ALA B N 1
ATOM 6662 C CA . ALA B 1 37 ? -19.812 -28.094 5.805 1 97.56 37 ALA B CA 1
ATOM 6663 C C . ALA B 1 37 ? -19.109 -26.969 6.555 1 97.56 37 ALA B C 1
ATOM 6665 O O . ALA B 1 37 ? -19.391 -26.734 7.73 1 97.56 37 ALA B O 1
ATOM 6666 N N . VAL B 1 38 ? -18.344 -26.203 5.863 1 95.56 38 VAL B N 1
ATOM 6667 C CA . VAL B 1 38 ? -17.484 -25.234 6.551 1 95.56 38 VAL B CA 1
ATOM 6668 C C . VAL B 1 38 ? -18.188 -23.875 6.602 1 95.56 38 VAL B C 1
ATOM 6670 O O . VAL B 1 38 ? -18.484 -23.281 5.562 1 95.56 38 VAL B O 1
ATOM 6673 N N . ASP B 1 39 ? -18.531 -23.344 7.793 1 94.25 39 ASP B N 1
ATOM 6674 C CA . ASP B 1 39 ? -19 -22 8.094 1 94.25 39 ASP B CA 1
ATOM 6675 C C . ASP B 1 39 ? -20.391 -21.75 7.484 1 94.25 39 ASP B C 1
ATOM 6677 O O . ASP B 1 39 ? -20.594 -20.75 6.785 1 94.25 39 ASP B O 1
ATOM 6681 N N . PHE B 1 40 ? -21.312 -22.656 7.73 1 96.19 40 PHE B N 1
ATOM 6682 C CA . PHE B 1 40 ? -22.688 -22.5 7.281 1 96.19 40 PHE B CA 1
ATOM 6683 C C . PHE B 1 40 ? -23.578 -22.031 8.422 1 96.19 40 PHE B C 1
ATOM 6685 O O . PHE B 1 40 ? -23.281 -22.266 9.594 1 96.19 40 PHE B O 1
ATOM 6692 N N . ASN B 1 41 ? -24.562 -21.25 8.055 1 94.81 41 ASN B N 1
ATOM 6693 C CA . ASN B 1 41 ? -25.703 -21.062 8.938 1 94.81 41 ASN B CA 1
ATOM 6694 C C . ASN B 1 41 ? -26.812 -22.062 8.648 1 94.81 41 ASN B C 1
ATOM 6696 O O . ASN B 1 41 ? -27.562 -21.891 7.688 1 94.81 41 ASN B O 1
ATOM 6700 N N . LEU B 1 42 ? -26.984 -23.078 9.539 1 95.25 42 LEU B N 1
ATOM 6701 C CA . LEU B 1 42 ? -27.969 -24.141 9.336 1 95.25 42 LEU B CA 1
ATOM 6702 C C . LEU B 1 42 ? -29.312 -23.75 9.945 1 95.25 42 LEU B C 1
ATOM 6704 O O . LEU B 1 42 ? -29.391 -23.438 11.133 1 95.25 42 LEU B O 1
ATOM 6708 N N . HIS B 1 43 ? -30.297 -23.812 9.102 1 92.5 43 HIS B N 1
ATOM 6709 C CA . HIS B 1 43 ? -31.625 -23.438 9.578 1 92.5 43 HIS B CA 1
ATOM 6710 C C . HIS B 1 43 ? -32.438 -24.656 10.031 1 92.5 43 HIS B C 1
ATOM 6712 O O . HIS B 1 43 ? -33.156 -24.594 11.016 1 92.5 43 HIS B O 1
ATOM 6718 N N . GLN B 1 44 ? -32.312 -25.734 9.219 1 93.25 44 GLN B N 1
ATOM 6719 C CA . GLN B 1 44 ? -33.094 -26.938 9.492 1 93.25 44 GLN B CA 1
ATOM 6720 C C . GLN B 1 44 ? -32.438 -28.172 8.844 1 93.25 44 GLN B C 1
ATOM 6722 O O . GLN B 1 44 ? -31.891 -28.078 7.746 1 93.25 44 GLN B O 1
ATOM 6727 N N . VAL B 1 45 ? -32.5 -29.359 9.547 1 95.19 45 VAL B N 1
ATOM 6728 C CA . VAL B 1 45 ? -32.062 -30.641 9.031 1 95.19 45 VAL B CA 1
ATOM 6729 C C . VAL B 1 45 ? -33.125 -31.719 9.281 1 95.19 45 VAL B C 1
ATOM 6731 O O . VAL B 1 45 ? -33.625 -31.844 10.398 1 95.19 45 VAL B O 1
ATOM 6734 N N . LYS B 1 46 ? -33.469 -32.438 8.242 1 95.44 46 LYS B N 1
ATOM 6735 C CA . LYS B 1 46 ? -34.406 -33.531 8.352 1 95.44 46 LYS B CA 1
ATOM 6736 C C . LYS B 1 46 ? -33.844 -34.812 7.789 1 95.44 46 LYS B C 1
ATOM 6738 O O . LYS B 1 46 ? -33.062 -34.812 6.832 1 95.44 46 LYS B O 1
ATOM 6743 N N . VAL B 1 47 ? -34.156 -35.938 8.391 1 95.19 47 VAL B N 1
ATOM 6744 C CA . VAL B 1 47 ? -33.875 -37.281 7.871 1 95.19 47 VAL B CA 1
ATOM 6745 C C . VAL B 1 47 ? -35.156 -38.062 7.656 1 95.19 47 VAL B C 1
ATOM 6747 O O . VAL B 1 47 ? -35.938 -38.25 8.594 1 95.19 47 VAL B O 1
ATOM 6750 N N . ASN B 1 48 ? -35.375 -38.344 6.418 1 94.88 48 ASN B N 1
ATOM 6751 C CA . ASN B 1 48 ? -36.594 -39.062 6.047 1 94.88 48 ASN B CA 1
ATOM 6752 C C . ASN B 1 48 ? -37.844 -38.312 6.492 1 94.88 48 ASN B C 1
ATOM 6754 O O . ASN B 1 48 ? -38.75 -38.906 7.07 1 94.88 48 ASN B O 1
ATOM 6758 N N . GLY B 1 49 ? -37.781 -37.031 6.273 1 92.81 49 GLY B N 1
ATOM 6759 C CA . GLY B 1 49 ? -38.969 -36.188 6.48 1 92.81 49 GLY B CA 1
ATOM 6760 C C . GLY B 1 49 ? -39.125 -35.719 7.914 1 92.81 49 GLY B C 1
ATOM 6761 O O . GLY B 1 49 ? -39.969 -34.875 8.203 1 92.81 49 GLY B O 1
ATOM 6762 N N . GLU B 1 50 ? -38.25 -36.156 8.797 1 92.38 50 GLU B N 1
ATOM 6763 C CA . GLU B 1 50 ? -38.375 -35.812 10.211 1 92.38 50 GLU B CA 1
ATOM 6764 C C . GLU B 1 50 ? -37.219 -34.938 10.68 1 92.38 50 GLU B C 1
ATOM 6766 O O . GLU B 1 50 ? -36.062 -35.188 10.273 1 92.38 50 GLU B O 1
ATOM 6771 N N . THR B 1 51 ? -37.656 -34.031 11.484 1 91.5 51 THR B N 1
ATOM 6772 C CA . THR B 1 51 ? -36.594 -33.219 12.094 1 91.5 51 THR B CA 1
ATOM 6773 C C . THR B 1 51 ? -35.688 -34.062 12.969 1 91.5 51 THR B C 1
ATOM 6775 O O . THR B 1 51 ? -36.188 -34.906 13.727 1 91.5 51 THR B O 1
ATOM 6778 N N . THR B 1 52 ? -34.531 -33.906 12.812 1 88.62 52 THR B N 1
ATOM 6779 C CA . THR B 1 52 ? -33.594 -34.781 13.516 1 88.62 52 THR B CA 1
ATOM 6780 C C . THR B 1 52 ? -32.562 -33.938 14.281 1 88.62 52 THR B C 1
ATOM 6782 O O . THR B 1 52 ? -32.281 -32.781 13.914 1 88.62 52 THR B O 1
ATOM 6785 N N . GLU B 1 53 ? -32.094 -34.594 15.367 1 87.81 53 GLU B N 1
ATOM 6786 C CA . GLU B 1 53 ? -30.953 -33.969 16.062 1 87.81 53 GLU B CA 1
ATOM 6787 C C . GLU B 1 53 ? -29.656 -34.188 15.297 1 87.81 53 GLU B C 1
ATOM 6789 O O . GLU B 1 53 ? -29.453 -35.219 14.672 1 87.81 53 GLU B O 1
ATOM 6794 N N . PHE B 1 54 ? -28.906 -33.094 15.18 1 91.81 54 PHE B N 1
ATOM 6795 C CA . PHE B 1 54 ? -27.609 -33.156 14.516 1 91.81 54 PHE B CA 1
ATOM 6796 C C . PHE B 1 54 ? -26.547 -32.375 15.305 1 91.81 54 PHE B C 1
ATOM 6798 O O . PHE B 1 54 ? -26.891 -31.562 16.156 1 91.81 54 PHE B O 1
ATOM 6805 N N . GLU B 1 55 ? -25.297 -32.781 15.164 1 94.12 55 GLU B N 1
ATOM 6806 C CA . GLU B 1 55 ? -24.141 -32.062 15.695 1 94.12 55 GLU B CA 1
ATOM 6807 C C . GLU B 1 55 ? -23.422 -31.281 14.594 1 94.12 55 GLU B C 1
ATOM 6809 O O . GLU B 1 55 ? -23.25 -31.797 13.484 1 94.12 55 GLU B O 1
ATOM 6814 N N . TYR B 1 56 ? -23.172 -30.016 14.859 1 94.69 56 TYR B N 1
ATOM 6815 C CA . TYR B 1 56 ? -22.453 -29.172 13.922 1 94.69 56 TYR B CA 1
ATOM 6816 C C . TYR B 1 56 ? -21.359 -28.375 14.633 1 94.69 56 TYR B C 1
ATOM 6818 O O . TYR B 1 56 ? -21.656 -27.578 15.531 1 94.69 56 TYR B O 1
ATOM 6826 N N . ASP B 1 57 ? -20.078 -28.516 14.242 1 94.88 57 ASP B N 1
ATOM 6827 C CA . ASP B 1 57 ? -18.953 -27.859 14.906 1 94.88 57 ASP B CA 1
ATOM 6828 C C . ASP B 1 57 ? -18.391 -26.734 14.031 1 94.88 57 ASP B C 1
ATOM 6830 O O . ASP B 1 57 ? -17.281 -26.25 14.273 1 94.88 57 ASP B O 1
ATOM 6834 N N . GLY B 1 58 ? -19.109 -26.406 12.992 1 93.25 58 GLY B N 1
ATOM 6835 C CA . GLY B 1 58 ? -18.641 -25.375 12.086 1 93.25 58 GLY B CA 1
ATOM 6836 C C . GLY B 1 58 ? -17.938 -25.938 10.859 1 93.25 58 GLY B C 1
ATOM 6837 O O . GLY B 1 58 ? -17.734 -25.234 9.875 1 93.25 58 GLY B O 1
ATOM 6838 N N . LYS B 1 59 ? -17.625 -27.281 10.898 1 94.12 59 LYS B N 1
ATOM 6839 C CA . LYS B 1 59 ? -16.906 -27.922 9.797 1 94.12 59 LYS B CA 1
ATOM 6840 C C . LYS B 1 59 ? -17.641 -29.172 9.305 1 94.12 59 LYS B C 1
ATOM 6842 O O . LYS B 1 59 ? -17.562 -29.5 8.117 1 94.12 59 LYS B O 1
ATOM 6847 N N . THR B 1 60 ? -18.266 -29.875 10.211 1 96.56 60 THR B N 1
ATOM 6848 C CA . THR B 1 60 ? -18.906 -31.141 9.891 1 96.56 60 THR B CA 1
ATOM 6849 C C . THR B 1 60 ? -20.297 -31.234 10.539 1 96.56 60 THR B C 1
ATOM 6851 O O . THR B 1 60 ? -20.469 -30.797 11.68 1 96.56 60 THR B O 1
ATOM 6854 N N . ILE B 1 61 ? -21.188 -31.781 9.758 1 96.75 61 ILE B N 1
ATOM 6855 C CA . ILE B 1 61 ? -22.516 -32.125 10.266 1 96.75 61 ILE B CA 1
ATOM 6856 C C . ILE B 1 61 ? -22.609 -33.625 10.516 1 96.75 61 ILE B C 1
ATOM 6858 O O . ILE B 1 61 ? -22.406 -34.406 9.602 1 96.75 61 ILE B O 1
ATOM 6862 N N . LYS B 1 62 ? -22.828 -34 11.727 1 96.19 62 LYS B N 1
ATOM 6863 C CA . LYS B 1 62 ? -23 -35.406 12.078 1 96.19 62 LYS B CA 1
ATOM 6864 C C . LYS B 1 62 ? -24.484 -35.75 12.273 1 96.19 62 LYS B C 1
ATOM 6866 O O . LYS B 1 62 ? -25.172 -35.125 13.078 1 96.19 62 LYS B O 1
ATOM 6871 N N . ILE B 1 63 ? -24.906 -36.688 11.484 1 94.75 63 ILE B N 1
ATOM 6872 C CA . ILE B 1 63 ? -26.312 -37.125 11.508 1 94.75 63 ILE B CA 1
ATOM 6873 C C . ILE B 1 63 ? -26.391 -38.625 11.555 1 94.75 63 ILE B C 1
ATOM 6875 O O . ILE B 1 63 ? -25.469 -39.312 11.086 1 94.75 63 ILE B O 1
ATOM 6879 N N . ASN B 1 64 ? -27.422 -39.125 12.172 1 92.06 64 ASN B N 1
ATOM 6880 C CA . ASN B 1 64 ? -27.641 -40.562 12.219 1 92.06 64 ASN B CA 1
ATOM 6881 C C . ASN B 1 64 ? -28.641 -41 11.164 1 92.06 64 ASN B C 1
ATOM 6883 O O . ASN B 1 64 ? -29.812 -40.594 11.195 1 92.06 64 ASN B O 1
ATOM 6887 N N . ALA B 1 65 ? -28.172 -41.812 10.172 1 89.75 65 ALA B N 1
ATOM 6888 C CA . ALA B 1 65 ? -29.047 -42.438 9.18 1 89.75 65 ALA B CA 1
ATOM 6889 C C . ALA B 1 65 ? -29.578 -43.781 9.68 1 89.75 65 ALA B C 1
ATOM 6891 O O . ALA B 1 65 ? -28.812 -44.719 9.875 1 89.75 65 ALA B O 1
ATOM 6892 N N . THR B 1 66 ? -30.812 -43.969 9.742 1 85.31 66 THR B N 1
ATOM 6893 C CA . THR B 1 66 ? -31.391 -45.094 10.469 1 85.31 66 THR B CA 1
ATOM 6894 C C . THR B 1 66 ? -31.859 -46.188 9.5 1 85.31 66 THR B C 1
ATOM 6896 O O . THR B 1 66 ? -32.156 -47.312 9.914 1 85.31 66 THR B O 1
ATOM 6899 N N . ARG B 1 67 ? -31.859 -45.844 8.203 1 93.44 67 ARG B N 1
ATOM 6900 C CA . ARG B 1 67 ? -32.344 -46.781 7.199 1 93.44 67 ARG B CA 1
ATOM 6901 C C . ARG B 1 67 ? -31.234 -47.125 6.199 1 93.44 67 ARG B C 1
ATOM 6903 O O . ARG B 1 67 ? -30.141 -46.562 6.25 1 93.44 67 ARG B O 1
ATOM 6910 N N . GLU B 1 68 ? -31.672 -48.125 5.449 1 93.06 68 GLU B N 1
ATOM 6911 C CA . GLU B 1 68 ? -30.734 -48.469 4.383 1 93.06 68 GLU B CA 1
ATOM 6912 C C . GLU B 1 68 ? -30.766 -47.469 3.252 1 93.06 68 GLU B C 1
ATOM 6914 O O . GLU B 1 68 ? -29.766 -47.25 2.562 1 93.06 68 GLU B O 1
ATOM 6919 N N . GLU B 1 69 ? -31.875 -46.938 3.041 1 95.25 69 GLU B N 1
ATOM 6920 C CA . GLU B 1 69 ? -32.062 -45.812 2.143 1 95.25 69 GLU B CA 1
ATOM 6921 C C . GLU B 1 69 ? -32.594 -44.594 2.896 1 95.25 69 GLU B C 1
ATOM 6923 O O . GLU B 1 69 ? -33.625 -44.656 3.553 1 95.25 69 GLU B O 1
ATOM 6928 N N . ASN B 1 70 ? -31.766 -43.562 2.873 1 95.75 70 ASN B N 1
ATOM 6929 C CA . ASN B 1 70 ? -32.094 -42.344 3.629 1 95.75 70 ASN B CA 1
ATOM 6930 C C . ASN B 1 70 ? -32.188 -41.125 2.729 1 95.75 70 ASN B C 1
ATOM 6932 O O . ASN B 1 70 ? -31.438 -41.031 1.742 1 95.75 70 ASN B O 1
ATOM 6936 N N . ILE B 1 71 ? -33.062 -40.219 3.086 1 96.94 71 ILE B N 1
ATOM 6937 C CA . ILE B 1 71 ? -33.094 -38.906 2.492 1 96.94 71 ILE B CA 1
ATOM 6938 C C . ILE B 1 71 ? -32.781 -37.844 3.555 1 96.94 71 ILE B C 1
ATOM 6940 O O . ILE B 1 71 ? -33.5 -37.719 4.551 1 96.94 71 ILE B O 1
ATOM 6944 N N . ILE B 1 72 ? -31.719 -37.156 3.354 1 96.69 72 ILE B N 1
ATOM 6945 C CA . ILE B 1 72 ? -31.328 -36.062 4.246 1 96.69 72 ILE B CA 1
ATOM 6946 C C . ILE B 1 72 ? -31.656 -34.719 3.598 1 96.69 72 ILE B C 1
ATOM 6948 O O . ILE B 1 72 ? -31.266 -34.469 2.459 1 96.69 72 ILE B O 1
ATOM 6952 N N . GLU B 1 73 ? -32.375 -33.844 4.277 1 97.5 73 GLU B N 1
ATOM 6953 C CA . GLU B 1 73 ? -32.719 -32.5 3.811 1 97.5 73 GLU B CA 1
ATOM 6954 C C . GLU B 1 73 ? -32.094 -31.422 4.707 1 97.5 73 GLU B C 1
ATOM 6956 O O . GLU B 1 73 ? -32.188 -31.516 5.934 1 97.5 73 GLU B O 1
ATOM 6961 N N . ILE B 1 74 ? -31.484 -30.422 4.09 1 97.69 74 ILE B N 1
ATOM 6962 C CA . ILE B 1 74 ? -30.797 -29.375 4.844 1 97.69 74 ILE B CA 1
ATOM 6963 C C . ILE B 1 74 ? -31.156 -28 4.273 1 97.69 74 ILE B C 1
ATOM 6965 O O . ILE B 1 74 ? -31.062 -27.781 3.062 1 97.69 74 ILE B O 1
ATOM 6969 N N . TRP B 1 75 ? -31.609 -27.031 5.129 1 96.88 75 TRP B N 1
ATOM 6970 C CA . TRP B 1 75 ? -31.781 -25.625 4.809 1 96.88 75 TRP B CA 1
ATOM 6971 C C . TRP B 1 75 ? -30.656 -24.781 5.414 1 96.88 75 TRP B C 1
ATOM 6973 O O . TRP B 1 75 ? -30.391 -24.859 6.617 1 96.88 75 TRP B O 1
ATOM 6983 N N . PHE B 1 76 ? -29.984 -23.938 4.566 1 97.56 76 PHE B N 1
ATOM 6984 C CA . PHE B 1 76 ? -28.828 -23.219 5.078 1 97.56 76 PHE B CA 1
ATOM 6985 C C . PHE B 1 76 ? -28.672 -21.875 4.383 1 97.56 76 PHE B C 1
ATOM 6987 O O . PHE B 1 76 ? -29.375 -21.594 3.402 1 97.56 76 PHE B O 1
ATOM 6994 N N . SER B 1 77 ? -27.906 -20.953 4.926 1 96.88 77 SER B N 1
ATOM 6995 C CA . SER B 1 77 ? -27.406 -19.734 4.309 1 96.88 77 SER B CA 1
ATOM 6996 C C . SER B 1 77 ? -25.891 -19.625 4.426 1 96.88 77 SER B C 1
ATOM 6998 O O . SER B 1 77 ? -25.297 -20.172 5.359 1 96.88 77 SER B O 1
ATOM 7000 N N . LYS B 1 78 ? -25.359 -18.922 3.434 1 96.5 78 LYS B N 1
ATOM 7001 C CA . LYS B 1 78 ? -23.906 -18.812 3.414 1 96.5 78 LYS B CA 1
ATOM 7002 C C . LYS B 1 78 ? -23.453 -17.547 2.689 1 96.5 78 LYS B C 1
ATOM 7004 O O . LYS B 1 78 ? -24.172 -17.031 1.834 1 96.5 78 LYS B O 1
ATOM 7009 N N . LYS B 1 79 ? -22.375 -17.031 3.111 1 95.12 79 LYS B N 1
ATOM 7010 C CA . LYS B 1 79 ? -21.766 -15.891 2.438 1 95.12 79 LYS B CA 1
ATOM 7011 C C . LYS B 1 79 ? -20.797 -16.344 1.345 1 95.12 79 LYS B C 1
ATOM 7013 O O . LYS B 1 79 ? -20.188 -17.406 1.449 1 95.12 79 LYS B O 1
ATOM 7018 N N . VAL B 1 80 ? -20.672 -15.562 0.263 1 96.31 80 VAL B N 1
ATOM 7019 C CA . VAL B 1 80 ? -19.641 -15.727 -0.759 1 96.31 80 VAL B CA 1
ATOM 7020 C C . VAL B 1 80 ? -18.344 -15.086 -0.286 1 96.31 80 VAL B C 1
ATOM 7022 O O . VAL B 1 80 ? -18.344 -13.961 0.22 1 96.31 80 VAL B O 1
ATOM 7025 N N . ASP B 1 81 ? -17.281 -15.836 -0.41 1 92.5 81 ASP B N 1
ATOM 7026 C CA . ASP B 1 81 ? -16.016 -15.344 0.087 1 92.5 81 ASP B CA 1
ATOM 7027 C C . ASP B 1 81 ? -15.492 -14.188 -0.77 1 92.5 81 ASP B C 1
ATOM 7029 O O . ASP B 1 81 ? -15.617 -14.219 -1.996 1 92.5 81 ASP B O 1
ATOM 7033 N N . ASP B 1 82 ? -15 -13.141 -0.162 1 89.12 82 ASP B N 1
ATOM 7034 C CA . ASP B 1 82 ? -14.453 -12.008 -0.91 1 89.12 82 ASP B CA 1
ATOM 7035 C C . ASP B 1 82 ? -12.953 -11.859 -0.662 1 89.12 82 ASP B C 1
ATOM 7037 O O . ASP B 1 82 ? -12.344 -10.875 -1.091 1 89.12 82 ASP B O 1
ATOM 7041 N N . LYS B 1 83 ? -12.406 -12.789 0.083 1 86.38 83 LYS B N 1
ATOM 7042 C CA . LYS B 1 83 ? -10.984 -12.711 0.414 1 86.38 83 LYS B CA 1
ATOM 7043 C C . LYS B 1 83 ? -10.211 -13.867 -0.209 1 86.38 83 LYS B C 1
ATOM 7045 O O . LYS B 1 83 ? -9.164 -13.656 -0.826 1 86.38 83 LYS B O 1
ATOM 7050 N N . GLN B 1 84 ? -10.688 -15.094 -0.109 1 88.06 84 GLN B N 1
ATOM 7051 C CA . GLN B 1 84 ? -9.992 -16.281 -0.592 1 88.06 84 GLN B CA 1
ATOM 7052 C C . GLN B 1 84 ? -10.391 -16.609 -2.031 1 88.06 84 GLN B C 1
ATOM 7054 O O . GLN B 1 84 ? -11.32 -16 -2.574 1 88.06 84 GLN B O 1
ATOM 7059 N N . LEU B 1 85 ? -9.641 -17.516 -2.645 1 90.06 85 LEU B N 1
ATOM 7060 C CA . LEU B 1 85 ? -9.898 -17.906 -4.027 1 90.06 85 LEU B CA 1
ATOM 7061 C C . LEU B 1 85 ? -10.32 -19.375 -4.105 1 90.06 85 LEU B C 1
ATOM 7063 O O . LEU B 1 85 ? -10.086 -20.031 -5.117 1 90.06 85 LEU B O 1
ATOM 7067 N N . THR B 1 86 ? -10.82 -19.891 -2.992 1 92.75 86 THR B N 1
ATOM 7068 C CA . THR B 1 86 ? -11.32 -21.25 -2.947 1 92.75 86 THR B CA 1
ATOM 7069 C C . THR B 1 86 ? -12.789 -21.281 -2.525 1 92.75 86 THR B C 1
ATOM 7071 O O . THR B 1 86 ? -13.336 -20.266 -2.086 1 92.75 86 THR B O 1
ATOM 7074 N N . GLY B 1 87 ? -13.43 -22.484 -2.703 1 95.94 87 GLY B N 1
ATOM 7075 C CA . GLY B 1 87 ? -14.859 -22.547 -2.445 1 95.94 87 GLY B CA 1
ATOM 7076 C C . GLY B 1 87 ? -15.672 -21.719 -3.426 1 95.94 87 GLY B C 1
ATOM 7077 O O . GLY B 1 87 ? -15.523 -21.859 -4.641 1 95.94 87 GLY B O 1
ATOM 7078 N N . ILE B 1 88 ? -16.578 -20.969 -2.953 1 97.56 88 ILE B N 1
ATOM 7079 C CA . ILE B 1 88 ? -17.328 -20 -3.752 1 97.56 88 ILE B CA 1
ATOM 7080 C C . ILE B 1 88 ? -16.875 -18.594 -3.398 1 97.56 88 ILE B C 1
ATOM 7082 O O . ILE B 1 88 ? -16.891 -18.203 -2.227 1 97.56 88 ILE B O 1
ATOM 7086 N N . TYR B 1 89 ? -16.422 -17.844 -4.395 1 95.38 89 TYR B N 1
ATOM 7087 C CA . TYR B 1 89 ? -15.75 -16.594 -4.062 1 95.38 89 TYR B CA 1
ATOM 7088 C C . TYR B 1 89 ? -16.016 -15.539 -5.121 1 95.38 89 TYR B C 1
ATOM 7090 O O . TYR B 1 89 ? -16.469 -15.852 -6.23 1 95.38 89 TYR B O 1
ATOM 7098 N N . LYS B 1 90 ? -15.805 -14.305 -4.727 1 95.62 90 LYS B N 1
ATOM 7099 C CA . LYS B 1 90 ? -15.906 -13.133 -5.59 1 95.62 90 LYS B CA 1
ATOM 7100 C C . LYS B 1 90 ? -14.648 -12.953 -6.434 1 95.62 90 LYS B C 1
ATOM 7102 O O . LYS B 1 90 ? -13.539 -12.891 -5.898 1 95.62 90 LYS B O 1
ATOM 7107 N N . ALA B 1 91 ? -14.781 -12.961 -7.738 1 94.56 91 ALA B N 1
ATOM 7108 C CA . ALA B 1 91 ? -13.68 -12.734 -8.664 1 94.56 91 ALA B CA 1
ATOM 7109 C C . ALA B 1 91 ? -13.82 -11.398 -9.383 1 94.56 91 ALA B C 1
ATOM 7111 O O . ALA B 1 91 ? -14.555 -11.289 -10.367 1 94.56 91 ALA B O 1
ATOM 7112 N N . LYS B 1 92 ? -13.055 -10.414 -9.008 1 90.06 92 LYS B N 1
ATOM 7113 C CA . LYS B 1 92 ? -13.164 -9.055 -9.523 1 90.06 92 LYS B CA 1
ATOM 7114 C C . LYS B 1 92 ? -12.453 -8.922 -10.875 1 90.06 92 LYS B C 1
ATOM 7116 O O . LYS B 1 92 ? -11.383 -9.5 -11.07 1 90.06 92 LYS B O 1
ATOM 7121 N N . TYR B 1 93 ? -13.094 -8.172 -11.82 1 87.88 93 TYR B N 1
ATOM 7122 C CA . TYR B 1 93 ? -12.398 -7.926 -13.086 1 87.88 93 TYR B CA 1
ATOM 7123 C C . TYR B 1 93 ? -12.328 -6.438 -13.383 1 87.88 93 TYR B C 1
ATOM 7125 O O . TYR B 1 93 ? -11.625 -6.02 -14.312 1 87.88 93 TYR B O 1
ATOM 7133 N N . ASP B 1 94 ? -12.977 -5.566 -12.539 1 81.12 94 ASP B N 1
ATOM 7134 C CA . ASP B 1 94 ? -12.883 -4.109 -12.594 1 81.12 94 ASP B CA 1
ATOM 7135 C C . ASP B 1 94 ? -13.312 -3.482 -11.273 1 81.12 94 ASP B C 1
ATOM 7137 O O . ASP B 1 94 ? -13.766 -4.184 -10.367 1 81.12 94 ASP B O 1
ATOM 7141 N N . GLN B 1 95 ? -13.062 -2.195 -10.898 1 72.25 95 GLN B N 1
ATOM 7142 C CA . GLN B 1 95 ? -13.289 -1.518 -9.625 1 72.25 95 GLN B CA 1
ATOM 7143 C C . GLN B 1 95 ? -14.672 -1.85 -9.07 1 72.25 95 GLN B C 1
ATOM 7145 O O . GLN B 1 95 ? -14.805 -2.148 -7.879 1 72.25 95 GLN B O 1
ATOM 7150 N N . ASP B 1 96 ? -15.734 -1.938 -9.859 1 76.88 96 ASP B N 1
ATOM 7151 C CA . ASP B 1 96 ? -17.062 -2.201 -9.32 1 76.88 96 ASP B CA 1
ATOM 7152 C C . ASP B 1 96 ? -17.75 -3.35 -10.062 1 76.88 96 ASP B C 1
ATOM 7154 O O . ASP B 1 96 ? -18.969 -3.453 -10.062 1 76.88 96 ASP B O 1
ATOM 7158 N N . LYS B 1 97 ? -16.953 -4.273 -10.68 1 89.94 97 LYS B N 1
ATOM 7159 C CA . LYS B 1 97 ? -17.516 -5.387 -11.43 1 89.94 97 LYS B CA 1
ATOM 7160 C C . LYS B 1 97 ? -16.859 -6.703 -11.055 1 89.94 97 LYS B C 1
ATOM 7162 O O . LYS B 1 97 ? -15.633 -6.77 -10.906 1 89.94 97 LYS B O 1
ATOM 7167 N N . TYR B 1 98 ? -17.547 -7.699 -10.766 1 94.56 98 TYR B N 1
ATOM 7168 C CA . TYR B 1 98 ? -17.047 -9.008 -10.383 1 94.56 98 TYR B CA 1
ATOM 7169 C C . TYR B 1 98 ? -17.969 -10.117 -10.883 1 94.56 98 TYR B C 1
ATOM 7171 O O . TYR B 1 98 ? -19.078 -9.852 -11.336 1 94.56 98 TYR B O 1
ATOM 7179 N N . VAL B 1 99 ? -17.484 -11.281 -10.906 1 96.88 99 VAL B N 1
ATOM 7180 C CA . VAL B 1 99 ? -18.297 -12.492 -11.039 1 96.88 99 VAL B CA 1
ATOM 7181 C C . VAL B 1 99 ? -18.109 -13.367 -9.797 1 96.88 99 VAL B C 1
ATOM 7183 O O . VAL B 1 99 ? -17.188 -13.148 -9.008 1 96.88 99 VAL B O 1
ATOM 7186 N N . ILE B 1 100 ? -19.031 -14.258 -9.57 1 97.62 100 ILE B N 1
ATOM 7187 C CA . ILE B 1 100 ? -18.875 -15.305 -8.562 1 97.62 100 ILE B CA 1
ATOM 7188 C C . ILE B 1 100 ? -18.453 -16.609 -9.242 1 97.62 100 ILE B C 1
ATOM 7190 O O . ILE B 1 100 ? -18.953 -16.953 -10.312 1 97.62 100 ILE B O 1
ATOM 7194 N N . SER B 1 101 ? -17.438 -17.25 -8.758 1 97.62 101 SER B N 1
ATOM 7195 C CA . SER B 1 101 ? -16.969 -18.516 -9.281 1 97.62 101 SER B CA 1
ATOM 7196 C C . SER B 1 101 ? -16.609 -19.484 -8.156 1 97.62 101 SER B C 1
ATOM 7198 O O . SER B 1 101 ? -16.609 -19.109 -6.98 1 97.62 101 SER B O 1
ATOM 7200 N N . THR B 1 102 ? -16.375 -20.719 -8.531 1 97.5 102 THR B N 1
ATOM 7201 C CA . THR B 1 102 ? -16.031 -21.734 -7.531 1 97.5 102 THR B CA 1
ATOM 7202 C C . THR B 1 102 ? -14.695 -22.391 -7.875 1 97.5 102 THR B C 1
ATOM 7204 O O . THR B 1 102 ? -14.273 -22.391 -9.031 1 97.5 102 THR B O 1
ATOM 7207 N N . GLN B 1 103 ? -13.969 -22.812 -6.969 1 96.44 103 GLN B N 1
ATOM 7208 C CA . GLN B 1 103 ? -12.781 -23.672 -7.016 1 96.44 103 GLN B CA 1
ATOM 7209 C C . GLN B 1 103 ? -12.789 -24.672 -5.867 1 96.44 103 GLN B C 1
ATOM 7211 O O . GLN B 1 103 ? -12.609 -24.297 -4.707 1 96.44 103 GLN B O 1
ATOM 7216 N N . PHE B 1 104 ? -12.891 -26 -6.23 1 96.12 104 PHE B N 1
ATOM 7217 C CA . PHE B 1 104 ? -13.188 -26.969 -5.172 1 96.12 104 PHE B CA 1
ATOM 7218 C C . PHE B 1 104 ? -12 -27.891 -4.934 1 96.12 104 PHE B C 1
ATOM 7220 O O . PHE B 1 104 ? -11.812 -28.391 -3.824 1 96.12 104 PHE B O 1
ATOM 7227 N N . GLU B 1 105 ? -11.281 -28.281 -5.992 1 92.69 105 GLU B N 1
ATOM 7228 C CA . GLU B 1 105 ? -10.164 -29.203 -5.797 1 92.69 105 GLU B CA 1
ATOM 7229 C C . GLU B 1 105 ? -9.094 -28.578 -4.906 1 92.69 105 GLU B C 1
ATOM 7231 O O . GLU B 1 105 ? -8.625 -27.469 -5.172 1 92.69 105 GLU B O 1
ATOM 7236 N N . ALA B 1 106 ? -8.75 -29.266 -3.785 1 90.44 106 ALA B N 1
ATOM 7237 C CA . ALA B 1 106 ? -9.023 -30.688 -3.572 1 90.44 106 ALA B CA 1
ATOM 7238 C C . ALA B 1 106 ? -10.18 -30.891 -2.596 1 90.44 106 ALA B C 1
ATOM 7240 O O . ALA B 1 106 ? -10.891 -31.891 -2.662 1 90.44 106 ALA B O 1
ATOM 7241 N N . THR B 1 107 ? -10.312 -29.953 -1.649 1 93.06 107 THR B N 1
ATOM 7242 C CA . THR B 1 107 ? -11.273 -30.188 -0.576 1 93.06 107 THR B CA 1
ATOM 7243 C C . THR B 1 107 ? -12.047 -28.906 -0.256 1 93.06 107 THR B C 1
ATOM 7245 O O . THR B 1 107 ? -12.156 -28.516 0.909 1 93.06 107 THR B O 1
ATOM 7248 N N . HIS B 1 108 ? -12.633 -28.328 -1.337 1 95.31 108 HIS B N 1
ATOM 7249 C CA . HIS B 1 108 ? -13.281 -27.047 -1.046 1 95.31 108 HIS B CA 1
ATOM 7250 C C . HIS B 1 108 ? -14.734 -27.062 -1.5 1 95.31 108 HIS B C 1
ATOM 7252 O O . HIS B 1 108 ? -15.391 -26.016 -1.52 1 95.31 108 HIS B O 1
ATOM 7258 N N . ALA B 1 109 ? -15.188 -28.234 -1.876 1 97.5 109 ALA B N 1
ATOM 7259 C CA . ALA B 1 109 ? -16.641 -28.344 -2.072 1 97.5 109 ALA B CA 1
ATOM 7260 C C . ALA B 1 109 ? -17.391 -28.125 -0.761 1 97.5 109 ALA B C 1
ATOM 7262 O O . ALA B 1 109 ? -18.5 -27.609 -0.757 1 97.5 109 ALA B O 1
ATOM 7263 N N . ARG B 1 110 ? -16.75 -28.453 0.308 1 97.19 110 ARG B N 1
ATOM 7264 C CA . ARG B 1 110 ? -17.266 -28.297 1.666 1 97.19 110 ARG B CA 1
ATOM 7265 C C . ARG B 1 110 ? -17.531 -26.844 1.993 1 97.19 110 ARG B C 1
ATOM 7267 O O . ARG B 1 110 ? -18.266 -26.531 2.938 1 97.19 110 ARG B O 1
ATOM 7274 N N . ASP B 1 111 ? -16.953 -25.938 1.217 1 96.56 111 ASP B N 1
ATOM 7275 C CA . ASP B 1 111 ? -17.156 -24.5 1.388 1 96.56 111 ASP B CA 1
ATOM 7276 C C . ASP B 1 111 ? -18.328 -24 0.545 1 96.56 111 ASP B C 1
ATOM 7278 O O . ASP B 1 111 ? -18.594 -22.797 0.484 1 96.56 111 ASP B O 1
ATOM 7282 N N . PHE B 1 112 ? -19.047 -24.859 -0.082 1 97.75 112 PHE B N 1
ATOM 7283 C CA . PHE B 1 112 ? -20.109 -24.484 -1.009 1 97.75 112 PHE B CA 1
ATOM 7284 C C . PHE B 1 112 ? -21.438 -25.109 -0.606 1 97.75 112 PHE B C 1
ATOM 7286 O O . PHE B 1 112 ? -22.438 -24.422 -0.467 1 97.75 112 PHE B O 1
ATOM 7293 N N . ILE B 1 113 ? -21.469 -26.375 -0.399 1 98.12 113 ILE B N 1
ATOM 7294 C CA . ILE B 1 113 ? -22.625 -27.125 0.064 1 98.12 113 ILE B CA 1
ATOM 7295 C C . ILE B 1 113 ? -22.203 -28.172 1.096 1 98.12 113 ILE B C 1
ATOM 7297 O O . ILE B 1 113 ? -21.062 -28.625 1.086 1 98.12 113 ILE B O 1
ATOM 7301 N N . PRO B 1 114 ? -23.172 -28.562 1.979 1 97.88 114 PRO B N 1
ATOM 7302 C CA . PRO B 1 114 ? -22.891 -29.75 2.785 1 97.88 114 PRO B CA 1
ATOM 7303 C C . PRO B 1 114 ? -22.734 -31.016 1.942 1 97.88 114 PRO B C 1
ATOM 7305 O O . PRO B 1 114 ? -23.609 -31.328 1.129 1 97.88 114 PRO B O 1
ATOM 7308 N N . CYS B 1 115 ? -21.609 -31.75 2.092 1 98.12 115 CYS B N 1
ATOM 7309 C CA . CYS B 1 115 ? -21.359 -32.906 1.248 1 98.12 115 CYS B CA 1
ATOM 7310 C C . CYS B 1 115 ? -20.281 -33.812 1.857 1 98.12 115 CYS B C 1
ATOM 7312 O O . CYS B 1 115 ? -19.672 -33.469 2.869 1 98.12 115 CYS B O 1
ATOM 7314 N N . ILE B 1 116 ? -20.141 -35 1.285 1 96.5 116 ILE B N 1
ATOM 7315 C CA . ILE B 1 116 ? -18.969 -35.844 1.559 1 96.5 116 ILE B CA 1
ATOM 7316 C C . ILE B 1 116 ? -17.875 -35.531 0.551 1 96.5 116 ILE B C 1
ATOM 7318 O O . ILE B 1 116 ? -17.875 -36.031 -0.569 1 96.5 116 ILE B O 1
ATOM 7322 N N . ASP B 1 117 ? -16.953 -34.781 0.998 1 95.69 117 ASP B N 1
ATOM 7323 C CA . ASP B 1 117 ? -15.945 -34.219 0.111 1 95.69 117 ASP B CA 1
ATOM 7324 C C . ASP B 1 117 ? -14.742 -35.156 -0.023 1 95.69 117 ASP B C 1
ATOM 7326 O O . ASP B 1 117 ? -13.633 -34.812 0.387 1 95.69 117 ASP B O 1
ATOM 7330 N N . LYS B 1 118 ? -14.945 -36.25 -0.664 1 94.38 118 LYS B N 1
ATOM 7331 C CA . LYS B 1 118 ? -13.953 -37.281 -0.95 1 94.38 118 LYS B CA 1
ATOM 7332 C C . LYS B 1 118 ? -14.062 -37.75 -2.395 1 94.38 118 LYS B C 1
ATOM 7334 O O . LYS B 1 118 ? -15.164 -37.938 -2.91 1 94.38 118 LYS B O 1
ATOM 7339 N N . PRO B 1 119 ? -12.93 -37.969 -2.98 1 94.75 119 PRO B N 1
ATOM 7340 C CA . PRO B 1 119 ? -12.969 -38.312 -4.402 1 94.75 119 PRO B CA 1
ATOM 7341 C C . PRO B 1 119 ? -13.672 -39.656 -4.672 1 94.75 119 PRO B C 1
ATOM 7343 O O . PRO B 1 119 ? -14.258 -39.844 -5.742 1 94.75 119 PRO B O 1
ATOM 7346 N N . SER B 1 120 ? -13.664 -40.562 -3.729 1 94.5 120 SER B N 1
ATOM 7347 C CA . SER B 1 120 ? -14.242 -41.875 -3.941 1 94.5 120 SER B CA 1
ATOM 7348 C C . SER B 1 120 ? -15.766 -41.844 -3.826 1 94.5 120 SER B C 1
ATOM 7350 O O . SER B 1 120 ? -16.438 -42.781 -4.215 1 94.5 120 SER B O 1
ATOM 7352 N N . TYR B 1 121 ? -16.312 -40.812 -3.314 1 95.12 121 TYR B N 1
ATOM 7353 C CA . TYR B 1 121 ? -17.766 -40.719 -3.164 1 95.12 121 TYR B CA 1
ATOM 7354 C C . TYR B 1 121 ? -18.391 -40 -4.359 1 95.12 121 TYR B C 1
ATOM 7356 O O . TYR B 1 121 ? -18.984 -38.938 -4.215 1 95.12 121 TYR B O 1
ATOM 7364 N N . LYS B 1 122 ? -18.281 -40.625 -5.441 1 96.69 122 LYS B N 1
ATOM 7365 C CA . LYS B 1 122 ? -18.891 -40.094 -6.645 1 96.69 122 LYS B CA 1
ATOM 7366 C C . LYS B 1 122 ? -20.422 -40.125 -6.543 1 96.69 122 LYS B C 1
ATOM 7368 O O . LYS B 1 122 ? -20.984 -41.031 -5.945 1 96.69 122 LYS B O 1
ATOM 7373 N N . SER B 1 123 ? -21.078 -39.094 -7.133 1 97.5 123 SER B N 1
ATOM 7374 C CA . SER B 1 123 ? -22.531 -38.969 -7.086 1 97.5 123 SER B CA 1
ATOM 7375 C C . SER B 1 123 ? -23.062 -38.219 -8.297 1 97.5 123 SER B C 1
ATOM 7377 O O . SER B 1 123 ? -22.281 -37.656 -9.07 1 97.5 123 SER B O 1
ATOM 7379 N N . ILE B 1 124 ? -24.406 -38.281 -8.406 1 97.75 124 ILE B N 1
ATOM 7380 C CA . ILE B 1 124 ? -25.094 -37.469 -9.406 1 97.75 124 ILE B CA 1
ATOM 7381 C C . ILE B 1 124 ? -25.547 -36.156 -8.781 1 97.75 124 ILE B C 1
ATOM 7383 O O . ILE B 1 124 ? -26.016 -36.125 -7.637 1 97.75 124 ILE B O 1
ATOM 7387 N N . PHE B 1 125 ? -25.406 -35.094 -9.523 1 98.25 125 PHE B N 1
ATOM 7388 C CA . PHE B 1 125 ? -25.781 -33.781 -9.023 1 98.25 125 PHE B CA 1
ATOM 7389 C C . PHE B 1 125 ? -26.859 -33.156 -9.891 1 98.25 125 PHE B C 1
ATOM 7391 O O . PHE B 1 125 ? -26.781 -33.188 -11.125 1 98.25 125 PHE B O 1
ATOM 7398 N N . ARG B 1 126 ? -27.875 -32.594 -9.273 1 97.88 126 ARG B N 1
ATOM 7399 C CA . ARG B 1 126 ? -28.859 -31.703 -9.875 1 97.88 126 ARG B CA 1
ATOM 7400 C C . ARG B 1 126 ? -28.859 -30.344 -9.188 1 97.88 126 ARG B C 1
ATOM 7402 O O . ARG B 1 126 ? -29.109 -30.25 -7.988 1 97.88 126 ARG B O 1
ATOM 7409 N N . ILE B 1 127 ? -28.656 -29.312 -9.938 1 98 127 ILE B N 1
ATOM 7410 C CA . ILE B 1 127 ? -28.5 -27.984 -9.344 1 98 127 ILE B CA 1
ATOM 7411 C C . ILE B 1 127 ? -29.5 -27.031 -9.977 1 98 127 ILE B C 1
ATOM 7413 O O . ILE B 1 127 ? -29.703 -27.047 -11.195 1 98 127 ILE B O 1
ATOM 7417 N N . GLN B 1 128 ? -30.188 -26.234 -9.125 1 98.12 128 GLN B N 1
ATOM 7418 C CA . GLN B 1 128 ? -31 -25.109 -9.539 1 98.12 128 GLN B CA 1
ATOM 7419 C C . GLN B 1 128 ? -30.547 -23.828 -8.859 1 98.12 128 GLN B C 1
ATOM 7421 O O . GLN B 1 128 ? -30.25 -23.812 -7.664 1 98.12 128 GLN B O 1
ATOM 7426 N N . VAL B 1 129 ? -30.5 -22.781 -9.625 1 98.5 129 VAL B N 1
ATOM 7427 C CA . VAL B 1 129 ? -29.969 -21.531 -9.094 1 98.5 129 VAL B CA 1
ATOM 7428 C C . VAL B 1 129 ? -30.906 -20.375 -9.469 1 98.5 129 VAL B C 1
ATOM 7430 O O . VAL B 1 129 ? -31.219 -20.188 -10.648 1 98.5 129 VAL B O 1
ATOM 7433 N N . LYS B 1 130 ? -31.359 -19.578 -8.484 1 97.94 130 LYS B N 1
ATOM 7434 C CA . LYS B 1 130 ? -32.094 -18.328 -8.703 1 97.94 130 LYS B CA 1
ATOM 7435 C C . LYS B 1 130 ? -31.172 -17.125 -8.586 1 97.94 130 LYS B C 1
ATOM 7437 O O . LYS B 1 130 ? -30.422 -17 -7.613 1 97.94 130 LYS B O 1
ATOM 7442 N N . VAL B 1 131 ? -31.234 -16.297 -9.562 1 97.5 131 VAL B N 1
ATOM 7443 C CA . VAL B 1 131 ? -30.406 -15.086 -9.547 1 97.5 131 VAL B CA 1
ATOM 7444 C C . VAL B 1 131 ? -31.219 -13.898 -10.047 1 97.5 131 VAL B C 1
ATOM 7446 O O . VAL B 1 131 ? -32.312 -14.07 -10.602 1 97.5 131 VAL B O 1
ATOM 7449 N N . ASP B 1 132 ? -30.703 -12.688 -9.82 1 93.56 132 ASP B N 1
ATOM 7450 C CA . ASP B 1 132 ? -31.344 -11.477 -10.32 1 93.56 132 ASP B CA 1
ATOM 7451 C C . ASP B 1 132 ? -31.328 -11.438 -11.852 1 93.56 132 ASP B C 1
ATOM 7453 O O . ASP B 1 132 ? -30.484 -12.07 -12.492 1 93.56 132 ASP B O 1
ATOM 7457 N N . GLN B 1 133 ? -32.25 -10.664 -12.414 1 91.94 133 GLN B N 1
ATOM 7458 C CA . GLN B 1 133 ? -32.344 -10.523 -13.859 1 91.94 133 GLN B CA 1
ATOM 7459 C C . GLN B 1 133 ? -31.062 -9.922 -14.43 1 91.94 133 GLN B C 1
ATOM 7461 O O . GLN B 1 133 ? -30.469 -9.039 -13.828 1 91.94 133 GLN B O 1
ATOM 7466 N N . GLY B 1 134 ? -30.688 -10.508 -15.602 1 91.56 134 GLY B N 1
ATOM 7467 C CA . GLY B 1 134 ? -29.516 -9.977 -16.266 1 91.56 134 GLY B CA 1
ATOM 7468 C C . GLY B 1 134 ? -28.266 -10.789 -16 1 91.56 134 GLY B C 1
ATOM 7469 O O . GLY B 1 134 ? -27.266 -10.672 -16.734 1 91.56 134 GLY B O 1
ATOM 7470 N N . LEU B 1 135 ? -28.297 -11.609 -14.938 1 95.62 135 LEU B N 1
ATOM 7471 C CA . LEU B 1 135 ? -27.125 -12.43 -14.602 1 95.62 135 LEU B CA 1
ATOM 7472 C C . LEU B 1 135 ? -27.203 -13.773 -15.32 1 95.62 135 LEU B C 1
ATOM 7474 O O . LEU B 1 135 ? -28.281 -14.336 -15.5 1 95.62 135 LEU B O 1
ATOM 7478 N N . LYS B 1 136 ? -26.047 -14.219 -15.734 1 96.75 136 LYS B N 1
ATOM 7479 C CA . LYS B 1 136 ? -25.906 -15.562 -16.297 1 96.75 136 LYS B CA 1
ATOM 7480 C C . LYS B 1 136 ? -25.344 -16.531 -15.25 1 96.75 136 LYS B C 1
ATOM 7482 O O . LYS B 1 136 ? -24.562 -16.141 -14.383 1 96.75 136 LYS B O 1
ATOM 7487 N N . VAL B 1 137 ? -25.828 -17.797 -15.391 1 98.31 137 VAL B N 1
ATOM 7488 C CA . VAL B 1 137 ? -25.328 -18.844 -14.516 1 98.31 137 VAL B CA 1
ATOM 7489 C C . VAL B 1 137 ? -24.75 -19.984 -15.359 1 98.31 137 VAL B C 1
ATOM 7491 O O . VAL B 1 137 ? -25.375 -20.453 -16.312 1 98.31 137 VAL B O 1
ATOM 7494 N N . LEU B 1 138 ? -23.469 -20.359 -15.102 1 98.38 138 LEU B N 1
ATOM 7495 C CA . LEU B 1 138 ? -22.781 -21.453 -15.758 1 98.38 138 LEU B CA 1
ATOM 7496 C C . LEU B 1 138 ? -22.562 -22.609 -14.797 1 98.38 138 LEU B C 1
ATOM 7498 O O . LEU B 1 138 ? -22.25 -22.391 -13.617 1 98.38 138 LEU B O 1
ATOM 7502 N N . SER B 1 139 ? -22.719 -23.812 -15.273 1 98.44 139 SER B N 1
ATOM 7503 C CA . SER B 1 139 ? -22.438 -25.016 -14.492 1 98.44 139 SER B CA 1
ATOM 7504 C C . SER B 1 139 ? -22.031 -26.188 -15.391 1 98.44 139 SER B C 1
ATOM 7506 O O . SER B 1 139 ? -21.703 -25.984 -16.562 1 98.44 139 SER B O 1
ATOM 7508 N N . ASN B 1 140 ? -22.016 -27.422 -14.844 1 98.44 140 ASN B N 1
ATOM 7509 C CA . ASN B 1 140 ? -21.484 -28.609 -15.516 1 98.44 140 ASN B CA 1
ATOM 7510 C C . ASN B 1 140 ? -22.344 -29 -16.719 1 98.44 140 ASN B C 1
ATOM 7512 O O . ASN B 1 140 ? -21.828 -29.484 -17.719 1 98.44 140 ASN B O 1
ATOM 7516 N N . MET B 1 141 ? -23.609 -28.734 -16.609 1 98.25 141 MET B N 1
ATOM 7517 C CA . MET B 1 141 ? -24.547 -29.203 -17.625 1 98.25 141 MET B CA 1
ATOM 7518 C C . MET B 1 141 ? -25.375 -28.047 -18.172 1 98.25 141 MET B C 1
ATOM 7520 O O . MET B 1 141 ? -25.344 -26.938 -17.641 1 98.25 141 MET B O 1
ATOM 7524 N N . ASP B 1 142 ? -26.078 -28.312 -19.281 1 96.31 142 ASP B N 1
ATOM 7525 C CA . ASP B 1 142 ? -26.984 -27.312 -19.859 1 96.31 142 ASP B CA 1
ATOM 7526 C C . ASP B 1 142 ? -28.156 -27.031 -18.922 1 96.31 142 ASP B C 1
ATOM 7528 O O . ASP B 1 142 ? -28.531 -27.875 -18.109 1 96.31 142 ASP B O 1
ATOM 7532 N N . ALA B 1 143 ? -28.656 -25.859 -19.094 1 96.56 143 ALA B N 1
ATOM 7533 C CA . ALA B 1 143 ? -29.75 -25.438 -18.203 1 96.56 143 ALA B CA 1
ATOM 7534 C C . ALA B 1 143 ? -31 -25.062 -19 1 96.56 143 ALA B C 1
ATOM 7536 O O . ALA B 1 143 ? -30.891 -24.609 -20.141 1 96.56 143 ALA B O 1
ATOM 7537 N N . GLU B 1 144 ? -32.156 -25.203 -18.359 1 96.25 144 GLU B N 1
ATOM 7538 C CA . GLU B 1 144 ? -33.375 -24.547 -18.75 1 96.25 144 GLU B CA 1
ATOM 7539 C C . GLU B 1 144 ? -33.625 -23.266 -17.938 1 96.25 144 GLU B C 1
ATOM 7541 O O . GLU B 1 144 ? -33.438 -23.266 -16.719 1 96.25 144 GLU B O 1
ATOM 7546 N N . ILE B 1 145 ? -33.906 -22.25 -18.625 1 96.06 145 ILE B N 1
ATOM 7547 C CA . ILE B 1 145 ? -34.031 -20.953 -17.969 1 96.06 145 ILE B CA 1
ATOM 7548 C C . ILE B 1 145 ? -35.5 -20.562 -17.906 1 96.06 145 ILE B C 1
ATOM 7550 O O . ILE B 1 145 ? -36.219 -20.641 -18.922 1 96.06 145 ILE B O 1
ATOM 7554 N N . SER B 1 146 ? -35.938 -20.156 -16.703 1 95.56 146 SER B N 1
ATOM 7555 C CA . SER B 1 146 ? -37.312 -19.703 -16.531 1 95.56 146 SER B CA 1
ATOM 7556 C C . SER B 1 146 ? -37.406 -18.531 -15.562 1 95.56 146 SER B C 1
ATOM 7558 O O . SER B 1 146 ? -36.469 -18.281 -14.797 1 95.56 146 SER B O 1
ATOM 7560 N N . LYS B 1 147 ? -38.531 -17.734 -15.617 1 88.5 147 LYS B N 1
ATOM 7561 C CA . LYS B 1 147 ? -38.781 -16.625 -14.703 1 88.5 147 LYS B CA 1
ATOM 7562 C C . LYS B 1 147 ? -39.25 -17.125 -13.336 1 88.5 147 LYS B C 1
ATOM 7564 O O . LYS B 1 147 ? -40.031 -18.078 -13.242 1 88.5 147 LYS B O 1
ATOM 7569 N N . SER B 1 148 ? -38.75 -16.531 -12.344 1 89.62 148 SER B N 1
ATOM 7570 C CA . SER B 1 148 ? -39.188 -16.797 -10.969 1 89.62 148 SER B CA 1
ATOM 7571 C C . SER B 1 148 ? -39.375 -15.5 -10.188 1 89.62 148 SER B C 1
ATOM 7573 O O . SER B 1 148 ? -38.469 -15.062 -9.461 1 89.62 148 SER B O 1
ATOM 7575 N N . GLY B 1 149 ? -40.469 -14.961 -10.281 1 87.69 149 GLY B N 1
ATOM 7576 C CA . GLY B 1 149 ? -40.719 -13.641 -9.719 1 87.69 149 GLY B CA 1
ATOM 7577 C C . GLY B 1 149 ? -39.875 -12.555 -10.375 1 87.69 149 GLY B C 1
ATOM 7578 O O . GLY B 1 149 ? -39.938 -12.391 -11.602 1 87.69 149 GLY B O 1
ATOM 7579 N N . GLU B 1 150 ? -39.156 -11.906 -9.531 1 86.94 150 GLU B N 1
ATOM 7580 C CA . GLU B 1 150 ? -38.281 -10.844 -10.023 1 86.94 150 GLU B CA 1
ATOM 7581 C C . GLU B 1 150 ? -36.906 -11.375 -10.391 1 86.94 150 GLU B C 1
ATOM 7583 O O . GLU B 1 150 ? -36.094 -10.648 -10.938 1 86.94 150 GLU B O 1
ATOM 7588 N N . LYS B 1 151 ? -36.844 -12.719 -10.18 1 94.94 151 LYS B N 1
ATOM 7589 C CA . LYS B 1 151 ? -35.562 -13.352 -10.453 1 94.94 151 LYS B CA 1
ATOM 7590 C C . LYS B 1 151 ? -35.656 -14.328 -11.617 1 94.94 151 LYS B C 1
ATOM 7592 O O . LYS B 1 151 ? -36.719 -14.461 -12.234 1 94.94 151 LYS B O 1
ATOM 7597 N N . VAL B 1 152 ? -34.594 -14.828 -12.008 1 96.19 152 VAL B N 1
ATOM 7598 C CA . VAL B 1 152 ? -34.5 -15.852 -13.047 1 96.19 152 VAL B CA 1
ATOM 7599 C C . VAL B 1 152 ? -34 -17.156 -12.453 1 96.19 152 VAL B C 1
ATOM 7601 O O . VAL B 1 152 ? -33.094 -17.156 -11.617 1 96.19 152 VAL B O 1
ATOM 7604 N N . LEU B 1 153 ? -34.656 -18.281 -12.867 1 97.25 153 LEU B N 1
ATOM 7605 C CA . LEU B 1 153 ? -34.281 -19.609 -12.383 1 97.25 153 LEU B CA 1
ATOM 7606 C C . LEU B 1 153 ? -33.562 -20.406 -13.461 1 97.25 153 LEU B C 1
ATOM 7608 O O . LEU B 1 153 ? -34.062 -20.562 -14.578 1 97.25 153 LEU B O 1
ATOM 7612 N N . TYR B 1 154 ? -32.375 -20.844 -13.211 1 98.31 154 TYR B N 1
ATOM 7613 C CA . TYR B 1 154 ? -31.625 -21.781 -14.031 1 98.31 154 TYR B CA 1
ATOM 7614 C C . TYR B 1 154 ? -31.75 -23.203 -13.492 1 98.31 154 TYR B C 1
ATOM 7616 O O . TYR B 1 154 ? -31.328 -23.5 -12.375 1 98.31 154 TYR B O 1
ATOM 7624 N N . SER B 1 155 ? -32.281 -24.125 -14.266 1 98.19 155 SER B N 1
ATOM 7625 C CA . SER B 1 155 ? -32.406 -25.531 -13.906 1 98.19 155 SER B CA 1
ATOM 7626 C C . SER B 1 155 ? -31.5 -26.406 -14.758 1 98.19 155 SER B C 1
ATOM 7628 O O . SER B 1 155 ? -31.828 -26.719 -15.906 1 98.19 155 SER B O 1
ATOM 7630 N N . PHE B 1 156 ? -30.5 -26.891 -14.188 1 98.5 156 PHE B N 1
ATOM 7631 C CA . PHE B 1 156 ? -29.5 -27.641 -14.938 1 98.5 156 PHE B CA 1
ATOM 7632 C C . PHE B 1 156 ? -29.859 -29.125 -15.008 1 98.5 156 PHE B C 1
ATOM 7634 O O . PHE B 1 156 ? -30.453 -29.656 -14.07 1 98.5 156 PHE B O 1
ATOM 7641 N N . LYS B 1 157 ? -29.438 -29.734 -16.078 1 97.88 157 LYS B N 1
ATOM 7642 C CA . LYS B 1 157 ? -29.578 -31.188 -16.219 1 97.88 157 LYS B CA 1
ATOM 7643 C C . LYS B 1 157 ? -28.672 -31.922 -15.234 1 97.88 157 LYS B C 1
ATOM 7645 O O . LYS B 1 157 ? -27.719 -31.344 -14.711 1 97.88 157 LYS B O 1
ATOM 7650 N N . GLU B 1 158 ? -29 -33.156 -14.969 1 97.31 158 GLU B N 1
ATOM 7651 C CA . GLU B 1 158 ? -28.203 -33.969 -14.047 1 97.31 158 GLU B CA 1
ATOM 7652 C C . GLU B 1 158 ? -26.812 -34.25 -14.609 1 97.31 158 GLU B C 1
ATOM 7654 O O . GLU B 1 158 ? -26.656 -34.438 -15.812 1 97.31 158 GLU B O 1
ATOM 7659 N N . THR B 1 159 ? -25.875 -34.281 -13.75 1 97.5 159 THR B N 1
ATOM 7660 C CA . THR B 1 159 ? -24.516 -34.594 -14.148 1 97.5 159 THR B CA 1
ATOM 7661 C C . THR B 1 159 ? -24.328 -36.125 -14.25 1 97.5 159 THR B C 1
ATOM 7663 O O . THR B 1 159 ? -25.172 -36.875 -13.766 1 97.5 159 THR B O 1
ATOM 7666 N N . PRO B 1 160 ? -23.219 -36.531 -14.938 1 95.94 160 PRO B N 1
ATOM 7667 C CA . PRO B 1 160 ? -22.812 -37.938 -14.703 1 95.94 160 PRO B CA 1
ATOM 7668 C C . PRO B 1 160 ? -22.344 -38.156 -13.266 1 95.94 160 PRO B C 1
ATOM 7670 O O . PRO B 1 160 ? -22.234 -37.219 -12.484 1 95.94 160 PRO B O 1
ATOM 7673 N N . LYS B 1 161 ? -22.219 -39.469 -12.969 1 96.56 161 LYS B N 1
ATOM 7674 C CA . LYS B 1 161 ? -21.625 -39.781 -11.68 1 96.56 161 LYS B CA 1
ATOM 7675 C C . LYS B 1 161 ? -20.219 -39.219 -11.57 1 96.56 161 LYS B C 1
ATOM 7677 O O . LYS B 1 161 ? -19.344 -39.562 -12.359 1 96.56 161 LYS B O 1
ATOM 7682 N N . MET B 1 162 ? -19.984 -38.312 -10.664 1 96.94 162 MET B N 1
ATOM 7683 C CA . MET B 1 162 ? -18.688 -37.656 -10.555 1 96.94 162 MET B CA 1
ATOM 7684 C C . MET B 1 162 ? -18.406 -37.25 -9.109 1 96.94 162 MET B C 1
ATOM 7686 O O . MET B 1 162 ? -19.297 -37.312 -8.258 1 96.94 162 MET B O 1
ATOM 7690 N N . SER B 1 163 ? -17.156 -36.906 -8.852 1 96.94 163 SER B N 1
ATOM 7691 C CA . SER B 1 163 ? -16.75 -36.5 -7.52 1 96.94 163 SER B CA 1
ATOM 7692 C C . SER B 1 163 ? -17.188 -35.062 -7.23 1 96.94 163 SER B C 1
ATOM 7694 O O . SER B 1 163 ? -17.375 -34.281 -8.156 1 96.94 163 SER B O 1
ATOM 7696 N N . THR B 1 164 ? -17.297 -34.688 -5.969 1 97 164 THR B N 1
ATOM 7697 C CA . THR B 1 164 ? -17.797 -33.406 -5.531 1 97 164 THR B CA 1
ATOM 7698 C C . THR B 1 164 ? -16.875 -32.281 -6.004 1 97 164 THR B C 1
ATOM 7700 O O . THR B 1 164 ? -17.344 -31.172 -6.316 1 97 164 THR B O 1
ATOM 7703 N N . TYR B 1 165 ? -15.539 -32.562 -6.07 1 96.38 165 TYR B N 1
ATOM 7704 C CA . TYR B 1 165 ? -14.602 -31.484 -6.391 1 96.38 165 TYR B CA 1
ATOM 7705 C C . TYR B 1 165 ? -14.734 -31.078 -7.852 1 96.38 165 TYR B C 1
ATOM 7707 O O . TYR B 1 165 ? -14.219 -30.031 -8.25 1 96.38 165 TYR B O 1
ATOM 7715 N N . LEU B 1 166 ? -15.539 -31.781 -8.664 1 97.88 166 LEU B N 1
ATOM 7716 C CA . LEU B 1 166 ? -15.695 -31.516 -10.086 1 97.88 166 LEU B CA 1
ATOM 7717 C C . LEU B 1 166 ? -16.906 -30.625 -10.344 1 97.88 166 LEU B C 1
ATOM 7719 O O . LEU B 1 166 ? -17.125 -30.188 -11.477 1 97.88 166 LEU B O 1
ATOM 7723 N N . LEU B 1 167 ? -17.656 -30.312 -9.336 1 97.88 167 LEU B N 1
ATOM 7724 C CA . LEU B 1 167 ? -18.797 -29.422 -9.461 1 97.88 167 LEU B CA 1
ATOM 7725 C C . LEU B 1 167 ? -18.328 -28 -9.75 1 97.88 167 LEU B C 1
ATOM 7727 O O . LEU B 1 167 ? -17.281 -27.562 -9.281 1 97.88 167 LEU B O 1
ATOM 7731 N N . TYR B 1 168 ? -19.141 -27.297 -10.594 1 98.25 168 TYR B N 1
ATOM 7732 C CA . TYR B 1 168 ? -18.797 -25.922 -10.891 1 98.25 168 TYR B CA 1
ATOM 7733 C C . TYR B 1 168 ? -20.047 -25.031 -10.883 1 98.25 168 TYR B C 1
ATOM 7735 O O . TYR B 1 168 ? -21.125 -25.453 -11.312 1 98.25 168 TYR B O 1
ATOM 7743 N N . LEU B 1 169 ? -19.891 -23.828 -10.375 1 98.56 169 LEU B N 1
ATOM 7744 C CA . LEU B 1 169 ? -20.906 -22.797 -10.477 1 98.56 169 LEU B CA 1
ATOM 7745 C C . LEU B 1 169 ? -20.266 -21.438 -10.727 1 98.56 169 LEU B C 1
ATOM 7747 O O . LEU B 1 169 ? -19.344 -21.031 -10.016 1 98.56 169 LEU B O 1
ATOM 7751 N N . GLY B 1 170 ? -20.703 -20.734 -11.742 1 98.31 170 GLY B N 1
ATOM 7752 C CA . GLY B 1 170 ? -20.328 -19.375 -12.039 1 98.31 170 GLY B CA 1
ATOM 7753 C C . GLY B 1 170 ? -21.531 -18.453 -12.25 1 98.31 170 GLY B C 1
ATOM 7754 O O . GLY B 1 170 ? -22.516 -18.859 -12.852 1 98.31 170 GLY B O 1
ATOM 7755 N N . ILE B 1 171 ? -21.5 -17.266 -11.656 1 98.5 171 ILE B N 1
ATOM 7756 C CA . ILE B 1 171 ? -22.578 -16.297 -11.797 1 98.5 171 ILE B CA 1
ATOM 7757 C C . ILE B 1 171 ? -22.016 -14.93 -12.156 1 98.5 171 ILE B C 1
ATOM 7759 O O . ILE B 1 171 ? -21.078 -14.445 -11.508 1 98.5 171 ILE B O 1
ATOM 7763 N N . GLY B 1 172 ? -22.516 -14.336 -13.172 1 97.31 172 GLY B N 1
ATOM 7764 C CA . GLY B 1 172 ? -22.094 -12.977 -13.5 1 97.31 172 GLY B CA 1
ATOM 7765 C C . GLY B 1 172 ? -22.422 -12.594 -14.938 1 97.31 172 GLY B C 1
ATOM 7766 O O . GLY B 1 172 ? -23.203 -13.258 -15.602 1 97.31 172 GLY B O 1
ATOM 7767 N N . ASP B 1 173 ? -21.906 -11.461 -15.367 1 95.5 173 ASP B N 1
ATOM 7768 C CA . ASP B 1 173 ? -22.016 -11 -16.75 1 95.5 173 ASP B CA 1
ATOM 7769 C C . ASP B 1 173 ? -21 -11.695 -17.641 1 95.5 173 ASP B C 1
ATOM 7771 O O . ASP B 1 173 ? -19.844 -11.25 -17.75 1 95.5 173 ASP B O 1
ATOM 7775 N N . PHE B 1 174 ? -21.422 -12.805 -18.328 1 96.69 174 PHE B N 1
ATOM 7776 C CA . PHE B 1 174 ? -20.531 -13.586 -19.172 1 96.69 174 PHE B CA 1
ATOM 7777 C C . PHE B 1 174 ? -20.859 -13.375 -20.641 1 96.69 174 PHE B C 1
ATOM 7779 O O . PHE B 1 174 ? -22.031 -13.258 -21.016 1 96.69 174 PHE B O 1
ATOM 7786 N N . GLU B 1 175 ? -19.828 -13.234 -21.422 1 96.62 175 GLU B N 1
ATOM 7787 C CA . GLU B 1 175 ? -19.906 -13.32 -22.875 1 96.62 175 GLU B CA 1
ATOM 7788 C C . GLU B 1 175 ? -19.406 -14.68 -23.359 1 96.62 175 GLU B C 1
ATOM 7790 O O . GLU B 1 175 ? -18.5 -15.273 -22.766 1 96.62 175 GLU B O 1
ATOM 7795 N N . GLU B 1 176 ? -20.031 -15.148 -24.438 1 96.69 176 GLU B N 1
ATOM 7796 C CA . GLU B 1 176 ? -19.672 -16.484 -24.891 1 96.69 176 GLU B CA 1
ATOM 7797 C C . GLU B 1 176 ? -19.422 -16.516 -26.391 1 96.69 176 GLU B C 1
ATOM 7799 O O . GLU B 1 176 ? -20.016 -15.727 -27.141 1 96.69 176 GLU B O 1
ATOM 7804 N N . VAL B 1 177 ? -18.453 -17.266 -26.797 1 97 177 VAL B N 1
ATOM 7805 C CA . VAL B 1 177 ? -18.25 -17.703 -28.172 1 97 177 VAL B CA 1
ATOM 7806 C C . VAL B 1 177 ? -18.25 -19.234 -28.234 1 97 177 VAL B C 1
ATOM 7808 O O . VAL B 1 177 ? -17.734 -19.891 -27.328 1 97 177 VAL B O 1
ATOM 7811 N N . GLU B 1 178 ? -18.891 -19.797 -29.203 1 96.19 178 GLU B N 1
ATOM 7812 C CA . GLU B 1 178 ? -19.062 -21.25 -29.172 1 96.19 178 GLU B CA 1
ATOM 7813 C C . GLU B 1 178 ? -18.766 -21.859 -30.531 1 96.19 178 GLU B C 1
ATOM 7815 O O . GLU B 1 178 ? -18.703 -21.156 -31.547 1 96.19 178 GLU B O 1
ATOM 7820 N N . ASP B 1 179 ? -18.375 -23.078 -30.625 1 96.75 179 ASP B N 1
ATOM 7821 C CA . ASP B 1 179 ? -18.25 -23.969 -31.781 1 96.75 179 ASP B CA 1
ATOM 7822 C C . ASP B 1 179 ? -19.156 -25.172 -31.625 1 96.75 179 ASP B C 1
ATOM 7824 O O . ASP B 1 179 ? -18.953 -26.016 -30.75 1 96.75 179 ASP B O 1
ATOM 7828 N N . ASN B 1 180 ? -20.156 -25.234 -32.5 1 93.75 180 ASN B N 1
ATOM 7829 C CA . ASN B 1 180 ? -21.109 -26.344 -32.5 1 93.75 180 ASN B CA 1
ATOM 7830 C C . ASN B 1 180 ? -20.984 -27.219 -33.75 1 93.75 180 ASN B C 1
ATOM 7832 O O . ASN B 1 180 ? -21.938 -27.844 -34.156 1 93.75 180 ASN B O 1
ATOM 7836 N N . SER B 1 181 ? -19.859 -27.172 -34.312 1 92.88 181 SER B N 1
ATOM 7837 C CA . SER B 1 181 ? -19.625 -27.891 -35.562 1 92.88 181 SER B CA 1
ATOM 7838 C C . SER B 1 181 ? -19.625 -29.406 -35.344 1 92.88 181 SER B C 1
ATOM 7840 O O . SER B 1 181 ? -19.938 -30.172 -36.25 1 92.88 181 SER B O 1
ATOM 7842 N N . SER B 1 182 ? -19.25 -29.859 -34.156 1 91.94 182 SER B N 1
ATOM 7843 C CA . SER B 1 182 ? -19.266 -31.266 -33.75 1 91.94 182 SER B CA 1
ATOM 7844 C C . SER B 1 182 ? -19.516 -31.406 -32.25 1 91.94 182 SER B C 1
ATOM 7846 O O . SER B 1 182 ? -19.453 -30.438 -31.516 1 91.94 182 SER B O 1
ATOM 7848 N N . SER B 1 183 ? -19.844 -32.625 -31.984 1 93.31 183 SER B N 1
ATOM 7849 C CA . SER B 1 183 ? -20.031 -32.906 -30.562 1 93.31 183 SER B CA 1
ATOM 7850 C C . SER B 1 183 ? -18.688 -33.125 -29.875 1 93.31 183 SER B C 1
ATOM 7852 O O . SER B 1 183 ? -17.797 -33.781 -30.422 1 93.31 183 SER B O 1
ATOM 7854 N N . PRO B 1 184 ? -18.547 -32.688 -28.703 1 96.56 184 PRO B N 1
ATOM 7855 C CA . PRO B 1 184 ? -19.438 -31.828 -27.906 1 96.56 184 PRO B CA 1
ATOM 7856 C C . PRO B 1 184 ? -19.391 -30.375 -28.375 1 96.56 184 PRO B C 1
ATOM 7858 O O . PRO B 1 184 ? -18.453 -29.953 -29.047 1 96.56 184 PRO B O 1
ATOM 7861 N N . LYS B 1 185 ? -20.453 -29.656 -27.984 1 96.31 185 LYS B N 1
ATOM 7862 C CA . LYS B 1 185 ? -20.422 -28.203 -28.141 1 96.31 185 LYS B CA 1
ATOM 7863 C C . LYS B 1 185 ? -19.328 -27.594 -27.266 1 96.31 185 LYS B C 1
ATOM 7865 O O . LYS B 1 185 ? -19.219 -27.922 -26.078 1 96.31 185 LYS B O 1
ATOM 7870 N N . ILE B 1 186 ? -18.484 -26.828 -27.891 1 98.5 186 ILE B N 1
ATOM 7871 C CA . ILE B 1 186 ? -17.438 -26.156 -27.141 1 98.5 186 ILE B CA 1
ATOM 7872 C C . ILE B 1 186 ? -17.781 -24.672 -26.984 1 98.5 186 ILE B C 1
ATOM 7874 O O . ILE B 1 186 ? -18.062 -23.984 -27.969 1 98.5 186 ILE B O 1
ATOM 7878 N N . ILE B 1 187 ? -17.781 -24.156 -25.797 1 98.31 187 ILE B N 1
ATOM 7879 C CA . ILE B 1 187 ? -18.156 -22.781 -25.484 1 98.31 187 ILE B CA 1
ATOM 7880 C C . ILE B 1 187 ? -17.047 -22.125 -24.688 1 98.31 187 ILE B C 1
ATOM 7882 O O . ILE B 1 187 ? -16.562 -22.672 -23.688 1 98.31 187 ILE B O 1
ATOM 7886 N N . VAL B 1 188 ? -16.562 -21.016 -25.125 1 98.44 188 VAL B N 1
ATOM 7887 C CA . VAL B 1 188 ? -15.672 -20.203 -24.312 1 98.44 188 VAL B CA 1
ATOM 7888 C C . VAL B 1 188 ? -16.453 -19.062 -23.672 1 98.44 188 VAL B C 1
ATOM 7890 O O . VAL B 1 188 ? -17.156 -18.312 -24.359 1 98.44 188 VAL B O 1
ATOM 7893 N N . ALA B 1 189 ? -16.375 -18.938 -22.359 1 98.31 189 ALA B N 1
ATOM 7894 C CA . ALA B 1 189 ? -17.031 -17.875 -21.625 1 98.31 189 ALA B CA 1
ATOM 7895 C C . ALA B 1 189 ? -16.016 -16.938 -20.984 1 98.31 189 ALA B C 1
ATOM 7897 O O . ALA B 1 189 ? -15.008 -17.391 -20.422 1 98.31 189 ALA B O 1
ATOM 7898 N N . THR B 1 190 ? -16.203 -15.688 -21.156 1 96.75 190 THR B N 1
ATOM 7899 C CA . THR B 1 190 ? -15.344 -14.656 -20.578 1 96.75 190 THR B CA 1
ATOM 7900 C C . THR B 1 190 ? -16.188 -13.547 -19.953 1 96.75 190 THR B C 1
ATOM 7902 O O . THR B 1 190 ? -17.391 -13.492 -20.141 1 96.75 190 THR B O 1
ATOM 7905 N N . THR B 1 191 ? -15.547 -12.711 -19.156 1 94.5 191 THR B N 1
ATOM 7906 C CA . THR B 1 191 ? -16.172 -11.43 -18.844 1 94.5 191 THR B CA 1
ATOM 7907 C C . THR B 1 191 ? -16.281 -10.562 -20.094 1 94.5 191 THR B C 1
ATOM 7909 O O . THR B 1 191 ? -15.695 -10.883 -21.125 1 94.5 191 THR B O 1
ATOM 7912 N N . PRO B 1 192 ? -17.062 -9.453 -20.047 1 92.88 192 PRO B N 1
ATOM 7913 C CA . PRO B 1 192 ? -17.391 -8.695 -21.25 1 92.88 192 PRO B CA 1
ATOM 7914 C C . PRO B 1 192 ? -16.141 -8.125 -21.938 1 92.88 192 PRO B C 1
ATOM 7916 O O . PRO B 1 192 ? -15.227 -7.648 -21.266 1 92.88 192 PRO B O 1
ATOM 7919 N N . GLY B 1 193 ? -16.141 -8.297 -23.234 1 91.5 193 GLY B N 1
ATOM 7920 C CA . GLY B 1 193 ? -15.148 -7.621 -24.047 1 91.5 193 GLY B CA 1
ATOM 7921 C C . GLY B 1 193 ? -13.977 -8.508 -24.406 1 91.5 193 GLY B C 1
ATOM 7922 O O . GLY B 1 193 ? -13.031 -8.055 -25.078 1 91.5 193 GLY B O 1
ATOM 7923 N N . LYS B 1 194 ? -13.969 -9.812 -24.094 1 93.5 194 LYS B N 1
ATOM 7924 C CA . LYS B 1 194 ? -12.781 -10.641 -24.281 1 93.5 194 LYS B CA 1
ATOM 7925 C C . LYS B 1 194 ? -13.109 -11.906 -25.062 1 93.5 194 LYS B C 1
ATOM 7927 O O . LYS B 1 194 ? -12.211 -12.68 -25.422 1 93.5 194 LYS B O 1
ATOM 7932 N N . SER B 1 195 ? -14.375 -12.148 -25.422 1 92.38 195 SER B N 1
ATOM 7933 C CA . SER B 1 195 ? -14.82 -13.445 -25.938 1 92.38 195 SER B CA 1
ATOM 7934 C C . SER B 1 195 ? -14.148 -13.773 -27.266 1 92.38 195 SER B C 1
ATOM 7936 O O . SER B 1 195 ? -13.859 -14.938 -27.547 1 92.38 195 SER B O 1
ATOM 7938 N N . ALA B 1 196 ? -13.789 -12.766 -28.047 1 91.81 196 ALA B N 1
ATOM 7939 C CA . ALA B 1 196 ? -13.148 -12.992 -29.328 1 91.81 196 ALA B CA 1
ATOM 7940 C C . ALA B 1 196 ? -11.797 -13.68 -29.156 1 91.81 196 ALA B C 1
ATOM 7942 O O . ALA B 1 196 ? -11.367 -14.445 -30.016 1 91.81 196 ALA B O 1
ATOM 7943 N N . LYS B 1 197 ? -11.219 -13.562 -28.094 1 93.31 197 LYS B N 1
ATOM 7944 C CA . LYS B 1 197 ? -9.898 -14.117 -27.812 1 93.31 197 LYS B CA 1
ATOM 7945 C C . LYS B 1 197 ? -10 -15.586 -27.406 1 93.31 197 LYS B C 1
ATOM 7947 O O . LYS B 1 197 ? -8.977 -16.25 -27.203 1 93.31 197 LYS B O 1
ATOM 7952 N N . GLY B 1 198 ? -11.211 -16.062 -27.344 1 96 198 GLY B N 1
ATOM 7953 C CA . GLY B 1 198 ? -11.438 -17.453 -26.984 1 96 198 GLY B CA 1
ATOM 7954 C C . GLY B 1 198 ? -11.445 -18.391 -28.188 1 96 198 GLY B C 1
ATOM 7955 O O . GLY B 1 198 ? -11.445 -19.609 -28.031 1 96 198 GLY B O 1
ATOM 7956 N N . ARG B 1 199 ? -11.336 -17.844 -29.391 1 96.12 199 ARG B N 1
ATOM 7957 C CA . ARG B 1 199 ? -11.445 -18.641 -30.594 1 96.12 199 ARG B CA 1
ATOM 7958 C C . ARG B 1 199 ? -10.266 -19.609 -30.734 1 96.12 199 ARG B C 1
ATOM 7960 O O . ARG B 1 199 ? -10.43 -20.734 -31.188 1 96.12 199 ARG B O 1
ATOM 7967 N N . PHE B 1 200 ? -9.094 -19.141 -30.406 1 96.12 200 PHE B N 1
ATOM 7968 C CA . PHE B 1 200 ? -7.918 -20 -30.453 1 96.12 200 PHE B CA 1
ATOM 7969 C C . PHE B 1 200 ? -8.086 -21.188 -29.531 1 96.12 200 PHE B C 1
ATOM 7971 O O . PHE B 1 200 ? -7.762 -22.328 -29.891 1 96.12 200 PHE B O 1
ATOM 7978 N N . ALA B 1 201 ? -8.609 -20.969 -28.375 1 97.75 201 ALA B N 1
ATOM 7979 C CA . ALA B 1 201 ? -8.844 -22.031 -27.406 1 97.75 201 ALA B CA 1
ATOM 7980 C C . ALA B 1 201 ? -9.852 -23.047 -27.938 1 97.75 201 ALA B C 1
ATOM 7982 O O . ALA B 1 201 ? -9.734 -24.25 -27.688 1 97.75 201 ALA B O 1
ATOM 7983 N N . ILE B 1 202 ? -10.844 -22.562 -28.641 1 98 202 ILE B N 1
ATOM 7984 C CA . ILE B 1 202 ? -11.852 -23.438 -29.219 1 98 202 ILE B CA 1
ATOM 7985 C C . ILE B 1 202 ? -11.203 -24.359 -30.25 1 98 202 ILE B C 1
ATOM 7987 O O . ILE B 1 202 ? -11.477 -25.562 -30.281 1 98 202 ILE B O 1
ATOM 7991 N N . GLU B 1 203 ? -10.352 -23.781 -31 1 97 203 GLU B N 1
ATOM 7992 C CA . GLU B 1 203 ? -9.633 -24.578 -32 1 97 203 GLU B CA 1
ATOM 7993 C C . GLU B 1 203 ? -8.789 -25.656 -31.328 1 97 203 GLU B C 1
ATOM 7995 O O . GLU B 1 203 ? -8.812 -26.812 -31.734 1 97 203 GLU B O 1
ATOM 8000 N N . VAL B 1 204 ? -8.039 -25.297 -30.344 1 97.75 204 VAL B N 1
ATOM 8001 C CA . VAL B 1 204 ? -7.195 -26.219 -29.594 1 97.75 204 VAL B CA 1
ATOM 8002 C C . VAL B 1 204 ? -8.055 -27.328 -28.984 1 97.75 204 VAL B C 1
ATOM 8004 O O . VAL B 1 204 ? -7.715 -28.5 -29.062 1 97.75 204 VAL B O 1
ATOM 8007 N N . ALA B 1 205 ? -9.18 -26.922 -28.406 1 98.44 205 ALA B N 1
ATOM 8008 C CA . ALA B 1 205 ? -10.055 -27.875 -27.734 1 98.44 205 ALA B CA 1
ATOM 8009 C C . ALA B 1 205 ? -10.641 -28.891 -28.719 1 98.44 205 ALA B C 1
ATOM 8011 O O . ALA B 1 205 ? -10.695 -30.078 -28.422 1 98.44 205 ALA B O 1
ATOM 8012 N N . ARG B 1 206 ? -11.086 -28.406 -29.828 1 98.06 206 ARG B N 1
ATOM 8013 C CA . ARG B 1 206 ? -11.68 -29.266 -30.844 1 98.06 206 ARG B CA 1
ATOM 8014 C C . ARG B 1 206 ? -10.688 -30.328 -31.312 1 98.06 206 ARG B C 1
ATOM 8016 O O . ARG B 1 206 ? -11 -31.516 -31.328 1 98.06 206 ARG B O 1
ATOM 8023 N N . LYS B 1 207 ? -9.477 -29.906 -31.641 1 97.81 207 LYS B N 1
ATOM 8024 C CA . LYS B 1 207 ? -8.445 -30.828 -32.125 1 97.81 207 LYS B CA 1
ATOM 8025 C C . LYS B 1 207 ? -8.023 -31.797 -31.016 1 97.81 207 LYS B C 1
ATOM 8027 O O . LYS B 1 207 ? -7.793 -32.969 -31.266 1 97.81 207 LYS B O 1
ATOM 8032 N N . THR B 1 208 ? -7.961 -31.312 -29.844 1 98.25 208 THR B N 1
ATOM 8033 C CA . THR B 1 208 ? -7.504 -32.094 -28.703 1 98.25 208 THR B CA 1
ATOM 8034 C C . THR B 1 208 ? -8.523 -33.188 -28.344 1 98.25 208 THR B C 1
ATOM 8036 O O . THR B 1 208 ? -8.164 -34.312 -28.078 1 98.25 208 THR B O 1
ATOM 8039 N N . ILE B 1 209 ? -9.812 -32.781 -28.297 1 98.12 209 ILE B N 1
ATOM 8040 C CA . ILE B 1 209 ? -10.859 -33.75 -27.984 1 98.12 209 ILE B CA 1
ATOM 8041 C C . ILE B 1 209 ? -10.852 -34.844 -29.031 1 98.12 209 ILE B C 1
ATOM 8043 O O . ILE B 1 209 ? -10.93 -36.031 -28.688 1 98.12 209 ILE B O 1
ATOM 8047 N N . SER B 1 210 ? -10.711 -34.469 -30.25 1 97.56 210 SER B N 1
ATOM 8048 C CA . SER B 1 210 ? -10.656 -35.469 -31.312 1 97.56 210 SER B CA 1
ATOM 8049 C C . SER B 1 210 ? -9.469 -36.406 -31.125 1 97.56 210 SER B C 1
ATOM 8051 O O . SER B 1 210 ? -9.586 -37.625 -31.328 1 97.56 210 SER B O 1
ATOM 8053 N N . PHE B 1 211 ? -8.375 -35.875 -30.828 1 98 211 PHE B N 1
ATOM 8054 C CA . PHE B 1 211 ? -7.176 -36.688 -30.594 1 98 211 PHE B CA 1
ATOM 8055 C C . PHE B 1 211 ? -7.391 -37.656 -29.453 1 98 211 PHE B C 1
ATOM 8057 O O . PHE B 1 211 ? -7.066 -38.844 -29.562 1 98 211 PHE B O 1
ATOM 8064 N N . TYR B 1 212 ? -7.898 -37.188 -28.328 1 98.25 212 TYR B N 1
ATOM 8065 C CA . TYR B 1 212 ? -8.086 -38.031 -27.156 1 98.25 212 TYR B CA 1
ATOM 8066 C C . TYR B 1 212 ? -9.109 -39.125 -27.406 1 98.25 212 TYR B C 1
ATOM 8068 O O . TYR B 1 212 ? -8.922 -40.281 -26.984 1 98.25 212 TYR B O 1
ATOM 8076 N N . GLU B 1 213 ? -10.211 -38.75 -28.141 1 97.81 213 GLU B N 1
ATOM 8077 C CA . GLU B 1 213 ? -11.211 -39.75 -28.484 1 97.81 213 GLU B CA 1
ATOM 8078 C C . GLU B 1 213 ? -10.586 -40.906 -29.281 1 97.81 213 GLU B C 1
ATOM 8080 O O . GLU B 1 213 ? -10.867 -42.062 -29.031 1 97.81 213 GLU B O 1
ATOM 8085 N N . ASN B 1 214 ? -9.797 -40.531 -30.156 1 97.12 214 ASN B N 1
ATOM 8086 C CA . ASN B 1 214 ? -9.148 -41.531 -31 1 97.12 214 ASN B CA 1
ATOM 8087 C C . ASN B 1 214 ? -8.07 -42.312 -30.25 1 97.12 214 ASN B C 1
ATOM 8089 O O . ASN B 1 214 ? -7.941 -43.531 -30.406 1 97.12 214 ASN B O 1
ATOM 8093 N N . TYR B 1 215 ? -7.281 -41.656 -29.5 1 97.25 215 TYR B N 1
ATOM 8094 C CA . TYR B 1 215 ? -6.164 -42.25 -28.797 1 97.25 215 TYR B CA 1
ATOM 8095 C C . TYR B 1 215 ? -6.668 -43.25 -27.734 1 97.25 215 TYR B C 1
ATOM 8097 O O . TYR B 1 215 ? -6.133 -44.344 -27.594 1 97.25 215 TYR B O 1
ATOM 8105 N N . PHE B 1 216 ? -7.727 -42.844 -26.969 1 97.12 216 PHE B N 1
ATOM 8106 C CA . PHE B 1 216 ? -8.219 -43.656 -25.859 1 97.12 216 PHE B CA 1
ATOM 8107 C C . PHE B 1 216 ? -9.273 -44.625 -26.344 1 97.12 216 PHE B C 1
ATOM 8109 O O . PHE B 1 216 ? -9.57 -45.625 -25.656 1 97.12 216 PHE B O 1
ATOM 8116 N N . GLY B 1 217 ? -9.883 -44.312 -27.453 1 96.69 217 GLY B N 1
ATOM 8117 C CA . GLY B 1 217 ? -10.992 -45.094 -27.938 1 96.69 217 GLY B CA 1
ATOM 8118 C C . GLY B 1 217 ? -12.266 -44.906 -27.141 1 96.69 217 GLY B C 1
ATOM 8119 O O . GLY B 1 217 ? -13.07 -45.844 -27 1 96.69 217 GLY B O 1
ATOM 8120 N N . ILE B 1 218 ? -12.398 -43.812 -26.484 1 97.25 218 ILE B N 1
ATOM 8121 C CA . ILE B 1 218 ? -13.547 -43.469 -25.672 1 97.25 218 ILE B CA 1
ATOM 8122 C C . ILE B 1 218 ? -14.016 -42.062 -26.031 1 97.25 218 ILE B C 1
ATOM 8124 O O . ILE B 1 218 ? -13.25 -41.094 -25.922 1 97.25 218 ILE B O 1
ATOM 8128 N N . LYS B 1 219 ? -15.25 -41.875 -26.375 1 96.56 219 LYS B N 1
ATOM 8129 C CA . LYS B 1 219 ? -15.805 -40.562 -26.75 1 96.56 219 LYS B CA 1
ATOM 8130 C C . LYS B 1 219 ? -15.969 -39.656 -25.516 1 96.56 219 LYS B C 1
ATOM 8132 O O . LYS B 1 219 ? -16.141 -40.156 -24.406 1 96.56 219 LYS B O 1
ATOM 8137 N N . TYR B 1 220 ? -15.852 -38.375 -25.781 1 96.62 220 TYR B N 1
ATOM 8138 C CA . TYR B 1 220 ? -16.156 -37.406 -24.719 1 96.62 220 TYR B CA 1
ATOM 8139 C C . TYR B 1 220 ? -17.562 -37.625 -24.172 1 96.62 220 TYR B C 1
ATOM 8141 O O . TYR B 1 220 ? -18.516 -37.844 -24.938 1 96.62 220 TYR B O 1
ATOM 8149 N N . GLN B 1 221 ? -17.828 -37.531 -22.891 1 94.56 221 GLN B N 1
ATOM 8150 C CA . GLN B 1 221 ? -19 -38.094 -22.25 1 94.56 221 GLN B CA 1
ATOM 8151 C C . GLN B 1 221 ? -20.125 -37.062 -22.156 1 94.56 221 GLN B C 1
ATOM 8153 O O . GLN B 1 221 ? -21.281 -37.406 -21.938 1 94.56 221 GLN B O 1
ATOM 8158 N N . LEU B 1 222 ? -19.906 -35.844 -22.172 1 96.44 222 LEU B N 1
ATOM 8159 C CA . LEU B 1 222 ? -20.906 -34.812 -21.938 1 96.44 222 LEU B CA 1
ATOM 8160 C C . LEU B 1 222 ? -21.281 -34.094 -23.234 1 96.44 222 LEU B C 1
ATOM 8162 O O . LEU B 1 222 ? -20.531 -34.156 -24.219 1 96.44 222 LEU B O 1
ATOM 8166 N N . PRO B 1 223 ? -22.469 -33.375 -23.266 1 95.88 223 PRO B N 1
ATOM 8167 C CA . PRO B 1 223 ? -22.938 -32.75 -24.5 1 95.88 223 PRO B CA 1
ATOM 8168 C C . PRO B 1 223 ? -22.219 -31.438 -24.797 1 95.88 223 PRO B C 1
ATOM 8170 O O . PRO B 1 223 ? -22.266 -30.953 -25.938 1 95.88 223 PRO B O 1
ATOM 8173 N N . LYS B 1 224 ? -21.625 -30.906 -23.859 1 96.94 224 LYS B N 1
ATOM 8174 C CA . LYS B 1 224 ? -20.938 -29.641 -24.047 1 96.94 224 LYS B CA 1
ATOM 8175 C C . LYS B 1 224 ? -19.703 -29.547 -23.156 1 96.94 224 LYS B C 1
ATOM 8177 O O . LYS B 1 224 ? -19.547 -30.312 -22.203 1 96.94 224 LYS B O 1
ATOM 8182 N N . GLU B 1 225 ? -18.844 -28.703 -23.531 1 97.94 225 GLU B N 1
ATOM 8183 C CA . GLU B 1 225 ? -17.672 -28.328 -22.734 1 97.94 225 GLU B CA 1
ATOM 8184 C C . GLU B 1 225 ? -17.516 -26.812 -22.672 1 97.94 225 GLU B C 1
ATOM 8186 O O . GLU B 1 225 ? -17.25 -26.172 -23.703 1 97.94 225 GLU B O 1
ATOM 8191 N N . HIS B 1 226 ? -17.766 -26.219 -21.516 1 98.31 226 HIS B N 1
ATOM 8192 C CA . HIS B 1 226 ? -17.453 -24.812 -21.266 1 98.31 226 HIS B CA 1
ATOM 8193 C C . HIS B 1 226 ? -15.992 -24.625 -20.906 1 98.31 226 HIS B C 1
ATOM 8195 O O . HIS B 1 226 ? -15.453 -25.344 -20.062 1 98.31 226 HIS B O 1
ATOM 8201 N N . LEU B 1 227 ? -15.312 -23.797 -21.578 1 98.69 227 LEU B N 1
ATOM 8202 C CA . LEU B 1 227 ? -14.023 -23.25 -21.172 1 98.69 227 LEU B CA 1
ATOM 8203 C C . LEU B 1 227 ? -14.18 -21.828 -20.641 1 98.69 227 LEU B C 1
ATOM 8205 O O . LEU B 1 227 ? -14.383 -20.891 -21.422 1 98.69 227 LEU B O 1
ATOM 8209 N N . ILE B 1 228 ? -14 -21.609 -19.312 1 98.56 228 ILE B N 1
ATOM 8210 C CA . ILE B 1 228 ? -14.422 -20.375 -18.672 1 98.56 228 ILE B CA 1
ATOM 8211 C C . ILE B 1 228 ? -13.195 -19.594 -18.203 1 98.56 228 ILE B C 1
ATOM 8213 O O . ILE B 1 228 ? -12.414 -20.078 -17.391 1 98.56 228 ILE B O 1
ATOM 8217 N N . ALA B 1 229 ? -13.039 -18.406 -18.734 1 97.69 229 ALA B N 1
ATOM 8218 C CA . ALA B 1 229 ? -12 -17.5 -18.266 1 97.69 229 ALA B CA 1
ATOM 8219 C C . ALA B 1 229 ? -12.438 -16.781 -16.984 1 97.69 229 ALA B C 1
ATOM 8221 O O . ALA B 1 229 ? -13.305 -15.906 -17.031 1 97.69 229 ALA B O 1
ATOM 8222 N N . VAL B 1 230 ? -11.836 -17.125 -15.883 1 96.44 230 VAL B N 1
ATOM 8223 C CA . VAL B 1 230 ? -12.148 -16.484 -14.609 1 96.44 230 VAL B CA 1
ATOM 8224 C C . VAL B 1 230 ? -11.172 -15.352 -14.344 1 96.44 230 VAL B C 1
ATOM 8226 O O . VAL B 1 230 ? -9.953 -15.547 -14.383 1 96.44 230 VAL B O 1
ATOM 8229 N N . PRO B 1 231 ? -11.68 -14.172 -14.062 1 93 231 PRO B N 1
ATOM 8230 C CA . PRO B 1 231 ? -10.805 -12.992 -13.984 1 93 231 PRO B CA 1
ATOM 8231 C C . PRO B 1 231 ? -9.844 -13.047 -12.797 1 93 231 PRO B C 1
ATOM 8233 O O . PRO B 1 231 ? -8.773 -12.43 -12.836 1 93 231 PRO B O 1
ATOM 8236 N N . GLU B 1 232 ? -10.148 -13.719 -11.773 1 91.31 232 GLU B N 1
ATOM 8237 C CA . GLU B 1 232 ? -9.281 -13.961 -10.625 1 91.31 232 GLU B CA 1
ATOM 8238 C C . GLU B 1 232 ? -9.328 -15.43 -10.195 1 91.31 232 GLU B C 1
ATOM 8240 O O . GLU B 1 232 ? -10.367 -15.906 -9.734 1 91.31 232 GLU B O 1
ATOM 8245 N N . PHE B 1 233 ? -8.25 -16.062 -10.375 1 91.5 233 PHE B N 1
ATOM 8246 C CA . PHE B 1 233 ? -8.18 -17.5 -10.141 1 91.5 233 PHE B CA 1
ATOM 8247 C C . PHE B 1 233 ? -6.824 -17.906 -9.578 1 91.5 233 PHE B C 1
ATOM 8249 O O . PHE B 1 233 ? -5.785 -17.562 -10.141 1 91.5 233 PHE B O 1
ATOM 8256 N N . ALA B 1 234 ? -6.758 -18.562 -8.438 1 84.94 234 ALA B N 1
ATOM 8257 C CA . ALA B 1 234 ? -5.523 -18.875 -7.723 1 84.94 234 ALA B CA 1
ATOM 8258 C C . ALA B 1 234 ? -4.668 -19.859 -8.508 1 84.94 234 ALA B C 1
ATOM 8260 O O . ALA B 1 234 ? -3.443 -19.875 -8.383 1 84.94 234 ALA B O 1
ATOM 8261 N N . PHE B 1 235 ? -5.27 -20.719 -9.352 1 88.5 235 PHE B N 1
ATOM 8262 C CA . PHE B 1 235 ? -4.59 -21.797 -10.062 1 88.5 235 PHE B CA 1
ATOM 8263 C C . PHE B 1 235 ? -4.473 -21.484 -11.555 1 88.5 235 PHE B C 1
ATOM 8265 O O . PHE B 1 235 ? -4.637 -20.328 -11.953 1 88.5 235 PHE B O 1
ATOM 8272 N N . GLY B 1 236 ? -3.992 -22.438 -12.297 1 90.62 236 GLY B N 1
ATOM 8273 C CA . GLY B 1 236 ? -3.971 -22.281 -13.742 1 90.62 236 GLY B CA 1
ATOM 8274 C C . GLY B 1 236 ? -5.312 -22.562 -14.391 1 90.62 236 GLY B C 1
ATOM 8275 O O . GLY B 1 236 ? -5.789 -21.766 -15.203 1 90.62 236 GLY B O 1
ATOM 8276 N N . ALA B 1 237 ? -5.777 -23.594 -13.961 1 96.12 237 ALA B N 1
ATOM 8277 C CA . ALA B 1 237 ? -7.074 -24.062 -14.445 1 96.12 237 ALA B CA 1
ATOM 8278 C C . ALA B 1 237 ? -7.625 -25.172 -13.539 1 96.12 237 ALA B C 1
ATOM 8280 O O . ALA B 1 237 ? -6.973 -25.578 -12.57 1 96.12 237 ALA B O 1
ATOM 8281 N N . MET B 1 238 ? -8.82 -25.469 -13.711 1 96.62 238 MET B N 1
ATOM 8282 C CA . MET B 1 238 ? -9.484 -26.547 -12.984 1 96.62 238 MET B CA 1
ATOM 8283 C C . MET B 1 238 ? -10.391 -27.359 -13.906 1 96.62 238 MET B C 1
ATOM 8285 O O . MET B 1 238 ? -11.156 -26.781 -14.688 1 96.62 238 MET B O 1
ATOM 8289 N N . GLU B 1 239 ? -10.375 -28.656 -13.812 1 97.06 239 GLU B N 1
ATOM 8290 C CA . GLU B 1 239 ? -10.93 -29.594 -14.789 1 97.06 239 GLU B CA 1
ATOM 8291 C C . GLU B 1 239 ? -12.398 -29.891 -14.5 1 97.06 239 GLU B C 1
ATOM 8293 O O . GLU B 1 239 ? -12.906 -30.969 -14.844 1 97.06 239 GLU B O 1
ATOM 8298 N N . ASN B 1 240 ? -13.141 -29 -13.906 1 97.88 240 ASN B N 1
ATOM 8299 C CA . ASN B 1 240 ? -14.555 -29.25 -13.656 1 97.88 240 ASN B CA 1
ATOM 8300 C C . ASN B 1 240 ? -15.227 -29.891 -14.867 1 97.88 240 ASN B C 1
ATOM 8302 O O . ASN B 1 240 ? -15.109 -29.391 -15.984 1 97.88 240 ASN B O 1
ATOM 8306 N N . TRP B 1 241 ? -15.922 -31.016 -14.578 1 97.44 241 TRP B N 1
ATOM 8307 C CA . TRP B 1 241 ? -16.438 -31.812 -15.68 1 97.44 241 TRP B CA 1
ATOM 8308 C C . TRP B 1 241 ? -17.484 -31.031 -16.469 1 97.44 241 TRP B C 1
ATOM 8310 O O . TRP B 1 241 ? -18.531 -30.656 -15.938 1 97.44 241 TRP B O 1
ATOM 8320 N N . GLY B 1 242 ? -17.203 -30.734 -17.734 1 97.62 242 GLY B N 1
ATOM 8321 C CA . GLY B 1 242 ? -18.109 -30 -18.594 1 97.62 242 GLY B CA 1
ATOM 8322 C C . GLY B 1 242 ? -18.016 -28.5 -18.422 1 97.62 242 GLY B C 1
ATOM 8323 O O . GLY B 1 242 ? -18.75 -27.75 -19.078 1 97.62 242 GLY B O 1
ATOM 8324 N N . ALA B 1 243 ? -17.219 -28 -17.547 1 98.38 243 ALA B N 1
ATOM 8325 C CA . ALA B 1 243 ? -17.078 -26.578 -17.234 1 98.38 243 ALA B CA 1
ATOM 8326 C C . ALA B 1 243 ? -15.688 -26.266 -16.703 1 98.38 243 ALA B C 1
ATOM 8328 O O . ALA B 1 243 ? -15.539 -25.859 -15.555 1 98.38 243 ALA B O 1
ATOM 8329 N N . ILE B 1 244 ? -14.711 -26.312 -17.547 1 98.56 244 ILE B N 1
ATOM 8330 C CA . ILE B 1 244 ? -13.328 -26.125 -17.141 1 98.56 244 ILE B CA 1
ATOM 8331 C C . ILE B 1 244 ? -13.055 -24.641 -16.906 1 98.56 244 ILE B C 1
ATOM 8333 O O . ILE B 1 244 ? -13.406 -23.797 -17.734 1 98.56 244 ILE B O 1
ATOM 8337 N N . THR B 1 245 ? -12.516 -24.266 -15.75 1 98.25 245 THR B N 1
ATOM 8338 C CA . THR B 1 245 ? -12.148 -22.891 -15.453 1 98.25 245 THR B CA 1
ATOM 8339 C C . THR B 1 245 ? -10.664 -22.656 -15.703 1 98.25 245 THR B C 1
ATOM 8341 O O . THR B 1 245 ? -9.844 -23.547 -15.484 1 98.25 245 THR B O 1
ATOM 8344 N N . PHE B 1 246 ? -10.367 -21.469 -16.203 1 97.62 246 PHE B N 1
ATOM 8345 C CA . PHE B 1 246 ? -9 -21.047 -16.516 1 97.62 246 PHE B CA 1
ATOM 8346 C C . PHE B 1 246 ? -8.719 -19.656 -15.984 1 97.62 246 PHE B C 1
ATOM 8348 O O . PHE B 1 246 ? -9.602 -18.797 -15.992 1 97.62 246 PHE B O 1
ATOM 8355 N N . ARG B 1 247 ? -7.469 -19.484 -15.578 1 94.94 247 ARG B N 1
ATOM 8356 C CA . ARG B 1 247 ? -7.004 -18.109 -15.609 1 94.94 247 ARG B CA 1
ATOM 8357 C C . ARG B 1 247 ? -7.109 -17.516 -17.016 1 94.94 247 ARG B C 1
ATOM 8359 O O . ARG B 1 247 ? -6.891 -18.219 -18 1 94.94 247 ARG B O 1
ATOM 8366 N N . GLU B 1 248 ? -7.289 -16.219 -17.047 1 93 248 GLU B N 1
ATOM 8367 C CA . GLU B 1 248 ? -7.488 -15.602 -18.359 1 93 248 GLU B CA 1
ATOM 8368 C C . GLU B 1 248 ? -6.281 -15.82 -19.266 1 93 248 GLU B C 1
ATOM 8370 O O . GLU B 1 248 ? -6.434 -16.125 -20.453 1 93 248 GLU B O 1
ATOM 8375 N N . ASN B 1 249 ? -5.105 -15.828 -18.719 1 91.94 249 ASN B N 1
ATOM 8376 C CA . ASN B 1 249 ? -3.908 -15.953 -19.531 1 91.94 249 ASN B CA 1
ATOM 8377 C C . ASN B 1 249 ? -3.6 -17.406 -19.875 1 91.94 249 ASN B C 1
ATOM 8379 O O . ASN B 1 249 ? -2.658 -17.688 -20.609 1 91.94 249 ASN B O 1
ATOM 8383 N N . ALA B 1 250 ? -4.395 -18.312 -19.391 1 95.56 250 ALA B N 1
ATOM 8384 C CA . ALA B 1 250 ? -4.254 -19.719 -19.719 1 95.56 250 ALA B CA 1
ATOM 8385 C C . ALA B 1 250 ? -5.305 -20.156 -20.734 1 95.56 250 ALA B C 1
ATOM 8387 O O . ALA B 1 250 ? -5.32 -21.312 -21.172 1 95.56 250 ALA B O 1
ATOM 8388 N N . LEU B 1 251 ? -6.137 -19.25 -21.125 1 97.19 251 LEU B N 1
ATOM 8389 C CA . LEU B 1 251 ? -7.234 -19.609 -22.031 1 97.19 251 LEU B CA 1
ATOM 8390 C C . LEU B 1 251 ? -7.305 -18.656 -23.219 1 97.19 251 LEU B C 1
ATOM 8392 O O . LEU B 1 251 ? -7.664 -19.062 -24.328 1 97.19 251 LEU B O 1
ATOM 8396 N N . LEU B 1 252 ? -6.992 -17.391 -22.969 1 95.38 252 LEU B N 1
ATOM 8397 C CA . LEU B 1 252 ? -7.246 -16.359 -23.969 1 95.38 252 LEU B CA 1
ATOM 8398 C C . LEU B 1 252 ? -5.965 -16.016 -24.719 1 95.38 252 LEU B C 1
ATOM 8400 O O . LEU B 1 252 ? -4.938 -15.727 -24.094 1 95.38 252 LEU B O 1
ATOM 8404 N N . ALA B 1 253 ? -6.02 -16.125 -25.984 1 93.62 253 ALA B N 1
ATOM 8405 C CA . ALA B 1 253 ? -4.93 -15.75 -26.891 1 93.62 253 ALA B CA 1
ATOM 8406 C C . ALA B 1 253 ? -5.461 -15.367 -28.266 1 93.62 253 ALA B C 1
ATOM 8408 O O . ALA B 1 253 ? -6.535 -15.812 -28.672 1 93.62 253 ALA B O 1
ATOM 8409 N N . ASP B 1 254 ? -4.805 -14.5 -28.891 1 89.44 254 ASP B N 1
ATOM 8410 C CA . ASP B 1 254 ? -5.117 -14.148 -30.281 1 89.44 254 ASP B CA 1
ATOM 8411 C C . ASP B 1 254 ? -3.84 -13.969 -31.094 1 89.44 254 ASP B C 1
ATOM 8413 O O . ASP B 1 254 ? -2.771 -14.438 -30.703 1 89.44 254 ASP B O 1
ATOM 8417 N N . GLU B 1 255 ? -3.965 -13.422 -32.25 1 85.25 255 GLU B N 1
ATOM 8418 C CA . GLU B 1 255 ? -2.846 -13.328 -33.188 1 85.25 255 GLU B CA 1
ATOM 8419 C C . GLU B 1 255 ? -1.755 -12.406 -32.656 1 85.25 255 GLU B C 1
ATOM 8421 O O . GLU B 1 255 ? -0.581 -12.555 -33 1 85.25 255 GLU B O 1
ATOM 8426 N N . SER B 1 256 ? -2.113 -11.531 -31.797 1 84.81 256 SER B N 1
ATOM 8427 C CA . SER B 1 256 ? -1.158 -10.562 -31.266 1 84.81 256 SER B CA 1
ATOM 8428 C C . SER B 1 256 ? -0.437 -11.109 -30.031 1 84.81 256 SER B C 1
ATOM 8430 O O . SER B 1 256 ? 0.53 -10.508 -29.562 1 84.81 256 SER B O 1
ATOM 8432 N N . SER B 1 257 ? -0.891 -12.289 -29.578 1 88.94 257 SER B N 1
ATOM 8433 C CA . SER B 1 257 ? -0.281 -12.883 -28.391 1 88.94 257 SER B CA 1
ATOM 8434 C C . SER B 1 257 ? 1.1 -13.453 -28.703 1 88.94 257 SER B C 1
ATOM 8436 O O . SER B 1 257 ? 1.389 -13.797 -29.844 1 88.94 257 SER B O 1
ATOM 8438 N N . SER B 1 258 ? 1.986 -13.477 -27.734 1 89.94 258 SER B N 1
ATOM 8439 C CA . SER B 1 258 ? 3.312 -14.07 -27.875 1 89.94 258 SER B CA 1
ATOM 8440 C C . SER B 1 258 ? 3.227 -15.57 -28.125 1 89.94 258 SER B C 1
ATOM 8442 O O . SER B 1 258 ? 2.193 -16.188 -27.859 1 89.94 258 SER B O 1
ATOM 8444 N N . THR B 1 259 ? 4.297 -16.078 -28.672 1 91.44 259 THR B N 1
ATOM 8445 C CA . THR B 1 259 ? 4.395 -17.516 -28.891 1 91.44 259 THR B CA 1
ATOM 8446 C C . THR B 1 259 ? 4.266 -18.281 -27.578 1 91.44 259 THR B C 1
ATOM 8448 O O . THR B 1 259 ? 3.559 -19.281 -27.5 1 91.44 259 THR B O 1
ATOM 8451 N N . GLN B 1 260 ? 4.875 -17.781 -26.609 1 91.06 260 GLN B N 1
ATOM 8452 C CA . GLN B 1 260 ? 4.805 -18.406 -25.297 1 91.06 260 GLN B CA 1
ATOM 8453 C C . GLN B 1 260 ? 3.363 -18.5 -24.797 1 91.06 260 GLN B C 1
ATOM 8455 O O . GLN B 1 260 ? 2.961 -19.5 -24.219 1 91.06 260 GLN B O 1
ATOM 8460 N N . GLN B 1 261 ? 2.637 -17.5 -25.062 1 91.44 261 GLN B N 1
ATOM 8461 C CA . GLN B 1 261 ? 1.242 -17.469 -24.641 1 91.44 261 GLN B CA 1
ATOM 8462 C C . GLN B 1 261 ? 0.406 -18.5 -25.391 1 91.44 261 GLN B C 1
ATOM 8464 O O . GLN B 1 261 ? -0.428 -19.188 -24.797 1 91.44 261 GLN B O 1
ATOM 8469 N N . LYS B 1 262 ? 0.58 -18.594 -26.625 1 93.31 262 LYS B N 1
ATOM 8470 C CA . LYS B 1 262 ? -0.178 -19.531 -27.438 1 93.31 262 LYS B CA 1
ATOM 8471 C C . LYS B 1 262 ? 0.15 -20.969 -27.047 1 93.31 262 LYS B C 1
ATOM 8473 O O . LYS B 1 262 ? -0.741 -21.828 -26.984 1 93.31 262 LYS B O 1
ATOM 8478 N N . ILE B 1 263 ? 1.436 -21.156 -26.812 1 94.44 263 ILE B N 1
ATOM 8479 C CA . ILE B 1 263 ? 1.852 -22.484 -26.375 1 94.44 263 ILE B CA 1
ATOM 8480 C C . ILE B 1 263 ? 1.215 -22.812 -25.016 1 94.44 263 ILE B C 1
ATOM 8482 O O . ILE B 1 263 ? 0.705 -23.906 -24.812 1 94.44 263 ILE B O 1
ATOM 8486 N N . ARG B 1 264 ? 1.233 -21.891 -24.172 1 94.19 264 ARG B N 1
ATOM 8487 C CA . ARG B 1 264 ? 0.667 -22.078 -22.844 1 94.19 264 ARG B CA 1
ATOM 8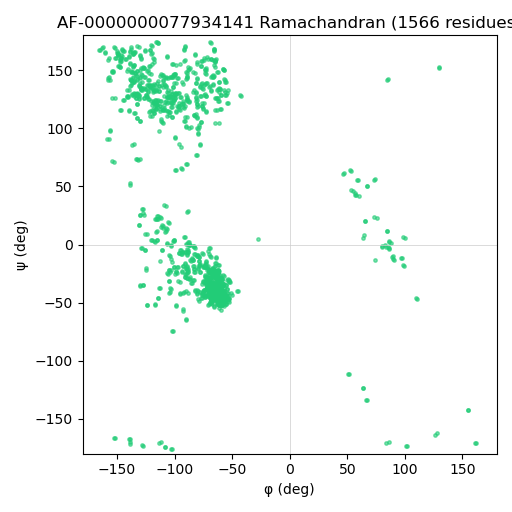488 C C . ARG B 1 264 ? -0.825 -22.375 -22.922 1 94.19 264 ARG B C 1
ATOM 8490 O O . ARG B 1 264 ? -1.308 -23.312 -22.266 1 94.19 264 ARG B O 1
ATOM 8497 N N . VAL B 1 265 ? -1.535 -21.609 -23.703 1 96.25 265 VAL B N 1
ATOM 8498 C CA . VAL B 1 265 ? -2.969 -21.828 -23.875 1 96.25 265 VAL B CA 1
ATOM 8499 C C . VAL B 1 265 ? -3.215 -23.234 -24.422 1 96.25 265 VAL B C 1
ATOM 8501 O O . VAL B 1 265 ? -4.074 -23.953 -23.906 1 96.25 265 VAL B O 1
ATOM 8504 N N . SER B 1 266 ? -2.443 -23.594 -25.391 1 97.56 266 SER B N 1
ATOM 8505 C CA . SER B 1 266 ? -2.607 -24.922 -26 1 97.56 266 SER B CA 1
ATOM 8506 C C . SER B 1 266 ? -2.365 -26.031 -24.969 1 97.56 266 SER B C 1
ATOM 8508 O O . SER B 1 266 ? -3.15 -26.969 -24.875 1 97.56 266 SER B O 1
ATOM 8510 N N . GLU B 1 267 ? -1.326 -25.844 -24.266 1 97.69 267 GLU B N 1
ATOM 8511 C CA . GLU B 1 267 ? -0.939 -26.859 -23.297 1 97.69 267 GLU B CA 1
ATOM 8512 C C . GLU B 1 267 ? -1.967 -26.969 -22.172 1 97.69 267 GLU B C 1
ATOM 8514 O O . GLU B 1 267 ? -2.383 -28.062 -21.812 1 97.69 267 GLU B O 1
ATOM 8519 N N . VAL B 1 268 ? -2.424 -25.859 -21.625 1 97.94 268 VAL B N 1
ATOM 8520 C CA . VAL B 1 268 ? -3.324 -25.875 -20.484 1 97.94 268 VAL B CA 1
ATOM 8521 C C . VAL B 1 268 ? -4.695 -26.406 -20.906 1 97.94 268 VAL B C 1
ATOM 8523 O O . VAL B 1 268 ? -5.309 -27.203 -20.188 1 97.94 268 VAL B O 1
ATOM 8526 N N . VAL B 1 269 ? -5.164 -25.953 -22.047 1 98.44 269 VAL B N 1
ATOM 8527 C CA . VAL B 1 269 ? -6.438 -26.453 -22.547 1 98.44 269 VAL B CA 1
ATOM 8528 C C . VAL B 1 269 ? -6.367 -27.969 -22.734 1 98.44 269 VAL B C 1
ATOM 8530 O O . VAL B 1 269 ? -7.258 -28.688 -22.281 1 98.44 269 VAL B O 1
ATOM 8533 N N . ALA B 1 270 ? -5.285 -28.406 -23.344 1 98.62 270 ALA B N 1
ATOM 8534 C CA . ALA B 1 270 ? -5.117 -29.828 -23.562 1 98.62 270 ALA B CA 1
ATOM 8535 C C . ALA B 1 270 ? -5.008 -30.578 -22.25 1 98.62 270 ALA B C 1
ATOM 8537 O O . ALA B 1 270 ? -5.547 -31.688 -22.094 1 98.62 270 ALA B O 1
ATOM 8538 N N . HIS B 1 271 ? -4.266 -30.047 -21.312 1 98.19 271 HIS B N 1
ATOM 8539 C CA . HIS B 1 271 ? -4.082 -30.641 -20 1 98.19 271 HIS B CA 1
ATOM 8540 C C . HIS B 1 271 ? -5.422 -30.828 -19.297 1 98.19 271 HIS B C 1
ATOM 8542 O O . HIS B 1 271 ? -5.723 -31.922 -18.812 1 98.19 271 HIS B O 1
ATOM 8548 N N . GLU B 1 272 ? -6.195 -29.766 -19.297 1 98.25 272 GLU B N 1
ATOM 8549 C CA . GLU B 1 272 ? -7.48 -29.812 -18.594 1 98.25 272 GLU B CA 1
ATOM 8550 C C . GLU B 1 272 ? -8.445 -30.781 -19.297 1 98.25 272 GLU B C 1
ATOM 8552 O O . GLU B 1 272 ? -9.266 -31.422 -18.641 1 98.25 272 GLU B O 1
ATOM 8557 N N . LEU B 1 273 ? -8.383 -30.797 -20.562 1 98.44 273 LEU B N 1
ATOM 8558 C CA . LEU B 1 273 ? -9.25 -31.719 -21.297 1 98.44 273 LEU B CA 1
ATOM 8559 C C . LEU B 1 273 ? -8.844 -33.156 -21.047 1 98.44 273 LEU B C 1
ATOM 8561 O O . LEU B 1 273 ? -9.688 -34.062 -21.047 1 98.44 273 LEU B O 1
ATOM 8565 N N . ALA B 1 274 ? -7.543 -33.438 -20.844 1 98.25 274 ALA B N 1
ATOM 8566 C CA . ALA B 1 274 ? -7.098 -34.812 -20.531 1 98.25 274 ALA B CA 1
ATOM 8567 C C . ALA B 1 274 ? -7.77 -35.312 -19.266 1 98.25 274 ALA B C 1
ATOM 8569 O O . ALA B 1 274 ? -8.062 -36.5 -19.156 1 98.25 274 ALA B O 1
ATOM 8570 N N . HIS B 1 275 ? -8.023 -34.438 -18.359 1 97.88 275 HIS B N 1
ATOM 8571 C CA . HIS B 1 275 ? -8.633 -34.781 -17.094 1 97.88 275 HIS B CA 1
ATOM 8572 C C . HIS B 1 275 ? -10.031 -35.344 -17.281 1 97.88 275 HIS B C 1
ATOM 8574 O O . HIS B 1 275 ? -10.547 -36.062 -16.438 1 97.88 275 HIS B O 1
ATOM 8580 N N . GLN B 1 276 ? -10.703 -35 -18.391 1 97.5 276 GLN B N 1
ATOM 8581 C CA . GLN B 1 276 ? -12.031 -35.531 -18.625 1 97.5 276 GLN B CA 1
ATOM 8582 C C . GLN B 1 276 ? -12.016 -37.062 -18.656 1 97.5 276 GLN B C 1
ATOM 8584 O O . GLN B 1 276 ? -13.016 -37.688 -18.328 1 97.5 276 GLN B O 1
ATOM 8589 N N . TRP B 1 277 ? -10.906 -37.625 -19 1 97.12 277 TRP B N 1
ATOM 8590 C CA . TRP B 1 277 ? -10.711 -39.062 -18.938 1 97.12 277 TRP B CA 1
ATOM 8591 C C . TRP B 1 277 ? -9.953 -39.469 -17.672 1 97.12 277 TRP B C 1
ATOM 8593 O O . TRP B 1 277 ? -10.383 -40.344 -16.938 1 97.12 277 TRP B O 1
ATOM 8603 N N . PHE B 1 278 ? -8.828 -38.812 -17.5 1 95.19 278 PHE B N 1
ATOM 8604 C CA . PHE B 1 278 ? -8 -39.094 -16.328 1 95.19 278 PHE B CA 1
ATOM 8605 C C . PHE B 1 278 ? -8.391 -38.156 -15.172 1 95.19 278 PHE B C 1
ATOM 8607 O O . PHE B 1 278 ? -8.07 -36.969 -15.18 1 95.19 278 PHE B O 1
ATOM 8614 N N . GLY B 1 279 ? -9.008 -38.625 -14.125 1 93.5 279 GLY B N 1
ATOM 8615 C CA . GLY B 1 279 ? -9.469 -37.812 -13.008 1 93.5 279 GLY B CA 1
ATOM 8616 C C . GLY B 1 279 ? -10.977 -37.719 -12.93 1 93.5 279 GLY B C 1
ATOM 8617 O O . GLY B 1 279 ? -11.555 -37.781 -11.836 1 93.5 279 GLY B O 1
ATOM 8618 N N . ASP B 1 280 ? -11.578 -37.438 -14.164 1 97.06 280 ASP B N 1
ATOM 8619 C CA . ASP B 1 280 ? -13.023 -37.281 -14.164 1 97.06 280 ASP B CA 1
ATOM 8620 C C . ASP B 1 280 ? -13.727 -38.625 -14.422 1 97.06 280 ASP B C 1
ATOM 8622 O O . ASP B 1 280 ? -14.43 -39.125 -13.555 1 97.06 280 ASP B O 1
ATOM 8626 N N . LEU B 1 281 ? -13.516 -39.188 -15.586 1 96.88 281 LEU B N 1
ATOM 8627 C CA . LEU B 1 281 ? -14.094 -40.469 -15.922 1 96.88 281 LEU B CA 1
ATOM 8628 C C . LEU B 1 281 ? -13.602 -41.562 -14.969 1 96.88 281 LEU B C 1
ATOM 8630 O O . LEU B 1 281 ? -14.398 -42.312 -14.406 1 96.88 281 LEU B O 1
ATOM 8634 N N . VAL B 1 282 ? -12.328 -41.688 -14.875 1 96.62 282 VAL B N 1
ATOM 8635 C CA . VAL B 1 282 ? -11.695 -42.562 -13.891 1 96.62 282 VAL B CA 1
ATOM 8636 C C . VAL B 1 282 ? -11.016 -41.688 -12.812 1 96.62 282 VAL B C 1
ATOM 8638 O O . VAL B 1 282 ? -10.109 -40.906 -13.109 1 96.62 282 VAL B O 1
ATOM 8641 N N . THR B 1 283 ? -11.469 -41.812 -11.594 1 95.5 283 THR B N 1
ATOM 8642 C CA . THR B 1 283 ? -10.992 -40.969 -10.5 1 95.5 283 THR B CA 1
ATOM 8643 C C . THR B 1 283 ? -10.195 -41.812 -9.492 1 95.5 283 THR B C 1
ATOM 8645 O O . THR B 1 283 ? -10.477 -43 -9.297 1 95.5 283 THR B O 1
ATOM 8648 N N . MET B 1 284 ? -9.172 -41.219 -8.867 1 93.81 284 MET B N 1
ATOM 8649 C CA . MET B 1 284 ? -8.43 -41.906 -7.824 1 93.81 284 MET B CA 1
ATOM 8650 C C . MET B 1 284 ? -9.312 -42.188 -6.617 1 93.81 284 MET B C 1
ATOM 8652 O O . MET B 1 284 ? -10.281 -41.469 -6.367 1 93.81 284 MET B O 1
ATOM 8656 N N . LYS B 1 285 ? -8.922 -43.156 -5.875 1 91.88 285 LYS B N 1
ATOM 8657 C CA . LYS B 1 285 ? -9.672 -43.5 -4.676 1 91.88 285 LYS B CA 1
ATOM 8658 C C . LYS B 1 285 ? -9.445 -42.5 -3.564 1 91.88 285 LYS B C 1
ATOM 8660 O O . LYS B 1 285 ? -10.359 -42.188 -2.797 1 91.88 285 LYS B O 1
ATOM 8665 N N . TRP B 1 286 ? -8.234 -42.125 -3.488 1 91.31 286 TRP B N 1
ATOM 8666 C CA . TRP B 1 286 ? -7.797 -41.094 -2.551 1 91.31 286 TRP B CA 1
ATOM 8667 C C . TRP B 1 286 ? -6.66 -40.25 -3.145 1 91.31 286 TRP B C 1
ATOM 8669 O O . TRP B 1 286 ? -6.148 -40.594 -4.219 1 91.31 286 TRP B O 1
ATOM 8679 N N . TRP B 1 287 ? -6.387 -39.219 -2.52 1 91.06 287 TRP B N 1
ATOM 8680 C CA . TRP B 1 287 ? -5.445 -38.25 -3.061 1 91.06 287 TRP B CA 1
ATOM 8681 C C . TRP B 1 287 ? -4.023 -38.781 -3.051 1 91.06 287 TRP B C 1
ATOM 8683 O O . TRP B 1 287 ? -3.123 -38.219 -3.662 1 91.06 287 TRP B O 1
ATOM 8693 N N . ASP B 1 288 ? -3.795 -40 -2.508 1 88.69 288 ASP B N 1
ATOM 8694 C CA . ASP B 1 288 ? -2.512 -40.688 -2.578 1 88.69 288 ASP B CA 1
ATOM 8695 C C . ASP B 1 288 ? -2.088 -40.906 -4.027 1 88.69 288 ASP B C 1
ATOM 8697 O O . ASP B 1 288 ? -0.893 -40.938 -4.336 1 88.69 288 ASP B O 1
ATOM 8701 N N . ASP B 1 289 ? -3.07 -41.031 -4.852 1 90.38 289 ASP B N 1
ATOM 8702 C CA . ASP B 1 289 ? -2.811 -41.375 -6.246 1 90.38 289 ASP B CA 1
ATOM 8703 C C . ASP B 1 289 ? -3.092 -40.188 -7.164 1 90.38 289 ASP B C 1
ATOM 8705 O O . ASP B 1 289 ? -3.541 -40.375 -8.297 1 90.38 289 ASP B O 1
ATOM 8709 N N . LEU B 1 290 ? -2.809 -39 -6.605 1 91.12 290 LEU B N 1
ATOM 8710 C CA . LEU B 1 290 ? -3.043 -37.781 -7.375 1 91.12 290 LEU B CA 1
ATOM 8711 C C . LEU B 1 290 ? -2.322 -37.844 -8.719 1 91.12 290 LEU B C 1
ATOM 8713 O O . LEU B 1 290 ? -2.805 -37.312 -9.711 1 91.12 290 LEU B O 1
ATOM 8717 N N . TRP B 1 291 ? -1.209 -38.531 -8.805 1 91.38 291 TRP B N 1
ATOM 8718 C CA . TRP B 1 291 ? -0.384 -38.625 -10.008 1 91.38 291 TRP B CA 1
ATOM 8719 C C . TRP B 1 291 ? -1.146 -39.281 -11.148 1 91.38 291 TRP B C 1
ATOM 8721 O O . TRP B 1 291 ? -0.861 -39.031 -12.32 1 91.38 291 TRP B O 1
ATOM 8731 N N . LEU B 1 292 ? -2.176 -40.094 -10.875 1 92.31 292 LEU B N 1
ATOM 8732 C CA . LEU B 1 292 ? -3 -40.719 -11.898 1 92.31 292 LEU B CA 1
ATOM 8733 C C . LEU B 1 292 ? -3.773 -39.656 -12.695 1 92.31 292 LEU B C 1
ATOM 8735 O O . LEU B 1 292 ? -4.16 -39.906 -13.836 1 92.31 292 LEU B O 1
ATOM 8739 N N . ASN B 1 293 ? -3.938 -38.562 -12.016 1 93.62 293 ASN B N 1
ATOM 8740 C CA . ASN B 1 293 ? -4.582 -37.438 -12.672 1 93.62 293 ASN B CA 1
ATOM 8741 C C . ASN B 1 293 ? -3.555 -36.5 -13.32 1 93.62 293 ASN B C 1
ATOM 8743 O O . ASN B 1 293 ? -3.566 -36.312 -14.539 1 93.62 293 ASN B O 1
ATOM 8747 N N . GLU B 1 294 ? -2.654 -36.062 -12.523 1 94.12 294 GLU B N 1
ATOM 8748 C CA . GLU B 1 294 ? -1.823 -34.938 -12.898 1 94.12 294 GLU B CA 1
ATOM 8749 C C . GLU B 1 294 ? -0.68 -35.344 -13.82 1 94.12 294 GLU B C 1
ATOM 8751 O O . GLU B 1 294 ? -0.328 -34.625 -14.758 1 94.12 294 GLU B O 1
ATOM 8756 N N . SER B 1 295 ? -0.069 -36.469 -13.5 1 95.25 295 SER B N 1
ATOM 8757 C CA . SER B 1 295 ? 1.021 -36.938 -14.344 1 95.25 295 SER B CA 1
ATOM 8758 C C . SER B 1 295 ? 0.523 -37.281 -15.75 1 95.25 295 SER B C 1
ATOM 8760 O O . SER B 1 295 ? 1.166 -36.938 -16.734 1 95.25 295 SER B O 1
ATOM 8762 N N . PHE B 1 296 ? -0.592 -37.906 -15.789 1 94.62 296 PHE B N 1
ATOM 8763 C CA . PHE B 1 296 ? -1.135 -38.312 -17.078 1 94.62 296 PHE B CA 1
ATOM 8764 C C . PHE B 1 296 ? -1.617 -37.094 -17.875 1 94.62 296 PHE B C 1
ATOM 8766 O O . PHE B 1 296 ? -1.396 -37.031 -19.078 1 94.62 296 PHE B O 1
ATOM 8773 N N . ALA B 1 297 ? -2.336 -36.219 -17.156 1 96.94 297 ALA B N 1
ATOM 8774 C CA . ALA B 1 297 ? -2.777 -35.031 -17.859 1 96.94 297 ALA B CA 1
ATOM 8775 C C . ALA B 1 297 ? -1.588 -34.219 -18.406 1 96.94 297 ALA B C 1
ATOM 8777 O O . ALA B 1 297 ? -1.646 -33.688 -19.516 1 96.94 297 ALA B O 1
ATOM 8778 N N . THR B 1 298 ? -0.5 -34.188 -17.625 1 97.44 298 THR B N 1
ATOM 8779 C CA . THR B 1 298 ? 0.699 -33.5 -18.047 1 97.44 298 THR B CA 1
ATOM 8780 C C . THR B 1 298 ? 1.343 -34.188 -19.25 1 97.44 298 THR B C 1
ATOM 8782 O O . THR B 1 298 ? 1.662 -33.531 -20.25 1 97.44 298 THR B O 1
ATOM 8785 N N . PHE B 1 299 ? 1.459 -35.469 -19.234 1 97.12 299 PHE B N 1
ATOM 8786 C CA . PHE B 1 299 ? 2.055 -36.219 -20.328 1 97.12 299 PHE B CA 1
ATOM 8787 C C . PHE B 1 299 ? 1.194 -36.156 -21.578 1 97.12 299 PHE B C 1
ATOM 8789 O O . PHE B 1 299 ? 1.694 -35.875 -22.656 1 97.12 299 PHE B O 1
ATOM 8796 N N . MET B 1 300 ? -0.082 -36.312 -21.422 1 97.38 300 MET B N 1
ATOM 8797 C CA . MET B 1 300 ? -0.994 -36.406 -22.562 1 97.38 300 MET B CA 1
ATOM 8798 C C . MET B 1 300 ? -1.158 -35.031 -23.219 1 97.38 300 MET B C 1
ATOM 8800 O O . MET B 1 300 ? -1.316 -34.938 -24.438 1 97.38 300 MET B O 1
ATOM 8804 N N . SER B 1 301 ? -1.195 -34.031 -22.391 1 98.06 301 SER B N 1
ATOM 8805 C CA . SER B 1 301 ? -1.337 -32.688 -22.969 1 98.06 301 SER B CA 1
ATOM 8806 C C . SER B 1 301 ? -0.18 -32.375 -23.906 1 98.06 301 SER B C 1
ATOM 8808 O O . SER B 1 301 ? -0.391 -31.859 -25.016 1 98.06 301 SER B O 1
ATOM 8810 N N . HIS B 1 302 ? 1.065 -32.719 -23.469 1 97.56 302 HIS B N 1
ATOM 8811 C CA . HIS B 1 302 ? 2.213 -32.469 -24.344 1 97.56 302 HIS B CA 1
ATOM 8812 C C . HIS B 1 302 ? 2.156 -33.375 -25.578 1 97.56 302 HIS B C 1
ATOM 8814 O O . HIS B 1 302 ? 2.482 -32.938 -26.688 1 97.56 302 HIS B O 1
ATOM 8820 N N . LYS B 1 303 ? 1.729 -34.562 -25.438 1 97.19 303 LYS B N 1
ATOM 8821 C CA . LYS B 1 303 ? 1.586 -35.5 -26.562 1 97.19 303 LYS B CA 1
ATOM 8822 C C . LYS B 1 303 ? 0.531 -35 -27.547 1 97.19 303 LYS B C 1
ATOM 8824 O O . LYS B 1 303 ? 0.77 -34.969 -28.75 1 97.19 303 LYS B O 1
ATOM 8829 N N . ALA B 1 304 ? -0.588 -34.594 -27 1 98.06 304 ALA B N 1
ATOM 8830 C CA . ALA B 1 304 ? -1.698 -34.125 -27.844 1 98.06 304 ALA B CA 1
ATOM 8831 C C . ALA B 1 304 ? -1.311 -32.875 -28.641 1 98.06 304 ALA B C 1
ATOM 8833 O O . ALA B 1 304 ? -1.533 -32.812 -29.844 1 98.06 304 ALA B O 1
ATOM 8834 N N . VAL B 1 305 ? -0.772 -31.938 -27.953 1 98 305 VAL B N 1
ATOM 8835 C CA . VAL B 1 305 ? -0.429 -30.688 -28.641 1 98 305 VAL B CA 1
ATOM 8836 C C . VAL B 1 305 ? 0.696 -30.938 -29.641 1 98 305 VAL B C 1
ATOM 8838 O O . VAL B 1 305 ? 0.733 -30.328 -30.703 1 98 305 VAL B O 1
ATOM 8841 N N . ASN B 1 306 ? 1.661 -31.828 -29.266 1 97 306 ASN B N 1
ATOM 8842 C CA . ASN B 1 306 ? 2.725 -32.188 -30.203 1 97 306 ASN B CA 1
ATOM 8843 C C . ASN B 1 306 ? 2.166 -32.781 -31.484 1 97 306 ASN B C 1
ATOM 8845 O O . ASN B 1 306 ? 2.707 -32.562 -32.562 1 97 306 ASN B O 1
ATOM 8849 N N . GLU B 1 307 ? 1.14 -33.5 -31.406 1 96.81 307 GLU B N 1
ATOM 8850 C CA . GLU B 1 307 ? 0.533 -34.188 -32.562 1 96.81 307 GLU B CA 1
ATOM 8851 C C . GLU B 1 307 ? -0.358 -33.219 -33.344 1 96.81 307 GLU B C 1
ATOM 8853 O O . GLU B 1 307 ? -0.379 -33.25 -34.562 1 96.81 307 GLU B O 1
ATOM 8858 N N . THR B 1 308 ? -1.1 -32.375 -32.656 1 96.38 308 THR B N 1
ATOM 8859 C CA . THR B 1 308 ? -2.104 -31.531 -33.281 1 96.38 308 THR B CA 1
ATOM 8860 C C . THR B 1 308 ? -1.484 -30.234 -33.781 1 96.38 308 THR B C 1
ATOM 8862 O O . THR B 1 308 ? -1.995 -29.594 -34.719 1 96.38 308 THR B O 1
ATOM 8865 N N . PHE B 1 309 ? -0.433 -29.828 -33.125 1 95.31 309 PHE B N 1
ATOM 8866 C CA . PHE B 1 309 ? 0.34 -28.641 -33.5 1 95.31 309 PHE B CA 1
ATOM 8867 C C . PHE B 1 309 ? 1.833 -28.953 -33.5 1 95.31 309 PHE B C 1
ATOM 8869 O O . PHE B 1 309 ? 2.582 -28.406 -32.688 1 95.31 309 PHE B O 1
ATOM 8876 N N . PRO B 1 310 ? 2.287 -29.656 -34.438 1 94.62 310 PRO B N 1
ATOM 8877 C CA . PRO B 1 310 ? 3.666 -30.141 -34.438 1 94.62 310 PRO B CA 1
ATOM 8878 C C . PRO B 1 310 ? 4.695 -29.016 -34.5 1 94.62 310 PRO B C 1
ATOM 8880 O O . PRO B 1 310 ? 5.832 -29.188 -34.062 1 94.62 310 PRO B O 1
ATOM 8883 N N . GLU B 1 311 ? 4.285 -27.859 -35 1 92 311 GLU B N 1
ATOM 8884 C CA . GLU B 1 311 ? 5.191 -26.734 -35.125 1 92 311 GLU B CA 1
ATOM 8885 C C . GLU B 1 311 ? 5.641 -26.25 -33.75 1 92 311 GLU B C 1
ATOM 8887 O O . GLU B 1 311 ? 6.66 -25.562 -33.625 1 92 311 GLU B O 1
ATOM 8892 N N . TRP B 1 312 ? 4.957 -26.641 -32.688 1 93.81 312 TRP B N 1
ATOM 8893 C CA . TRP B 1 312 ? 5.27 -26.172 -31.359 1 93.81 312 TRP B CA 1
ATOM 8894 C C . TRP B 1 312 ? 6.352 -27.031 -30.719 1 93.81 312 TRP B C 1
ATOM 8896 O O . TRP B 1 312 ? 6.961 -26.641 -29.719 1 93.81 312 TRP B O 1
ATOM 8906 N N . ARG B 1 313 ? 6.668 -28.141 -31.219 1 94.62 313 ARG B N 1
ATOM 8907 C CA . ARG B 1 313 ? 7.711 -29.031 -30.719 1 94.62 313 ARG B CA 1
ATOM 8908 C C . ARG B 1 313 ? 7.598 -29.203 -29.203 1 94.62 313 ARG B C 1
ATOM 8910 O O . ARG B 1 313 ? 8.562 -28.969 -28.469 1 94.62 313 ARG B O 1
ATOM 8917 N N . MET B 1 314 ? 6.484 -29.734 -28.734 1 95.75 314 MET B N 1
ATOM 8918 C CA . MET B 1 314 ? 6.066 -29.672 -27.344 1 95.75 314 MET B CA 1
ATOM 8919 C C . MET B 1 314 ? 6.996 -30.5 -26.453 1 95.75 314 MET B C 1
ATOM 8921 O O . MET B 1 314 ? 7.094 -30.25 -25.25 1 95.75 314 MET B O 1
ATOM 8925 N N . TRP B 1 315 ? 7.715 -31.406 -26.953 1 94.62 315 TRP B N 1
ATOM 8926 C CA . TRP B 1 315 ? 8.617 -32.219 -26.141 1 94.62 315 TRP B CA 1
ATOM 8927 C C . TRP B 1 315 ? 9.836 -31.391 -25.703 1 94.62 315 TRP B C 1
ATOM 8929 O O . TRP B 1 315 ? 10.445 -31.672 -24.672 1 94.62 315 TRP B O 1
ATOM 8939 N N . GLU B 1 316 ? 10.203 -30.359 -26.547 1 94.94 316 GLU B N 1
ATOM 8940 C CA . GLU B 1 316 ? 11.242 -29.438 -26.109 1 94.94 316 GLU B CA 1
ATOM 8941 C C . GLU B 1 316 ? 10.805 -28.625 -24.906 1 94.94 316 GLU B C 1
ATOM 8943 O O . GLU B 1 316 ? 11.539 -28.5 -23.922 1 94.94 316 GLU B O 1
ATOM 8948 N N . SER B 1 317 ? 9.562 -28.141 -25 1 93.62 317 SER B N 1
ATOM 8949 C CA . SER B 1 317 ? 9 -27.406 -23.875 1 93.62 317 SER B CA 1
ATOM 8950 C C . SER B 1 317 ? 8.812 -28.297 -22.656 1 93.62 317 SER B C 1
ATOM 8952 O O . SER B 1 317 ? 8.945 -27.844 -21.516 1 93.62 317 SER B O 1
ATOM 8954 N N . PHE B 1 318 ? 8.516 -29.547 -22.875 1 95.88 318 PHE B N 1
ATOM 8955 C CA . PHE B 1 318 ? 8.336 -30.531 -21.812 1 95.88 318 PHE B CA 1
ATOM 8956 C C . PHE B 1 318 ? 9.609 -30.656 -20.969 1 95.88 318 PHE B C 1
ATOM 8958 O O . PHE B 1 318 ? 9.547 -30.734 -19.75 1 95.88 318 PHE B O 1
ATOM 8965 N N . LEU B 1 319 ? 10.742 -30.656 -21.641 1 96.12 319 LEU B N 1
ATOM 8966 C CA . LEU B 1 319 ? 12.016 -30.812 -20.938 1 96.12 319 LEU B CA 1
ATOM 8967 C C . LEU B 1 319 ? 12.281 -29.609 -20.031 1 96.12 319 LEU B C 1
ATOM 8969 O O . LEU B 1 319 ? 12.68 -29.766 -18.875 1 96.12 319 LEU B O 1
ATOM 8973 N N . ILE B 1 320 ? 12.008 -28.438 -20.5 1 94.81 320 ILE B N 1
ATOM 8974 C CA . ILE B 1 320 ? 12.297 -27.203 -19.781 1 94.81 320 ILE B CA 1
ATOM 8975 C C . ILE B 1 320 ? 11.266 -27 -18.672 1 94.81 320 ILE B C 1
ATOM 8977 O O . ILE B 1 320 ? 11.609 -26.609 -17.562 1 94.81 320 ILE B O 1
ATOM 8981 N N . GLY B 1 321 ? 10.086 -27.281 -19.047 1 94.19 321 GLY B N 1
ATOM 8982 C CA . GLY B 1 321 ? 8.984 -26.891 -18.172 1 94.19 321 GLY B CA 1
ATOM 8983 C C . GLY B 1 321 ? 8.602 -27.969 -17.172 1 94.19 321 GLY B C 1
ATOM 8984 O O . GLY B 1 321 ? 8.031 -27.672 -16.125 1 94.19 321 GLY B O 1
ATOM 8985 N N . GLU B 1 322 ? 8.812 -29.188 -17.469 1 96 322 GLU B N 1
ATOM 8986 C CA . GLU B 1 322 ? 8.352 -30.297 -16.625 1 96 322 GLU B CA 1
ATOM 8987 C C . GLU B 1 322 ? 9.531 -31.109 -16.094 1 96 322 GLU B C 1
ATOM 8989 O O . GLU B 1 322 ? 9.719 -31.203 -14.875 1 96 322 GLU B O 1
ATOM 8994 N N . THR B 1 323 ? 10.383 -31.516 -16.953 1 96.75 323 THR B N 1
ATOM 8995 C CA . THR B 1 323 ? 11.438 -32.438 -16.562 1 96.75 323 THR B CA 1
ATOM 8996 C C . THR B 1 323 ? 12.469 -31.766 -15.672 1 96.75 323 THR B C 1
ATOM 8998 O O . THR B 1 323 ? 12.789 -32.25 -14.594 1 96.75 323 THR B O 1
ATOM 9001 N N . SER B 1 324 ? 12.945 -30.656 -16.125 1 96.75 324 SER B N 1
ATOM 9002 C CA . SER B 1 324 ? 14.031 -29.984 -15.406 1 96.75 324 SER B CA 1
ATOM 9003 C C . SER B 1 324 ? 13.594 -29.562 -14.008 1 96.75 324 SER B C 1
ATOM 9005 O O . SER B 1 324 ? 14.258 -29.859 -13.016 1 96.75 324 SER B O 1
ATOM 9007 N N . PRO B 1 325 ? 12.477 -28.922 -13.883 1 95.5 325 PRO B N 1
ATOM 9008 C CA . PRO B 1 325 ? 12.039 -28.547 -12.539 1 95.5 325 PRO B CA 1
ATOM 9009 C C . PRO B 1 325 ? 11.797 -29.75 -11.641 1 95.5 325 PRO B C 1
ATOM 9011 O O . PRO B 1 325 ? 12.094 -29.703 -10.445 1 95.5 325 PRO B O 1
ATOM 9014 N N . ALA B 1 326 ? 11.227 -30.766 -12.195 1 96.56 326 ALA B N 1
ATOM 9015 C CA . ALA B 1 326 ? 11 -31.984 -11.422 1 96.56 326 ALA B CA 1
ATOM 9016 C C . ALA B 1 326 ? 12.32 -32.562 -10.938 1 96.56 326 ALA B C 1
ATOM 9018 O O . ALA B 1 326 ? 12.422 -33.031 -9.805 1 96.56 326 ALA B O 1
ATOM 9019 N N . MET B 1 327 ? 13.289 -32.531 -11.812 1 97.38 327 MET B N 1
ATOM 9020 C CA . MET B 1 327 ? 14.594 -33.094 -11.445 1 97.38 327 MET B CA 1
ATOM 9021 C C . MET B 1 327 ? 15.234 -32.25 -10.336 1 97.38 327 MET B C 1
ATOM 9023 O O . MET B 1 327 ? 15.875 -32.812 -9.438 1 97.38 327 MET B O 1
ATOM 9027 N N . LEU B 1 328 ? 15.078 -31 -10.383 1 96.38 328 LEU B N 1
ATOM 9028 C CA . LEU B 1 328 ? 15.594 -30.156 -9.312 1 96.38 328 LEU B CA 1
ATOM 9029 C C . LEU B 1 328 ? 14.93 -30.5 -7.984 1 96.38 328 LEU B C 1
ATOM 9031 O O . LEU B 1 328 ? 15.617 -30.734 -6.988 1 96.38 328 LEU B O 1
ATOM 9035 N N . LYS B 1 329 ? 13.656 -30.531 -7.98 1 95.62 329 LYS B N 1
ATOM 9036 C CA . LYS B 1 329 ? 12.922 -30.781 -6.738 1 95.62 329 LYS B CA 1
ATOM 9037 C C . LYS B 1 329 ? 13.188 -32.188 -6.211 1 95.62 329 LYS B C 1
ATOM 9039 O O . LYS B 1 329 ? 13.25 -32.406 -5 1 95.62 329 LYS B O 1
ATOM 9044 N N . ASP B 1 330 ? 13.383 -33.094 -7.129 1 96.38 330 ASP B N 1
ATOM 9045 C CA . ASP B 1 330 ? 13.578 -34.5 -6.742 1 96.38 330 ASP B CA 1
ATOM 9046 C C . ASP B 1 330 ? 15.016 -34.75 -6.293 1 96.38 330 ASP B C 1
ATOM 9048 O O . ASP B 1 330 ? 15.336 -35.844 -5.801 1 96.38 330 ASP B O 1
ATOM 9052 N N . ALA B 1 331 ? 15.836 -33.781 -6.488 1 97.12 331 ALA B N 1
ATOM 9053 C CA . ALA B 1 331 ? 17.234 -33.906 -6.059 1 97.12 331 ALA B CA 1
ATOM 9054 C C . ALA B 1 331 ? 17.391 -33.469 -4.609 1 97.12 331 ALA B C 1
ATOM 9056 O O . ALA B 1 331 ? 18.5 -33.531 -4.055 1 97.12 331 ALA B O 1
ATOM 9057 N N . LEU B 1 332 ? 16.344 -33.062 -4 1 96.56 332 LEU B N 1
ATOM 9058 C CA . LEU B 1 332 ? 16.391 -32.531 -2.648 1 96.56 332 LEU B CA 1
ATOM 9059 C C . LEU B 1 332 ? 16.172 -33.625 -1.612 1 96.56 332 LEU B C 1
ATOM 9061 O O . LEU B 1 332 ? 15.531 -34.625 -1.907 1 96.56 332 LEU B O 1
ATOM 9065 N N . ASN B 1 333 ? 16.641 -33.312 -0.383 1 94.19 333 ASN B N 1
ATOM 9066 C CA . ASN B 1 333 ? 16.375 -34.219 0.735 1 94.19 333 ASN B CA 1
ATOM 9067 C C . ASN B 1 333 ? 14.906 -34.188 1.151 1 94.19 333 ASN B C 1
ATOM 9069 O O . ASN B 1 333 ? 14.359 -35.188 1.631 1 94.19 333 ASN B O 1
ATOM 9073 N N . THR B 1 334 ? 14.289 -33.094 0.841 1 90.44 334 THR B N 1
ATOM 9074 C CA . THR B 1 334 ? 12.914 -32.875 1.253 1 90.44 334 THR B CA 1
ATOM 9075 C C . THR B 1 334 ? 11.938 -33.438 0.234 1 90.44 334 THR B C 1
ATOM 9077 O O . THR B 1 334 ? 10.719 -33.312 0.385 1 90.44 334 THR B O 1
ATOM 9080 N N . THR B 1 335 ? 12.438 -34.062 -0.815 1 93 335 THR B N 1
ATOM 9081 C CA . THR B 1 335 ? 11.57 -34.625 -1.855 1 93 335 THR B CA 1
ATOM 9082 C C . THR B 1 335 ? 10.766 -35.812 -1.329 1 93 335 THR B C 1
ATOM 9084 O O . THR B 1 335 ? 10.844 -36.125 -0.144 1 93 335 THR B O 1
ATOM 9087 N N . HIS B 1 336 ? 9.875 -36.312 -2.09 1 89.75 336 HIS B N 1
ATOM 9088 C CA . HIS B 1 336 ? 9.047 -37.5 -1.793 1 89.75 336 HIS B CA 1
ATOM 9089 C C . HIS B 1 336 ? 8.797 -38.312 -3.047 1 89.75 336 HIS B C 1
ATOM 9091 O O . HIS B 1 336 ? 9.062 -37.875 -4.16 1 89.75 336 HIS B O 1
ATOM 9097 N N . SER B 1 337 ? 8.328 -39.5 -2.852 1 92.25 337 SER B N 1
ATOM 9098 C CA . SER B 1 337 ? 7.965 -40.344 -3.975 1 92.25 337 SER B CA 1
ATOM 9099 C C . SER B 1 337 ? 6.695 -39.844 -4.66 1 92.25 337 SER B C 1
ATOM 9101 O O . SER B 1 337 ? 5.965 -39.031 -4.105 1 92.25 337 SER B O 1
ATOM 9103 N N . ILE B 1 338 ? 6.492 -40.281 -5.875 1 90.94 338 ILE B N 1
ATOM 9104 C CA . ILE B 1 338 ? 5.297 -39.906 -6.625 1 90.94 338 ILE B CA 1
ATOM 9105 C C . ILE B 1 338 ? 4.051 -40.344 -5.859 1 90.94 338 ILE B C 1
ATOM 9107 O O . ILE B 1 338 ? 3.111 -39.594 -5.68 1 90.94 338 ILE B O 1
ATOM 9111 N N . GLU B 1 339 ? 4.051 -41.625 -5.484 1 86.25 339 GLU B N 1
ATOM 9112 C CA . GLU B 1 339 ? 3.002 -42.125 -4.602 1 86.25 339 GLU B CA 1
ATOM 9113 C C . GLU B 1 339 ? 3.316 -41.812 -3.141 1 86.25 339 GLU B C 1
ATOM 9115 O O . GLU B 1 339 ? 4.352 -42.25 -2.619 1 86.25 339 GLU B O 1
ATOM 9120 N N . ALA B 1 340 ? 2.539 -40.906 -2.562 1 83.69 340 ALA B N 1
ATOM 9121 C CA . ALA B 1 340 ? 2.768 -40.531 -1.168 1 83.69 340 ALA B CA 1
ATOM 9122 C C . ALA B 1 340 ? 1.466 -40.562 -0.372 1 83.69 340 ALA B C 1
ATOM 9124 O O . ALA B 1 340 ? 0.419 -40.156 -0.864 1 83.69 340 ALA B O 1
ATOM 9125 N N . HIS B 1 341 ? 1.604 -41.094 0.747 1 84.25 341 HIS B N 1
ATOM 9126 C CA . HIS B 1 341 ? 0.421 -41.188 1.597 1 84.25 341 HIS B CA 1
ATOM 9127 C C . HIS B 1 341 ? 0.06 -39.812 2.168 1 84.25 341 HIS B C 1
ATOM 9129 O O . HIS B 1 341 ? 0.932 -39.094 2.652 1 84.25 341 HIS B O 1
ATOM 9135 N N . VAL B 1 342 ? -1.186 -39.5 1.997 1 85.5 342 VAL B N 1
ATOM 9136 C CA . VAL B 1 342 ? -1.663 -38.219 2.51 1 85.5 342 VAL B CA 1
ATOM 9137 C C . VAL B 1 342 ? -2.756 -38.438 3.551 1 85.5 342 VAL B C 1
ATOM 9139 O O . VAL B 1 342 ? -3.662 -39.25 3.336 1 85.5 342 VAL B O 1
ATOM 9142 N N . GLU B 1 343 ? -2.578 -37.75 4.695 1 81.75 343 GLU B N 1
ATOM 9143 C CA . GLU B 1 343 ? -3.494 -37.969 5.809 1 81.75 343 GLU B CA 1
ATOM 9144 C C . GLU B 1 343 ? -4.504 -36.844 5.945 1 81.75 343 GLU B C 1
ATOM 9146 O O . GLU B 1 343 ? -5.652 -37.062 6.332 1 81.75 343 GLU B O 1
ATOM 9151 N N . ASN B 1 344 ? -4.086 -35.656 5.715 1 81.94 344 ASN B N 1
ATOM 9152 C CA . ASN B 1 344 ? -4.953 -34.531 5.965 1 81.94 344 ASN B CA 1
ATOM 9153 C C . ASN B 1 344 ? -4.961 -33.562 4.785 1 81.94 344 ASN B C 1
ATOM 9155 O O . ASN B 1 344 ? -4.191 -33.719 3.836 1 81.94 344 ASN B O 1
ATOM 9159 N N . GLU B 1 345 ? -5.871 -32.625 4.887 1 80.75 345 GLU B N 1
ATOM 9160 C CA . GLU B 1 345 ? -6.129 -31.688 3.799 1 80.75 345 GLU B CA 1
ATOM 9161 C C . GLU B 1 345 ? -4.875 -30.891 3.449 1 80.75 345 GLU B C 1
ATOM 9163 O O . GLU B 1 345 ? -4.594 -30.656 2.273 1 80.75 345 GLU B O 1
ATOM 9168 N N . ALA B 1 346 ? -4.188 -30.453 4.438 1 75.69 346 ALA B N 1
ATOM 9169 C CA . ALA B 1 346 ? -2.98 -29.656 4.219 1 75.69 346 ALA B CA 1
ATOM 9170 C C . ALA B 1 346 ? -1.933 -30.453 3.443 1 75.69 346 ALA B C 1
ATOM 9172 O O . ALA B 1 346 ? -1.233 -29.906 2.59 1 75.69 346 ALA B O 1
ATOM 9173 N N . GLU B 1 347 ? -1.875 -31.719 3.678 1 81.56 347 GLU B N 1
ATOM 9174 C CA . GLU B 1 347 ? -0.936 -32.594 2.988 1 81.56 347 GLU B CA 1
ATOM 9175 C C . GLU B 1 347 ? -1.356 -32.844 1.54 1 81.56 347 GLU B C 1
ATOM 9177 O O . GLU B 1 347 ? -0.509 -32.938 0.651 1 81.56 347 GLU B O 1
ATOM 9182 N N . ILE B 1 348 ? -2.594 -32.875 1.376 1 85 348 ILE B N 1
ATOM 9183 C CA . ILE B 1 348 ? -3.107 -33.031 0.021 1 85 348 ILE B CA 1
ATOM 9184 C C . ILE B 1 348 ? -2.621 -31.891 -0.863 1 85 348 ILE B C 1
ATOM 9186 O O . ILE B 1 348 ? -2.111 -32.125 -1.962 1 85 348 ILE B O 1
ATOM 9190 N N . GLU B 1 349 ? -2.721 -30.719 -0.357 1 83.69 349 GLU B N 1
ATOM 9191 C CA . GLU B 1 349 ? -2.375 -29.531 -1.134 1 83.69 349 GLU B CA 1
ATOM 9192 C C . GLU B 1 349 ? -0.882 -29.484 -1.44 1 83.69 349 GLU B C 1
ATOM 9194 O O . GLU B 1 349 ? -0.472 -28.984 -2.49 1 83.69 349 GLU B O 1
ATOM 9199 N N . GLN B 1 350 ? -0.138 -30.094 -0.602 1 79.12 350 GLN B N 1
ATOM 9200 C CA . GLN B 1 350 ? 1.312 -30.078 -0.759 1 79.12 350 GLN B CA 1
ATOM 9201 C C . GLN B 1 350 ? 1.759 -31.078 -1.829 1 79.12 350 GLN B C 1
ATOM 9203 O O . GLN B 1 350 ? 2.879 -30.984 -2.338 1 79.12 350 GLN B O 1
ATOM 9208 N N . MET B 1 351 ? 0.831 -31.891 -2.221 1 80 351 MET B N 1
ATOM 9209 C CA . MET B 1 351 ? 1.165 -32.906 -3.201 1 80 351 MET B CA 1
ATOM 9210 C C . MET B 1 351 ? 1.086 -32.344 -4.621 1 80 351 MET B C 1
ATOM 9212 O O . MET B 1 351 ? 1.596 -32.969 -5.559 1 80 351 MET B O 1
ATOM 9216 N N . PHE B 1 352 ? 0.502 -31.219 -4.73 1 79.44 352 PHE B N 1
ATOM 9217 C CA . PHE B 1 352 ? 0.431 -30.578 -6.039 1 79.44 352 PHE B CA 1
ATOM 9218 C C . PHE B 1 352 ? 1.74 -29.859 -6.367 1 79.44 352 PHE B C 1
ATOM 9220 O O . PHE B 1 352 ? 1.848 -28.641 -6.219 1 79.44 352 PHE B O 1
ATOM 9227 N N . ASP B 1 353 ? 2.754 -30.688 -6.754 1 83.38 353 ASP B N 1
ATOM 9228 C CA . ASP B 1 353 ? 4.09 -30.141 -6.945 1 83.38 353 ASP B CA 1
ATOM 9229 C C . ASP B 1 353 ? 4.762 -30.734 -8.18 1 83.38 353 ASP B C 1
ATOM 9231 O O . ASP B 1 353 ? 4.102 -31.359 -9.008 1 83.38 353 ASP B O 1
ATOM 9235 N N . ASP B 1 354 ? 5.93 -30.469 -8.336 1 83.44 354 ASP B N 1
ATOM 9236 C CA . ASP B 1 354 ? 6.688 -30.859 -9.516 1 83.44 354 ASP B CA 1
ATOM 9237 C C . ASP B 1 354 ? 6.848 -32.375 -9.602 1 83.44 354 ASP B C 1
ATOM 9239 O O . ASP B 1 354 ? 7.09 -32.906 -10.68 1 83.44 354 ASP B O 1
ATOM 9243 N N . ILE B 1 355 ? 6.707 -33.062 -8.516 1 88.88 355 ILE B N 1
ATOM 9244 C CA . ILE B 1 355 ? 6.848 -34.5 -8.492 1 88.88 355 ILE B CA 1
ATOM 9245 C C . ILE B 1 355 ? 5.59 -35.156 -9.07 1 88.88 355 ILE B C 1
ATOM 9247 O O . ILE B 1 355 ? 5.672 -36 -9.945 1 88.88 355 ILE B O 1
ATOM 9251 N N . SER B 1 356 ? 4.496 -34.656 -8.625 1 88.5 356 SER B N 1
ATOM 9252 C CA . SER B 1 356 ? 3.229 -35.219 -9.07 1 88.5 356 SER B CA 1
ATOM 9253 C C . SER B 1 356 ? 2.926 -34.812 -10.516 1 88.5 356 SER B C 1
ATOM 9255 O O . SER B 1 356 ? 2.111 -35.469 -11.18 1 88.5 356 SER B O 1
ATOM 9257 N N . TYR B 1 357 ? 3.568 -33.781 -11 1 91.75 357 TYR B N 1
ATOM 9258 C CA . TYR B 1 357 ? 3.379 -33.344 -12.375 1 91.75 357 TYR B CA 1
ATOM 9259 C C . TYR B 1 357 ? 4.539 -33.781 -13.258 1 91.75 357 TYR B C 1
ATOM 9261 O O . TYR B 1 357 ? 4.457 -34.812 -13.93 1 91.75 357 TYR B O 1
ATOM 9269 N N . GLY B 1 358 ? 5.641 -33.094 -13.07 1 94.56 358 GLY B N 1
ATOM 9270 C CA . GLY B 1 358 ? 6.773 -33.25 -13.969 1 94.56 358 GLY B CA 1
ATOM 9271 C C . GLY B 1 358 ? 7.445 -34.625 -13.867 1 94.56 358 GLY B C 1
ATOM 9272 O O . GLY B 1 358 ? 7.727 -35.25 -14.883 1 94.56 358 GLY B O 1
ATOM 9273 N N . LYS B 1 359 ? 7.77 -35.062 -12.695 1 96.06 359 LYS B N 1
ATOM 9274 C CA . LYS B 1 359 ? 8.422 -36.375 -12.555 1 96.06 359 LYS B CA 1
ATOM 9275 C C . LYS B 1 359 ? 7.516 -37.5 -13.062 1 96.06 359 LYS B C 1
ATOM 9277 O O . LYS B 1 359 ? 7.957 -38.344 -13.82 1 96.06 359 LYS B O 1
ATOM 9282 N N . GLY B 1 360 ? 6.27 -37.438 -12.547 1 95.31 360 GLY B N 1
ATOM 9283 C CA . GLY B 1 360 ? 5.332 -38.438 -13.008 1 95.31 360 GLY B CA 1
ATOM 9284 C C . GLY B 1 360 ? 5.199 -38.469 -14.516 1 95.31 360 GLY B C 1
ATOM 9285 O O . GLY B 1 360 ? 5.223 -39.562 -15.117 1 95.31 360 GLY B O 1
ATOM 9286 N N . ALA B 1 361 ? 5.043 -37.375 -15.109 1 96.69 361 ALA B N 1
ATOM 9287 C CA . ALA B 1 361 ? 4.91 -37.281 -16.562 1 96.69 361 ALA B CA 1
ATOM 9288 C C . ALA B 1 361 ? 6.18 -37.781 -17.25 1 96.69 361 ALA B C 1
ATOM 9290 O O . ALA B 1 361 ? 6.113 -38.438 -18.297 1 96.69 361 ALA B O 1
ATOM 9291 N N . SER B 1 362 ? 7.301 -37.438 -16.719 1 96.62 362 SER B N 1
ATOM 9292 C CA . SER B 1 362 ? 8.578 -37.875 -17.281 1 96.62 362 SER B CA 1
ATOM 9293 C C . SER B 1 362 ? 8.742 -39.375 -17.203 1 96.62 362 SER B C 1
ATOM 9295 O O . SER B 1 362 ? 9.281 -40 -18.109 1 96.62 362 SER B O 1
ATOM 9297 N N . VAL B 1 363 ? 8.289 -39.938 -16.125 1 94.62 363 VAL B N 1
ATOM 9298 C CA . VAL B 1 363 ? 8.352 -41.406 -15.945 1 94.62 363 VAL B CA 1
ATOM 9299 C C . VAL B 1 363 ? 7.422 -42.062 -16.953 1 94.62 363 VAL B C 1
ATOM 9301 O O . VAL B 1 363 ? 7.777 -43.094 -17.531 1 94.62 363 VAL B O 1
ATOM 9304 N N . LEU B 1 364 ? 6.234 -41.5 -17.141 1 94.25 364 LEU B N 1
ATOM 9305 C CA . LEU B 1 364 ? 5.32 -42.031 -18.141 1 94.25 364 LEU B CA 1
ATOM 9306 C C . LEU B 1 364 ? 5.953 -42 -19.531 1 94.25 364 LEU B C 1
ATOM 9308 O O . LEU B 1 364 ? 5.816 -42.969 -20.297 1 94.25 364 LEU B O 1
ATOM 9312 N N . ARG B 1 365 ? 6.609 -40.906 -19.844 1 94.25 365 ARG B N 1
ATOM 9313 C CA . ARG B 1 365 ? 7.312 -40.812 -21.125 1 94.25 365 ARG B CA 1
ATOM 9314 C C . ARG B 1 365 ? 8.391 -41.875 -21.25 1 94.25 365 ARG B C 1
ATOM 9316 O O . ARG B 1 365 ? 8.539 -42.5 -22.312 1 94.25 365 ARG B O 1
ATOM 9323 N N . MET B 1 366 ? 9.172 -42.094 -20.172 1 92.94 366 MET B N 1
ATOM 9324 C CA . MET B 1 366 ? 10.219 -43.125 -20.156 1 92.94 366 MET B CA 1
ATOM 9325 C C . MET B 1 366 ? 9.633 -44.5 -20.359 1 92.94 366 MET B C 1
ATOM 9327 O O . MET B 1 366 ? 10.172 -45.312 -21.141 1 92.94 366 MET B O 1
ATOM 9331 N N . ILE B 1 367 ? 8.5 -44.75 -19.766 1 90.88 367 ILE B N 1
ATOM 9332 C CA . ILE B 1 367 ? 7.879 -46.062 -19.828 1 90.88 367 ILE B CA 1
ATOM 9333 C C . ILE B 1 367 ? 7.285 -46.281 -21.219 1 90.88 367 ILE B C 1
ATOM 9335 O O . ILE B 1 367 ? 7.348 -47.406 -21.766 1 90.88 367 ILE B O 1
ATOM 9339 N N . GLU B 1 368 ? 6.594 -45.281 -21.734 1 91.94 368 GLU B N 1
ATOM 9340 C CA . GLU B 1 368 ? 6.082 -45.406 -23.094 1 91.94 368 GLU B CA 1
ATOM 9341 C C . GLU B 1 368 ? 7.199 -45.781 -24.062 1 91.94 368 GLU B C 1
ATOM 9343 O O . GLU B 1 368 ? 7.012 -46.625 -24.938 1 91.94 368 GLU B O 1
ATOM 9348 N N . ALA B 1 369 ? 8.336 -45.062 -23.922 1 87.38 369 ALA B N 1
ATOM 9349 C CA . ALA B 1 369 ? 9.477 -45.344 -24.797 1 87.38 369 ALA B CA 1
ATOM 9350 C C . ALA B 1 369 ? 9.969 -46.781 -24.625 1 87.38 369 ALA B C 1
ATOM 9352 O O . ALA B 1 369 ? 10.383 -47.406 -25.578 1 87.38 369 ALA B O 1
ATOM 9353 N N . TYR B 1 370 ? 9.922 -47.188 -23.422 1 84.56 370 TYR B N 1
ATOM 9354 C CA . TYR B 1 370 ? 10.391 -48.531 -23.094 1 84.56 370 TYR B CA 1
ATOM 9355 C C . TYR B 1 370 ? 9.43 -49.594 -23.625 1 84.56 370 TYR B C 1
ATOM 9357 O O . TYR B 1 370 ? 9.859 -50.594 -24.172 1 84.56 370 TYR B O 1
ATOM 9365 N N . LEU B 1 371 ? 8.086 -49.438 -23.516 1 87.31 371 LEU B N 1
ATOM 9366 C CA . LEU B 1 371 ? 7.059 -50.406 -23.891 1 87.31 371 LEU B CA 1
ATOM 9367 C C . LEU B 1 371 ? 6.734 -50.312 -25.375 1 87.31 371 LEU B C 1
ATOM 9369 O O . LEU B 1 371 ? 6.117 -51.219 -25.938 1 87.31 371 LEU B O 1
ATOM 9373 N N . ALA B 1 372 ? 7.039 -49.312 -25.984 1 86.81 372 ALA B N 1
ATOM 9374 C CA . ALA B 1 372 ? 6.598 -48.938 -27.312 1 86.81 372 ALA B CA 1
ATOM 9375 C C . ALA B 1 372 ? 5.246 -48.219 -27.266 1 86.81 372 ALA B C 1
ATOM 9377 O O . ALA B 1 372 ? 4.355 -48.625 -26.516 1 86.81 372 ALA B O 1
ATOM 9378 N N . PRO B 1 373 ? 5.047 -47.281 -28.047 1 91.5 373 PRO B N 1
ATOM 9379 C CA . PRO B 1 373 ? 3.863 -46.438 -27.984 1 91.5 373 PRO B CA 1
ATOM 9380 C C . PRO B 1 373 ? 2.561 -47.188 -28.188 1 91.5 373 PRO B C 1
ATOM 9382 O O . PRO B 1 373 ? 1.56 -46.906 -27.531 1 91.5 373 PRO B O 1
ATOM 9385 N N . GLU B 1 374 ? 2.572 -48.188 -29.047 1 93.5 374 GLU B N 1
ATOM 9386 C CA . GLU B 1 374 ? 1.344 -48.906 -29.328 1 93.5 374 GLU B CA 1
ATOM 9387 C C . GLU B 1 374 ? 0.896 -49.719 -28.125 1 93.5 374 GLU B C 1
ATOM 9389 O O . GLU B 1 374 ? -0.299 -49.812 -27.844 1 93.5 374 GLU B O 1
ATOM 9394 N N . ASN B 1 375 ? 1.813 -50.375 -27.484 1 92.5 375 ASN B N 1
ATOM 9395 C CA . ASN B 1 375 ? 1.49 -51.156 -26.297 1 92.5 375 ASN B CA 1
ATOM 9396 C C . ASN B 1 375 ? 1.016 -50.25 -25.156 1 92.5 375 ASN B C 1
ATOM 9398 O O . ASN B 1 375 ? 0.091 -50.625 -24.422 1 92.5 375 ASN B O 1
ATOM 9402 N N . PHE B 1 376 ? 1.696 -49.219 -25.047 1 94.38 376 PHE B N 1
ATOM 9403 C CA . PHE B 1 376 ? 1.323 -48.25 -24.016 1 94.38 376 PHE B CA 1
ATOM 9404 C C . PHE B 1 376 ? -0.102 -47.75 -24.234 1 94.38 376 PHE B C 1
ATOM 9406 O O . PHE B 1 376 ? -0.911 -47.75 -23.312 1 94.38 376 PHE B O 1
ATOM 9413 N N . ARG B 1 377 ? -0.445 -47.375 -25.438 1 96.38 377 ARG B N 1
ATOM 9414 C CA . ARG B 1 377 ? -1.771 -46.875 -25.781 1 96.38 377 ARG B CA 1
ATOM 9415 C C . ARG B 1 377 ? -2.844 -47.906 -25.5 1 96.38 377 ARG B C 1
ATOM 9417 O O . ARG B 1 377 ? -3.895 -47.594 -24.938 1 96.38 377 ARG B O 1
ATOM 9424 N N . LYS B 1 378 ? -2.572 -49.125 -25.859 1 95.81 378 LYS B N 1
ATOM 9425 C CA . LYS B 1 378 ? -3.521 -50.219 -25.609 1 95.81 378 LYS B CA 1
ATOM 9426 C C . LYS B 1 378 ? -3.775 -50.406 -24.125 1 95.81 378 LYS B C 1
ATOM 9428 O O . LYS B 1 378 ? -4.914 -50.625 -23.703 1 95.81 378 LYS B O 1
ATOM 9433 N N . GLY B 1 379 ? -2.734 -50.375 -23.406 1 95.12 379 GLY B N 1
ATOM 9434 C CA . GLY B 1 379 ? -2.863 -50.5 -21.953 1 95.12 379 GLY B CA 1
ATOM 9435 C C . GLY B 1 379 ? -3.684 -49.406 -21.328 1 95.12 379 GLY B C 1
ATOM 9436 O O . GLY B 1 379 ? -4.52 -49.656 -20.453 1 95.12 379 GLY B O 1
ATOM 9437 N N . ILE B 1 380 ? -3.469 -48.188 -21.766 1 95.75 380 ILE B N 1
ATOM 9438 C CA . ILE B 1 380 ? -4.184 -47.031 -21.25 1 95.75 380 ILE B CA 1
ATOM 9439 C C . ILE B 1 380 ? -5.668 -47.156 -21.594 1 95.75 380 ILE B C 1
ATOM 9441 O O . ILE B 1 380 ? -6.531 -46.906 -20.75 1 95.75 380 ILE B O 1
ATOM 9445 N N . SER B 1 381 ? -5.918 -47.469 -22.828 1 96.38 381 SER B N 1
ATOM 9446 C CA . SER B 1 381 ? -7.297 -47.625 -23.281 1 96.38 381 SER B CA 1
ATOM 9447 C C . SER B 1 381 ? -8.023 -48.688 -22.453 1 96.38 381 SER B C 1
ATOM 9449 O O . SER B 1 381 ? -9.172 -48.5 -22.047 1 96.38 381 SER B O 1
ATOM 9451 N N . SER B 1 382 ? -7.352 -49.719 -22.203 1 96.38 382 SER B N 1
ATOM 9452 C CA . SER B 1 382 ? -7.93 -50.812 -21.406 1 96.38 382 SER B CA 1
ATOM 9453 C C . SER B 1 382 ? -8.211 -50.344 -19.984 1 96.38 382 SER B C 1
ATOM 9455 O O . SER B 1 382 ? -9.242 -50.688 -19.406 1 96.38 382 SER B O 1
ATOM 9457 N N . TYR B 1 383 ? -7.297 -49.688 -19.406 1 95.75 383 TYR B N 1
ATOM 9458 C CA . TYR B 1 383 ? -7.426 -49.156 -18.062 1 95.75 383 TYR B CA 1
ATOM 9459 C C . TYR B 1 383 ? -8.641 -48.219 -17.953 1 95.75 383 TYR B C 1
ATOM 9461 O O . TYR B 1 383 ? -9.461 -48.375 -17.047 1 95.75 383 TYR B O 1
ATOM 9469 N N . LEU B 1 384 ? -8.82 -47.312 -18.859 1 97.12 384 LEU B N 1
ATOM 9470 C CA . LEU B 1 384 ? -9.906 -46.344 -18.828 1 97.12 384 LEU B CA 1
ATOM 9471 C C . LEU B 1 384 ? -11.258 -47.031 -19.047 1 97.12 384 LEU B C 1
ATOM 9473 O O . LEU B 1 384 ? -12.242 -46.688 -18.391 1 97.12 384 LEU B O 1
ATOM 9477 N N . LYS B 1 385 ? -11.281 -47.969 -19.922 1 96.5 385 LYS B N 1
ATOM 9478 C CA . LYS B 1 385 ? -12.523 -48.688 -20.203 1 96.5 385 LYS B CA 1
ATOM 9479 C C . LYS B 1 385 ? -12.938 -49.531 -19 1 96.5 385 LYS B C 1
ATOM 9481 O O . LYS B 1 385 ? -14.117 -49.594 -18.641 1 96.5 385 LYS B O 1
ATOM 9486 N N . LYS B 1 386 ? -12.016 -50.125 -18.391 1 96.44 386 LYS B N 1
ATOM 9487 C CA . LYS B 1 386 ? -12.266 -51 -17.266 1 96.44 386 LYS B CA 1
ATOM 9488 C C . LYS B 1 386 ? -12.805 -50.25 -16.062 1 96.44 386 LYS B C 1
ATOM 9490 O O . LYS B 1 386 ? -13.648 -50.75 -15.328 1 96.44 386 LYS B O 1
ATOM 9495 N N . PHE B 1 387 ? -12.414 -49.062 -15.867 1 96.62 387 PHE B N 1
ATOM 9496 C CA . PHE B 1 387 ? -12.727 -48.344 -14.633 1 96.62 387 PHE B CA 1
ATOM 9497 C C . PHE B 1 387 ? -13.586 -47.125 -14.914 1 96.62 387 PHE B C 1
ATOM 9499 O O . PHE B 1 387 ? -13.633 -46.188 -14.109 1 96.62 387 PHE B O 1
ATOM 9506 N N . GLN B 1 388 ? -14.258 -47.094 -15.984 1 96 388 GLN B N 1
ATOM 9507 C CA . GLN B 1 388 ? -15.125 -45.969 -16.344 1 96 388 GLN B CA 1
ATOM 9508 C C . GLN B 1 388 ? -16.156 -45.688 -15.25 1 96 388 GLN B C 1
ATOM 9510 O O . GLN B 1 388 ? -16.844 -46.594 -14.797 1 96 388 GLN B O 1
ATOM 9515 N N . PHE B 1 389 ? -16.234 -44.375 -14.805 1 95 389 PHE B N 1
ATOM 9516 C CA . PHE B 1 389 ? -17.172 -43.812 -13.82 1 95 389 PHE B CA 1
ATOM 9517 C C . PHE B 1 389 ? -16.906 -44.438 -12.445 1 95 389 PHE B C 1
ATOM 9519 O O . PHE B 1 389 ? -17.781 -44.406 -11.578 1 95 389 PHE B O 1
ATOM 9526 N N . SER B 1 390 ? -15.719 -44.969 -12.32 1 95.12 390 SER B N 1
ATOM 9527 C CA . SER B 1 390 ? -15.344 -45.562 -11.039 1 95.12 390 SER B CA 1
ATOM 9528 C C . SER B 1 390 ? -14.016 -45 -10.539 1 95.12 390 SER B C 1
ATOM 9530 O O . SER B 1 390 ? -13.555 -43.969 -11.023 1 95.12 390 SER B O 1
ATOM 9532 N N . ASN B 1 391 ? -13.531 -45.594 -9.43 1 95.81 391 ASN B N 1
ATOM 9533 C CA . ASN B 1 391 ? -12.258 -45.219 -8.836 1 95.81 391 ASN B CA 1
ATOM 9534 C C . ASN B 1 391 ? -11.18 -46.281 -9.062 1 95.81 391 ASN B C 1
ATOM 9536 O O . ASN B 1 391 ? -11.484 -47.469 -9.148 1 95.81 391 ASN B O 1
ATOM 9540 N N . ALA B 1 392 ? -10.008 -45.781 -9.266 1 94.62 392 ALA B N 1
ATOM 9541 C CA . ALA B 1 392 ? -8.891 -46.719 -9.508 1 94.62 392 ALA B CA 1
ATOM 9542 C C . ALA B 1 392 ? -7.664 -46.281 -8.703 1 94.62 392 ALA B C 1
ATOM 9544 O O . ALA B 1 392 ? -7.621 -45.219 -8.133 1 94.62 392 ALA B O 1
ATOM 9545 N N . SER B 1 393 ? -6.691 -47.219 -8.594 1 91.31 393 SER B N 1
ATOM 9546 C CA . SER B 1 393 ? -5.41 -46.969 -7.941 1 91.31 393 SER B CA 1
ATOM 9547 C C . SER B 1 393 ? -4.258 -47.094 -8.938 1 91.31 393 SER B C 1
ATOM 9549 O O . SER B 1 393 ? -4.461 -47.5 -10.086 1 91.31 393 SER B O 1
ATOM 9551 N N . GLY B 1 394 ? -3.104 -46.781 -8.508 1 88.19 394 GLY B N 1
ATOM 9552 C CA . GLY B 1 394 ? -1.915 -46.906 -9.336 1 88.19 394 GLY B CA 1
ATOM 9553 C C . GLY B 1 394 ? -1.666 -48.344 -9.805 1 88.19 394 GLY B C 1
ATOM 9554 O O . GLY B 1 394 ? -1.299 -48.562 -10.961 1 88.19 394 GLY B O 1
ATOM 9555 N N . GLN B 1 395 ? -1.912 -49.219 -8.977 1 88.5 395 GLN B N 1
ATOM 9556 C CA . GLN B 1 395 ? -1.706 -50.625 -9.297 1 88.5 395 GLN B CA 1
ATOM 9557 C C . GLN B 1 395 ? -2.611 -51.062 -10.438 1 88.5 395 GLN B C 1
ATOM 9559 O O . GLN B 1 395 ? -2.211 -51.875 -11.273 1 88.5 395 GLN B O 1
ATOM 9564 N N . ASP B 1 396 ? -3.758 -50.5 -10.438 1 92.38 396 ASP B N 1
ATOM 9565 C CA . ASP B 1 396 ? -4.691 -50.844 -11.508 1 92.38 396 ASP B CA 1
ATOM 9566 C C . ASP B 1 396 ? -4.137 -50.438 -12.867 1 92.38 396 ASP B C 1
ATOM 9568 O O . ASP B 1 396 ? -4.305 -51.156 -13.852 1 92.38 396 ASP B O 1
ATOM 9572 N N . LEU B 1 397 ? -3.545 -49.406 -12.906 1 91.12 397 LEU B N 1
ATOM 9573 C CA . LEU B 1 397 ? -2.961 -48.906 -14.148 1 91.12 397 LEU B CA 1
ATOM 9574 C C . LEU B 1 397 ? -1.8 -49.781 -14.594 1 91.12 397 LEU B C 1
ATOM 9576 O O . LEU B 1 397 ? -1.718 -50.188 -15.766 1 91.12 397 LEU B O 1
ATOM 9580 N N . TRP B 1 398 ? -0.878 -50.125 -13.68 1 89.5 398 TRP B N 1
ATOM 9581 C CA . TRP B 1 398 ? 0.288 -50.938 -14.031 1 89.5 398 TRP B CA 1
ATOM 9582 C C . TRP B 1 398 ? -0.13 -52.312 -14.508 1 89.5 398 TRP B C 1
ATOM 9584 O O . TRP B 1 398 ? 0.497 -52.906 -15.398 1 89.5 398 TRP B O 1
ATOM 9594 N N . ASN B 1 399 ? -1.142 -52.75 -13.906 1 91.69 399 ASN B N 1
ATOM 9595 C CA . ASN B 1 399 ? -1.667 -54.062 -14.336 1 91.69 399 ASN B CA 1
ATOM 9596 C C . ASN B 1 399 ? -2.17 -54 -15.773 1 91.69 399 ASN B C 1
ATOM 9598 O O . ASN B 1 399 ? -1.896 -54.906 -16.562 1 91.69 399 ASN B O 1
ATOM 9602 N N . SER B 1 400 ? -2.854 -52.969 -16.016 1 93.25 400 SER B N 1
ATOM 9603 C CA . SER B 1 400 ? -3.389 -52.812 -17.375 1 93.25 400 SER B CA 1
ATOM 9604 C C . SER B 1 400 ? -2.268 -52.656 -18.391 1 93.25 400 SER B C 1
ATOM 9606 O O . SER B 1 400 ? -2.346 -53.219 -19.5 1 93.25 400 SER B O 1
ATOM 9608 N N . LEU B 1 401 ? -1.245 -52 -18.141 1 92.69 401 LEU B N 1
ATOM 9609 C CA . LEU B 1 401 ? -0.107 -51.781 -19.031 1 92.69 401 LEU B CA 1
ATOM 9610 C C . LEU B 1 401 ? 0.675 -53.094 -19.203 1 92.69 401 LEU B C 1
ATOM 9612 O O . LEU B 1 401 ? 1.117 -53.406 -20.312 1 92.69 401 LEU B O 1
ATOM 9616 N N . SER B 1 402 ? 0.767 -53.781 -18.094 1 91.69 402 SER B N 1
ATOM 9617 C CA . SER B 1 402 ? 1.46 -55.062 -18.156 1 91.69 402 SER B CA 1
ATOM 9618 C C . SER B 1 402 ? 0.718 -56.062 -19.031 1 91.69 402 SER B C 1
ATOM 9620 O O . SER B 1 402 ? 1.334 -56.75 -19.828 1 91.69 402 SER B O 1
ATOM 9622 N N . GLU B 1 403 ? -0.439 -56.031 -18.875 1 92 403 GLU B N 1
ATOM 9623 C CA . GLU B 1 403 ? -1.267 -56.969 -19.656 1 92 403 GLU B CA 1
ATOM 9624 C C . GLU B 1 403 ? -1.181 -56.625 -21.156 1 92 403 GLU B C 1
ATOM 9626 O O . GLU B 1 403 ? -1.076 -57.562 -21.984 1 92 403 GLU B O 1
ATOM 9631 N N . ALA B 1 404 ? -1.201 -55.438 -21.438 1 90.81 404 ALA B N 1
ATOM 9632 C CA . ALA B 1 404 ? -1.202 -55.031 -22.844 1 90.81 404 ALA B CA 1
ATOM 9633 C C . ALA B 1 404 ? 0.168 -55.25 -23.484 1 90.81 404 ALA B C 1
ATOM 9635 O O . ALA B 1 404 ? 0.266 -55.531 -24.672 1 90.81 404 ALA B O 1
ATOM 9636 N N . SER B 1 405 ? 1.212 -55.125 -22.734 1 88.38 405 SER B N 1
ATOM 9637 C CA . SER B 1 405 ? 2.562 -55.156 -23.297 1 88.38 405 SER B CA 1
ATOM 9638 C C . SER B 1 405 ? 3.191 -56.531 -23.125 1 88.38 405 SER B C 1
ATOM 9640 O O . SER B 1 405 ? 4.152 -56.875 -23.828 1 88.38 405 SER B O 1
ATOM 9642 N N . GLY B 1 406 ? 2.777 -57.25 -22.25 1 88.12 406 GLY B N 1
ATOM 9643 C CA . GLY B 1 406 ? 3.395 -58.531 -21.922 1 88.12 406 GLY B CA 1
ATOM 9644 C C . GLY B 1 406 ? 4.629 -58.375 -21.047 1 88.12 406 GLY B C 1
ATOM 9645 O O . GLY B 1 406 ? 5.266 -59.375 -20.703 1 88.12 406 GLY B O 1
ATOM 9646 N N . GLU B 1 407 ? 5.008 -57.188 -20.734 1 85.62 407 GLU B N 1
ATOM 9647 C CA . GLU B 1 407 ? 6.172 -56.906 -19.906 1 85.62 407 GLU B CA 1
ATOM 9648 C C . GLU B 1 407 ? 5.789 -56.875 -18.422 1 85.62 407 GLU B C 1
ATOM 9650 O O . GLU B 1 407 ? 4.668 -56.5 -18.078 1 85.62 407 GLU B O 1
ATOM 9655 N N . LYS B 1 408 ? 6.734 -57.344 -17.656 1 84.12 408 LYS B N 1
ATOM 9656 C CA . LYS B 1 408 ? 6.527 -57.219 -16.219 1 84.12 408 LYS B CA 1
ATOM 9657 C C . LYS B 1 408 ? 7.035 -55.875 -15.727 1 84.12 408 LYS B C 1
ATOM 9659 O O . LYS B 1 408 ? 8.203 -55.719 -15.359 1 84.12 408 LYS B O 1
ATOM 9664 N N . LEU B 1 409 ? 6.117 -55 -15.555 1 88.19 409 LEU B N 1
ATOM 9665 C CA . LEU B 1 409 ? 6.48 -53.594 -15.273 1 88.19 409 LEU B CA 1
ATOM 9666 C C . LEU B 1 409 ? 6.531 -53.344 -13.766 1 88.19 409 LEU B C 1
ATOM 9668 O O . LEU B 1 409 ? 7.02 -52.312 -13.328 1 88.19 409 LEU B O 1
ATOM 9672 N N . ASP B 1 410 ? 6.152 -54.281 -13.023 1 85.44 410 ASP B N 1
ATOM 9673 C CA . ASP B 1 410 ? 5.961 -54.094 -11.586 1 85.44 410 ASP B CA 1
ATOM 9674 C C . ASP B 1 410 ? 7.258 -53.625 -10.922 1 85.44 410 ASP B C 1
ATOM 9676 O O . ASP B 1 410 ? 7.266 -52.656 -10.188 1 85.44 410 ASP B O 1
ATOM 9680 N N . GLN B 1 411 ? 8.297 -54.25 -11.242 1 85.12 411 GLN B N 1
ATOM 9681 C CA . GLN B 1 411 ? 9.555 -53.938 -10.57 1 85.12 411 GLN B CA 1
ATOM 9682 C C . GLN B 1 411 ? 10.102 -52.594 -11.047 1 85.12 411 GLN B C 1
ATOM 9684 O O . GLN B 1 411 ? 10.68 -51.844 -10.258 1 85.12 411 GLN B O 1
ATOM 9689 N N . ILE B 1 412 ? 10 -52.312 -12.25 1 88.5 412 ILE B N 1
ATOM 9690 C CA . ILE B 1 412 ? 10.461 -51.031 -12.789 1 88.5 412 ILE B CA 1
ATOM 9691 C C . ILE B 1 412 ? 9.656 -49.906 -12.18 1 88.5 412 ILE B C 1
ATOM 9693 O O . ILE B 1 412 ? 10.227 -48.906 -11.703 1 88.5 412 ILE B O 1
ATOM 9697 N N . MET B 1 413 ? 8.359 -50.125 -12.172 1 89 413 MET B N 1
ATOM 9698 C CA . MET B 1 413 ? 7.488 -49.031 -11.695 1 89 413 MET B CA 1
ATOM 9699 C C . MET B 1 413 ? 7.637 -48.844 -10.195 1 89 413 MET B C 1
ATOM 9701 O O . MET B 1 413 ? 7.539 -47.719 -9.695 1 89 413 MET B O 1
ATOM 9705 N N . ASP B 1 414 ? 7.875 -49.906 -9.5 1 88.06 414 ASP B N 1
ATOM 9706 C CA . ASP B 1 414 ? 8.117 -49.781 -8.07 1 88.06 414 ASP B CA 1
ATOM 9707 C C . ASP B 1 414 ? 9.32 -48.906 -7.781 1 88.06 414 ASP B C 1
ATOM 9709 O O . ASP B 1 414 ? 9.312 -48.125 -6.832 1 88.06 414 ASP B O 1
ATOM 9713 N N . SER B 1 415 ? 10.305 -48.969 -8.594 1 90.5 415 SER B N 1
ATOM 9714 C CA . SER B 1 415 ? 11.523 -48.156 -8.43 1 90.5 415 SER B CA 1
ATOM 9715 C C . SER B 1 415 ? 11.266 -46.688 -8.656 1 90.5 415 SER B C 1
ATOM 9717 O O . SER B 1 415 ? 11.922 -45.844 -8.062 1 90.5 415 SER B O 1
ATOM 9719 N N . TRP B 1 416 ? 10.312 -46.406 -9.461 1 92.75 416 TRP B N 1
ATOM 9720 C CA . TRP B 1 416 ? 10.164 -45 -9.898 1 92.75 416 TRP B CA 1
ATOM 9721 C C . TRP B 1 416 ? 8.969 -44.344 -9.219 1 92.75 416 TRP B C 1
ATOM 9723 O O . TRP B 1 416 ? 8.906 -43.125 -9.109 1 92.75 416 TRP B O 1
ATOM 9733 N N . ILE B 1 417 ? 7.988 -45.125 -8.797 1 90.81 417 ILE B N 1
ATOM 9734 C CA . ILE B 1 417 ? 6.77 -44.562 -8.227 1 90.81 417 ILE B CA 1
ATOM 9735 C C . ILE B 1 417 ? 6.875 -44.531 -6.699 1 90.81 417 ILE B C 1
ATOM 9737 O O . ILE B 1 417 ? 6.352 -43.625 -6.047 1 90.81 417 ILE B O 1
ATOM 9741 N N . LYS B 1 418 ? 7.559 -45.469 -6.105 1 91.12 418 LYS B N 1
ATOM 9742 C CA . LYS B 1 418 ? 7.543 -45.625 -4.656 1 91.12 418 LYS B CA 1
ATOM 9743 C C . LYS B 1 418 ? 8.82 -45.062 -4.027 1 91.12 418 LYS B C 1
ATOM 9745 O O . LYS B 1 418 ? 8.875 -44.844 -2.816 1 91.12 418 LYS B O 1
ATOM 9750 N N . LYS B 1 419 ? 9.836 -44.812 -4.82 1 93.19 419 LYS B N 1
ATOM 9751 C CA . LYS B 1 419 ? 11.078 -44.281 -4.293 1 93.19 419 LYS B CA 1
ATOM 9752 C C . LYS B 1 419 ? 11.227 -42.781 -4.648 1 93.19 419 LYS B C 1
ATOM 9754 O O . LYS B 1 419 ? 10.836 -42.375 -5.734 1 93.19 419 LYS B O 1
ATOM 9759 N N . PRO B 1 420 ? 11.812 -42.062 -3.676 1 94.38 420 PRO B N 1
ATOM 9760 C CA . PRO B 1 420 ? 12.141 -40.656 -4.012 1 94.38 420 PRO B CA 1
ATOM 9761 C C . PRO B 1 420 ? 13.438 -40.531 -4.812 1 94.38 420 PRO B C 1
ATOM 9763 O O . PRO B 1 420 ? 14.281 -41.438 -4.766 1 94.38 420 PRO B O 1
ATOM 9766 N N . GLY B 1 421 ? 13.562 -39.5 -5.543 1 95.81 421 GLY B N 1
ATOM 9767 C CA . GLY B 1 421 ? 14.828 -39.156 -6.188 1 95.81 421 GLY B CA 1
ATOM 9768 C C . GLY B 1 421 ? 15.008 -39.844 -7.527 1 95.81 421 GLY B C 1
ATOM 9769 O O . GLY B 1 421 ? 14.055 -40.375 -8.094 1 95.81 421 GLY B O 1
ATOM 9770 N N . TYR B 1 422 ? 16.234 -39.75 -8.102 1 96.75 422 TYR B N 1
ATOM 9771 C CA . TYR B 1 422 ? 16.672 -40.312 -9.367 1 96.75 422 TYR B CA 1
ATOM 9772 C C . TYR B 1 422 ? 18.172 -40.469 -9.414 1 96.75 422 TYR B C 1
ATOM 9774 O O . TYR B 1 422 ? 18.891 -39.844 -8.633 1 96.75 422 TYR B O 1
ATOM 9782 N N . PRO B 1 423 ? 18.656 -41.312 -10.25 1 96.81 423 PRO B N 1
ATOM 9783 C CA . PRO B 1 423 ? 20.094 -41.594 -10.227 1 96.81 423 PRO B CA 1
ATOM 9784 C C . PRO B 1 423 ? 20.906 -40.625 -11.078 1 96.81 423 PRO B C 1
ATOM 9786 O O . PRO B 1 423 ? 20.375 -40.031 -12.023 1 96.81 423 PRO B O 1
ATOM 9789 N N . LEU B 1 424 ? 22.156 -40.406 -10.719 1 97.62 424 LEU B N 1
ATOM 9790 C CA . LEU B 1 424 ? 23.25 -39.938 -11.555 1 97.62 424 LEU B CA 1
ATOM 9791 C C . LEU B 1 424 ? 24.062 -41.094 -12.109 1 97.62 424 LEU B C 1
ATOM 9793 O O . LEU B 1 424 ? 24.547 -41.938 -11.344 1 97.62 424 LEU B O 1
ATOM 9797 N N . LEU B 1 425 ? 24.141 -41.188 -13.406 1 97.69 425 LEU B N 1
ATOM 9798 C CA . LEU B 1 425 ? 24.938 -42.25 -14.039 1 97.69 425 LEU B CA 1
ATOM 9799 C C . LEU B 1 425 ? 26.328 -41.719 -14.391 1 97.69 425 LEU B C 1
ATOM 9801 O O . LEU B 1 425 ? 26.469 -40.781 -15.164 1 97.69 425 LEU B O 1
ATOM 9805 N N . THR B 1 426 ? 27.297 -42.312 -13.82 1 97.81 426 THR B N 1
ATOM 9806 C CA . THR B 1 426 ? 28.672 -42.031 -14.18 1 97.81 426 THR B CA 1
AT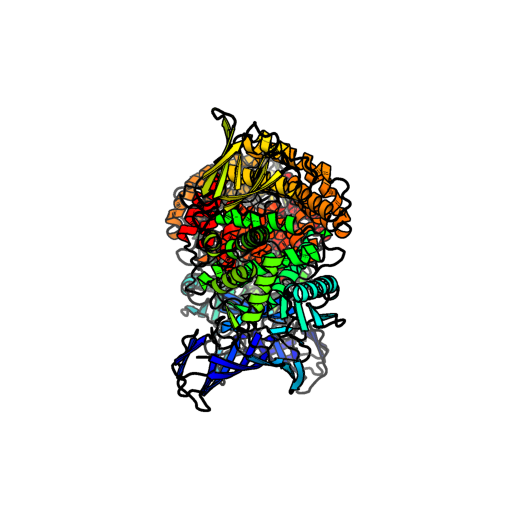OM 9807 C C . THR B 1 426 ? 29.156 -42.969 -15.281 1 97.81 426 THR B C 1
ATOM 9809 O O . THR B 1 426 ? 29.172 -44.188 -15.094 1 97.81 426 THR B O 1
ATOM 9812 N N . VAL B 1 427 ? 29.531 -42.406 -16.422 1 97.88 427 VAL B N 1
ATOM 9813 C CA . VAL B 1 427 ? 29.906 -43.188 -17.594 1 97.88 427 VAL B CA 1
ATOM 9814 C C . VAL B 1 427 ? 31.406 -43.125 -17.797 1 97.88 427 VAL B C 1
ATOM 9816 O O . VAL B 1 427 ? 31.984 -42.031 -17.938 1 97.88 427 VAL B O 1
ATOM 9819 N N . GLN B 1 428 ? 32 -44.344 -17.906 1 96.88 428 GLN B N 1
ATOM 9820 C CA . GLN B 1 428 ? 33.438 -44.438 -18.078 1 96.88 428 GLN B CA 1
ATOM 9821 C C . GLN B 1 428 ? 33.812 -45.469 -19.141 1 96.88 428 GLN B C 1
ATOM 9823 O O . GLN B 1 428 ? 33.094 -46.469 -19.328 1 96.88 428 GLN B O 1
ATOM 9828 N N . ILE B 1 429 ? 34.844 -45.094 -19.859 1 96.19 429 ILE B N 1
ATOM 9829 C CA . ILE B 1 429 ? 35.5 -46.062 -20.734 1 96.19 429 ILE B CA 1
ATOM 9830 C C . ILE B 1 429 ? 36.844 -46.5 -20.109 1 96.19 429 ILE B C 1
ATOM 9832 O O . ILE B 1 429 ? 37.781 -45.719 -20.031 1 96.19 429 ILE B O 1
ATOM 9836 N N . ILE B 1 430 ? 36.812 -47.75 -19.719 1 94.31 430 ILE B N 1
ATOM 9837 C CA . ILE B 1 430 ? 37.969 -48.25 -19 1 94.31 430 ILE B CA 1
ATOM 9838 C C . ILE B 1 430 ? 38.781 -49.156 -19.922 1 94.31 430 ILE B C 1
ATOM 9840 O O . ILE B 1 430 ? 38.25 -50.031 -20.594 1 94.31 430 ILE B O 1
ATOM 9844 N N . LYS B 1 431 ? 40.188 -48.938 -19.953 1 92.69 431 LYS B N 1
ATOM 9845 C CA . LYS B 1 431 ? 41.062 -49.812 -20.734 1 92.69 431 LYS B CA 1
ATOM 9846 C C . LYS B 1 431 ? 41.25 -51.156 -20.047 1 92.69 431 LYS B C 1
ATOM 9848 O O . LYS B 1 431 ? 41.562 -51.219 -18.859 1 92.69 431 LYS B O 1
ATOM 9853 N N . GLY B 1 432 ? 40.781 -52.188 -20.75 1 83.19 432 GLY B N 1
ATOM 9854 C CA . GLY B 1 432 ? 41 -53.531 -20.234 1 83.19 432 GLY B CA 1
ATOM 9855 C C . GLY B 1 432 ? 42.125 -54.281 -20.938 1 83.19 432 GLY B C 1
ATOM 9856 O O . GLY B 1 432 ? 42.844 -53.688 -21.75 1 83.19 432 GLY B O 1
ATOM 9857 N N . THR B 1 433 ? 42.406 -55.594 -20.625 1 80.75 433 THR B N 1
ATOM 9858 C CA . THR B 1 433 ? 43.469 -56.438 -21.156 1 80.75 433 THR B CA 1
ATOM 9859 C C . THR B 1 433 ? 43.219 -56.719 -22.641 1 80.75 433 THR B C 1
ATOM 9861 O O . THR B 1 433 ? 44.188 -56.812 -23.422 1 80.75 433 THR B O 1
ATOM 9864 N N . ARG B 1 434 ? 42.125 -56.969 -23.078 1 81.06 434 ARG B N 1
ATOM 9865 C CA . ARG B 1 434 ? 41.844 -57.375 -24.453 1 81.06 434 ARG B CA 1
ATOM 9866 C C . ARG B 1 434 ? 41.062 -56.281 -25.188 1 81.06 434 ARG B C 1
ATOM 9868 O O . ARG B 1 434 ? 40.531 -56.5 -26.266 1 81.06 434 ARG B O 1
ATOM 9875 N N . GLY B 1 435 ? 41.031 -55.062 -24.641 1 91.81 435 GLY B N 1
ATOM 9876 C CA . GLY B 1 435 ? 40.281 -54 -25.266 1 91.81 435 GLY B CA 1
ATOM 9877 C C . GLY B 1 435 ? 39.844 -52.938 -24.266 1 91.81 435 GLY B C 1
ATOM 9878 O O . GLY B 1 435 ? 40.625 -52.438 -23.469 1 91.81 435 GLY B O 1
ATOM 9879 N N . TYR B 1 436 ? 38.594 -52.438 -24.516 1 94.94 436 TYR B N 1
ATOM 9880 C CA . TYR B 1 436 ? 38.031 -51.438 -23.625 1 94.94 436 TYR B CA 1
ATOM 9881 C C . TYR B 1 436 ? 36.719 -51.906 -23 1 94.94 436 TYR B C 1
ATOM 9883 O O . TYR B 1 436 ? 36.219 -52.969 -23.375 1 94.94 436 TYR B O 1
ATOM 9891 N N . ARG B 1 437 ? 36.25 -51.312 -21.984 1 93.94 437 ARG B N 1
ATOM 9892 C CA . ARG B 1 437 ? 35 -51.625 -21.344 1 93.94 437 ARG B CA 1
ATOM 9893 C C . ARG B 1 437 ? 34.219 -50.344 -21.031 1 93.94 437 ARG B C 1
ATOM 9895 O O . ARG B 1 437 ? 34.781 -49.375 -20.5 1 93.94 437 ARG B O 1
ATOM 9902 N N . LEU B 1 438 ? 32.938 -50.344 -21.453 1 94.31 438 LEU B N 1
ATOM 9903 C CA . LEU B 1 438 ? 32 -49.312 -21 1 94.31 438 LEU B CA 1
ATOM 9904 C C . LEU B 1 438 ? 31.469 -49.625 -19.609 1 94.31 438 LEU B C 1
ATOM 9906 O O . LEU B 1 438 ? 30.906 -50.688 -19.391 1 94.31 438 LEU B O 1
ATOM 9910 N N . ALA B 1 439 ? 31.719 -48.781 -18.703 1 95.81 439 ALA B N 1
ATOM 9911 C CA . ALA B 1 439 ? 31.219 -48.938 -17.328 1 95.81 439 ALA B CA 1
ATOM 9912 C C . ALA B 1 439 ? 30.266 -47.781 -16.969 1 95.81 439 ALA B C 1
ATOM 9914 O O . ALA B 1 439 ? 30.594 -46.625 -17.156 1 95.81 439 ALA B O 1
ATOM 9915 N N . VAL B 1 440 ? 29.016 -48.125 -16.547 1 96.75 440 VAL B N 1
ATOM 9916 C CA . VAL B 1 440 ? 28.031 -47.188 -16.078 1 96.75 440 VAL B CA 1
ATOM 9917 C C . VAL B 1 440 ? 27.688 -47.469 -14.609 1 96.75 440 VAL B C 1
ATOM 9919 O O . VAL B 1 440 ? 27.328 -48.594 -14.266 1 96.75 440 VAL B O 1
ATOM 9922 N N . ARG B 1 441 ? 27.891 -46.5 -13.766 1 96.75 441 ARG B N 1
ATOM 9923 C CA . ARG B 1 441 ? 27.562 -46.656 -12.352 1 96.75 441 ARG B CA 1
ATOM 9924 C C . ARG B 1 441 ? 26.5 -45.656 -11.93 1 96.75 441 ARG B C 1
ATOM 9926 O O . ARG B 1 441 ? 26.531 -44.469 -12.344 1 96.75 441 ARG B O 1
ATOM 9933 N N . GLN B 1 442 ? 25.5 -46.125 -11.094 1 96.88 442 GLN B N 1
ATOM 9934 C CA . GLN B 1 442 ? 24.469 -45.219 -10.633 1 96.88 442 GLN B CA 1
ATOM 9935 C C . GLN B 1 442 ? 24.641 -44.875 -9.156 1 96.88 442 GLN B C 1
ATOM 9937 O O . GLN B 1 442 ? 25.031 -45.75 -8.359 1 96.88 442 GLN B O 1
ATOM 9942 N N . ASP B 1 443 ? 24.484 -43.625 -8.828 1 95.75 443 ASP B N 1
ATOM 9943 C CA . ASP B 1 443 ? 24.281 -43.094 -7.484 1 95.75 443 ASP B CA 1
ATOM 9944 C C . ASP B 1 443 ? 23.062 -42.156 -7.438 1 95.75 443 ASP B C 1
ATOM 9946 O O . ASP B 1 443 ? 22.766 -41.469 -8.414 1 95.75 443 ASP B O 1
ATOM 9950 N N . ARG B 1 444 ? 22.359 -42.156 -6.309 1 96.62 444 ARG B N 1
ATOM 9951 C CA . ARG B 1 444 ? 21.281 -41.156 -6.219 1 96.62 444 ARG B CA 1
ATOM 9952 C C . ARG B 1 444 ? 21.812 -39.75 -6.348 1 96.62 444 ARG B C 1
ATOM 9954 O O . ARG B 1 444 ? 22.781 -39.375 -5.672 1 96.62 444 ARG B O 1
ATOM 9961 N N . PHE B 1 445 ? 21.281 -38.969 -7.195 1 97.44 445 PHE B N 1
ATOM 9962 C CA . PHE B 1 445 ? 21.703 -37.562 -7.332 1 97.44 445 PHE B CA 1
ATOM 9963 C C . PHE B 1 445 ? 21.047 -36.688 -6.262 1 97.44 445 PHE B C 1
ATOM 9965 O O . PHE B 1 445 ? 19.812 -36.688 -6.129 1 97.44 445 PHE B O 1
ATOM 9972 N N . LEU B 1 446 ? 21.812 -35.969 -5.473 1 96.69 446 LEU B N 1
ATOM 9973 C CA . LEU B 1 446 ? 21.359 -35 -4.48 1 96.69 446 LEU B CA 1
ATOM 9974 C C . LEU B 1 446 ? 22.094 -33.688 -4.656 1 96.69 446 LEU B C 1
ATOM 9976 O O . LEU B 1 446 ? 23.281 -33.656 -4.973 1 96.69 446 LEU B O 1
ATOM 9980 N N . LEU B 1 447 ? 21.359 -32.625 -4.52 1 95.12 447 LEU B N 1
ATOM 9981 C CA . LEU B 1 447 ? 22.031 -31.328 -4.527 1 95.12 447 LEU B CA 1
ATOM 9982 C C . LEU B 1 447 ? 23.031 -31.219 -3.383 1 95.12 447 LEU B C 1
ATOM 9984 O O . LEU B 1 447 ? 24.094 -30.609 -3.537 1 95.12 447 LEU B O 1
ATOM 9988 N N . ASN B 1 448 ? 22.531 -31.719 -2.223 1 91.62 448 ASN B N 1
ATOM 9989 C CA . ASN B 1 448 ? 23.375 -31.766 -1.042 1 91.62 448 ASN B CA 1
ATOM 9990 C C . ASN B 1 448 ? 23.297 -33.125 -0.343 1 91.62 448 ASN B C 1
ATOM 9992 O O . ASN B 1 448 ? 22.203 -33.625 -0.1 1 91.62 448 ASN B O 1
ATOM 9996 N N . GLY B 1 449 ? 24.438 -33.594 -0.126 1 89.31 449 GLY B N 1
ATOM 9997 C CA . GLY B 1 449 ? 24.469 -34.844 0.638 1 89.31 449 GLY B CA 1
ATOM 9998 C C . GLY B 1 449 ? 24.688 -36.062 -0.225 1 89.31 449 GLY B C 1
ATOM 9999 O O . GLY B 1 449 ? 25.094 -35.969 -1.382 1 89.31 449 GLY B O 1
ATOM 10000 N N . LYS B 1 450 ? 24.594 -37.281 0.402 1 89.44 450 LYS B N 1
ATOM 10001 C CA . LYS B 1 450 ? 24.766 -38.562 -0.253 1 89.44 450 LYS B CA 1
ATOM 10002 C C . LYS B 1 450 ? 23.719 -39.562 0.228 1 89.44 450 LYS B C 1
ATOM 10004 O O . LYS B 1 450 ? 23.281 -39.5 1.374 1 89.44 450 LYS B O 1
ATOM 10009 N N . ASP B 1 451 ? 23.266 -40.344 -0.738 1 88.56 451 ASP B N 1
ATOM 10010 C CA . ASP B 1 451 ? 22.281 -41.375 -0.45 1 88.56 451 ASP B CA 1
ATOM 10011 C C . ASP B 1 451 ? 22.578 -42.656 -1.254 1 88.56 451 ASP B C 1
ATOM 10013 O O . ASP B 1 451 ? 23.094 -42.562 -2.371 1 88.56 451 ASP B O 1
ATOM 10017 N N . ASP B 1 452 ? 22.25 -43.875 -0.769 1 88.75 452 ASP B N 1
ATOM 10018 C CA . ASP B 1 452 ? 22.656 -45.156 -1.36 1 88.75 452 ASP B CA 1
ATOM 10019 C C . ASP B 1 452 ? 21.484 -45.812 -2.096 1 88.75 452 ASP B C 1
ATOM 10021 O O . ASP B 1 452 ? 21.547 -47 -2.422 1 88.75 452 ASP B O 1
ATOM 10025 N N . LEU B 1 453 ? 20.516 -45.125 -2.424 1 92.75 453 LEU B N 1
ATOM 10026 C CA . LEU B 1 453 ? 19.375 -45.688 -3.139 1 92.75 453 LEU B CA 1
ATOM 10027 C C . LEU B 1 453 ? 19.734 -46 -4.586 1 92.75 453 LEU B C 1
ATOM 10029 O O . LEU B 1 453 ? 20.469 -45.25 -5.223 1 92.75 453 LEU B O 1
ATOM 10033 N N . THR B 1 454 ? 19.266 -47.156 -5.098 1 94.38 454 THR B N 1
ATOM 10034 C CA . THR B 1 454 ? 19.438 -47.562 -6.488 1 94.38 454 THR B CA 1
ATOM 10035 C C . THR B 1 454 ? 18.094 -47.719 -7.184 1 94.38 454 THR B C 1
ATOM 10037 O O . THR B 1 454 ? 17.062 -47.906 -6.523 1 94.38 454 THR B O 1
ATOM 10040 N N . TYR B 1 455 ? 18.094 -47.625 -8.469 1 95.56 455 TYR B N 1
ATOM 10041 C CA . TYR B 1 455 ? 16.906 -47.688 -9.289 1 95.56 455 TYR B CA 1
ATOM 10042 C C . TYR B 1 455 ? 17.078 -48.688 -10.422 1 95.56 455 TYR B C 1
ATOM 10044 O O . TYR B 1 455 ? 18.203 -49.031 -10.797 1 95.56 455 TYR B O 1
ATOM 10052 N N . ILE B 1 456 ? 15.992 -49.281 -10.852 1 95.12 456 ILE B N 1
ATOM 10053 C CA . ILE B 1 456 ? 16 -50 -12.117 1 95.12 456 ILE B CA 1
ATOM 10054 C C . ILE B 1 456 ? 15.836 -49 -13.273 1 95.12 456 ILE B C 1
ATOM 10056 O O . ILE B 1 456 ? 14.766 -48.406 -13.438 1 95.12 456 ILE B O 1
ATOM 10060 N N . VAL B 1 457 ? 16.922 -48.875 -14.062 1 94.44 457 VAL B N 1
ATOM 10061 C CA . VAL B 1 457 ? 16.953 -47.781 -15.023 1 94.44 457 VAL B CA 1
ATOM 10062 C C . VAL B 1 457 ? 16.906 -48.344 -16.453 1 94.44 457 VAL B C 1
ATOM 10064 O O . VAL B 1 457 ? 17.812 -49.062 -16.859 1 94.44 457 VAL B O 1
ATOM 10067 N N . PRO B 1 458 ? 15.805 -48 -17.203 1 90.94 458 PRO B N 1
ATOM 10068 C CA . PRO B 1 458 ? 15.891 -48.25 -18.641 1 90.94 458 PRO B CA 1
ATOM 10069 C C . PRO B 1 458 ? 16.969 -47.406 -19.328 1 90.94 458 PRO B C 1
ATOM 10071 O O . PRO B 1 458 ? 16.75 -46.188 -19.562 1 90.94 458 PRO B O 1
ATOM 10074 N N . LEU B 1 459 ? 18.062 -48.031 -19.656 1 91.25 459 LEU B N 1
ATOM 10075 C CA . LEU B 1 459 ? 19.203 -47.344 -20.25 1 91.25 459 LEU B CA 1
ATOM 10076 C C . LEU B 1 459 ? 19.078 -47.312 -21.766 1 91.25 459 LEU B C 1
ATOM 10078 O O . LEU B 1 459 ? 18.75 -48.312 -22.391 1 91.25 459 LEU B O 1
ATOM 10082 N N . THR B 1 460 ? 19.188 -46.156 -22.297 1 89.38 460 THR B N 1
ATOM 10083 C CA . THR B 1 460 ? 19.328 -45.969 -23.734 1 89.38 460 THR B CA 1
ATOM 10084 C C . THR B 1 460 ? 20.672 -45.344 -24.078 1 89.38 460 THR B C 1
ATOM 10086 O O . THR B 1 460 ? 21.141 -44.469 -23.375 1 89.38 460 THR B O 1
ATOM 10089 N N . PHE B 1 461 ? 21.391 -45.812 -24.969 1 91.31 461 PHE B N 1
ATOM 10090 C CA . PHE B 1 461 ? 22.672 -45.188 -25.359 1 91.31 461 PHE B CA 1
ATOM 10091 C C . PHE B 1 461 ? 22.953 -45.438 -26.828 1 91.31 461 PHE B C 1
ATOM 10093 O O . PHE B 1 461 ? 22.359 -46.281 -27.453 1 91.31 461 PHE B O 1
ATOM 10100 N N . ARG B 1 462 ? 23.688 -44.562 -27.375 1 94.19 462 ARG B N 1
ATOM 10101 C CA . ARG B 1 462 ? 24.25 -44.688 -28.719 1 94.19 462 ARG B CA 1
ATOM 10102 C C . ARG B 1 462 ? 25.75 -44.906 -28.672 1 94.19 462 ARG B C 1
ATOM 10104 O O . ARG B 1 462 ? 26.484 -44.125 -28.047 1 94.19 462 ARG B O 1
ATOM 10111 N N . LEU B 1 463 ? 26.141 -46.031 -29.219 1 93.94 463 LEU B N 1
ATOM 10112 C CA . LEU B 1 463 ? 27.547 -46.406 -29.312 1 93.94 463 LEU B CA 1
ATOM 10113 C C . LEU B 1 463 ? 27.953 -46.625 -30.766 1 93.94 463 LEU B C 1
ATOM 10115 O O . LEU B 1 463 ? 27.5 -47.562 -31.422 1 93.94 463 LEU B O 1
ATOM 10119 N N . ASN B 1 464 ? 28.734 -45.781 -31.25 1 94.31 464 ASN B N 1
ATOM 10120 C CA . ASN B 1 464 ? 29.25 -45.844 -32.625 1 94.31 464 ASN B CA 1
ATOM 10121 C C . ASN B 1 464 ? 28.125 -45.969 -33.625 1 94.31 464 ASN B C 1
ATOM 10123 O O . ASN B 1 464 ? 28.141 -46.812 -34.5 1 94.31 464 ASN B O 1
ATOM 10127 N N . GLY B 1 465 ? 27.156 -45.125 -33.406 1 91.69 465 GLY B N 1
ATOM 10128 C CA . GLY B 1 465 ? 26.078 -44.969 -34.375 1 91.69 465 GLY B CA 1
ATOM 10129 C C . GLY B 1 465 ? 24.922 -45.938 -34.125 1 91.69 465 GLY B C 1
ATOM 10130 O O . GLY B 1 465 ? 23.859 -45.781 -34.719 1 91.69 465 GLY B O 1
ATOM 10131 N N . ARG B 1 466 ? 25.172 -46.875 -33.25 1 91.62 466 ARG B N 1
ATOM 10132 C CA . ARG B 1 466 ? 24.125 -47.844 -32.969 1 91.62 466 ARG B CA 1
ATOM 10133 C C . ARG B 1 466 ? 23.406 -47.531 -31.672 1 91.62 466 ARG B C 1
ATOM 10135 O O . ARG B 1 466 ? 24.031 -47.375 -30.625 1 91.62 466 ARG B O 1
ATOM 10142 N N . LYS B 1 467 ? 22.047 -47.406 -31.797 1 90.19 467 LYS B N 1
ATOM 10143 C CA . LYS B 1 467 ? 21.219 -47.188 -30.609 1 90.19 467 LYS B CA 1
ATOM 10144 C C . LYS B 1 467 ? 20.906 -48.531 -29.922 1 90.19 467 LYS B C 1
ATOM 10146 O O . LYS B 1 467 ? 20.547 -49.5 -30.578 1 90.19 467 LYS B O 1
ATOM 10151 N N . GLU B 1 468 ? 21.062 -48.594 -28.703 1 87.31 468 GLU B N 1
ATOM 10152 C CA . GLU B 1 468 ? 20.812 -49.781 -27.906 1 87.31 468 GLU B CA 1
ATOM 10153 C C . GLU B 1 468 ? 20.078 -49.438 -26.625 1 87.31 468 GLU B C 1
ATOM 10155 O O . GLU B 1 468 ? 20.141 -48.312 -26.141 1 87.31 468 GLU B O 1
ATOM 10160 N N . THR B 1 469 ? 19.25 -50.375 -26.172 1 87.81 469 THR B N 1
ATOM 10161 C CA . THR B 1 469 ? 18.578 -50.25 -24.875 1 87.81 469 THR B CA 1
ATOM 10162 C C . THR B 1 469 ? 18.969 -51.406 -23.953 1 87.81 469 THR B C 1
ATOM 10164 O O . THR B 1 469 ? 19.188 -52.531 -24.406 1 87.81 469 THR B O 1
ATOM 10167 N N . SER B 1 470 ? 19.219 -51.125 -22.766 1 88 470 SER B N 1
ATOM 10168 C CA . SER B 1 470 ? 19.5 -52.094 -21.719 1 88 470 SER B CA 1
ATOM 10169 C C . SER B 1 470 ? 18.828 -51.719 -20.406 1 88 470 SER B C 1
ATOM 10171 O O . SER B 1 470 ? 18.297 -50.594 -20.281 1 88 470 SER B O 1
ATOM 10173 N N . LEU B 1 471 ? 18.719 -52.688 -19.531 1 90.69 471 LEU B N 1
ATOM 10174 C CA . LEU B 1 471 ? 18.188 -52.406 -18.188 1 90.69 471 LEU B CA 1
ATOM 10175 C C . LEU B 1 471 ? 19.312 -52.438 -17.156 1 90.69 471 LEU B C 1
ATOM 10177 O O . LEU B 1 471 ? 20.031 -53.438 -17.031 1 90.69 471 LEU B O 1
ATOM 10181 N N . LEU B 1 472 ? 19.562 -51.281 -16.578 1 93.75 472 LEU B N 1
ATOM 10182 C CA . LEU B 1 472 ? 20.438 -51.219 -15.422 1 93.75 472 LEU B CA 1
ATOM 10183 C C . LEU B 1 472 ? 19.719 -51.656 -14.148 1 93.75 472 LEU B C 1
ATOM 10185 O O . LEU B 1 472 ? 18.938 -50.875 -13.586 1 93.75 472 LEU B O 1
ATOM 10189 N N . GLU B 1 473 ? 19.875 -52.844 -13.641 1 91.06 473 GLU B N 1
ATOM 10190 C CA . GLU B 1 473 ? 19.141 -53.375 -12.516 1 91.06 473 GLU B CA 1
ATOM 10191 C C . GLU B 1 473 ? 19.938 -53.281 -11.219 1 91.06 473 GLU B C 1
ATOM 10193 O O . GLU B 1 473 ? 19.375 -53.25 -10.125 1 91.06 473 GLU B O 1
ATOM 10198 N N . GLU B 1 474 ? 21.312 -53.219 -11.445 1 91.75 474 GLU B N 1
ATOM 10199 C CA . GLU B 1 474 ? 22.203 -53.125 -10.297 1 91.75 474 GLU B CA 1
ATOM 10200 C C . GLU B 1 474 ? 22.922 -51.781 -10.258 1 91.75 474 GLU B C 1
ATOM 10202 O O . GLU B 1 474 ? 22.562 -50.875 -11.008 1 91.75 474 GLU B O 1
ATOM 10207 N N . ARG B 1 475 ? 23.859 -51.75 -9.344 1 95 475 ARG B N 1
ATOM 10208 C CA . ARG B 1 475 ? 24.594 -50.5 -9.18 1 95 475 ARG B CA 1
ATOM 10209 C C . ARG B 1 475 ? 25.484 -50.219 -10.391 1 95 475 ARG B C 1
ATOM 10211 O O . ARG B 1 475 ? 25.859 -49.062 -10.633 1 95 475 ARG B O 1
ATOM 10218 N N . THR B 1 476 ? 25.812 -51.25 -11.031 1 94.94 476 THR B N 1
ATOM 10219 C CA . THR B 1 476 ? 26.719 -51.062 -12.148 1 94.94 476 THR B CA 1
ATOM 10220 C C . THR B 1 476 ? 26.234 -51.844 -13.375 1 94.94 476 THR B C 1
ATOM 10222 O O . THR B 1 476 ? 25.5 -52.844 -13.234 1 94.94 476 THR B O 1
ATOM 10225 N N . TYR B 1 477 ? 26.484 -51.344 -14.531 1 94.12 477 TYR B N 1
ATOM 10226 C CA . TYR B 1 477 ? 26.312 -51.938 -15.844 1 94.12 477 TYR B CA 1
ATOM 10227 C C . TYR B 1 477 ? 27.609 -51.906 -16.625 1 94.12 477 TYR B C 1
ATOM 10229 O O . TYR B 1 477 ? 28.312 -50.906 -16.656 1 94.12 477 TYR B O 1
ATOM 10237 N N . GLU B 1 478 ? 28.031 -53.062 -17.172 1 92.75 478 GLU B N 1
ATOM 10238 C CA . GLU B 1 478 ? 29.266 -53.125 -17.922 1 92.75 478 GLU B CA 1
ATOM 10239 C C . GLU B 1 478 ? 29.062 -53.812 -19.281 1 92.75 478 GLU B C 1
ATOM 10241 O O . GLU B 1 478 ? 28.234 -54.719 -19.406 1 92.75 478 GLU B O 1
ATOM 10246 N N . ARG B 1 479 ? 29.766 -53.312 -20.203 1 91 479 ARG B N 1
ATOM 10247 C CA . ARG B 1 479 ? 29.734 -53.844 -21.547 1 91 479 ARG B CA 1
ATOM 10248 C C . ARG B 1 479 ? 31.125 -53.844 -22.172 1 91 479 ARG B C 1
ATOM 10250 O O . ARG B 1 479 ? 31.812 -52.812 -22.172 1 91 479 ARG B O 1
ATOM 10257 N N . GLU B 1 480 ? 31.547 -54.969 -22.797 1 91.62 480 GLU B N 1
ATOM 10258 C CA . GLU B 1 480 ? 32.844 -55.062 -23.453 1 91.62 480 GLU B CA 1
ATOM 10259 C C . GLU B 1 480 ? 32.844 -54.375 -24.812 1 91.62 480 GLU B C 1
ATOM 10261 O O . GLU B 1 480 ? 31.859 -54.469 -25.547 1 91.62 480 GLU B O 1
ATOM 10266 N N . LEU B 1 481 ? 33.969 -53.594 -25.016 1 93.62 481 LEU B N 1
ATOM 10267 C CA . LEU B 1 481 ? 34.188 -52.938 -26.297 1 93.62 481 LEU B CA 1
ATOM 10268 C C . LEU B 1 481 ? 35.5 -53.375 -26.938 1 93.62 481 LEU B C 1
ATOM 10270 O O . LEU B 1 481 ? 36.5 -53.531 -26.25 1 93.62 481 LEU B O 1
ATOM 10274 N N . GLU B 1 482 ? 35.406 -53.625 -28.203 1 90.56 482 GLU B N 1
ATOM 10275 C CA . GLU B 1 482 ? 36.625 -54.031 -28.922 1 90.56 482 GLU B CA 1
ATOM 10276 C C . GLU B 1 482 ? 37.594 -52.906 -29.031 1 90.56 482 GLU B C 1
ATOM 10278 O O . GLU B 1 482 ? 38.812 -53.094 -28.938 1 90.56 482 GLU B O 1
ATOM 10283 N N . SER B 1 483 ? 37.156 -51.688 -29.297 1 92.81 483 SER B N 1
ATOM 10284 C CA . SER B 1 483 ? 37.969 -50.5 -29.438 1 92.81 483 SER B CA 1
ATOM 10285 C C . SER B 1 483 ? 37.344 -49.312 -28.703 1 92.81 483 SER B C 1
ATOM 10287 O O . SER B 1 483 ? 36.188 -49.375 -28.266 1 92.81 483 SER B O 1
ATOM 10289 N N . TYR B 1 484 ? 38.25 -48.312 -28.531 1 94.56 484 TYR B N 1
ATOM 10290 C CA . TYR B 1 484 ? 37.688 -47.062 -27.953 1 94.56 484 TYR B CA 1
ATOM 10291 C C . TYR B 1 484 ? 36.625 -46.5 -28.859 1 94.56 484 TYR B C 1
ATOM 10293 O O . TYR B 1 484 ? 36.812 -46.375 -30.078 1 94.56 484 TYR B O 1
ATOM 10301 N N . PRO B 1 485 ? 35.5 -46.125 -28.281 1 95.56 485 PRO B N 1
ATOM 10302 C CA . PRO B 1 485 ? 34.375 -45.688 -29.141 1 95.56 485 PRO B CA 1
ATOM 10303 C C . PRO B 1 485 ? 34.625 -44.312 -29.734 1 95.56 485 PRO B C 1
ATOM 10305 O O . PRO B 1 485 ? 35.219 -43.438 -29.094 1 95.56 485 PRO B O 1
ATOM 10308 N N . ASN B 1 486 ? 34.125 -44.062 -30.938 1 94.94 486 ASN B N 1
ATOM 10309 C CA . ASN B 1 486 ? 34.156 -42.75 -31.578 1 94.94 486 ASN B CA 1
ATOM 10310 C C . ASN B 1 486 ? 32.938 -41.938 -31.203 1 94.94 486 ASN B C 1
ATOM 10312 O O . ASN B 1 486 ? 32.938 -40.688 -31.359 1 94.94 486 ASN B O 1
ATOM 10316 N N . GLU B 1 487 ? 31.891 -42.656 -30.812 1 96.44 487 GLU B N 1
ATOM 10317 C CA . GLU B 1 487 ? 30.641 -42 -30.406 1 96.44 487 GLU B CA 1
ATOM 10318 C C . GLU B 1 487 ? 30.016 -42.719 -29.203 1 96.44 487 GLU B C 1
ATOM 10320 O O . GLU B 1 487 ? 29.875 -43.938 -29.203 1 96.44 487 GLU B O 1
ATOM 10325 N N . LEU B 1 488 ? 29.734 -41.906 -28.188 1 96 488 LEU B N 1
ATOM 10326 C CA . LEU B 1 488 ? 29.078 -42.469 -27 1 96 488 LEU B CA 1
ATOM 10327 C C . LEU B 1 488 ? 28.141 -41.438 -26.375 1 96 488 LEU B C 1
ATOM 10329 O O . LEU B 1 488 ? 28.578 -40.344 -25.984 1 96 488 LEU B O 1
ATOM 10333 N N . LEU B 1 489 ? 26.906 -41.719 -26.375 1 96.12 489 LEU B N 1
ATOM 10334 C CA . LEU B 1 489 ? 25.922 -40.906 -25.672 1 96.12 489 LEU B CA 1
ATOM 10335 C C . LEU B 1 489 ? 24.922 -41.781 -24.938 1 96.12 489 LEU B C 1
ATOM 10337 O O . LEU B 1 489 ? 24.406 -42.75 -25.484 1 96.12 489 LEU B O 1
ATOM 10341 N N . VAL B 1 490 ? 24.734 -41.5 -23.688 1 95.38 490 VAL B N 1
ATOM 10342 C CA . VAL B 1 490 ? 23.766 -42.188 -22.844 1 95.38 490 VAL B CA 1
ATOM 10343 C C . VAL B 1 490 ? 22.516 -41.312 -22.688 1 95.38 490 VAL B C 1
ATOM 10345 O O . VAL B 1 490 ? 22.594 -40.094 -22.641 1 95.38 490 VAL B O 1
ATOM 10348 N N . ASN B 1 491 ? 21.281 -41.969 -22.625 1 94.69 491 ASN B N 1
ATOM 10349 C CA . ASN B 1 491 ? 19.984 -41.344 -22.469 1 94.69 491 ASN B CA 1
ATOM 10350 C C . ASN B 1 491 ? 19.547 -40.656 -23.75 1 94.69 491 ASN B C 1
ATOM 10352 O O . ASN B 1 491 ? 19.219 -39.469 -23.719 1 94.69 491 ASN B O 1
ATOM 10356 N N . ILE B 1 492 ? 19.516 -41.406 -24.781 1 89.94 492 ILE B N 1
ATOM 10357 C CA . ILE B 1 492 ? 19.203 -40.938 -26.109 1 89.94 492 ILE B CA 1
ATOM 10358 C C . ILE B 1 492 ? 17.828 -40.25 -26.109 1 89.94 492 ILE B C 1
ATOM 10360 O O . ILE B 1 492 ? 16.891 -40.75 -25.484 1 89.94 492 ILE B O 1
ATOM 10364 N N . ASP B 1 493 ? 17.719 -39.062 -26.688 1 84.94 493 ASP B N 1
ATOM 10365 C CA . ASP B 1 493 ? 16.5 -38.25 -26.828 1 84.94 493 ASP B CA 1
ATOM 10366 C C . ASP B 1 493 ? 15.969 -37.812 -25.469 1 84.94 493 ASP B C 1
ATOM 10368 O O . ASP B 1 493 ? 14.852 -37.281 -25.375 1 84.94 493 ASP B O 1
ATOM 10372 N N . ARG B 1 494 ? 16.719 -38.062 -24.406 1 91.56 494 ARG B N 1
ATOM 10373 C CA . ARG B 1 494 ? 16.406 -37.656 -23.047 1 91.56 494 ARG B CA 1
ATOM 10374 C C . ARG B 1 494 ? 15.047 -38.188 -22.609 1 91.56 494 ARG B C 1
ATOM 10376 O O . ARG B 1 494 ? 14.227 -37.469 -22.062 1 91.56 494 ARG B O 1
ATOM 10383 N N . THR B 1 495 ? 14.758 -39.438 -22.891 1 89.94 495 THR B N 1
ATOM 10384 C CA . THR B 1 495 ? 13.516 -40.062 -22.453 1 89.94 495 THR B CA 1
ATOM 10385 C C . THR B 1 495 ? 13.633 -40.562 -21.016 1 89.94 495 THR B C 1
ATOM 10387 O O . THR B 1 495 ? 12.625 -40.75 -20.328 1 89.94 495 THR B O 1
ATOM 10390 N N . GLY B 1 496 ? 14.844 -40.75 -20.578 1 94.12 496 GLY B N 1
ATOM 10391 C CA . GLY B 1 496 ? 15.078 -41.25 -19.234 1 94.12 496 GLY B CA 1
ATOM 10392 C C . GLY B 1 496 ? 15.055 -40.125 -18.188 1 94.12 496 GLY B C 1
ATOM 10393 O O . GLY B 1 496 ? 15.414 -39 -18.484 1 94.12 496 GLY B O 1
ATOM 10394 N N . PHE B 1 497 ? 14.617 -40.438 -17 1 96.38 497 PHE B N 1
ATOM 10395 C CA . PHE B 1 497 ? 14.586 -39.5 -15.875 1 96.38 497 PHE B CA 1
ATOM 10396 C C . PHE B 1 497 ? 15.797 -39.719 -14.969 1 96.38 497 PHE B C 1
ATOM 10398 O O . PHE B 1 497 ? 15.648 -40.125 -13.812 1 96.38 497 PHE B O 1
ATOM 10405 N N . TYR B 1 498 ? 16.984 -39.5 -15.422 1 96.81 498 TYR B N 1
ATOM 10406 C CA . TYR B 1 498 ? 18.266 -39.594 -14.711 1 96.81 498 TYR B CA 1
ATOM 10407 C C . TYR B 1 498 ? 19.281 -38.625 -15.305 1 96.81 498 TYR B C 1
ATOM 10409 O O . TYR B 1 498 ? 19.078 -38.094 -16.406 1 96.81 498 TYR B O 1
ATOM 10417 N N . ARG B 1 499 ? 20.312 -38.281 -14.594 1 97.69 499 ARG B N 1
ATOM 10418 C CA . ARG B 1 499 ? 21.406 -37.438 -15.078 1 97.69 499 ARG B CA 1
ATOM 10419 C C . ARG B 1 499 ? 22.625 -38.281 -15.438 1 97.69 499 ARG B C 1
ATOM 10421 O O . ARG B 1 499 ? 22.797 -39.375 -14.914 1 97.69 499 ARG B O 1
ATOM 10428 N N . VAL B 1 500 ? 23.422 -37.719 -16.312 1 98.06 500 VAL B N 1
ATOM 10429 C CA . VAL B 1 500 ? 24.609 -38.438 -16.75 1 98.06 500 VAL B CA 1
ATOM 10430 C C . VAL B 1 500 ? 25.844 -37.562 -16.625 1 98.06 500 VAL B C 1
ATOM 10432 O O . VAL B 1 500 ? 25.781 -36.375 -16.922 1 98.06 500 VAL B O 1
ATOM 10435 N N . VAL B 1 501 ? 26.859 -38.031 -16.094 1 98.19 501 VAL B N 1
ATOM 10436 C CA . VAL B 1 501 ? 28.172 -37.375 -16.078 1 98.19 501 VAL B CA 1
ATOM 10437 C C . VAL B 1 501 ? 29.203 -38.281 -16.734 1 98.19 501 VAL B C 1
ATOM 10439 O O . VAL B 1 501 ? 29.172 -39.5 -16.562 1 98.19 501 VAL B O 1
ATOM 10442 N N . TYR B 1 502 ? 30.062 -37.688 -17.594 1 98.06 502 TYR B N 1
ATOM 10443 C CA . TYR B 1 502 ? 31.031 -38.438 -18.375 1 98.06 502 TYR B CA 1
ATOM 10444 C C . TYR B 1 502 ? 32.438 -38.188 -17.891 1 98.06 502 TYR B C 1
ATOM 10446 O O . TYR B 1 502 ? 32.812 -37.062 -17.625 1 98.06 502 TYR B O 1
ATOM 10454 N N . GLU B 1 503 ? 33.156 -39.312 -17.797 1 96.75 503 GLU B N 1
ATOM 10455 C CA . GLU B 1 503 ? 34.594 -39.125 -17.594 1 96.75 503 GLU B CA 1
ATOM 10456 C C . GLU B 1 503 ? 35.25 -38.5 -18.828 1 96.75 503 GLU B C 1
ATOM 10458 O O . GLU B 1 503 ? 36.094 -37.625 -18.688 1 96.75 503 GLU B O 1
ATOM 10463 N N . ASP B 1 504 ? 34.938 -38.938 -19.984 1 96.75 504 ASP B N 1
ATOM 10464 C CA . ASP B 1 504 ? 35.375 -38.312 -21.234 1 96.75 504 ASP B CA 1
ATOM 10465 C C . ASP B 1 504 ? 34.344 -37.344 -21.766 1 96.75 504 ASP B C 1
ATOM 10467 O O . ASP B 1 504 ? 33.594 -37.688 -22.688 1 96.75 504 ASP B O 1
ATOM 10471 N N . LEU B 1 505 ? 34.344 -36.125 -21.281 1 97.25 505 LEU B N 1
ATOM 10472 C CA . LEU B 1 505 ? 33.375 -35.094 -21.625 1 97.25 505 LEU B CA 1
ATOM 10473 C C . LEU B 1 505 ? 33.5 -34.688 -23.094 1 97.25 505 LEU B C 1
ATOM 10475 O O . LEU B 1 505 ? 32.469 -34.406 -23.734 1 97.25 505 LEU B O 1
ATOM 10479 N N . ASN B 1 506 ? 34.688 -34.688 -23.609 1 97.06 506 ASN B N 1
ATOM 10480 C CA . ASN B 1 506 ? 34.875 -34.312 -25 1 97.06 506 ASN B CA 1
ATOM 10481 C C . ASN B 1 506 ? 34.219 -35.281 -25.953 1 97.06 506 ASN B C 1
ATOM 10483 O O . ASN B 1 506 ? 33.625 -34.875 -26.953 1 97.06 506 ASN B O 1
ATOM 10487 N N . LEU B 1 507 ? 34.312 -36.562 -25.609 1 97 507 LEU B N 1
ATOM 10488 C CA . LEU B 1 507 ? 33.656 -37.594 -26.422 1 97 507 LEU B CA 1
ATOM 10489 C C . LEU B 1 507 ? 32.125 -37.375 -26.406 1 97 507 LEU B C 1
ATOM 10491 O O . LEU B 1 507 ? 31.469 -37.5 -27.438 1 97 507 LEU B O 1
ATOM 10495 N N . ALA B 1 508 ? 31.594 -37.094 -25.266 1 96.88 508 ALA B N 1
ATOM 10496 C CA . ALA B 1 508 ? 30.156 -36.875 -25.141 1 96.88 508 ALA B CA 1
ATOM 10497 C C . ALA B 1 508 ? 29.719 -35.656 -25.938 1 96.88 508 ALA B C 1
ATOM 10499 O O . ALA B 1 508 ? 28.734 -35.719 -26.672 1 96.88 508 ALA B O 1
ATOM 10500 N N . ILE B 1 509 ? 30.453 -34.5 -25.828 1 97.69 509 ILE B N 1
ATOM 10501 C CA . ILE B 1 509 ? 30.125 -33.25 -26.516 1 97.69 509 ILE B CA 1
ATOM 10502 C C . ILE B 1 509 ? 30.141 -33.5 -28.031 1 97.69 509 ILE B C 1
ATOM 10504 O O . ILE B 1 509 ? 29.234 -33.094 -28.75 1 97.69 509 ILE B O 1
ATOM 10508 N N . LYS B 1 510 ? 31.094 -34.25 -28.484 1 96.62 510 LYS B N 1
ATOM 10509 C CA . LYS B 1 510 ? 31.25 -34.531 -29.906 1 96.62 510 LYS B CA 1
ATOM 10510 C C . LYS B 1 510 ? 30.156 -35.469 -30.406 1 96.62 510 LYS B C 1
ATOM 10512 O O . LYS B 1 510 ? 29.875 -35.531 -31.609 1 96.62 510 LYS B O 1
ATOM 10517 N N . SER B 1 511 ? 29.578 -36.188 -29.516 1 96.69 511 SER B N 1
ATOM 10518 C CA . SER B 1 511 ? 28.641 -37.25 -29.891 1 96.69 511 SER B CA 1
ATOM 10519 C C . SER B 1 511 ? 27.219 -36.688 -29.953 1 96.69 511 SER B C 1
ATOM 10521 O O . SER B 1 511 ? 26.297 -37.406 -30.375 1 96.69 511 SER B O 1
ATOM 10523 N N . VAL B 1 512 ? 27.016 -35.406 -29.547 1 95.62 512 VAL B N 1
ATOM 10524 C CA . VAL B 1 512 ? 25.688 -34.812 -29.578 1 95.62 512 VAL B CA 1
ATOM 10525 C C . VAL B 1 512 ? 25.219 -34.625 -31.016 1 95.62 512 VAL B C 1
ATOM 10527 O O . VAL B 1 512 ? 25.984 -34.125 -31.859 1 95.62 512 VAL B O 1
ATOM 10530 N N . ARG B 1 513 ? 23.906 -35.062 -31.281 1 93.81 513 ARG B N 1
ATOM 10531 C CA . ARG B 1 513 ? 23.391 -35 -32.656 1 93.81 513 ARG B CA 1
ATOM 10532 C C . ARG B 1 513 ? 22.094 -34.219 -32.719 1 93.81 513 ARG B C 1
ATOM 10534 O O . ARG B 1 513 ? 21.703 -33.719 -33.781 1 93.81 513 ARG B O 1
ATOM 10541 N N . THR B 1 514 ? 21.406 -34.094 -31.641 1 94.62 514 THR B N 1
ATOM 10542 C CA . THR B 1 514 ? 20.094 -33.438 -31.641 1 94.62 514 THR B CA 1
ATOM 10543 C C . THR B 1 514 ? 20.016 -32.375 -30.562 1 94.62 514 THR B C 1
ATOM 10545 O O . THR B 1 514 ? 20.797 -32.375 -29.609 1 94.62 514 THR B O 1
ATOM 10548 N N . PRO B 1 515 ? 19.047 -31.406 -30.688 1 95.88 515 PRO B N 1
ATOM 10549 C CA . PRO B 1 515 ? 18.859 -30.391 -29.641 1 95.88 515 PRO B CA 1
ATOM 10550 C C . PRO B 1 515 ? 18.531 -31 -28.281 1 95.88 515 PRO B C 1
ATOM 10552 O O . PRO B 1 515 ? 18.953 -30.469 -27.25 1 95.88 515 PRO B O 1
ATOM 10555 N N . LEU B 1 516 ? 17.781 -32.125 -28.203 1 96.44 516 LEU B N 1
ATOM 10556 C CA . LEU B 1 516 ? 17.422 -32.75 -26.938 1 96.44 516 LEU B CA 1
ATOM 10557 C C . LEU B 1 516 ? 18.672 -33.25 -26.219 1 96.44 516 LEU B C 1
ATOM 10559 O O . LEU B 1 516 ? 18.766 -33.125 -24.984 1 96.44 516 LEU B O 1
ATOM 10563 N N . GLU B 1 517 ? 19.609 -33.719 -26.984 1 95.94 517 GLU B N 1
ATOM 10564 C CA . GLU B 1 517 ? 20.844 -34.25 -26.422 1 95.94 517 GLU B CA 1
ATOM 10565 C C . GLU B 1 517 ? 21.734 -33.125 -25.938 1 95.94 517 GLU B C 1
ATOM 10567 O O . GLU B 1 517 ? 22.406 -33.219 -24.906 1 95.94 517 GLU B O 1
ATOM 10572 N N . ALA B 1 518 ? 21.766 -32 -26.719 1 97.25 518 ALA B N 1
ATOM 10573 C CA . ALA B 1 518 ? 22.516 -30.828 -26.281 1 97.25 518 ALA B CA 1
ATOM 10574 C C . ALA B 1 518 ? 21.938 -30.281 -24.969 1 97.25 518 ALA B C 1
ATOM 10576 O O . ALA B 1 518 ? 22.703 -29.922 -24.062 1 97.25 518 ALA B O 1
ATOM 10577 N N . TRP B 1 519 ? 20.609 -30.172 -24.922 1 97.75 519 TRP B N 1
ATOM 10578 C CA . TRP B 1 519 ? 19.922 -29.719 -23.719 1 97.75 519 TRP B CA 1
ATOM 10579 C C . TRP B 1 519 ? 20.297 -30.594 -22.516 1 97.75 519 TRP B C 1
ATOM 10581 O O . TRP B 1 519 ? 20.516 -30.078 -21.422 1 97.75 519 TRP B O 1
ATOM 10591 N N . GLU B 1 520 ? 20.328 -31.875 -22.688 1 96.62 520 GLU B N 1
ATOM 10592 C CA . GLU B 1 520 ? 20.641 -32.812 -21.625 1 96.62 520 GLU B CA 1
ATOM 10593 C C . GLU B 1 520 ? 22 -32.5 -21 1 96.62 520 GLU B C 1
ATOM 10595 O O . GLU B 1 520 ? 22.141 -32.406 -19.781 1 96.62 520 GLU B O 1
ATOM 10600 N N . LEU B 1 521 ? 23 -32.344 -21.875 1 97.44 521 LEU B N 1
ATOM 10601 C CA . LEU B 1 521 ? 24.344 -32.062 -21.359 1 97.44 521 LEU B CA 1
ATOM 10602 C C . LEU B 1 521 ? 24.375 -30.75 -20.609 1 97.44 521 LEU B C 1
ATOM 10604 O O . LEU B 1 521 ? 24.938 -30.672 -19.516 1 97.44 521 LEU B O 1
ATOM 10608 N N . LEU B 1 522 ? 23.781 -29.719 -21.188 1 98.12 522 LEU B N 1
ATOM 10609 C CA . LEU B 1 522 ? 23.75 -28.406 -20.562 1 98.12 522 LEU B CA 1
ATOM 10610 C C . LEU B 1 522 ? 23.078 -28.469 -19.188 1 98.12 522 LEU B C 1
ATOM 10612 O O . LEU B 1 522 ? 23.609 -27.984 -18.203 1 98.12 522 LEU B O 1
ATOM 10616 N N . ASN B 1 523 ? 21.891 -29.078 -19.141 1 98.38 523 ASN B N 1
ATOM 10617 C CA . ASN B 1 523 ? 21.094 -29.156 -17.922 1 98.38 523 ASN B CA 1
ATOM 10618 C C . ASN B 1 523 ? 21.781 -30.016 -16.859 1 98.38 523 ASN B C 1
ATOM 10620 O O . ASN B 1 523 ? 21.844 -29.625 -15.688 1 98.38 523 ASN B O 1
ATOM 10624 N N . ASP B 1 524 ? 22.312 -31.156 -17.266 1 98.38 524 ASP B N 1
ATOM 10625 C CA . ASP B 1 524 ? 22.969 -32.062 -16.328 1 98.38 524 ASP B CA 1
ATOM 10626 C C . ASP B 1 524 ? 24.188 -31.375 -15.703 1 98.38 524 ASP B C 1
ATOM 10628 O O . ASP B 1 524 ? 24.359 -31.391 -14.484 1 98.38 524 ASP B O 1
ATOM 10632 N N . TYR B 1 525 ? 25 -30.734 -16.484 1 98.5 525 TYR B N 1
ATOM 10633 C CA . TYR B 1 525 ? 26.234 -30.156 -15.969 1 98.5 525 TYR B CA 1
ATOM 10634 C C . TYR B 1 525 ? 25.969 -28.891 -15.172 1 98.5 525 TYR B C 1
ATOM 10636 O O . TYR B 1 525 ? 26.734 -28.547 -14.266 1 98.5 525 TYR B O 1
ATOM 10644 N N . PHE B 1 526 ? 24.953 -28.125 -15.492 1 98.12 526 PHE B N 1
ATOM 10645 C CA . PHE B 1 526 ? 24.562 -27 -14.656 1 98.12 526 PHE B CA 1
ATOM 10646 C C . PHE B 1 526 ? 24.219 -27.469 -13.242 1 98.12 526 PHE B C 1
ATOM 10648 O O . PHE B 1 526 ? 24.672 -26.875 -12.266 1 98.12 526 PHE B O 1
ATOM 10655 N N . TYR B 1 527 ? 23.422 -28.578 -13.109 1 98.25 527 TYR B N 1
ATOM 10656 C CA . TYR B 1 527 ? 23.016 -29.031 -11.789 1 98.25 527 TYR B CA 1
ATOM 10657 C C . TYR B 1 527 ? 24.141 -29.781 -11.094 1 98.25 527 TYR B C 1
ATOM 10659 O O . TYR B 1 527 ? 24.188 -29.844 -9.859 1 98.25 527 TYR B O 1
ATOM 10667 N N . LEU B 1 528 ? 25.078 -30.344 -11.891 1 98 528 LEU B N 1
ATOM 10668 C CA . LEU B 1 528 ? 26.297 -30.859 -11.289 1 98 528 LEU B CA 1
ATOM 10669 C C . LEU B 1 528 ? 27.125 -29.734 -10.672 1 98 528 LEU B C 1
ATOM 10671 O O . LEU B 1 528 ? 27.719 -29.922 -9.609 1 98 528 LEU B O 1
ATOM 10675 N N . LEU B 1 529 ? 27.125 -28.562 -11.328 1 98 529 LEU B N 1
ATOM 10676 C CA . LEU B 1 529 ? 27.781 -27.391 -10.773 1 98 529 LEU B CA 1
ATOM 10677 C C . LEU B 1 529 ? 27.094 -26.938 -9.477 1 98 529 LEU B C 1
ATOM 10679 O O . LEU B 1 529 ? 27.766 -26.719 -8.469 1 98 529 LEU B O 1
ATOM 10683 N N . ILE B 1 530 ? 25.781 -26.844 -9.461 1 97.12 530 ILE B N 1
ATOM 10684 C CA . ILE B 1 530 ? 25 -26.375 -8.312 1 97.12 530 ILE B CA 1
ATOM 10685 C C . ILE B 1 530 ? 25.203 -27.328 -7.137 1 97.12 530 ILE B C 1
ATOM 10687 O O . ILE B 1 530 ? 25.25 -26.891 -5.98 1 97.12 530 ILE B O 1
ATOM 10691 N N . SER B 1 531 ? 25.344 -28.641 -7.461 1 96.75 531 SER B N 1
ATOM 10692 C CA . SER B 1 531 ? 25.5 -29.641 -6.41 1 96.75 531 SER B CA 1
ATOM 10693 C C . SER B 1 531 ? 26.938 -29.688 -5.91 1 96.75 531 SER B C 1
ATOM 10695 O O . SER B 1 531 ? 27.234 -30.375 -4.926 1 96.75 531 SER B O 1
ATOM 10697 N N . GLY B 1 532 ? 27.859 -29.016 -6.59 1 95.5 532 GLY B N 1
ATOM 10698 C CA . GLY B 1 532 ? 29.25 -28.969 -6.164 1 95.5 532 GLY B CA 1
ATOM 10699 C C . GLY B 1 532 ? 30.062 -30.172 -6.633 1 95.5 532 GLY B C 1
ATOM 10700 O O . GLY B 1 532 ? 31.188 -30.375 -6.195 1 95.5 532 GLY B O 1
ATOM 10701 N N . LYS B 1 533 ? 29.484 -30.938 -7.539 1 95.81 533 LYS B N 1
ATOM 10702 C CA . LYS B 1 533 ? 30.141 -32.156 -7.996 1 95.81 533 LYS B CA 1
ATOM 10703 C C . LYS B 1 533 ? 31.172 -31.859 -9.086 1 95.81 533 LYS B C 1
ATOM 10705 O O . LYS B 1 533 ? 32.062 -32.656 -9.336 1 95.81 533 LYS B O 1
ATOM 10710 N N . ILE B 1 534 ? 30.953 -30.703 -9.773 1 97.06 534 ILE B N 1
ATOM 10711 C CA . ILE B 1 534 ? 31.953 -30.234 -10.727 1 97.06 534 ILE B CA 1
ATOM 10712 C C . ILE B 1 534 ? 32.281 -28.766 -10.453 1 97.06 534 ILE B C 1
ATOM 10714 O O . ILE B 1 534 ? 31.562 -28.094 -9.711 1 97.06 534 ILE B O 1
ATOM 10718 N N . GLY B 1 535 ? 33.406 -28.328 -11.016 1 95.81 535 GLY B N 1
ATOM 10719 C CA . GLY B 1 535 ? 33.781 -26.922 -10.898 1 95.81 535 GLY B CA 1
ATOM 10720 C C . GLY B 1 535 ? 33.25 -26.078 -12.047 1 95.81 535 GLY B C 1
ATOM 10721 O O . GLY B 1 535 ? 32.719 -26.609 -13.023 1 95.81 535 GLY B O 1
ATOM 10722 N N . LEU B 1 536 ? 33.406 -24.797 -11.883 1 96.62 536 LEU B N 1
ATOM 10723 C CA . LEU B 1 536 ? 32.906 -23.828 -12.859 1 96.62 536 LEU B CA 1
ATOM 10724 C C . LEU B 1 536 ? 33.562 -24.031 -14.211 1 96.62 536 LEU B C 1
ATOM 10726 O O . LEU B 1 536 ? 32.938 -23.859 -15.258 1 96.62 536 LEU B O 1
ATOM 10730 N N . GLU B 1 537 ? 34.812 -24.406 -14.242 1 96.69 537 GLU B N 1
ATOM 10731 C CA . GLU B 1 537 ? 35.562 -24.562 -15.484 1 96.69 537 GLU B CA 1
ATOM 10732 C C . GLU B 1 537 ? 34.969 -25.672 -16.344 1 96.69 537 GLU B C 1
ATOM 10734 O O . GLU B 1 537 ? 34.875 -25.516 -17.562 1 96.69 537 GLU B O 1
ATOM 10739 N N . THR B 1 538 ? 34.656 -26.797 -15.719 1 97.88 538 THR B N 1
ATOM 10740 C CA . THR B 1 538 ? 34.062 -27.906 -16.438 1 97.88 538 THR B CA 1
ATOM 10741 C C . THR B 1 538 ? 32.688 -27.516 -17.031 1 97.88 538 THR B C 1
ATOM 10743 O O . THR B 1 538 ? 32.406 -27.844 -18.172 1 97.88 538 THR B O 1
ATOM 10746 N N . TYR B 1 539 ? 31.906 -26.828 -16.25 1 98.12 539 TYR B N 1
ATOM 10747 C CA . TYR B 1 539 ? 30.609 -26.375 -16.719 1 98.12 539 TYR B CA 1
ATOM 10748 C C . TYR B 1 539 ? 30.766 -25.391 -17.859 1 98.12 539 TYR B C 1
ATOM 10750 O O . TYR B 1 539 ? 30.031 -25.453 -18.844 1 98.12 539 TYR B O 1
ATOM 10758 N N . GLU B 1 540 ? 31.734 -24.469 -17.75 1 97.56 540 GLU B N 1
ATOM 10759 C CA . GLU B 1 540 ? 31.969 -23.469 -18.797 1 97.56 540 GLU B CA 1
ATOM 10760 C C . GLU B 1 540 ? 32.312 -24.125 -20.125 1 97.56 540 GLU B C 1
ATOM 10762 O O . GLU B 1 540 ? 31.969 -23.625 -21.188 1 97.56 540 GLU B O 1
ATOM 10767 N N . LYS B 1 541 ? 33 -25.219 -20.031 1 97.12 541 LYS B N 1
ATOM 10768 C CA . LYS B 1 541 ? 33.375 -25.969 -21.234 1 97.12 541 LYS B CA 1
ATOM 10769 C C . LYS B 1 541 ? 32.125 -26.422 -21.984 1 97.12 541 LYS B C 1
ATOM 10771 O O . LYS B 1 541 ? 32.031 -26.281 -23.203 1 97.12 541 LYS B O 1
ATOM 10776 N N . VAL B 1 542 ? 31.188 -26.969 -21.25 1 98.19 542 VAL B N 1
ATOM 10777 C CA . VAL B 1 542 ? 29.938 -27.422 -21.844 1 98.19 542 VAL B CA 1
ATOM 10778 C C . VAL B 1 542 ? 29.156 -26.234 -22.375 1 98.19 542 VAL B C 1
ATOM 10780 O O . VAL B 1 542 ? 28.641 -26.266 -23.5 1 98.19 542 VAL B O 1
ATOM 10783 N N . LEU B 1 543 ? 29.125 -25.219 -21.547 1 97.88 543 LEU B N 1
ATOM 10784 C CA . LEU B 1 543 ? 28.375 -24.016 -21.891 1 97.88 543 LEU B CA 1
ATOM 10785 C C . LEU B 1 543 ? 28.891 -23.406 -23.188 1 97.88 543 LEU B C 1
ATOM 10787 O O . LEU B 1 543 ? 28.109 -23.078 -24.078 1 97.88 543 LEU B O 1
ATOM 10791 N N . LYS B 1 544 ? 30.141 -23.25 -23.344 1 96.31 544 LYS B N 1
ATOM 10792 C CA . LYS B 1 544 ? 30.75 -22.625 -24.531 1 96.31 544 LYS B CA 1
ATOM 10793 C C . LYS B 1 544 ? 30.625 -23.531 -25.75 1 96.31 544 LYS B C 1
ATOM 10795 O O . LYS B 1 544 ? 30.484 -23.047 -26.875 1 96.31 544 LYS B O 1
ATOM 10800 N N . ALA B 1 545 ? 30.609 -24.859 -25.5 1 97.12 545 ALA B N 1
ATOM 10801 C CA . ALA B 1 545 ? 30.469 -25.812 -26.594 1 97.12 545 ALA B CA 1
ATOM 10802 C C . ALA B 1 545 ? 29.125 -25.641 -27.297 1 97.12 545 ALA B C 1
ATOM 10804 O O . ALA B 1 545 ? 29 -25.922 -28.5 1 97.12 545 ALA B O 1
ATOM 10805 N N . PHE B 1 546 ? 28.156 -25.141 -26.562 1 97.75 546 PHE B N 1
ATOM 10806 C CA . PHE B 1 546 ? 26.812 -25.156 -27.125 1 97.75 546 PHE B CA 1
ATOM 10807 C C . PHE B 1 546 ? 26.25 -23.734 -27.234 1 97.75 546 PHE B C 1
ATOM 10809 O O . PHE B 1 546 ? 25.109 -23.547 -27.656 1 97.75 546 PHE B O 1
ATOM 10816 N N . ALA B 1 547 ? 27.016 -22.719 -26.906 1 96.5 547 ALA B N 1
ATOM 10817 C CA . ALA B 1 547 ? 26.562 -21.344 -26.938 1 96.5 547 ALA B CA 1
ATOM 10818 C C . ALA B 1 547 ? 26.109 -20.938 -28.344 1 96.5 547 ALA B C 1
ATOM 10820 O O . ALA B 1 547 ? 25.203 -20.125 -28.5 1 96.5 547 ALA B O 1
ATOM 10821 N N . SER B 1 548 ? 26.672 -21.531 -29.344 1 96 548 SER B N 1
ATOM 10822 C CA . SER B 1 548 ? 26.344 -21.203 -30.719 1 96 548 SER B CA 1
ATOM 10823 C C . SER B 1 548 ? 25.531 -22.312 -31.375 1 96 548 SER B C 1
ATOM 10825 O O . SER B 1 548 ? 25.438 -22.375 -32.594 1 96 548 SER B O 1
ATOM 10827 N N . TYR B 1 549 ? 25 -23.234 -30.562 1 96.62 549 TYR B N 1
ATOM 10828 C CA . TYR B 1 549 ? 24.156 -24.297 -31.078 1 96.62 549 TYR B CA 1
ATOM 10829 C C . TYR B 1 549 ? 22.797 -23.766 -31.484 1 96.62 549 TYR B C 1
ATOM 10831 O O . TYR B 1 549 ? 22.031 -23.266 -30.656 1 96.62 549 TYR B O 1
ATOM 10839 N N . ARG B 1 550 ? 22.5 -23.828 -32.75 1 95.44 550 ARG B N 1
ATOM 10840 C CA . ARG B 1 550 ? 21.297 -23.188 -33.281 1 95.44 550 ARG B CA 1
ATOM 10841 C C . ARG B 1 550 ? 20.062 -24.047 -32.969 1 95.44 550 ARG B C 1
ATOM 10843 O O . ARG B 1 550 ? 19.578 -24.781 -33.812 1 95.44 550 ARG B O 1
ATOM 10850 N N . SER B 1 551 ? 19.516 -23.859 -31.859 1 96.62 551 SER B N 1
ATOM 10851 C CA . SER B 1 551 ? 18.281 -24.484 -31.375 1 96.62 551 SER B CA 1
ATOM 10852 C C . SER B 1 551 ? 17.594 -23.609 -30.328 1 96.62 551 SER B C 1
ATOM 10854 O O . SER B 1 551 ? 18.219 -23.188 -29.359 1 96.62 551 SER B O 1
ATOM 10856 N N . PRO B 1 552 ? 16.266 -23.312 -30.609 1 96.5 552 PRO B N 1
ATOM 10857 C CA . PRO B 1 552 ? 15.531 -22.547 -29.594 1 96.5 552 PRO B CA 1
ATOM 10858 C C . PRO B 1 552 ? 15.57 -23.203 -28.203 1 96.5 552 PRO B C 1
ATOM 10860 O O . PRO B 1 552 ? 15.703 -22.516 -27.203 1 96.5 552 PRO B O 1
ATOM 10863 N N . LEU B 1 553 ? 15.492 -24.516 -28.156 1 96.88 553 LEU B N 1
ATOM 10864 C CA . LEU B 1 553 ? 15.547 -25.25 -26.906 1 96.88 553 LEU B CA 1
ATOM 10865 C C . LEU B 1 553 ? 16.844 -24.969 -26.156 1 96.88 553 LEU B C 1
ATOM 10867 O O . LEU B 1 553 ? 16.828 -24.672 -24.969 1 96.88 553 LEU B O 1
ATOM 10871 N N . VAL B 1 554 ? 17.953 -25.047 -26.875 1 98 554 VAL B N 1
ATOM 10872 C CA . VAL B 1 554 ? 19.281 -24.875 -26.297 1 98 554 VAL B CA 1
ATOM 10873 C C . VAL B 1 554 ? 19.453 -23.422 -25.828 1 98 554 VAL B C 1
ATOM 10875 O O . VAL B 1 554 ? 19.922 -23.188 -24.719 1 98 554 VAL B O 1
ATOM 10878 N N . SER B 1 555 ? 19.031 -22.484 -26.656 1 98 555 SER B N 1
ATOM 10879 C CA . SER B 1 555 ? 19.141 -21.062 -26.312 1 98 555 SER B CA 1
ATOM 10880 C C . SER B 1 555 ? 18.297 -20.734 -25.078 1 98 555 SER B C 1
ATOM 10882 O O . SER B 1 555 ? 18.734 -19.953 -24.234 1 98 555 SER B O 1
ATOM 10884 N N . ASN B 1 556 ? 17.125 -21.266 -24.984 1 97.44 556 ASN B N 1
ATOM 10885 C CA . ASN B 1 556 ? 16.266 -21.031 -23.828 1 97.44 556 ASN B CA 1
ATOM 10886 C C . ASN B 1 556 ? 16.891 -21.609 -22.547 1 97.44 556 ASN B C 1
ATOM 10888 O O . ASN B 1 556 ? 16.797 -20.984 -21.484 1 97.44 556 ASN B O 1
ATOM 10892 N N . GLU B 1 557 ? 17.453 -22.766 -22.641 1 97.75 557 GLU B N 1
ATOM 10893 C CA . GLU B 1 557 ? 18.141 -23.375 -21.5 1 97.75 557 GLU B CA 1
ATOM 10894 C C . GLU B 1 557 ? 19.312 -22.5 -21.047 1 97.75 557 GLU B C 1
ATOM 10896 O O . GLU B 1 557 ? 19.484 -22.266 -19.844 1 97.75 557 GLU B O 1
ATOM 10901 N N . ILE B 1 558 ? 20.109 -22.047 -22 1 98.19 558 ILE B N 1
ATOM 10902 C CA . ILE B 1 558 ? 21.25 -21.188 -21.688 1 98.19 558 ILE B CA 1
ATOM 10903 C C . ILE B 1 558 ? 20.766 -19.922 -21 1 98.19 558 ILE B C 1
ATOM 10905 O O . ILE B 1 558 ? 21.344 -19.484 -20 1 98.19 558 ILE B O 1
ATOM 10909 N N . ALA B 1 559 ? 19.734 -19.328 -21.547 1 98 559 ALA B N 1
ATOM 10910 C CA . ALA B 1 559 ? 19.188 -18.109 -20.953 1 98 559 ALA B CA 1
ATOM 10911 C C . ALA B 1 559 ? 18.781 -18.328 -19.5 1 98 559 ALA B C 1
ATOM 10913 O O . ALA B 1 559 ? 19.031 -17.5 -18.641 1 98 559 ALA B O 1
ATOM 10914 N N . GLU B 1 560 ? 18.109 -19.438 -19.234 1 97.19 560 GLU B N 1
ATOM 10915 C CA . GLU B 1 560 ? 17.656 -19.75 -17.875 1 97.19 560 GLU B CA 1
ATOM 10916 C C . GLU B 1 560 ? 18.828 -19.938 -16.922 1 97.19 560 GLU B C 1
ATOM 10918 O O . GLU B 1 560 ? 18.812 -19.438 -15.797 1 97.19 560 GLU B O 1
ATOM 10923 N N . GLU B 1 561 ? 19.844 -20.672 -17.359 1 98.12 561 GLU B N 1
ATOM 10924 C CA . GLU B 1 561 ? 21.016 -20.922 -16.531 1 98.12 561 GLU B CA 1
ATOM 10925 C C . GLU B 1 561 ? 21.781 -19.625 -16.25 1 98.12 561 GLU B C 1
ATOM 10927 O O . GLU B 1 561 ? 22.25 -19.391 -15.133 1 98.12 561 GLU B O 1
ATOM 10932 N N . MET B 1 562 ? 21.906 -18.766 -17.266 1 98.44 562 MET B N 1
ATOM 10933 C CA . MET B 1 562 ? 22.594 -17.484 -17.125 1 98.44 562 MET B CA 1
ATOM 10934 C C . MET B 1 562 ? 21.828 -16.562 -16.188 1 98.44 562 MET B C 1
ATOM 10936 O O . MET B 1 562 ? 22.438 -15.836 -15.391 1 98.44 562 MET B O 1
ATOM 10940 N N . LYS B 1 563 ? 20.531 -16.625 -16.344 1 97.69 563 LYS B N 1
ATOM 10941 C CA . LYS B 1 563 ? 19.703 -15.836 -15.43 1 97.69 563 LYS B CA 1
ATOM 10942 C C . LYS B 1 563 ? 19.969 -16.203 -13.977 1 97.69 563 LYS B C 1
ATOM 10944 O O . LYS B 1 563 ? 20.109 -15.336 -13.125 1 97.69 563 LYS B O 1
ATOM 10949 N N . THR B 1 564 ? 20.078 -17.438 -13.695 1 97.88 564 THR B N 1
ATOM 10950 C CA . THR B 1 564 ? 20.312 -17.938 -12.344 1 97.88 564 THR B CA 1
ATOM 10951 C C . THR B 1 564 ? 21.688 -17.516 -11.844 1 97.88 564 THR B C 1
ATOM 10953 O O . THR B 1 564 ? 21.828 -17 -10.734 1 97.88 564 THR B O 1
ATOM 10956 N N . LEU B 1 565 ? 22.719 -17.703 -12.648 1 98.25 565 LEU B N 1
ATOM 10957 C CA . LEU B 1 565 ? 24.078 -17.359 -12.242 1 98.25 565 LEU B CA 1
ATOM 10958 C C . LEU B 1 565 ? 24.203 -15.867 -12 1 98.25 565 LEU B C 1
ATOM 10960 O O . LEU B 1 565 ? 24.859 -15.438 -11.039 1 98.25 565 LEU B O 1
ATOM 10964 N N . PHE B 1 566 ? 23.578 -15.109 -12.867 1 98.12 566 PHE B N 1
ATOM 10965 C CA . PHE B 1 566 ? 23.609 -13.664 -12.688 1 98.12 566 PHE B CA 1
ATOM 10966 C C . PHE B 1 566 ? 22.906 -13.258 -11.398 1 98.12 566 PHE B C 1
ATOM 10968 O O . PHE B 1 566 ? 23.391 -12.391 -10.664 1 98.12 566 PHE B O 1
ATOM 10975 N N . ALA B 1 567 ? 21.766 -13.828 -11.18 1 97.88 567 ALA B N 1
ATOM 10976 C CA . ALA B 1 567 ? 21.031 -13.531 -9.961 1 97.88 567 ALA B CA 1
ATOM 10977 C C . ALA B 1 567 ? 21.828 -13.906 -8.719 1 97.88 567 ALA B C 1
ATOM 10979 O O . ALA B 1 567 ? 21.75 -13.219 -7.699 1 97.88 567 ALA B O 1
ATOM 10980 N N . VAL B 1 568 ? 22.594 -14.945 -8.805 1 98.12 568 VAL B N 1
ATOM 10981 C CA . VAL B 1 568 ? 23.375 -15.414 -7.664 1 98.12 568 VAL B CA 1
ATOM 10982 C C . VAL B 1 568 ? 24.484 -14.414 -7.355 1 98.12 568 VAL B C 1
ATOM 10984 O O . VAL B 1 568 ? 24.672 -14.016 -6.203 1 98.12 568 VAL B O 1
ATOM 10987 N N . ASN B 1 569 ? 25.266 -14.008 -8.344 1 98 569 ASN B N 1
ATOM 10988 C CA . ASN B 1 569 ? 26.391 -13.102 -8.125 1 98 569 ASN B CA 1
ATOM 10989 C C . ASN B 1 569 ? 26.766 -12.367 -9.406 1 98 569 ASN B C 1
ATOM 10991 O O . ASN B 1 569 ? 27.641 -12.82 -10.148 1 98 569 ASN B O 1
ATOM 10995 N N . PRO B 1 570 ? 26.172 -11.219 -9.602 1 97.44 570 PRO B N 1
ATOM 10996 C CA . PRO B 1 570 ? 26.453 -10.477 -10.836 1 97.44 570 PRO B CA 1
ATOM 10997 C C . PRO B 1 570 ? 27.938 -10.133 -11 1 97.44 570 PRO B C 1
ATOM 10999 O O . PRO B 1 570 ? 28.438 -10.094 -12.125 1 97.44 570 PRO B O 1
ATOM 11002 N N . SER B 1 571 ? 28.625 -9.812 -9.914 1 97.12 571 SER B N 1
ATOM 11003 C CA . SER B 1 571 ? 30.031 -9.422 -9.984 1 97.12 571 SER B CA 1
ATOM 11004 C C . SER B 1 571 ? 30.906 -10.594 -10.438 1 97.12 571 SER B C 1
ATOM 11006 O O . SER B 1 571 ? 31.844 -10.406 -11.227 1 97.12 571 SER B O 1
ATOM 11008 N N . LYS B 1 572 ? 30.594 -11.789 -10.008 1 96.94 572 LYS B N 1
ATOM 11009 C CA . LYS B 1 572 ? 31.375 -12.984 -10.297 1 96.94 572 LYS B CA 1
ATOM 11010 C C . LYS B 1 572 ? 31.078 -13.516 -11.695 1 96.94 572 LYS B C 1
ATOM 11012 O O . LYS B 1 572 ? 31.984 -13.969 -12.406 1 96.94 572 LYS B O 1
ATOM 11017 N N . TYR B 1 573 ? 29.812 -13.5 -12.125 1 98 573 TYR B N 1
ATOM 11018 C CA . TYR B 1 573 ? 29.391 -14.234 -13.32 1 98 573 TYR B CA 1
ATOM 11019 C C . TYR B 1 573 ? 29.031 -13.273 -14.453 1 98 573 TYR B C 1
ATOM 11021 O O . TYR B 1 573 ? 28.75 -13.703 -15.57 1 98 573 TYR B O 1
ATOM 11029 N N . GLY B 1 574 ? 29.031 -11.961 -14.242 1 97.62 574 GLY B N 1
ATOM 11030 C CA . GLY B 1 574 ? 28.578 -10.984 -15.219 1 97.62 574 GLY B CA 1
ATOM 11031 C C . GLY B 1 574 ? 29.266 -11.117 -16.562 1 97.62 574 GLY B C 1
ATOM 11032 O O . GLY B 1 574 ? 28.609 -11.078 -17.609 1 97.62 574 GLY B O 1
ATOM 11033 N N . ASP B 1 575 ? 30.531 -11.336 -16.578 1 97.25 575 ASP B N 1
ATOM 11034 C CA . ASP B 1 575 ? 31.297 -11.391 -17.828 1 97.25 575 ASP B CA 1
ATOM 11035 C C . ASP B 1 575 ? 30.922 -12.617 -18.656 1 97.25 575 ASP B C 1
ATOM 11037 O O . ASP B 1 575 ? 30.625 -12.492 -19.844 1 97.25 575 ASP B O 1
ATOM 11041 N N . ILE B 1 576 ? 30.891 -13.789 -18.047 1 97.44 576 ILE B N 1
ATOM 11042 C CA . ILE B 1 576 ? 30.594 -15.016 -18.781 1 97.44 576 ILE B CA 1
ATOM 11043 C C . ILE B 1 576 ? 29.125 -14.992 -19.25 1 97.44 576 ILE B C 1
ATOM 11045 O O . ILE B 1 576 ? 28.797 -15.477 -20.328 1 97.44 576 ILE B O 1
ATOM 11049 N N . VAL B 1 577 ? 28.219 -14.43 -18.422 1 98.25 577 VAL B N 1
ATOM 11050 C CA . VAL B 1 577 ? 26.797 -14.312 -18.75 1 98.25 577 VAL B CA 1
ATOM 11051 C C . VAL B 1 577 ? 26.641 -13.453 -20 1 98.25 577 VAL B C 1
ATOM 11053 O O . VAL B 1 577 ? 25.969 -13.852 -20.953 1 98.25 577 VAL B O 1
ATOM 11056 N N . ARG B 1 578 ? 27.281 -12.297 -20.047 1 98.31 578 ARG B N 1
ATOM 11057 C CA . ARG B 1 578 ? 27.203 -11.391 -21.188 1 98.31 578 ARG B CA 1
ATOM 11058 C C . ARG B 1 578 ? 27.781 -12.039 -22.438 1 98.31 578 ARG B C 1
ATOM 11060 O O . ARG B 1 578 ? 27.172 -11.992 -23.516 1 98.31 578 ARG B O 1
ATOM 11067 N N . GLU B 1 579 ? 28.891 -12.703 -22.297 1 97.94 579 GLU B N 1
ATOM 11068 C CA . GLU B 1 579 ? 29.578 -13.32 -23.422 1 97.94 579 GLU B CA 1
ATOM 11069 C C . GLU B 1 579 ? 28.719 -14.414 -24.062 1 97.94 579 GLU B C 1
ATOM 11071 O O . GLU B 1 579 ? 28.5 -14.414 -25.281 1 97.94 579 GLU B O 1
ATOM 11076 N N . VAL B 1 580 ? 28.219 -15.312 -23.266 1 98.19 580 VAL B N 1
ATOM 11077 C CA . VAL B 1 580 ? 27.484 -16.469 -23.734 1 98.19 580 VAL B CA 1
ATOM 11078 C C . VAL B 1 580 ? 26.141 -16.031 -24.344 1 98.19 580 VAL B C 1
ATOM 11080 O O . VAL B 1 580 ? 25.734 -16.516 -25.391 1 98.19 580 VAL B O 1
ATOM 11083 N N . LEU B 1 581 ? 25.469 -15.086 -23.688 1 98.38 581 LEU B N 1
ATOM 11084 C CA . LEU B 1 581 ? 24.156 -14.633 -24.172 1 98.38 581 LEU B CA 1
ATOM 11085 C C . LEU B 1 581 ? 24.312 -13.836 -25.453 1 98.38 581 LEU B C 1
ATOM 11087 O O . LEU B 1 581 ? 23.453 -13.922 -26.344 1 98.38 581 LEU B O 1
ATOM 11091 N N . GLN B 1 582 ? 25.375 -13.039 -25.531 1 98 582 GLN B N 1
ATOM 11092 C CA . GLN B 1 582 ? 25.609 -12.32 -26.781 1 98 582 GLN B CA 1
ATOM 11093 C C . GLN B 1 582 ? 25.859 -13.281 -27.938 1 98 582 GLN B C 1
ATOM 11095 O O . GLN B 1 582 ? 25.344 -13.07 -29.047 1 98 582 GLN B O 1
ATOM 11100 N N . THR B 1 583 ? 26.578 -14.328 -27.688 1 97.88 583 THR B N 1
ATOM 11101 C CA . THR B 1 583 ? 26.844 -15.352 -28.703 1 97.88 583 THR B CA 1
ATOM 11102 C C . THR B 1 583 ? 25.547 -16.031 -29.125 1 97.88 583 THR B C 1
ATOM 11104 O O . THR B 1 583 ? 25.312 -16.219 -30.328 1 97.88 583 THR B O 1
ATOM 11107 N N . SER B 1 584 ? 24.75 -16.391 -28.156 1 97.44 584 SER B N 1
ATOM 11108 C CA . SER B 1 584 ? 23.484 -17.062 -28.453 1 97.44 584 SER B CA 1
ATOM 11109 C C . SER B 1 584 ? 22.516 -16.141 -29.188 1 97.44 584 SER B C 1
ATOM 11111 O O . SER B 1 584 ? 21.812 -16.578 -30.094 1 97.44 584 SER B O 1
ATOM 11113 N N . LEU B 1 585 ? 22.484 -14.867 -28.766 1 97.06 585 LEU B N 1
ATOM 11114 C CA . LEU B 1 585 ? 21.547 -13.906 -29.328 1 97.06 585 LEU B CA 1
ATOM 11115 C C . LEU B 1 585 ? 21.812 -13.711 -30.828 1 97.06 585 LEU B C 1
ATOM 11117 O O . LEU B 1 585 ? 20.875 -13.5 -31.609 1 97.06 585 LEU B O 1
ATOM 11121 N N . LYS B 1 586 ? 23.016 -13.82 -31.297 1 96.44 586 LYS B N 1
ATOM 11122 C CA . LYS B 1 586 ? 23.406 -13.633 -32.688 1 96.44 586 LYS B CA 1
ATOM 11123 C C . LYS B 1 586 ? 22.719 -14.656 -33.594 1 96.44 586 LYS B C 1
ATOM 11125 O O . LYS B 1 586 ? 22.516 -14.406 -34.781 1 96.44 586 LYS B O 1
ATOM 11130 N N . LEU B 1 587 ? 22.281 -15.766 -33 1 96.19 587 LEU B N 1
ATOM 11131 C CA . LEU B 1 587 ? 21.641 -16.844 -33.781 1 96.19 587 LEU B CA 1
ATOM 11132 C C . LEU B 1 587 ? 20.25 -16.422 -34.219 1 96.19 587 LEU B C 1
ATOM 11134 O O . LEU B 1 587 ? 19.672 -17.016 -35.125 1 96.19 587 LEU B O 1
ATOM 11138 N N . TRP B 1 588 ? 19.719 -15.312 -33.5 1 95.5 588 TRP B N 1
ATOM 11139 C CA . TRP B 1 588 ? 18.297 -15.031 -33.656 1 95.5 588 TRP B CA 1
ATOM 11140 C C . TRP B 1 588 ? 18.062 -13.578 -34.062 1 95.5 588 TRP B C 1
ATOM 11142 O O . TRP B 1 588 ? 17 -13.016 -33.812 1 95.5 588 TRP B O 1
ATOM 11152 N N . VAL B 1 589 ? 18.891 -12.898 -34.656 1 86.12 589 VAL B N 1
ATOM 11153 C CA . VAL B 1 589 ? 18.797 -11.5 -35.031 1 86.12 589 VAL B CA 1
ATOM 11154 C C . VAL B 1 589 ? 17.688 -11.312 -36.062 1 86.12 589 VAL B C 1
ATOM 11156 O O . VAL B 1 589 ? 17.062 -10.25 -36.125 1 86.12 589 VAL B O 1
ATOM 11159 N N . ARG B 1 590 ? 17.375 -12.273 -36.938 1 83.75 590 ARG B N 1
ATOM 11160 C CA . ARG B 1 590 ? 16.297 -12.227 -37.906 1 83.75 590 ARG B CA 1
ATOM 11161 C C . ARG B 1 590 ? 15.461 -13.5 -37.875 1 83.75 590 ARG B C 1
ATOM 11163 O O . ARG B 1 590 ? 15.383 -14.234 -38.875 1 83.75 590 ARG B O 1
ATOM 11170 N N . PRO B 1 591 ? 14.633 -13.57 -36.719 1 86.69 591 PRO B N 1
ATOM 11171 C CA . PRO B 1 591 ? 13.898 -14.828 -36.531 1 86.69 591 PRO B CA 1
ATOM 11172 C C . PRO B 1 591 ? 12.727 -14.953 -37.531 1 86.69 591 PRO B C 1
ATOM 11174 O O . PRO B 1 591 ? 12.047 -13.969 -37.812 1 86.69 591 PRO B O 1
ATOM 11177 N N . LYS B 1 592 ? 12.492 -16.047 -38.094 1 85.81 592 LYS B N 1
ATOM 11178 C CA . LYS B 1 592 ? 11.43 -16.312 -39.062 1 85.81 592 LYS B CA 1
ATOM 11179 C C . LYS B 1 592 ? 10.289 -17.109 -38.438 1 85.81 592 LYS B C 1
ATOM 11181 O O . LYS B 1 592 ? 9.117 -16.812 -38.688 1 85.81 592 LYS B O 1
ATOM 11186 N N . GLU B 1 593 ? 10.656 -18.078 -37.656 1 90.81 593 GLU B N 1
ATOM 11187 C CA . GLU B 1 593 ? 9.672 -18.953 -37.031 1 90.81 593 GLU B CA 1
ATOM 11188 C C . GLU B 1 593 ? 9.328 -18.5 -35.625 1 90.81 593 GLU B C 1
ATOM 11190 O O . GLU B 1 593 ? 10.109 -17.797 -35 1 90.81 593 GLU B O 1
ATOM 11195 N N . ARG B 1 594 ? 8.141 -18.859 -35.156 1 91.06 594 ARG B N 1
ATOM 11196 C CA . ARG B 1 594 ? 7.629 -18.438 -33.844 1 91.06 594 ARG B CA 1
ATOM 11197 C C . ARG B 1 594 ? 8.562 -18.891 -32.719 1 91.06 594 ARG B C 1
ATOM 11199 O O . ARG B 1 594 ? 8.836 -18.125 -31.797 1 91.06 594 ARG B O 1
ATOM 11206 N N . LEU B 1 595 ? 9.055 -20.047 -32.812 1 94.69 595 LEU B N 1
ATOM 11207 C CA . LEU B 1 595 ? 9.93 -20.547 -31.75 1 94.69 595 LEU B CA 1
ATOM 11208 C C . LEU B 1 595 ? 11.25 -19.781 -31.719 1 94.69 595 LEU B C 1
ATOM 11210 O O . LEU B 1 595 ? 11.844 -19.594 -30.656 1 94.69 595 LEU B O 1
ATOM 11214 N N . GLU B 1 596 ? 11.711 -19.344 -32.906 1 95.25 596 GLU B N 1
ATOM 11215 C CA . GLU B 1 596 ? 12.914 -18.531 -32.969 1 95.25 596 GLU B CA 1
ATOM 11216 C C . GLU B 1 596 ? 12.695 -17.172 -32.312 1 95.25 596 GLU B C 1
ATOM 11218 O O . GLU B 1 596 ? 13.578 -16.656 -31.641 1 95.25 596 GLU B O 1
ATOM 11223 N N . LYS B 1 597 ? 11.531 -16.609 -32.562 1 94.44 597 LYS B N 1
ATOM 11224 C CA . LYS B 1 597 ? 11.172 -15.336 -31.922 1 94.44 597 LYS B CA 1
ATOM 11225 C C . LYS B 1 597 ? 11.141 -15.461 -30.406 1 94.44 597 LYS B C 1
ATOM 11227 O O . LYS B 1 597 ? 11.594 -14.562 -29.688 1 94.44 597 LYS B O 1
ATOM 11232 N N . MET B 1 598 ? 10.586 -16.516 -29.953 1 95.12 598 MET B N 1
ATOM 11233 C CA . MET B 1 598 ? 10.547 -16.781 -28.516 1 95.12 598 MET B CA 1
ATOM 11234 C C . MET B 1 598 ? 11.953 -16.906 -27.953 1 95.12 598 MET B C 1
ATOM 11236 O O . MET B 1 598 ? 12.227 -16.391 -26.859 1 95.12 598 MET B O 1
ATOM 11240 N N . ALA B 1 599 ? 12.844 -17.625 -28.641 1 96.25 599 ALA B N 1
ATOM 11241 C CA . ALA B 1 599 ? 14.227 -17.75 -28.203 1 96.25 599 ALA B CA 1
ATOM 11242 C C . ALA B 1 599 ? 14.906 -16.375 -28.125 1 96.25 599 ALA B C 1
ATOM 11244 O O . ALA B 1 599 ? 15.609 -16.094 -27.156 1 96.25 599 ALA B O 1
ATOM 11245 N N . PHE B 1 600 ? 14.703 -15.578 -29.156 1 96.69 600 PHE B N 1
ATOM 11246 C CA . PHE B 1 600 ? 15.227 -14.219 -29.125 1 96.69 600 PHE B CA 1
ATOM 11247 C C . PHE B 1 600 ? 14.727 -13.477 -27.891 1 96.69 600 PHE B C 1
ATOM 11249 O O . PHE B 1 600 ? 15.508 -12.836 -27.172 1 96.69 600 PHE B O 1
ATOM 11256 N N . SER B 1 601 ? 13.438 -13.492 -27.672 1 96.44 601 SER B N 1
ATOM 11257 C CA . SER B 1 601 ? 12.812 -12.797 -26.562 1 96.44 601 SER B CA 1
ATOM 11258 C C . SER B 1 601 ? 13.453 -13.188 -25.234 1 96.44 601 SER B C 1
ATOM 11260 O O . SER B 1 601 ? 13.805 -12.328 -24.422 1 96.44 601 SER B O 1
ATOM 11262 N N . ASN B 1 602 ? 13.609 -14.469 -25 1 96.81 602 ASN B N 1
ATOM 11263 C CA . ASN B 1 602 ? 14.133 -14.969 -23.734 1 96.81 602 ASN B CA 1
ATOM 11264 C C . ASN B 1 602 ? 15.594 -14.57 -23.547 1 96.81 602 ASN B C 1
ATOM 11266 O O . ASN B 1 602 ? 15.984 -14.109 -22.469 1 96.81 602 ASN B O 1
ATOM 11270 N N . VAL B 1 603 ? 16.422 -14.766 -24.578 1 98.06 603 VAL B N 1
ATOM 11271 C CA . VAL B 1 603 ? 17.844 -14.438 -24.516 1 98.06 603 VAL B CA 1
ATOM 11272 C C . VAL B 1 603 ? 18.031 -12.93 -24.344 1 98.06 603 VAL B C 1
ATOM 11274 O O . VAL B 1 603 ? 18.797 -12.484 -23.484 1 98.06 603 VAL B O 1
ATOM 11277 N N . ALA B 1 604 ? 17.266 -12.141 -25.094 1 98.12 604 ALA B N 1
ATOM 11278 C CA . ALA B 1 604 ? 17.359 -10.688 -25.031 1 98.12 604 ALA B CA 1
ATOM 11279 C C . ALA B 1 604 ? 16.922 -10.156 -23.672 1 98.12 604 ALA B C 1
ATOM 11281 O O . ALA B 1 604 ? 17.516 -9.219 -23.141 1 98.12 604 ALA B O 1
ATOM 11282 N N . SER B 1 605 ? 15.844 -10.664 -23.125 1 97.94 605 SER B N 1
ATOM 11283 C CA . SER B 1 605 ? 15.367 -10.242 -21.812 1 97.94 605 SER B CA 1
ATOM 11284 C C . SER B 1 605 ? 16.422 -10.477 -20.734 1 97.94 605 SER B C 1
ATOM 11286 O O . SER B 1 605 ? 16.672 -9.602 -19.906 1 97.94 605 SER B O 1
ATOM 11288 N N . THR B 1 606 ? 17.047 -11.672 -20.781 1 98.06 606 THR B N 1
ATOM 11289 C CA . THR B 1 606 ? 18.062 -12.008 -19.797 1 98.06 606 THR B CA 1
ATOM 11290 C C . THR B 1 606 ? 19.312 -11.141 -19.984 1 98.06 606 THR B C 1
ATOM 11292 O O . THR B 1 606 ? 19.891 -10.672 -19.016 1 98.06 606 THR B O 1
ATOM 11295 N N . LEU B 1 607 ? 19.688 -10.969 -21.234 1 98.44 607 LEU B N 1
ATOM 11296 C CA . LEU B 1 607 ? 20.844 -10.141 -21.531 1 98.44 607 LEU B CA 1
ATOM 11297 C C . LEU B 1 607 ? 20.609 -8.703 -21.078 1 98.44 607 LEU B C 1
ATOM 11299 O O . LEU B 1 607 ? 21.531 -8.047 -20.578 1 98.44 607 LEU B O 1
ATOM 11303 N N . ALA B 1 608 ? 19.406 -8.188 -21.234 1 98.38 608 ALA B N 1
ATOM 11304 C CA . ALA B 1 608 ? 19.062 -6.82 -20.844 1 98.38 608 ALA B CA 1
ATOM 11305 C C . ALA B 1 608 ? 19.266 -6.617 -19.344 1 98.38 608 ALA B C 1
ATOM 11307 O O . ALA B 1 608 ? 19.656 -5.531 -18.906 1 98.38 608 ALA B O 1
ATOM 11308 N N . MET B 1 609 ? 19.047 -7.613 -18.562 1 97.12 609 MET B N 1
ATOM 11309 C CA . MET B 1 609 ? 19.219 -7.535 -17.125 1 97.12 609 MET B CA 1
ATOM 11310 C C . MET B 1 609 ? 20.703 -7.473 -16.75 1 97.12 609 MET B C 1
ATOM 11312 O O . MET B 1 609 ? 21.062 -6.871 -15.742 1 97.12 609 MET B O 1
ATOM 11316 N N . ALA B 1 610 ? 21.547 -8.062 -17.594 1 97.56 610 ALA B N 1
ATOM 11317 C CA . ALA B 1 610 ? 22.953 -8.211 -17.25 1 97.56 610 ALA B CA 1
ATOM 11318 C C . ALA B 1 610 ? 23.812 -7.152 -17.938 1 97.56 610 ALA B C 1
ATOM 11320 O O . ALA B 1 610 ? 24.953 -6.918 -17.547 1 97.56 610 ALA B O 1
ATOM 11321 N N . ASP B 1 611 ? 23.266 -6.555 -19 1 97.31 611 ASP B N 1
ATOM 11322 C CA . ASP B 1 611 ? 24.062 -5.645 -19.828 1 97.31 611 ASP B CA 1
ATOM 11323 C C . ASP B 1 611 ? 23.312 -4.328 -20.047 1 97.31 611 ASP B C 1
ATOM 11325 O O . ASP B 1 611 ? 22.516 -4.207 -20.969 1 97.31 611 ASP B O 1
ATOM 11329 N N . GLU B 1 612 ? 23.766 -3.281 -19.375 1 95.25 612 GLU B N 1
ATOM 11330 C CA . GLU B 1 612 ? 23.094 -1.985 -19.422 1 95.25 612 GLU B CA 1
ATOM 11331 C C . GLU B 1 612 ? 23.203 -1.344 -20.797 1 95.25 612 GLU B C 1
ATOM 11333 O O . GLU B 1 612 ? 22.297 -0.641 -21.234 1 95.25 612 GLU B O 1
ATOM 11338 N N . GLY B 1 613 ? 24.359 -1.487 -21.438 1 96.81 613 GLY B N 1
ATOM 11339 C CA . GLY B 1 613 ? 24.516 -0.972 -22.781 1 96.81 613 GLY B CA 1
ATOM 11340 C C . GLY B 1 613 ? 23.547 -1.582 -23.766 1 96.81 613 GLY B C 1
ATOM 11341 O O . GLY B 1 613 ? 22.938 -0.87 -24.578 1 96.81 613 GLY B O 1
ATOM 11342 N N . PHE B 1 614 ? 23.422 -2.926 -23.703 1 97.88 614 PHE B N 1
ATOM 11343 C CA . PHE B 1 614 ? 22.453 -3.615 -24.531 1 97.88 614 PHE B CA 1
ATOM 11344 C C . PHE B 1 614 ? 21.031 -3.131 -24.234 1 97.88 614 PHE B C 1
ATOM 11346 O O . PHE B 1 614 ? 20.25 -2.852 -25.156 1 97.88 614 PHE B O 1
ATOM 11353 N N . ALA B 1 615 ? 20.688 -3.004 -22.953 1 98.25 615 ALA B N 1
ATOM 11354 C CA . ALA B 1 615 ? 19.375 -2.557 -22.531 1 98.25 615 ALA B CA 1
ATOM 11355 C C . ALA B 1 615 ? 19.062 -1.16 -23.062 1 98.25 615 ALA B C 1
ATOM 11357 O O . ALA B 1 615 ? 17.969 -0.9 -23.547 1 98.25 615 ALA B O 1
ATOM 11358 N N . LEU B 1 616 ? 20.031 -0.294 -22.953 1 97.81 616 LEU B N 1
ATOM 11359 C CA . LEU B 1 616 ? 19.844 1.069 -23.438 1 97.81 616 LEU B CA 1
ATOM 11360 C C . LEU B 1 616 ? 19.516 1.076 -24.922 1 97.81 616 LEU B C 1
ATOM 11362 O O . LEU B 1 616 ? 18.641 1.81 -25.359 1 97.81 616 LEU B O 1
ATOM 11366 N N . GLY B 1 617 ? 20.25 0.278 -25.688 1 97.69 617 GLY B N 1
ATOM 11367 C CA . GLY B 1 617 ? 20 0.181 -27.109 1 97.69 617 GLY B CA 1
ATOM 11368 C C . GLY B 1 617 ? 18.594 -0.307 -27.438 1 97.69 617 GLY B C 1
ATOM 11369 O O . GLY B 1 617 ? 17.891 0.294 -28.25 1 97.69 617 GLY B O 1
ATOM 11370 N N . LEU B 1 618 ? 18.156 -1.371 -26.797 1 97.44 618 LEU B N 1
ATOM 11371 C CA . LEU B 1 618 ? 16.875 -1.998 -27.078 1 97.44 618 LEU B CA 1
ATOM 11372 C C . LEU B 1 618 ? 15.727 -1.146 -26.547 1 97.44 618 LEU B C 1
ATOM 11374 O O . LEU B 1 618 ? 14.617 -1.185 -27.078 1 97.44 618 LEU B O 1
ATOM 11378 N N . SER B 1 619 ? 15.984 -0.361 -25.469 1 97.94 619 SER B N 1
ATOM 11379 C CA . SER B 1 619 ? 14.961 0.454 -24.812 1 97.94 619 SER B CA 1
ATOM 11380 C C . SER B 1 619 ? 14.398 1.507 -25.766 1 97.94 619 SER B C 1
ATOM 11382 O O . SER B 1 619 ? 13.297 2.008 -25.562 1 97.94 619 SER B O 1
ATOM 11384 N N . ARG B 1 620 ? 15.07 1.889 -26.797 1 97.19 620 ARG B N 1
ATOM 11385 C CA . ARG B 1 620 ? 14.648 2.906 -27.75 1 97.19 620 ARG B CA 1
ATOM 11386 C C . ARG B 1 620 ? 13.367 2.484 -28.469 1 97.19 620 ARG B C 1
ATOM 11388 O O . ARG B 1 620 ? 12.586 3.334 -28.922 1 97.19 620 ARG B O 1
ATOM 11395 N N . LEU B 1 621 ? 13.148 1.222 -28.5 1 97.44 621 LEU B N 1
ATOM 11396 C CA . LEU B 1 621 ? 11.977 0.692 -29.188 1 97.44 621 LEU B CA 1
ATOM 11397 C C . LEU B 1 621 ? 10.719 0.925 -28.359 1 97.44 621 LEU B C 1
ATOM 11399 O O . LEU B 1 621 ? 9.602 0.742 -28.859 1 97.44 621 LEU B O 1
ATOM 11403 N N . MET B 1 622 ? 10.852 1.391 -27.125 1 97.69 622 MET B N 1
ATOM 11404 C CA . MET B 1 622 ? 9.711 1.617 -26.25 1 97.69 622 MET B CA 1
ATOM 11405 C C . MET B 1 622 ? 8.75 2.641 -26.844 1 97.69 622 MET B C 1
ATOM 11407 O O . MET B 1 622 ? 7.543 2.561 -26.641 1 97.69 622 MET B O 1
ATOM 11411 N N . ASP B 1 623 ? 9.242 3.523 -27.609 1 95.75 623 ASP B N 1
ATOM 11412 C CA . ASP B 1 623 ? 8.422 4.551 -28.234 1 95.75 623 ASP B CA 1
ATOM 11413 C C . ASP B 1 623 ? 7.348 3.93 -29.141 1 95.75 623 ASP B C 1
ATOM 11415 O O . ASP B 1 623 ? 6.273 4.508 -29.312 1 95.75 623 ASP B O 1
ATOM 11419 N N . ASN B 1 624 ? 7.621 2.711 -29.672 1 95.81 624 ASN B N 1
ATOM 11420 C CA . ASN B 1 624 ? 6.699 2.004 -30.562 1 95.81 624 ASN B CA 1
ATOM 11421 C C . ASN B 1 624 ? 6.195 0.71 -29.922 1 95.81 624 ASN B C 1
ATOM 11423 O O . ASN B 1 624 ? 5.867 -0.245 -30.625 1 95.81 624 ASN B O 1
ATOM 11427 N N . TYR B 1 625 ? 6.211 0.676 -28.688 1 96.31 625 TYR B N 1
ATOM 11428 C CA . TYR B 1 625 ? 5.949 -0.524 -27.891 1 96.31 625 TYR B CA 1
ATOM 11429 C C . TYR B 1 625 ? 4.652 -1.195 -28.344 1 96.31 625 TYR B C 1
ATOM 11431 O O . TYR B 1 625 ? 4.609 -2.414 -28.516 1 96.31 625 TYR B O 1
ATOM 11439 N N . ASP B 1 626 ? 3.582 -0.443 -28.594 1 92.06 626 ASP B N 1
ATOM 11440 C CA . ASP B 1 626 ? 2.244 -0.978 -28.828 1 92.06 626 ASP B CA 1
ATOM 11441 C C . ASP B 1 626 ? 2.152 -1.641 -30.203 1 92.06 626 ASP B C 1
ATOM 11443 O O . ASP B 1 626 ? 1.228 -2.412 -30.469 1 92.06 626 ASP B O 1
ATOM 11447 N N . TYR B 1 627 ? 3.146 -1.38 -31.062 1 93.44 627 TYR B N 1
ATOM 11448 C CA . TYR B 1 627 ? 3.135 -1.909 -32.406 1 93.44 627 TYR B CA 1
ATOM 11449 C C . TYR B 1 627 ? 4.148 -3.035 -32.562 1 93.44 627 TYR B C 1
ATOM 11451 O O . TYR B 1 627 ? 4.234 -3.662 -33.625 1 93.44 627 TYR B O 1
ATOM 11459 N N . LEU B 1 628 ? 4.816 -3.348 -31.531 1 94.5 628 LEU B N 1
ATOM 11460 C CA . LEU B 1 628 ? 5.836 -4.387 -31.609 1 94.5 628 LEU B CA 1
ATOM 11461 C C . LEU B 1 628 ? 5.199 -5.773 -31.625 1 94.5 628 LEU B C 1
ATOM 11463 O O . LEU B 1 628 ? 4.082 -5.953 -31.125 1 94.5 628 LEU B O 1
ATOM 11467 N N . ASP B 1 629 ? 5.953 -6.672 -32.219 1 91.5 629 ASP B N 1
ATOM 11468 C CA . ASP B 1 629 ? 5.598 -8.086 -32.125 1 91.5 629 ASP B CA 1
ATOM 11469 C C . ASP B 1 629 ? 5.516 -8.523 -30.656 1 91.5 629 ASP B C 1
ATOM 11471 O O . ASP B 1 629 ? 6.289 -8.055 -29.812 1 91.5 629 ASP B O 1
ATOM 11475 N N . GLY B 1 630 ? 4.562 -9.375 -30.359 1 89.69 630 GLY B N 1
ATOM 11476 C CA . GLY B 1 630 ? 4.336 -9.836 -29 1 89.69 630 GLY B CA 1
ATOM 11477 C C . GLY B 1 630 ? 5.586 -10.383 -28.328 1 89.69 630 GLY B C 1
ATOM 11478 O O . GLY B 1 630 ? 5.766 -10.227 -27.125 1 89.69 630 GLY B O 1
ATOM 11479 N N . ASP B 1 631 ? 6.488 -10.992 -29.078 1 93.62 631 ASP B N 1
ATOM 11480 C CA . ASP B 1 631 ? 7.688 -11.602 -28.516 1 93.62 631 ASP B CA 1
ATOM 11481 C C . ASP B 1 631 ? 8.758 -10.547 -28.234 1 93.62 631 ASP B C 1
ATOM 11483 O O . ASP B 1 631 ? 9.648 -10.766 -27.406 1 93.62 631 ASP B O 1
ATOM 11487 N N . LEU B 1 632 ? 8.672 -9.414 -28.859 1 95 632 LEU B N 1
ATOM 11488 C CA . LEU B 1 632 ? 9.664 -8.367 -28.688 1 95 632 LEU B CA 1
ATOM 11489 C C . LEU B 1 632 ? 9.289 -7.441 -27.531 1 95 632 LEU B C 1
ATOM 11491 O O . LEU B 1 632 ? 10.141 -6.734 -27 1 95 632 LEU B O 1
ATOM 11495 N N . ARG B 1 633 ? 8.07 -7.426 -27.125 1 96.38 633 ARG B N 1
ATOM 11496 C CA . ARG B 1 633 ? 7.57 -6.477 -26.141 1 96.38 633 ARG B CA 1
ATOM 11497 C C . ARG B 1 633 ? 8.234 -6.703 -24.781 1 96.38 633 ARG B C 1
ATOM 11499 O O . ARG B 1 633 ? 8.617 -5.75 -24.109 1 96.38 633 ARG B O 1
ATOM 11506 N N . GLN B 1 634 ? 8.422 -7.938 -24.438 1 96.44 634 GLN B N 1
ATOM 11507 C CA . GLN B 1 634 ? 8.961 -8.227 -23.109 1 96.44 634 GLN B CA 1
ATOM 11508 C C . GLN B 1 634 ? 10.398 -7.723 -22.969 1 96.44 634 GLN B C 1
ATOM 11510 O O . GLN B 1 634 ? 10.711 -6.977 -22.047 1 96.44 634 GLN B O 1
ATOM 11515 N N . PRO B 1 635 ? 11.375 -8.094 -23.875 1 97.94 635 PRO B N 1
ATOM 11516 C CA . PRO B 1 635 ? 12.742 -7.59 -23.719 1 97.94 635 PRO B CA 1
ATOM 11517 C C . PRO B 1 635 ? 12.82 -6.07 -23.828 1 97.94 635 PRO B C 1
ATOM 11519 O O . PRO B 1 635 ? 13.664 -5.445 -23.172 1 97.94 635 PRO B O 1
ATOM 11522 N N . VAL B 1 636 ? 11.945 -5.473 -24.609 1 98.56 636 VAL B N 1
ATOM 11523 C CA . VAL B 1 636 ? 11.953 -4.02 -24.734 1 98.56 636 VAL B CA 1
ATOM 11524 C C . VAL B 1 636 ? 11.516 -3.379 -23.422 1 98.56 636 VAL B C 1
ATOM 11526 O O . VAL B 1 636 ? 12.148 -2.436 -22.953 1 98.56 636 VAL B O 1
ATOM 11529 N N . ALA B 1 637 ? 10.422 -3.877 -22.844 1 98.62 637 ALA B N 1
ATOM 11530 C CA . ALA B 1 637 ? 9.93 -3.336 -21.578 1 98.62 637 ALA B CA 1
ATOM 11531 C C . ALA B 1 637 ? 10.961 -3.498 -20.469 1 98.62 637 ALA B C 1
ATOM 11533 O O . ALA B 1 637 ? 11.211 -2.566 -19.703 1 98.62 637 ALA B O 1
ATOM 11534 N N . ILE B 1 638 ? 11.578 -4.656 -20.391 1 98.5 638 ILE B N 1
ATOM 11535 C CA . ILE B 1 638 ? 12.602 -4.918 -19.375 1 98.5 638 ILE B CA 1
ATOM 11536 C C . ILE B 1 638 ? 13.797 -3.998 -19.609 1 98.5 638 ILE B C 1
ATOM 11538 O O . ILE B 1 638 ? 14.32 -3.404 -18.656 1 98.5 638 ILE B O 1
ATOM 11542 N N . SER B 1 639 ? 14.219 -3.85 -20.859 1 98.69 639 SER B N 1
ATOM 11543 C CA . SER B 1 639 ? 15.328 -2.973 -21.203 1 98.69 639 SER B CA 1
ATOM 11544 C C . SER B 1 639 ? 15.047 -1.529 -20.797 1 98.69 639 SER B C 1
ATOM 11546 O O . SER B 1 639 ? 15.922 -0.839 -20.281 1 98.69 639 SER B O 1
ATOM 11548 N N . PHE B 1 640 ? 13.812 -1.123 -21.016 1 98.69 640 PHE B N 1
ATOM 11549 C CA . PHE B 1 640 ? 13.406 0.234 -20.672 1 98.69 640 PHE B CA 1
ATOM 11550 C C . PHE B 1 640 ? 13.445 0.451 -19.172 1 98.69 640 PHE B C 1
ATOM 11552 O O . PHE B 1 640 ? 13.938 1.478 -18.703 1 98.69 640 PHE B O 1
ATOM 11559 N N . ALA B 1 641 ? 12.977 -0.467 -18.391 1 98.5 641 ALA B N 1
ATOM 11560 C CA . ALA B 1 641 ? 13.008 -0.392 -16.922 1 98.5 641 ALA B CA 1
ATOM 11561 C C . ALA B 1 641 ? 14.445 -0.311 -16.406 1 98.5 641 ALA B C 1
ATOM 11563 O O . ALA B 1 641 ? 14.773 0.555 -15.602 1 98.5 641 ALA B O 1
ATOM 11564 N N . VAL B 1 642 ? 15.32 -1.196 -16.969 1 97.94 642 VAL B N 1
ATOM 11565 C CA . VAL B 1 642 ? 16.688 -1.344 -16.484 1 97.94 642 VAL B CA 1
ATOM 11566 C C . VAL B 1 642 ? 17.5 -0.097 -16.844 1 97.94 642 VAL B C 1
ATOM 11568 O O . VAL B 1 642 ? 18.266 0.401 -16.031 1 97.94 642 VAL B O 1
ATOM 11571 N N . SER B 1 643 ? 17.297 0.466 -18.016 1 97.5 643 SER B N 1
ATOM 11572 C CA . SER B 1 643 ? 18.156 1.552 -18.5 1 97.5 643 SER B CA 1
ATOM 11573 C C . SER B 1 643 ? 17.672 2.902 -17.984 1 97.5 643 SER B C 1
ATOM 11575 O O . SER B 1 643 ? 18.484 3.781 -17.672 1 97.5 643 SER B O 1
ATOM 11577 N N . GLU B 1 644 ? 16.297 3.104 -17.797 1 96.31 644 GLU B N 1
ATOM 11578 C CA . GLU B 1 644 ? 15.766 4.434 -17.531 1 96.31 644 GLU B CA 1
ATOM 11579 C C . GLU B 1 644 ? 15.375 4.59 -16.078 1 96.31 644 GLU B C 1
ATOM 11581 O O . GLU B 1 644 ? 15.234 5.711 -15.578 1 96.31 644 GLU B O 1
ATOM 11586 N N . GLU B 1 645 ? 15.133 3.562 -15.406 1 95.75 645 GLU B N 1
ATOM 11587 C CA . GLU B 1 645 ? 14.828 3.545 -13.977 1 95.75 645 GLU B CA 1
ATOM 11588 C C . GLU B 1 645 ? 13.711 4.527 -13.641 1 95.75 645 GLU B C 1
ATOM 11590 O O . GLU B 1 645 ? 12.602 4.41 -14.156 1 95.75 645 GLU B O 1
ATOM 11595 N N . ASP B 1 646 ? 13.969 5.633 -12.914 1 94.19 646 ASP B N 1
ATOM 11596 C CA . ASP B 1 646 ? 12.961 6.582 -12.453 1 94.19 646 ASP B CA 1
ATOM 11597 C C . ASP B 1 646 ? 12.141 7.121 -13.617 1 94.19 646 ASP B C 1
ATOM 11599 O O . ASP B 1 646 ? 10.93 7.316 -13.5 1 94.19 646 ASP B O 1
ATOM 11603 N N . ASN B 1 647 ? 12.766 7.293 -14.758 1 93.88 647 ASN B N 1
ATOM 11604 C CA . ASN B 1 647 ? 12.086 7.844 -15.922 1 93.88 647 ASN B CA 1
ATOM 11605 C C . ASN B 1 647 ? 11.148 6.824 -16.562 1 93.88 647 ASN B C 1
ATOM 11607 O O . ASN B 1 647 ? 10.242 7.191 -17.312 1 93.88 647 ASN B O 1
ATOM 11611 N N . ALA B 1 648 ? 11.375 5.582 -16.266 1 97.38 648 ALA B N 1
ATOM 11612 C CA . ALA B 1 648 ? 10.594 4.516 -16.875 1 97.38 648 ALA B CA 1
ATOM 11613 C C . ALA B 1 648 ? 9.352 4.191 -16.047 1 97.38 648 ALA B C 1
ATOM 11615 O O . ALA B 1 648 ? 8.359 3.682 -16.562 1 97.38 648 ALA B O 1
ATOM 11616 N N . PHE B 1 649 ? 9.383 4.453 -14.781 1 96.88 649 PHE B N 1
ATOM 11617 C CA . PHE B 1 649 ? 8.383 3.949 -13.844 1 96.88 649 PHE B CA 1
ATOM 11618 C C . PHE B 1 649 ? 6.984 4.422 -14.234 1 96.88 649 PHE B C 1
ATOM 11620 O O . PHE B 1 649 ? 6.074 3.611 -14.406 1 96.88 649 PHE B O 1
ATOM 11627 N N . GLU B 1 650 ? 6.801 5.66 -14.43 1 94.62 650 GLU B N 1
ATOM 11628 C CA . GLU B 1 650 ? 5.484 6.207 -14.727 1 94.62 650 GLU B CA 1
ATOM 11629 C C . GLU B 1 650 ? 4.977 5.715 -16.078 1 94.62 650 GLU B C 1
ATOM 11631 O O . GLU B 1 650 ? 3.787 5.441 -16.25 1 94.62 650 GLU B O 1
ATOM 11636 N N . VAL B 1 651 ? 5.902 5.629 -17 1 96.5 651 VAL B N 1
ATOM 11637 C CA . VAL B 1 651 ? 5.535 5.188 -18.344 1 96.5 651 VAL B CA 1
ATOM 11638 C C . VAL B 1 651 ? 5.023 3.75 -18.297 1 96.5 651 VAL B C 1
ATOM 11640 O O . VAL B 1 651 ? 3.945 3.449 -18.812 1 96.5 651 VAL B O 1
ATOM 11643 N N . LEU B 1 652 ? 5.727 2.877 -17.641 1 98.25 652 LEU B N 1
ATOM 11644 C CA . LEU B 1 652 ? 5.355 1.468 -17.547 1 98.25 652 LEU B CA 1
ATOM 11645 C C . LEU B 1 652 ? 4.09 1.295 -16.719 1 98.25 652 LEU B C 1
ATOM 11647 O O . LEU B 1 652 ? 3.225 0.484 -17.062 1 98.25 652 LEU B O 1
ATOM 11651 N N . LEU B 1 653 ? 4.004 2.068 -15.656 1 97.12 653 LEU B N 1
ATOM 11652 C CA . LEU B 1 653 ? 2.82 2.016 -14.805 1 97.12 653 LEU B CA 1
ATOM 11653 C C . LEU B 1 653 ? 1.574 2.422 -15.578 1 97.12 653 LEU B C 1
ATOM 11655 O O . LEU B 1 653 ? 0.523 1.79 -15.453 1 97.12 653 LEU B O 1
ATOM 11659 N N . ASN B 1 654 ? 1.674 3.506 -16.328 1 96.12 654 ASN B N 1
ATOM 11660 C CA . ASN B 1 654 ? 0.542 3.953 -17.125 1 96.12 654 ASN B CA 1
ATOM 11661 C C . ASN B 1 654 ? 0.127 2.893 -18.156 1 96.12 654 ASN B C 1
ATOM 11663 O O . ASN B 1 654 ? -1.065 2.668 -18.359 1 96.12 654 ASN B O 1
ATOM 11667 N N . LYS B 1 655 ? 1.07 2.254 -18.766 1 96.88 655 LYS B N 1
ATOM 11668 C CA . LYS B 1 655 ? 0.77 1.173 -19.703 1 96.88 655 LYS B CA 1
ATOM 11669 C C . LYS B 1 655 ? 0.115 -0.006 -18.984 1 96.88 655 LYS B C 1
ATOM 11671 O O . LYS B 1 655 ? -0.787 -0.646 -19.531 1 96.88 655 LYS B O 1
ATOM 11676 N N . PHE B 1 656 ? 0.57 -0.302 -17.859 1 96.12 656 PHE B N 1
ATOM 11677 C CA . PHE B 1 656 ? 0.002 -1.362 -17.031 1 96.12 656 PHE B CA 1
ATOM 11678 C C . PHE B 1 656 ? -1.462 -1.078 -16.719 1 96.12 656 PHE B C 1
ATOM 11680 O O . PHE B 1 656 ? -2.316 -1.95 -16.891 1 96.12 656 PHE B O 1
ATOM 11687 N N . ARG B 1 657 ? -1.724 0.12 -16.281 1 94.06 657 ARG B N 1
ATOM 11688 C CA . ARG B 1 657 ? -3.074 0.513 -15.891 1 94.06 657 ARG B CA 1
ATOM 11689 C C . ARG B 1 657 ? -4.016 0.498 -17.094 1 94.06 657 ARG B C 1
ATOM 11691 O O . ARG B 1 657 ? -5.207 0.216 -16.953 1 94.06 657 ARG B O 1
ATOM 11698 N N . LYS B 1 658 ? -3.5 0.686 -18.281 1 93.25 658 LYS B N 1
ATOM 11699 C CA . LYS B 1 658 ? -4.316 0.763 -19.484 1 93.25 658 LYS B CA 1
ATOM 11700 C C . LYS B 1 658 ? -4.477 -0.612 -20.125 1 93.25 658 LYS B C 1
ATOM 11702 O O . LYS B 1 658 ? -5.348 -0.807 -20.984 1 93.25 658 LYS B O 1
ATOM 11707 N N . ALA B 1 659 ? -3.631 -1.564 -19.719 1 90.25 659 ALA B N 1
ATOM 11708 C CA . ALA B 1 659 ? -3.656 -2.891 -20.344 1 90.25 659 ALA B CA 1
ATOM 11709 C C . ALA B 1 659 ? -4.961 -3.617 -20.016 1 90.25 659 ALA B C 1
ATOM 11711 O O . ALA B 1 659 ? -5.441 -3.57 -18.875 1 90.25 659 ALA B O 1
ATOM 11712 N N . ASN B 1 660 ? -5.531 -4.297 -21.062 1 83.06 660 ASN B N 1
ATOM 11713 C CA . ASN B 1 660 ? -6.793 -5.012 -20.906 1 83.06 660 ASN B CA 1
ATOM 11714 C C . ASN B 1 660 ? -6.57 -6.52 -20.812 1 83.06 660 ASN B C 1
ATOM 11716 O O . ASN B 1 660 ? -7.434 -7.246 -20.312 1 83.06 660 ASN B O 1
ATOM 11720 N N . LEU B 1 661 ? -5.453 -6.961 -21.344 1 85.12 661 LEU B N 1
ATOM 11721 C CA . LEU B 1 661 ? -5.148 -8.383 -21.312 1 85.12 661 LEU B CA 1
ATOM 11722 C C . LEU B 1 661 ? -4.191 -8.719 -20.188 1 85.12 661 LEU B C 1
ATOM 11724 O O . LEU B 1 661 ? -3.219 -7.992 -19.953 1 85.12 661 LEU B O 1
ATOM 11728 N N . ASP B 1 662 ? -4.449 -9.828 -19.516 1 88.19 662 ASP B N 1
ATOM 11729 C CA . ASP B 1 662 ? -3.639 -10.242 -18.391 1 88.19 662 ASP B CA 1
ATOM 11730 C C . ASP B 1 662 ? -2.191 -10.492 -18.797 1 88.19 662 ASP B C 1
ATOM 11732 O O . ASP B 1 662 ? -1.263 -10.234 -18.031 1 88.19 662 ASP B O 1
ATOM 11736 N N . GLU B 1 663 ? -2.006 -11.023 -19.984 1 89.31 663 GLU B N 1
ATOM 11737 C CA . GLU B 1 663 ? -0.652 -11.258 -20.484 1 89.31 663 GLU B CA 1
ATOM 11738 C C . GLU B 1 663 ? 0.163 -9.969 -20.484 1 89.31 663 GLU B C 1
ATOM 11740 O O . GLU B 1 663 ? 1.323 -9.953 -20.062 1 89.31 663 GLU B O 1
ATOM 11745 N N . GLU B 1 664 ? -0.428 -8.93 -20.984 1 92.19 664 GLU B N 1
ATOM 11746 C CA . GLU B 1 664 ? 0.242 -7.633 -21.062 1 92.19 664 GLU B CA 1
ATOM 11747 C C . GLU B 1 664 ? 0.508 -7.055 -19.672 1 92.19 664 GLU B C 1
ATOM 11749 O O . GLU B 1 664 ? 1.575 -6.488 -19.438 1 92.19 664 GLU B O 1
ATOM 11754 N N . LYS B 1 665 ? -0.44 -7.211 -18.828 1 93.25 665 LYS B N 1
ATOM 11755 C CA . LYS B 1 665 ? -0.257 -6.746 -17.453 1 93.25 665 LYS B CA 1
ATOM 11756 C C . LYS B 1 665 ? 0.935 -7.434 -16.797 1 93.25 665 LYS B C 1
ATOM 11758 O O . LYS B 1 665 ? 1.765 -6.781 -16.156 1 93.25 665 LYS B O 1
ATOM 11763 N N . LEU B 1 666 ? 1.028 -8.68 -16.984 1 93.44 666 LEU B N 1
ATOM 11764 C CA . LEU B 1 666 ? 2.115 -9.438 -16.375 1 93.44 666 LEU B CA 1
ATOM 11765 C C . LEU B 1 666 ? 3.457 -9.055 -16.984 1 93.44 666 LEU B C 1
ATOM 11767 O O . LEU B 1 666 ? 4.469 -8.992 -16.281 1 93.44 666 LEU B O 1
ATOM 11771 N N . ARG B 1 667 ? 3.459 -8.844 -18.297 1 94.94 667 ARG B N 1
ATOM 11772 C CA . ARG B 1 667 ? 4.672 -8.414 -19 1 94.94 667 ARG B CA 1
ATOM 11773 C C . ARG B 1 667 ? 5.207 -7.113 -18.406 1 94.94 667 ARG B C 1
ATOM 11775 O O . ARG B 1 667 ? 6.402 -6.996 -18.125 1 94.94 667 ARG B O 1
ATOM 11782 N N . LEU B 1 668 ? 4.336 -6.191 -18.219 1 97.62 668 LEU B N 1
ATOM 11783 C CA . LEU B 1 668 ? 4.715 -4.875 -17.719 1 97.62 668 LEU B CA 1
ATOM 11784 C C . LEU B 1 668 ? 5.109 -4.945 -16.25 1 97.62 668 LEU B C 1
ATOM 11786 O O . LEU B 1 668 ? 6.039 -4.258 -15.82 1 97.62 668 LEU B O 1
ATOM 11790 N N . LEU B 1 669 ? 4.461 -5.762 -15.469 1 97.06 669 LEU B N 1
ATOM 11791 C CA . LEU B 1 669 ? 4.852 -5.98 -14.078 1 97.06 669 LEU B CA 1
ATOM 11792 C C . LEU B 1 669 ? 6.258 -6.574 -13.992 1 97.06 669 LEU B C 1
ATOM 11794 O O . LEU B 1 669 ? 7.062 -6.156 -13.164 1 97.06 669 LEU B O 1
ATOM 11798 N N . ASN B 1 670 ? 6.5 -7.547 -14.836 1 96.5 670 ASN B N 1
ATOM 11799 C CA . ASN B 1 670 ? 7.828 -8.156 -14.859 1 96.5 670 ASN B CA 1
ATOM 11800 C C . ASN B 1 670 ? 8.914 -7.125 -15.164 1 96.5 670 ASN B C 1
ATOM 11802 O O . ASN B 1 670 ? 9.992 -7.168 -14.586 1 96.5 670 ASN B O 1
ATOM 11806 N N . ALA B 1 671 ? 8.586 -6.258 -16.094 1 98.31 671 ALA B N 1
ATOM 11807 C CA . ALA B 1 671 ? 9.523 -5.18 -16.422 1 98.31 671 ALA B CA 1
ATOM 11808 C C . ALA B 1 671 ? 9.758 -4.281 -15.203 1 98.31 671 ALA B C 1
ATOM 11810 O O . ALA B 1 671 ? 10.898 -3.986 -14.852 1 98.31 671 ALA B O 1
ATOM 11811 N N . MET B 1 672 ? 8.727 -3.902 -14.5 1 98.31 672 MET B N 1
ATOM 11812 C CA . MET B 1 672 ? 8.828 -2.982 -13.375 1 98.31 672 MET B CA 1
ATOM 11813 C C . MET B 1 672 ? 9.523 -3.646 -12.188 1 98.31 672 MET B C 1
ATOM 11815 O O . MET B 1 672 ? 10.078 -2.965 -11.328 1 98.31 672 MET B O 1
ATOM 11819 N N . LEU B 1 673 ? 9.531 -4.934 -12.141 1 98.25 673 LEU B N 1
ATOM 11820 C CA . LEU B 1 673 ? 10.203 -5.66 -11.07 1 98.25 673 LEU B CA 1
ATOM 11821 C C . LEU B 1 673 ? 11.672 -5.887 -11.414 1 98.25 673 LEU B C 1
ATOM 11823 O O . LEU B 1 673 ? 12.422 -6.453 -10.609 1 98.25 673 LEU B O 1
ATOM 11827 N N . SER B 1 674 ? 12.07 -5.383 -12.602 1 97.94 674 SER B N 1
ATOM 11828 C CA . SER B 1 674 ? 13.445 -5.543 -13.047 1 97.94 674 SER B CA 1
ATOM 11829 C C . SER B 1 674 ? 14.258 -4.273 -12.812 1 97.94 674 SER B C 1
ATOM 11831 O O . SER B 1 674 ? 15.43 -4.199 -13.18 1 97.94 674 SER B O 1
ATOM 11833 N N . PHE B 1 675 ? 13.688 -3.207 -12.172 1 98.19 675 PHE B N 1
ATOM 11834 C CA . PHE B 1 675 ? 14.438 -2.016 -11.789 1 98.19 675 PHE B CA 1
ATOM 11835 C C . PHE B 1 675 ? 15.609 -2.379 -10.891 1 98.19 675 PHE B C 1
ATOM 11837 O O . PHE B 1 675 ? 15.539 -3.346 -10.133 1 98.19 675 PHE B O 1
ATOM 11844 N N . ARG B 1 676 ? 16.641 -1.584 -10.984 1 97.12 676 ARG B N 1
ATOM 11845 C CA . ARG B 1 676 ? 17.797 -1.808 -10.117 1 97.12 676 ARG B CA 1
ATOM 11846 C C . ARG B 1 676 ? 17.656 -1.062 -8.797 1 97.12 676 ARG B C 1
ATOM 11848 O O . ARG B 1 676 ? 18.156 -1.504 -7.77 1 97.12 676 ARG B O 1
ATOM 11855 N N . LYS B 1 677 ? 16.922 0.085 -8.773 1 96.94 677 LYS B N 1
ATOM 11856 C CA . LYS B 1 677 ? 16.641 0.821 -7.547 1 96.94 677 LYS B CA 1
ATOM 11857 C C . LYS B 1 677 ? 15.555 0.132 -6.73 1 96.94 677 LYS B C 1
ATOM 11859 O O . LYS B 1 677 ? 14.398 0.054 -7.16 1 96.94 677 LYS B O 1
ATOM 11864 N N . GLY B 1 678 ? 15.883 -0.288 -5.492 1 97.25 678 GLY B N 1
ATOM 11865 C CA . GLY B 1 678 ? 15.016 -1.087 -4.645 1 97.25 678 GLY B CA 1
ATOM 11866 C C . GLY B 1 678 ? 13.68 -0.424 -4.367 1 97.25 678 GLY B C 1
ATOM 11867 O O . GLY B 1 678 ? 12.648 -1.1 -4.285 1 97.25 678 GLY B O 1
ATOM 11868 N N . TYR B 1 679 ? 13.633 0.917 -4.242 1 97.5 679 TYR B N 1
ATOM 11869 C CA . TYR B 1 679 ? 12.383 1.581 -3.898 1 97.5 679 TYR B CA 1
ATOM 11870 C C . TYR B 1 679 ? 11.391 1.513 -5.059 1 97.5 679 TYR B C 1
ATOM 11872 O O . TYR B 1 679 ? 10.18 1.472 -4.844 1 97.5 679 TYR B O 1
ATOM 11880 N N . LEU B 1 680 ? 11.906 1.462 -6.383 1 98.25 680 LEU B N 1
ATOM 11881 C CA . LEU B 1 680 ? 11 1.314 -7.52 1 98.25 680 LEU B CA 1
ATOM 11882 C C . LEU B 1 680 ? 10.359 -0.071 -7.527 1 98.25 680 LEU B C 1
ATOM 11884 O O . LEU B 1 680 ? 9.18 -0.214 -7.859 1 98.25 680 LEU B O 1
ATOM 11888 N N . VAL B 1 681 ? 11.141 -1.093 -7.125 1 98.31 681 VAL B N 1
ATOM 11889 C CA . VAL B 1 681 ? 10.641 -2.461 -7.039 1 98.31 681 VAL B CA 1
ATOM 11890 C C . VAL B 1 681 ? 9.578 -2.551 -5.945 1 98.31 681 VAL B C 1
ATOM 11892 O O . VAL B 1 681 ? 8.5 -3.111 -6.164 1 98.31 681 VAL B O 1
ATOM 11895 N N . THR B 1 682 ? 9.852 -1.932 -4.762 1 97.31 682 THR B N 1
ATOM 11896 C CA . THR B 1 682 ? 8.891 -2.029 -3.666 1 97.31 682 THR B CA 1
ATOM 11897 C C . THR B 1 682 ? 7.656 -1.177 -3.947 1 97.31 682 THR B C 1
ATOM 11899 O O . THR B 1 682 ? 6.547 -1.53 -3.545 1 97.31 682 THR B O 1
ATOM 11902 N N . LEU B 1 683 ? 7.801 -0.033 -4.664 1 97.12 683 LEU B N 1
ATOM 11903 C CA . LEU B 1 683 ? 6.637 0.73 -5.098 1 97.12 683 LEU B CA 1
ATOM 11904 C C . LEU B 1 683 ? 5.762 -0.097 -6.035 1 97.12 683 LEU B C 1
ATOM 11906 O O . LEU B 1 683 ? 4.531 -0.05 -5.945 1 97.12 683 LEU B O 1
ATOM 11910 N N . THR B 1 684 ? 6.418 -0.854 -6.918 1 97.69 684 THR B N 1
ATOM 11911 C CA . THR B 1 684 ? 5.684 -1.751 -7.805 1 97.69 684 THR B CA 1
ATOM 11912 C C . THR B 1 684 ? 4.926 -2.807 -7.004 1 97.69 684 THR B C 1
ATOM 11914 O O . THR B 1 684 ? 3.723 -2.988 -7.188 1 97.69 684 THR B O 1
ATOM 11917 N N . LEU B 1 685 ? 5.641 -3.434 -6.078 1 96.94 685 LEU B N 1
ATOM 11918 C CA . LEU B 1 685 ? 5.008 -4.449 -5.242 1 96.94 685 LEU B CA 1
ATOM 11919 C C . LEU B 1 685 ? 3.895 -3.842 -4.398 1 96.94 685 LEU B C 1
ATOM 11921 O O . LEU B 1 685 ? 2.916 -4.52 -4.07 1 96.94 685 LEU B O 1
ATOM 11925 N N . GLY B 1 686 ? 4.055 -2.578 -4.113 1 95 686 GLY B N 1
ATOM 11926 C CA . GLY B 1 686 ? 3.08 -1.865 -3.305 1 95 686 GLY B CA 1
ATOM 11927 C C . GLY B 1 686 ? 1.724 -1.747 -3.971 1 95 686 GLY B C 1
ATOM 11928 O O . GLY B 1 686 ? 0.716 -1.511 -3.301 1 95 686 GLY B O 1
ATOM 11929 N N . LEU B 1 687 ? 1.646 -1.924 -5.273 1 94.25 687 LEU B N 1
ATOM 11930 C CA . LEU B 1 687 ? 0.383 -1.894 -6.004 1 94.25 687 LEU B CA 1
ATOM 11931 C C . LEU B 1 687 ? -0.524 -3.039 -5.566 1 94.25 687 LEU B C 1
ATOM 11933 O O . LEU B 1 687 ? -1.731 -3.012 -5.816 1 94.25 687 LEU B O 1
ATOM 11937 N N . PHE B 1 688 ? 0.028 -3.977 -4.797 1 92.38 688 PHE B N 1
ATOM 11938 C CA . PHE B 1 688 ? -0.721 -5.07 -4.191 1 92.38 688 PHE B CA 1
ATOM 11939 C C . PHE B 1 688 ? -1.714 -4.539 -3.164 1 92.38 688 PHE B C 1
ATOM 11941 O O . PHE B 1 688 ? -2.877 -4.949 -3.146 1 92.38 688 PHE B O 1
ATOM 11948 N N . SER B 1 689 ? -1.268 -3.59 -2.377 1 89.19 689 SER B N 1
ATOM 11949 C CA . SER B 1 689 ? -2.078 -3.07 -1.278 1 89.19 689 SER B CA 1
ATOM 11950 C C . SER B 1 689 ? -3.213 -2.195 -1.795 1 89.19 689 SER B C 1
ATOM 11952 O O . SER B 1 689 ? -4.23 -2.021 -1.117 1 89.19 689 SER B O 1
ATOM 11954 N N . THR B 1 690 ? -3.066 -1.704 -3.049 1 85.94 690 THR B N 1
ATOM 11955 C CA . THR B 1 690 ? -4.109 -0.853 -3.615 1 85.94 690 THR B CA 1
ATOM 11956 C C . THR B 1 690 ? -5.094 -1.678 -4.438 1 85.94 690 THR B C 1
ATOM 11958 O O . THR B 1 690 ? -6.113 -1.16 -4.895 1 85.94 690 THR B O 1
ATOM 11961 N N . GLY B 1 691 ? -4.809 -2.914 -4.664 1 86.31 691 GLY B N 1
ATOM 11962 C CA . GLY B 1 691 ? -5.68 -3.785 -5.441 1 86.31 691 GLY B CA 1
ATOM 11963 C C . GLY B 1 691 ? -5.422 -3.711 -6.934 1 86.31 691 GLY B C 1
ATOM 11964 O O . GLY B 1 691 ? -6.102 -4.375 -7.719 1 86.31 691 GLY B O 1
ATOM 11965 N N . GLU B 1 692 ? -4.395 -2.896 -7.312 1 90.06 692 GLU B N 1
ATOM 11966 C CA . GLU B 1 692 ? -4.074 -2.791 -8.734 1 90.06 692 GLU B CA 1
ATOM 11967 C C . GLU B 1 692 ? -3.434 -4.078 -9.25 1 90.06 692 GLU B C 1
ATOM 11969 O O . GLU B 1 692 ? -3.613 -4.441 -10.414 1 90.06 692 GLU B O 1
ATOM 11974 N N . ILE B 1 693 ? -2.646 -4.742 -8.367 1 92.25 693 ILE B N 1
ATOM 11975 C CA . ILE B 1 693 ? -2.199 -6.098 -8.664 1 92.25 693 ILE B CA 1
ATOM 11976 C C . ILE B 1 693 ? -3.215 -7.105 -8.133 1 92.25 693 ILE B C 1
ATOM 11978 O O . ILE B 1 693 ? -3.561 -7.082 -6.949 1 92.25 693 ILE B O 1
ATOM 11982 N N . LYS B 1 694 ? -3.705 -7.98 -9.023 1 89.44 694 LYS B N 1
ATOM 11983 C CA . LYS B 1 694 ? -4.68 -8.992 -8.625 1 89.44 694 LYS B CA 1
ATOM 11984 C C . LYS B 1 694 ? -4.086 -9.953 -7.602 1 89.44 694 LYS B C 1
ATOM 11986 O O . LYS B 1 694 ? -2.895 -10.266 -7.648 1 89.44 694 LYS B O 1
ATOM 11991 N N . LYS B 1 695 ? -4.977 -10.461 -6.707 1 88.38 695 LYS B N 1
ATOM 11992 C CA . LYS B 1 695 ? -4.555 -11.445 -5.715 1 88.38 695 LYS B CA 1
ATOM 11993 C C . LYS B 1 695 ? -3.854 -12.625 -6.371 1 88.38 695 LYS B C 1
ATOM 11995 O O . LYS B 1 695 ? -2.869 -13.148 -5.84 1 88.38 695 LYS B O 1
ATOM 12000 N N . GLN B 1 696 ? -4.23 -12.938 -7.551 1 90.81 696 GLN B N 1
ATOM 12001 C CA . GLN B 1 696 ? -3.713 -14.117 -8.234 1 90.81 696 GLN B CA 1
ATOM 12002 C C . GLN B 1 696 ? -2.283 -13.891 -8.711 1 90.81 696 GLN B C 1
ATOM 12004 O O . GLN B 1 696 ? -1.546 -14.844 -8.961 1 90.81 696 GLN B O 1
ATOM 12009 N N . ASP B 1 697 ? -1.878 -12.68 -8.805 1 92.31 697 ASP B N 1
ATOM 12010 C CA . ASP B 1 697 ? -0.628 -12.383 -9.5 1 92.31 697 ASP B CA 1
ATOM 12011 C C . ASP B 1 697 ? 0.523 -12.219 -8.508 1 92.31 697 ASP B C 1
ATOM 12013 O O . ASP B 1 697 ? 1.692 -12.289 -8.891 1 92.31 697 ASP B O 1
ATOM 12017 N N . ILE B 1 698 ? 0.292 -11.977 -7.277 1 90.25 698 ILE B N 1
ATOM 12018 C CA . ILE B 1 698 ? 1.334 -11.664 -6.305 1 90.25 698 ILE B CA 1
ATOM 12019 C C . ILE B 1 698 ? 2.299 -12.844 -6.184 1 90.25 698 ILE B C 1
ATOM 12021 O O . ILE B 1 698 ? 3.518 -12.648 -6.16 1 90.25 698 ILE B O 1
ATOM 12025 N N . VAL B 1 699 ? 1.815 -14.062 -6.184 1 89.12 699 VAL B N 1
ATOM 12026 C CA . VAL B 1 699 ? 2.668 -15.234 -5.98 1 89.12 699 VAL B CA 1
ATOM 12027 C C . VAL B 1 699 ? 3.424 -15.547 -7.27 1 89.12 699 VAL B C 1
ATOM 12029 O O . VAL B 1 699 ? 4.453 -16.234 -7.242 1 89.12 699 VAL B O 1
ATOM 12032 N N . ARG B 1 700 ? 2.957 -15.008 -8.383 1 89.62 700 ARG B N 1
ATOM 12033 C CA . ARG B 1 700 ? 3.652 -15.227 -9.648 1 89.62 700 ARG B CA 1
ATOM 12034 C C . ARG B 1 700 ? 4.805 -14.242 -9.82 1 89.62 700 ARG B C 1
ATOM 12036 O O . ARG B 1 700 ? 5.824 -14.578 -10.43 1 89.62 700 ARG B O 1
ATOM 12043 N N . ILE B 1 701 ? 4.613 -13.086 -9.25 1 94.12 701 ILE B N 1
ATOM 12044 C CA . ILE B 1 701 ? 5.609 -12.055 -9.508 1 94.12 701 ILE B CA 1
ATOM 12045 C C . ILE B 1 701 ? 6.68 -12.078 -8.422 1 94.12 701 ILE B C 1
ATOM 12047 O O . ILE B 1 701 ? 7.777 -11.547 -8.602 1 94.12 701 ILE B O 1
ATOM 12051 N N . LEU B 1 702 ? 6.426 -12.688 -7.246 1 95.56 702 LEU B N 1
ATOM 12052 C CA . LEU B 1 702 ? 7.371 -12.68 -6.137 1 95.56 702 LEU B CA 1
ATOM 12053 C C . LEU B 1 702 ? 8.672 -13.383 -6.523 1 95.56 702 LEU B C 1
ATOM 12055 O O . LEU B 1 702 ? 9.758 -12.859 -6.277 1 95.56 702 LEU B O 1
ATOM 12059 N N . PRO B 1 703 ? 8.594 -14.555 -7.184 1 95.75 703 PRO B N 1
ATOM 12060 C CA . PRO B 1 703 ? 9.852 -15.172 -7.609 1 95.75 703 PRO B CA 1
ATOM 12061 C C . PRO B 1 703 ? 10.633 -14.305 -8.594 1 95.75 703 PRO B C 1
ATOM 12063 O O . PRO B 1 703 ? 11.859 -14.305 -8.578 1 95.75 703 PRO B O 1
ATOM 12066 N N . ARG B 1 704 ? 9.875 -13.594 -9.43 1 94.62 704 ARG B N 1
ATOM 12067 C CA . ARG B 1 704 ? 10.531 -12.688 -10.375 1 94.62 704 ARG B CA 1
ATOM 12068 C C . ARG B 1 704 ? 11.258 -11.57 -9.641 1 94.62 704 ARG B C 1
ATOM 12070 O O . ARG B 1 704 ? 12.406 -11.258 -9.961 1 94.62 704 ARG B O 1
ATOM 12077 N N . ALA B 1 705 ? 10.617 -10.977 -8.688 1 96.88 705 ALA B N 1
ATOM 12078 C CA . ALA B 1 705 ? 11.227 -9.906 -7.891 1 96.88 705 ALA B CA 1
ATOM 12079 C C . ALA B 1 705 ? 12.445 -10.422 -7.129 1 96.88 705 ALA B C 1
ATOM 12081 O O . ALA B 1 705 ? 13.453 -9.727 -7.012 1 96.88 705 ALA B O 1
ATOM 12082 N N . SER B 1 706 ? 12.336 -11.617 -6.633 1 96.19 706 SER B N 1
ATOM 12083 C CA . SER B 1 706 ? 13.383 -12.203 -5.809 1 96.19 706 SER B CA 1
ATOM 12084 C C . SER B 1 706 ? 14.633 -12.5 -6.629 1 96.19 706 SER B C 1
ATOM 12086 O O . SER B 1 706 ? 15.734 -12.602 -6.082 1 96.19 706 SER B O 1
ATOM 12088 N N . SER B 1 707 ? 14.461 -12.672 -7.961 1 96.06 707 SER B N 1
ATOM 12089 C CA . SER B 1 707 ? 15.586 -13.008 -8.828 1 96.06 707 SER B CA 1
ATOM 12090 C C . SER B 1 707 ? 16.375 -11.766 -9.219 1 96.06 707 SER B C 1
ATOM 12092 O O . SER B 1 707 ? 17.422 -11.867 -9.875 1 96.06 707 SER B O 1
ATOM 12094 N N . ASN B 1 708 ? 15.875 -10.57 -8.891 1 97.31 708 ASN B N 1
ATOM 12095 C CA . ASN B 1 708 ? 16.578 -9.312 -9.125 1 97.31 708 ASN B CA 1
ATOM 12096 C C . ASN B 1 708 ? 17.688 -9.102 -8.086 1 97.31 708 ASN B C 1
ATOM 12098 O O . ASN B 1 708 ? 17.406 -8.758 -6.938 1 97.31 708 ASN B O 1
ATOM 12102 N N . PRO B 1 709 ? 18.969 -9.281 -8.461 1 97.56 709 PRO B N 1
ATOM 12103 C CA . PRO B 1 709 ? 20.047 -9.234 -7.461 1 97.56 709 PRO B CA 1
ATOM 12104 C C . PRO B 1 709 ? 20.25 -7.84 -6.879 1 97.56 709 PRO B C 1
ATOM 12106 O O . PRO B 1 709 ? 20.891 -7.691 -5.836 1 97.56 709 PRO B O 1
ATOM 12109 N N . PHE B 1 710 ? 19.625 -6.785 -7.445 1 97.06 710 PHE B N 1
ATOM 12110 C CA . PHE B 1 710 ? 19.859 -5.41 -7.016 1 97.06 710 PHE B CA 1
ATOM 12111 C C . PHE B 1 710 ? 18.797 -4.965 -6.023 1 97.06 710 PHE B C 1
ATOM 12113 O O . PHE B 1 710 ? 18.922 -3.91 -5.398 1 97.06 710 PHE B O 1
ATOM 12120 N N . ALA B 1 711 ? 17.797 -5.793 -5.828 1 97.12 711 ALA B N 1
ATOM 12121 C CA . ALA B 1 711 ? 16.656 -5.344 -5.023 1 97.12 711 ALA B CA 1
ATOM 12122 C C . ALA B 1 711 ? 16.297 -6.375 -3.959 1 97.12 711 ALA B C 1
ATOM 12124 O O . ALA B 1 711 ? 15.203 -6.332 -3.389 1 97.12 711 ALA B O 1
ATOM 12125 N N . ARG B 1 712 ? 17.125 -7.324 -3.609 1 97.06 712 ARG B N 1
ATOM 12126 C CA . ARG B 1 712 ? 16.797 -8.453 -2.744 1 97.06 712 ARG B CA 1
ATOM 12127 C C . ARG B 1 712 ? 16.406 -7.977 -1.347 1 97.06 712 ARG B C 1
ATOM 12129 O O . ARG B 1 712 ? 15.414 -8.438 -0.782 1 97.06 712 ARG B O 1
ATOM 12136 N N . GLU B 1 713 ? 17.172 -7.02 -0.787 1 96.19 713 GLU B N 1
ATOM 12137 C CA . GLU B 1 713 ? 16.891 -6.523 0.557 1 96.19 713 GLU B CA 1
ATOM 12138 C C . GLU B 1 713 ? 15.539 -5.82 0.61 1 96.19 713 GLU B C 1
ATOM 12140 O O . GLU B 1 713 ? 14.773 -5.992 1.567 1 96.19 713 GLU B O 1
ATOM 12145 N N . ALA B 1 714 ? 15.289 -5.02 -0.426 1 97.62 714 ALA B N 1
ATOM 12146 C CA . ALA B 1 714 ? 14.016 -4.305 -0.509 1 97.62 714 ALA B CA 1
ATOM 12147 C C . ALA B 1 714 ? 12.844 -5.281 -0.598 1 97.62 714 ALA B C 1
ATOM 12149 O O . ALA B 1 714 ? 11.836 -5.117 0.096 1 97.62 714 ALA B O 1
ATOM 12150 N N . VAL B 1 715 ? 12.992 -6.332 -1.422 1 98 715 VAL B N 1
ATOM 12151 C CA . VAL B 1 715 ? 11.945 -7.324 -1.614 1 98 715 VAL B CA 1
ATOM 12152 C C . VAL B 1 715 ? 11.727 -8.109 -0.32 1 98 715 VAL B C 1
ATOM 12154 O O . VAL B 1 715 ? 10.586 -8.406 0.05 1 98 715 VAL B O 1
ATOM 12157 N N . TRP B 1 716 ? 12.789 -8.453 0.355 1 97.62 716 TRP B N 1
ATOM 12158 C CA . TRP B 1 716 ? 12.703 -9.172 1.619 1 97.62 716 TRP B CA 1
ATOM 12159 C C . TRP B 1 716 ? 11.93 -8.367 2.656 1 97.62 716 TRP B C 1
ATOM 12161 O O . TRP B 1 716 ? 11.039 -8.906 3.326 1 97.62 716 TRP B O 1
ATOM 12171 N N . SER B 1 717 ? 12.234 -7.062 2.803 1 96.75 717 SER B N 1
ATOM 12172 C CA . SER B 1 717 ? 11.523 -6.191 3.736 1 96.75 717 SER B CA 1
ATOM 12173 C C . SER B 1 717 ? 10.039 -6.102 3.389 1 96.75 717 SER B C 1
ATOM 12175 O O . SER B 1 717 ? 9.188 -6.145 4.277 1 96.75 717 SER B O 1
ATOM 12177 N N . TRP B 1 718 ? 9.789 -5.957 2.115 1 96.94 718 TRP B N 1
ATOM 12178 C CA . TRP B 1 718 ? 8.398 -5.906 1.673 1 96.94 718 TRP B CA 1
ATOM 12179 C C . TRP B 1 718 ? 7.672 -7.203 2.012 1 96.94 718 TRP B C 1
ATOM 12181 O O . TRP B 1 718 ? 6.52 -7.184 2.449 1 96.94 718 TRP B O 1
ATOM 12191 N N . LEU B 1 719 ? 8.32 -8.352 1.734 1 96.81 719 LEU B N 1
ATOM 12192 C CA . LEU B 1 719 ? 7.715 -9.648 1.999 1 96.81 719 LEU B CA 1
ATOM 12193 C C . LEU B 1 719 ? 7.391 -9.805 3.48 1 96.81 719 LEU B C 1
ATOM 12195 O O . LEU B 1 719 ? 6.305 -10.273 3.838 1 96.81 719 LEU B O 1
ATOM 12199 N N . LYS B 1 720 ? 8.289 -9.43 4.379 1 95.12 720 LYS B N 1
ATOM 12200 C CA . LYS B 1 720 ? 8.047 -9.516 5.816 1 95.12 720 LYS B CA 1
ATOM 12201 C C . LYS B 1 720 ? 6.812 -8.703 6.211 1 95.12 720 LYS B C 1
ATOM 12203 O O . LYS B 1 720 ? 6.02 -9.141 7.047 1 95.12 720 LYS B O 1
ATOM 12208 N N . LEU B 1 721 ? 6.652 -7.625 5.5 1 93.62 721 LEU B N 1
ATOM 12209 C CA . LEU B 1 721 ? 5.543 -6.73 5.805 1 93.62 721 LEU B CA 1
ATOM 12210 C C . LEU B 1 721 ? 4.219 -7.34 5.363 1 93.62 721 LEU B C 1
ATOM 12212 O O . LEU B 1 721 ? 3.182 -7.102 5.992 1 93.62 721 LEU B O 1
ATOM 12216 N N . ASN B 1 722 ? 4.242 -8.156 4.309 1 94.06 722 ASN B N 1
ATOM 12217 C CA . ASN B 1 722 ? 2.992 -8.547 3.662 1 94.06 722 ASN B CA 1
ATOM 12218 C C . ASN B 1 722 ? 2.76 -10.055 3.748 1 94.06 722 ASN B C 1
ATOM 12220 O O . ASN B 1 722 ? 1.749 -10.562 3.262 1 94.06 722 ASN B O 1
ATOM 12224 N N . ILE B 1 723 ? 3.592 -10.781 4.379 1 94.44 723 ILE B N 1
ATOM 12225 C CA . ILE B 1 723 ? 3.611 -12.242 4.301 1 94.44 723 ILE B CA 1
ATOM 12226 C C . ILE B 1 723 ? 2.322 -12.805 4.891 1 94.44 723 ILE B C 1
ATOM 12228 O O . ILE B 1 723 ? 1.777 -13.789 4.379 1 94.44 723 ILE B O 1
ATOM 12232 N N . GLU B 1 724 ? 1.748 -12.227 5.922 1 93.06 724 GLU B N 1
ATOM 12233 C CA . GLU B 1 724 ? 0.523 -12.734 6.535 1 93.06 724 GLU B CA 1
ATOM 12234 C C . GLU B 1 724 ? -0.68 -12.523 5.621 1 93.06 724 GLU B C 1
ATOM 12236 O O . GLU B 1 724 ? -1.564 -13.375 5.543 1 93.06 724 GLU B O 1
ATOM 12241 N N . ARG B 1 725 ? -0.722 -11.422 4.996 1 91.25 725 ARG B N 1
ATOM 12242 C CA . ARG B 1 725 ? -1.8 -11.141 4.051 1 91.25 725 ARG B CA 1
ATOM 12243 C C . ARG B 1 725 ? -1.776 -12.125 2.885 1 91.25 725 ARG B C 1
ATOM 12245 O O . ARG B 1 725 ? -2.822 -12.617 2.459 1 91.25 725 ARG B O 1
ATOM 12252 N N . ILE B 1 726 ? -0.542 -12.375 2.348 1 93.44 726 ILE B N 1
ATOM 12253 C CA . ILE B 1 726 ? -0.397 -13.328 1.249 1 93.44 726 ILE B CA 1
ATOM 12254 C C . ILE B 1 726 ? -0.825 -14.719 1.709 1 93.44 726 ILE B C 1
ATOM 12256 O O . ILE B 1 726 ? -1.557 -15.414 1.001 1 93.44 726 ILE B O 1
ATOM 12260 N N . ARG B 1 727 ? -0.396 -15.078 2.906 1 92.69 727 ARG B N 1
ATOM 12261 C CA . ARG B 1 727 ? -0.762 -16.359 3.49 1 92.69 727 ARG B CA 1
ATOM 12262 C C . ARG B 1 727 ? -2.277 -16.516 3.572 1 92.69 727 ARG B C 1
ATOM 12264 O O . ARG B 1 727 ? -2.818 -17.562 3.227 1 92.69 727 ARG B O 1
ATOM 12271 N N . GLU B 1 728 ? -2.947 -15.5 3.908 1 90.12 728 GLU B N 1
ATOM 12272 C CA . GLU B 1 728 ? -4.402 -15.523 4.051 1 90.12 728 GLU B CA 1
ATOM 12273 C C . GLU B 1 728 ? -5.086 -15.711 2.701 1 90.12 728 GLU B C 1
ATOM 12275 O O . GLU B 1 728 ? -6.043 -16.484 2.586 1 90.12 728 GLU B O 1
ATOM 12280 N N . ILE B 1 729 ? -4.59 -15.086 1.708 1 88.25 729 ILE B N 1
ATOM 12281 C CA . ILE B 1 729 ? -5.176 -15.125 0.372 1 88.25 729 ILE B CA 1
ATOM 12282 C C . ILE B 1 729 ? -5.133 -16.562 -0.167 1 88.25 729 ILE B C 1
ATOM 12284 O O . ILE B 1 729 ? -6.082 -17.016 -0.808 1 88.25 729 ILE B O 1
ATOM 12288 N N . TYR B 1 730 ? -4.102 -17.234 0.167 1 89 730 TYR B N 1
ATOM 12289 C CA . TYR B 1 730 ? -3.904 -18.531 -0.461 1 89 730 TYR B CA 1
ATOM 12290 C C . TYR B 1 730 ? -4.102 -19.656 0.545 1 89 730 TYR B C 1
ATOM 12292 O O . TYR B 1 730 ? -3.633 -20.781 0.332 1 89 730 TYR B O 1
ATOM 12300 N N . SER B 1 731 ? -4.719 -19.281 1.618 1 84.12 731 SER B N 1
ATOM 12301 C CA . SER B 1 731 ? -5.02 -20.281 2.635 1 84.12 731 SER B CA 1
ATOM 12302 C C . SER B 1 731 ? -5.789 -21.453 2.041 1 84.12 731 SER B C 1
ATOM 12304 O O . SER B 1 731 ? -6.699 -21.266 1.231 1 84.12 731 SER B O 1
ATOM 12306 N N . GLY B 1 732 ? -5.363 -22.672 2.285 1 78 732 GLY B N 1
ATOM 12307 C CA . GLY B 1 732 ? -6.055 -23.859 1.834 1 78 732 GLY B CA 1
ATOM 12308 C C . GLY B 1 732 ? -5.637 -24.312 0.445 1 78 732 GLY B C 1
ATOM 12309 O O . GLY B 1 732 ? -6.211 -25.25 -0.112 1 78 732 GLY B O 1
ATOM 12310 N N . THR B 1 733 ? -4.668 -23.688 -0.312 1 80.69 733 THR B N 1
ATOM 12311 C CA . THR B 1 733 ? -4.355 -24.016 -1.699 1 80.69 733 THR B CA 1
ATOM 12312 C C . THR B 1 733 ? -2.959 -24.625 -1.812 1 80.69 733 THR B C 1
ATOM 12314 O O . THR B 1 733 ? -2.605 -25.203 -2.846 1 80.69 733 THR B O 1
ATOM 12317 N N . GLY B 1 734 ? -2.105 -24.562 -0.848 1 85.69 734 GLY B N 1
ATOM 12318 C CA . GLY B 1 734 ? -0.709 -24.969 -0.904 1 85.69 734 GLY B CA 1
ATOM 12319 C C . GLY B 1 734 ? 0.158 -24 -1.691 1 85.69 734 GLY B C 1
ATOM 12320 O O . GLY B 1 734 ? 1.383 -24.141 -1.715 1 85.69 734 GLY B O 1
ATOM 12321 N N . ILE B 1 735 ? -0.455 -23.109 -2.432 1 90 735 ILE B N 1
ATOM 12322 C CA . ILE B 1 735 ? 0.239 -22.172 -3.318 1 90 735 ILE B CA 1
ATOM 12323 C C . ILE B 1 735 ? 1.24 -21.344 -2.518 1 90 735 ILE B C 1
ATOM 12325 O O . ILE B 1 735 ? 2.34 -21.062 -2.998 1 90 735 ILE B O 1
ATOM 12329 N N . PHE B 1 736 ? 0.911 -20.969 -1.293 1 91 736 PHE B N 1
ATOM 12330 C CA . PHE B 1 736 ? 1.77 -20.141 -0.454 1 91 736 PHE B CA 1
ATOM 12331 C C . PHE B 1 736 ? 3.113 -20.828 -0.22 1 91 736 PHE B C 1
ATOM 12333 O O . PHE B 1 736 ? 4.164 -20.203 -0.397 1 91 736 PHE B O 1
ATOM 12340 N N . GLY B 1 737 ? 3.102 -22.109 0.094 1 91.5 737 GLY B N 1
ATOM 12341 C CA . GLY B 1 737 ? 4.336 -22.844 0.282 1 91.5 737 GLY B CA 1
ATOM 12342 C C . GLY B 1 737 ? 5.156 -22.969 -0.988 1 91.5 737 GLY B C 1
ATOM 12343 O O . GLY B 1 737 ? 6.383 -22.812 -0.96 1 91.5 737 GLY B O 1
ATOM 12344 N N . ARG B 1 738 ? 4.547 -23.219 -2.078 1 92.31 738 ARG B N 1
ATOM 12345 C CA . ARG B 1 738 ? 5.234 -23.391 -3.355 1 92.31 738 ARG B CA 1
ATOM 12346 C C . ARG B 1 738 ? 5.934 -22.094 -3.775 1 92.31 738 ARG B C 1
ATOM 12348 O O . ARG B 1 738 ? 7.059 -22.125 -4.281 1 92.31 738 ARG B O 1
ATOM 12355 N N . VAL B 1 739 ? 5.219 -21.031 -3.547 1 94 739 VAL B N 1
ATOM 12356 C CA . VAL B 1 739 ? 5.809 -19.766 -3.963 1 94 739 VAL B CA 1
ATOM 12357 C C . VAL B 1 739 ? 7.039 -19.453 -3.109 1 94 739 VAL B C 1
ATOM 12359 O O . VAL B 1 739 ? 8.031 -18.922 -3.607 1 94 739 VAL B O 1
ATOM 12362 N N . LEU B 1 740 ? 6.973 -19.766 -1.834 1 95.38 740 LEU B N 1
ATOM 12363 C CA . LEU B 1 740 ? 8.133 -19.547 -0.973 1 95.38 740 LEU B CA 1
ATOM 12364 C C . LEU B 1 740 ? 9.305 -20.406 -1.401 1 95.38 740 LEU B C 1
ATOM 12366 O O . LEU B 1 740 ? 10.461 -19.969 -1.345 1 95.38 740 LEU B O 1
ATOM 12370 N N . SER B 1 741 ? 9.016 -21.625 -1.868 1 95.81 741 SER B N 1
ATOM 12371 C CA . SER B 1 741 ? 10.07 -22.5 -2.352 1 95.81 741 SER B CA 1
ATOM 12372 C C . SER B 1 741 ? 10.797 -21.891 -3.545 1 95.81 741 SER B C 1
ATOM 12374 O O . SER B 1 741 ? 11.992 -22.125 -3.736 1 95.81 741 SER B O 1
ATOM 12376 N N . ASP B 1 742 ? 10.062 -21.141 -4.312 1 95.81 742 ASP B N 1
ATOM 12377 C CA . ASP B 1 742 ? 10.625 -20.562 -5.527 1 95.81 742 ASP B CA 1
ATOM 12378 C C . ASP B 1 742 ? 11.242 -19.188 -5.242 1 95.81 742 ASP B C 1
ATOM 12380 O O . ASP B 1 742 ? 12.078 -18.703 -6.012 1 95.81 742 ASP B O 1
ATOM 12384 N N . THR B 1 743 ? 10.859 -18.531 -4.164 1 97.75 743 THR B N 1
ATOM 12385 C CA . THR B 1 743 ? 11.266 -17.172 -3.84 1 97.75 743 THR B CA 1
ATOM 12386 C C . THR B 1 743 ? 12.516 -17.172 -2.965 1 97.75 743 THR B C 1
ATOM 12388 O O . THR B 1 743 ? 13.445 -16.406 -3.213 1 97.75 743 THR B O 1
ATOM 12391 N N . ILE B 1 744 ? 12.617 -18.031 -2.018 1 97.94 744 ILE B N 1
ATOM 12392 C CA . ILE B 1 744 ? 13.594 -18.016 -0.937 1 97.94 744 ILE B CA 1
ATOM 12393 C C . ILE B 1 744 ? 14.992 -18.234 -1.507 1 97.94 744 ILE B C 1
ATOM 12395 O O . ILE B 1 744 ? 15.945 -17.562 -1.113 1 97.94 744 ILE B O 1
ATOM 12399 N N . PRO B 1 745 ? 15.148 -19.094 -2.523 1 98 745 PRO B N 1
ATOM 12400 C CA . PRO B 1 745 ? 16.5 -19.453 -2.947 1 98 745 PRO B CA 1
ATOM 12401 C C . PRO B 1 745 ? 17.312 -18.25 -3.412 1 98 745 PRO B C 1
ATOM 12403 O O . PRO B 1 745 ? 18.438 -18.047 -2.945 1 98 745 PRO B O 1
ATOM 12406 N N . LEU B 1 746 ? 16.703 -17.5 -4.281 1 97.88 746 LEU B N 1
ATOM 12407 C CA . LEU B 1 746 ? 17.469 -16.359 -4.793 1 97.88 746 LEU B CA 1
ATOM 12408 C C . LEU B 1 746 ? 17.312 -15.148 -3.889 1 97.88 746 LEU B C 1
ATOM 12410 O O . LEU B 1 746 ? 18.25 -14.359 -3.734 1 97.88 746 LEU B O 1
ATOM 12414 N N . LEU B 1 747 ? 16.219 -14.992 -3.225 1 97.69 747 LEU B N 1
ATOM 12415 C CA . LEU B 1 747 ? 15.984 -13.891 -2.299 1 97.69 747 LEU B CA 1
ATOM 12416 C C . LEU B 1 747 ? 16.984 -13.93 -1.144 1 97.69 747 LEU B C 1
ATOM 12418 O O . LEU B 1 747 ? 17.406 -12.883 -0.653 1 97.69 747 LEU B O 1
ATOM 12422 N N . GLY B 1 748 ? 17.312 -15.125 -0.747 1 97.5 748 GLY B N 1
ATOM 12423 C CA . GLY B 1 748 ? 18.062 -15.305 0.481 1 97.5 748 GLY B CA 1
ATOM 12424 C C . GLY B 1 748 ? 19.562 -15.156 0.287 1 97.5 748 GLY B C 1
ATOM 12425 O O . GLY B 1 748 ? 20.328 -15.133 1.259 1 97.5 748 GLY B O 1
ATOM 12426 N N . ILE B 1 749 ? 20.031 -15.117 -1.001 1 97.69 749 ILE B N 1
ATOM 12427 C CA . ILE B 1 749 ? 21.469 -15.023 -1.261 1 97.69 749 ILE B CA 1
ATOM 12428 C C . ILE B 1 749 ? 22.047 -13.82 -0.526 1 97.69 749 ILE B C 1
ATOM 12430 O O . ILE B 1 749 ? 21.562 -12.695 -0.688 1 97.69 749 ILE B O 1
ATOM 12434 N N . GLY B 1 750 ? 23 -13.992 0.325 1 95.69 750 GLY B N 1
ATOM 12435 C CA . GLY B 1 750 ? 23.625 -12.945 1.113 1 95.69 750 GLY B CA 1
ATOM 12436 C C . GLY B 1 750 ? 22.953 -12.719 2.453 1 95.69 750 GLY B C 1
ATOM 12437 O O . GLY B 1 750 ? 23.469 -12.008 3.309 1 95.69 750 GLY B O 1
ATOM 12438 N N . MET B 1 751 ? 21.781 -13.273 2.623 1 96.44 751 MET B N 1
ATOM 12439 C CA . MET B 1 751 ? 21.016 -13.133 3.861 1 96.44 751 MET B CA 1
ATOM 12440 C C . MET B 1 751 ? 20.594 -14.492 4.398 1 96.44 751 MET B C 1
ATOM 12442 O O . MET B 1 751 ? 19.484 -14.641 4.918 1 96.44 751 MET B O 1
ATOM 12446 N N . GLU B 1 752 ? 21.359 -15.531 4.176 1 96.88 752 GLU B N 1
ATOM 12447 C CA . GLU B 1 752 ? 21.016 -16.922 4.477 1 96.88 752 GLU B CA 1
ATOM 12448 C C . GLU B 1 752 ? 20.609 -17.094 5.938 1 96.88 752 GLU B C 1
ATOM 12450 O O . GLU B 1 752 ? 19.578 -17.688 6.238 1 96.88 752 GLU B O 1
ATOM 12455 N N . GLU B 1 753 ? 21.344 -16.531 6.84 1 95.94 753 GLU B N 1
ATOM 12456 C CA . GLU B 1 753 ? 21.094 -16.688 8.266 1 95.94 753 GLU B CA 1
ATOM 12457 C C . GLU B 1 753 ? 19.828 -15.953 8.688 1 95.94 753 GLU B C 1
ATOM 12459 O O . GLU B 1 753 ? 19.016 -16.484 9.453 1 95.94 753 GLU B O 1
ATOM 12464 N N . GLU B 1 754 ? 19.734 -14.789 8.164 1 95.12 754 GLU B N 1
ATOM 12465 C CA . GLU B 1 754 ? 18.578 -13.969 8.508 1 95.12 754 GLU B CA 1
ATOM 12466 C C . GLU B 1 754 ? 17.281 -14.641 8.086 1 95.12 754 GLU B C 1
ATOM 12468 O O . GLU B 1 754 ? 16.328 -14.727 8.867 1 95.12 754 GLU B O 1
ATOM 12473 N N . ILE B 1 755 ? 17.25 -15.125 6.883 1 96.5 755 ILE B N 1
ATOM 12474 C CA . ILE B 1 755 ? 16.031 -15.711 6.332 1 96.5 755 ILE B CA 1
ATOM 12475 C C . ILE B 1 755 ? 15.719 -17.031 7.047 1 96.5 755 ILE B C 1
ATOM 12477 O O . ILE B 1 755 ? 14.57 -17.297 7.395 1 96.5 755 ILE B O 1
ATOM 12481 N N . SER B 1 756 ? 16.734 -17.812 7.273 1 96.38 756 SER B N 1
ATOM 12482 C CA . SER B 1 756 ? 16.547 -19.062 8.008 1 96.38 756 SER B CA 1
ATOM 12483 C C . SER B 1 756 ? 15.992 -18.797 9.406 1 96.38 756 SER B C 1
ATOM 12485 O O . SER B 1 756 ? 15.039 -19.453 9.828 1 96.38 756 SER B O 1
ATOM 12487 N N . ASN B 1 757 ? 16.5 -17.812 10.109 1 96.19 757 ASN B N 1
ATOM 12488 C CA . ASN B 1 757 ? 16.062 -17.469 11.461 1 96.19 757 ASN B CA 1
ATOM 12489 C C . ASN B 1 757 ? 14.641 -16.922 11.469 1 96.19 757 ASN B C 1
ATOM 12491 O O . ASN B 1 757 ? 13.867 -17.219 12.375 1 96.19 757 ASN B O 1
ATOM 12495 N N . TYR B 1 758 ? 14.422 -16.203 10.492 1 95.81 758 TYR B N 1
ATOM 12496 C CA . TYR B 1 758 ? 13.078 -15.625 10.406 1 95.81 758 TYR B CA 1
ATOM 12497 C C . TYR B 1 758 ? 12.023 -16.719 10.305 1 95.81 758 TYR B C 1
ATOM 12499 O O . TYR B 1 758 ? 11.039 -16.703 11.039 1 95.81 758 TYR B O 1
ATOM 12507 N N . PHE B 1 759 ? 12.203 -17.641 9.359 1 96 759 PHE B N 1
ATOM 12508 C CA . PHE B 1 759 ? 11.188 -18.656 9.117 1 96 759 PHE B CA 1
ATOM 12509 C C . PHE B 1 759 ? 11.164 -19.672 10.25 1 96 759 PHE B C 1
ATOM 12511 O O . PHE B 1 759 ? 10.117 -20.266 10.547 1 96 759 PHE B O 1
ATOM 12518 N N . LYS B 1 760 ? 12.273 -19.875 10.898 1 94.12 760 LYS B N 1
ATOM 12519 C CA . LYS B 1 760 ? 12.297 -20.719 12.086 1 94.12 760 LYS B CA 1
ATOM 12520 C C . LYS B 1 760 ? 11.461 -20.109 13.211 1 94.12 760 LYS B C 1
ATOM 12522 O O . LYS B 1 760 ? 10.758 -20.828 13.922 1 94.12 760 LYS B O 1
ATOM 12527 N N . ALA B 1 761 ? 11.508 -18.844 13.336 1 93.38 761 ALA B N 1
ATOM 12528 C CA . ALA B 1 761 ? 10.789 -18.125 14.391 1 93.38 761 ALA B CA 1
ATOM 12529 C C . ALA B 1 761 ? 9.305 -18.031 14.07 1 93.38 761 ALA B C 1
ATOM 12531 O O . ALA B 1 761 ? 8.461 -18.141 14.961 1 93.38 761 ALA B O 1
ATOM 12532 N N . LYS B 1 762 ? 9 -17.734 12.875 1 89.62 762 LYS B N 1
ATOM 12533 C CA . LYS B 1 762 ? 7.617 -17.469 12.469 1 89.62 762 LYS B CA 1
ATOM 12534 C C . LYS B 1 762 ? 6.805 -18.766 12.445 1 89.62 762 LYS B C 1
ATOM 12536 O O . LYS B 1 762 ? 5.598 -18.75 12.703 1 89.62 762 LYS B O 1
ATOM 12541 N N . GLN B 1 763 ? 7.344 -19.922 12.125 1 88 763 GLN B N 1
ATOM 12542 C CA . GLN B 1 763 ? 6.738 -21.25 12.117 1 88 763 GLN B CA 1
ATOM 12543 C C . GLN B 1 763 ? 5.445 -21.266 11.312 1 88 763 GLN B C 1
ATOM 12545 O O . GLN B 1 763 ? 4.379 -21.594 11.844 1 88 763 GLN B O 1
ATOM 12550 N N . ILE B 1 764 ? 5.516 -21.031 10.078 1 88.31 764 ILE B N 1
ATOM 12551 C CA . ILE B 1 764 ? 4.363 -21.078 9.188 1 88.31 764 ILE B CA 1
ATOM 12552 C C . ILE B 1 764 ? 4.062 -22.531 8.805 1 88.31 764 ILE B C 1
ATOM 12554 O O . ILE B 1 764 ? 4.633 -23.062 7.852 1 88.31 764 ILE B O 1
ATOM 12558 N N . LYS B 1 765 ? 3.092 -23.188 9.422 1 82.12 765 LYS B N 1
ATOM 12559 C CA . LYS B 1 765 ? 2.793 -24.609 9.281 1 82.12 765 LYS B CA 1
ATOM 12560 C C . LYS B 1 765 ? 2.377 -24.938 7.852 1 82.12 765 LYS B C 1
ATOM 12562 O O . LYS B 1 765 ? 2.83 -25.938 7.285 1 82.12 765 LYS B O 1
ATOM 12567 N N . GLU B 1 766 ? 1.556 -24.047 7.234 1 82.25 766 GLU B N 1
ATOM 12568 C CA . GLU B 1 766 ? 0.997 -24.297 5.91 1 82.25 766 GLU B CA 1
ATOM 12569 C C . GLU B 1 766 ? 2.062 -24.188 4.824 1 82.25 766 GLU B C 1
ATOM 12571 O O . GLU B 1 766 ? 1.89 -24.688 3.717 1 82.25 766 GLU B O 1
ATOM 12576 N N . GLY B 1 767 ? 3.172 -23.531 5.141 1 89 767 GLY B N 1
ATOM 12577 C CA . GLY B 1 767 ? 4.227 -23.344 4.16 1 89 767 GLY B CA 1
ATOM 12578 C C . GLY B 1 767 ? 5.52 -24.047 4.523 1 89 767 GLY B C 1
ATOM 12579 O O . GLY B 1 767 ? 6.562 -23.797 3.918 1 89 767 GLY B O 1
ATOM 12580 N N . GLU B 1 768 ? 5.473 -24.891 5.504 1 89.62 768 GLU B N 1
ATOM 12581 C CA . GLU B 1 768 ? 6.676 -25.484 6.086 1 89.62 768 GLU B CA 1
ATOM 12582 C C . GLU B 1 768 ? 7.484 -26.234 5.031 1 89.62 768 GLU B C 1
ATOM 12584 O O . GLU B 1 768 ? 8.695 -26.031 4.914 1 89.62 768 GLU B O 1
ATOM 12589 N N . ARG B 1 769 ? 6.883 -27.109 4.258 1 89.81 769 ARG B N 1
ATOM 12590 C CA . ARG B 1 769 ? 7.586 -27.875 3.236 1 89.81 769 ARG B CA 1
ATOM 12591 C C . ARG B 1 769 ? 8.211 -26.969 2.193 1 89.81 769 ARG B C 1
ATOM 12593 O O . ARG B 1 769 ? 9.375 -27.156 1.814 1 89.81 769 ARG B O 1
ATOM 12600 N N . GLY B 1 770 ? 7.395 -26.016 1.746 1 93.31 770 GLY B N 1
ATOM 12601 C CA . GLY B 1 770 ? 7.906 -25.062 0.766 1 93.31 770 GLY B CA 1
ATOM 12602 C C . GLY B 1 770 ? 9.102 -24.281 1.265 1 93.31 770 GLY B C 1
ATOM 12603 O O . GLY B 1 770 ? 10.062 -24.062 0.521 1 93.31 770 GLY B O 1
ATOM 12604 N N . ILE B 1 771 ? 9.062 -23.844 2.527 1 95.69 771 ILE B N 1
ATOM 12605 C CA . ILE B 1 771 ? 10.156 -23.109 3.143 1 95.69 771 ILE B CA 1
ATOM 12606 C C . ILE B 1 771 ? 11.406 -23.984 3.217 1 95.69 771 ILE B C 1
ATOM 12608 O O . ILE B 1 771 ? 12.5 -23.531 2.869 1 95.69 771 ILE B O 1
ATOM 12612 N N . LYS B 1 772 ? 11.211 -25.234 3.617 1 95.06 772 LYS B N 1
ATOM 12613 C CA . LYS B 1 772 ? 12.344 -26.156 3.707 1 95.06 772 LYS B CA 1
ATOM 12614 C C . LYS B 1 772 ? 12.984 -26.375 2.342 1 95.06 772 LYS B C 1
ATOM 12616 O O . LYS B 1 772 ? 14.211 -26.391 2.225 1 95.06 772 LYS B O 1
ATOM 12621 N N . ILE B 1 773 ? 12.164 -26.547 1.351 1 95.75 773 ILE B N 1
ATOM 12622 C CA . ILE B 1 773 ? 12.641 -26.703 -0.019 1 95.75 773 ILE B CA 1
ATOM 12623 C C . ILE B 1 773 ? 13.453 -25.484 -0.435 1 95.75 773 ILE B C 1
ATOM 12625 O O . ILE B 1 773 ? 14.57 -25.609 -0.934 1 95.75 773 ILE B O 1
ATOM 12629 N N . GLY B 1 774 ? 12.859 -24.328 -0.197 1 97.12 774 GLY B N 1
ATOM 12630 C CA . GLY B 1 774 ? 13.531 -23.094 -0.549 1 97.12 774 GLY B CA 1
ATOM 12631 C C . GLY B 1 774 ? 14.875 -22.922 0.135 1 97.12 774 GLY B C 1
ATOM 12632 O O . GLY B 1 774 ? 15.852 -22.516 -0.496 1 97.12 774 GLY B O 1
ATOM 12633 N N . LEU B 1 775 ? 14.914 -23.203 1.421 1 97.38 775 LEU B N 1
ATOM 12634 C CA . LEU B 1 775 ? 16.141 -23.047 2.197 1 97.38 775 LEU B CA 1
ATOM 12635 C C . LEU B 1 775 ? 17.203 -24.031 1.732 1 97.38 775 LEU B C 1
ATOM 12637 O O . LEU B 1 775 ? 18.391 -23.719 1.73 1 97.38 775 LEU B O 1
ATOM 12641 N N . GLU B 1 776 ? 16.766 -25.25 1.346 1 96.62 776 GLU B N 1
ATOM 12642 C CA . GLU B 1 776 ? 17.719 -26.25 0.84 1 96.62 776 GLU B CA 1
ATOM 12643 C C . GLU B 1 776 ? 18.328 -25.797 -0.481 1 96.62 776 GLU B C 1
ATOM 12645 O O . GLU B 1 776 ? 19.547 -25.922 -0.683 1 96.62 776 GLU B O 1
ATOM 12650 N N . ILE B 1 777 ? 17.547 -25.328 -1.354 1 97.5 777 ILE B N 1
ATOM 12651 C CA . ILE B 1 777 ? 18.047 -24.844 -2.629 1 97.5 777 ILE B CA 1
ATOM 12652 C C . ILE B 1 777 ? 18.953 -23.641 -2.395 1 97.5 777 ILE B C 1
ATOM 12654 O O . ILE B 1 777 ? 20.016 -23.5 -3.027 1 97.5 777 ILE B O 1
ATOM 12658 N N . LEU B 1 778 ? 18.516 -22.734 -1.486 1 97.5 778 LEU B N 1
ATOM 12659 C CA . LEU B 1 778 ? 19.312 -21.562 -1.127 1 97.5 778 LEU B CA 1
ATOM 12660 C C . LEU B 1 778 ? 20.703 -21.969 -0.681 1 97.5 778 LEU B C 1
ATOM 12662 O O . LEU B 1 778 ? 21.703 -21.359 -1.087 1 97.5 778 LEU B O 1
ATOM 12666 N N . SER B 1 779 ? 20.781 -22.969 0.111 1 96.38 779 SER B N 1
ATOM 12667 C CA . SER B 1 779 ? 22.062 -23.453 0.606 1 96.38 779 SER B CA 1
ATOM 12668 C C . SER B 1 779 ? 22.984 -23.875 -0.542 1 96.38 779 SER B C 1
ATOM 12670 O O . SER B 1 779 ? 24.172 -23.547 -0.547 1 96.38 779 SER B O 1
ATOM 12672 N N . SER B 1 780 ? 22.453 -24.547 -1.523 1 96.06 780 SER B N 1
ATOM 12673 C CA . SER B 1 780 ? 23.234 -25 -2.672 1 96.06 780 SER B CA 1
ATOM 12674 C C . SER B 1 780 ? 23.656 -23.828 -3.553 1 96.06 780 SER B C 1
ATOM 12676 O O . SER B 1 780 ? 24.797 -23.766 -4 1 96.06 780 SER B O 1
ATOM 12678 N N . LEU B 1 781 ? 22.734 -22.922 -3.773 1 97.19 781 LEU B N 1
ATOM 12679 C CA . LEU B 1 781 ? 23.047 -21.781 -4.621 1 97.19 781 LEU B CA 1
ATOM 12680 C C . LEU B 1 781 ? 24.062 -20.859 -3.951 1 97.19 781 LEU B C 1
ATOM 12682 O O . LEU B 1 781 ? 24.875 -20.234 -4.629 1 97.19 781 LEU B O 1
ATOM 12686 N N . SER B 1 782 ? 23.969 -20.781 -2.633 1 96.25 782 SER B N 1
ATOM 12687 C CA . SER B 1 782 ? 24.859 -19.891 -1.878 1 96.25 782 SER B CA 1
ATOM 12688 C C . SER B 1 782 ? 26.312 -20.297 -2.041 1 96.25 782 SER B C 1
ATOM 12690 O O . SER B 1 782 ? 27.219 -19.469 -1.911 1 96.25 782 SER B O 1
ATOM 12692 N N . ARG B 1 783 ? 26.562 -21.562 -2.355 1 94.31 783 ARG B N 1
ATOM 12693 C CA . ARG B 1 783 ? 27.922 -22.031 -2.586 1 94.31 783 ARG B CA 1
ATOM 12694 C C . ARG B 1 783 ? 28.531 -21.359 -3.812 1 94.31 783 ARG B C 1
ATOM 12696 O O . ARG B 1 783 ? 29.75 -21.266 -3.932 1 94.31 783 ARG B O 1
ATO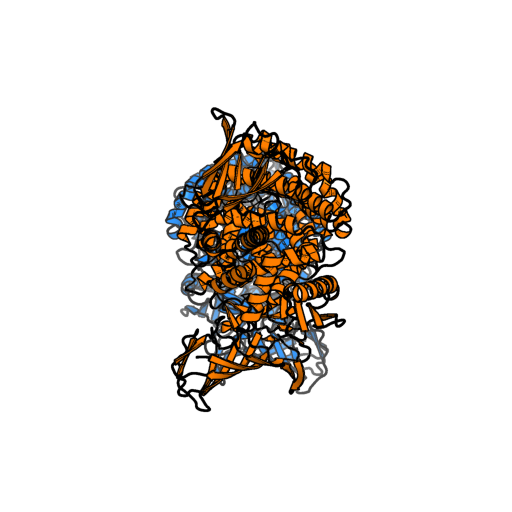M 12703 N N . LEU B 1 784 ? 27.688 -20.938 -4.664 1 95.56 784 LEU B N 1
ATOM 12704 C CA . LEU B 1 784 ? 28.141 -20.312 -5.902 1 95.56 784 LEU B CA 1
ATOM 12705 C C . LEU B 1 784 ? 28.312 -18.812 -5.715 1 95.56 784 LEU B C 1
ATOM 12707 O O . LEU B 1 784 ? 28.844 -18.125 -6.598 1 95.56 784 LEU B O 1
ATOM 12711 N N . SER B 1 785 ? 27.891 -18.266 -4.605 1 92.94 785 SER B N 1
ATOM 12712 C CA . SER B 1 785 ? 27.906 -16.828 -4.375 1 92.94 785 SER B CA 1
ATOM 12713 C C . SER B 1 785 ? 29.312 -16.328 -4.117 1 92.94 785 SER B C 1
ATOM 12715 O O . SER B 1 785 ? 29.688 -15.242 -4.574 1 92.94 785 SER B O 1
#